Protein AF-A0A1Z5JE38-F1 (afdb_monomer_lite)

pLDDT: mean 82.41, std 15.7, range [29.56, 98.69]

Foldseek 3Di:
DPDDDPPDPPPPDDDPPPPDLVLVVLLVVLQVVQVPDPFWDADPQWDWAFPDNVDSPGAIFIFGQAKDFFFAWHIWGFLVLKQFAPPDRDLLRSLVSLLVQLVCACPHPNNSQSVSLVPDDFQLALLRFDPLLVVLLCLLQADPFFRDRFFDDDPLNPDFSCGVVVDPDDDPSSRRSSLSQLQQALSRMHTGPVSSHAAADDPLAFKAWDDSPPDPGTIIITGNGIHHRGRTHHDHSQCHPPNPNNPQRDWQRVCCNRNNAGYDPQTKGDGVVDDQDIWTWGWDWDQDPVRDTDTDIDIDRPGPQHAPVSLLVLVVSLVSLVVSCVPVVPDDGPGPPSSNVRSVVVSVVSSVNSVVVNVVNVVVVVLCVPPPDDPDDDPPPDDPDDPPDDDLFDLLFDDPFPDPQVDQQAPFDQQHDDPQWDWPDWDDDPVWIKTKIARPPQLKIWIDTNRHTQDIPFFLQVPLCCQAVLQCQLDPAFAEEEEEAPLLLSNVVLSVLGPNYNAYEYEHAALVNNLVNCQFQLRHQPLLDPRYAYEYHQLLLVLQQAFPVQFQAHQEYEYDDDPVQQQPDSDPPDGSVRSSLRSHHQQHKYKDKDDCQVVQVLQAQKKWKFKDAQRPSRGIIIMMMGHNHRHLLPGGGDDSCSDDDHPPDDDPDSQCSCLRTFKMFGDNVNCLLPHPPDPPFDFDQDPDDPFQKKKKKKKKFALLQLLPDAPVVLLVLLVVLLVVLPWAWDDKDWDDDPDAFTWIWTDTLFWIKIWTDGNVRLMIIIITMGRAPVVSPVSSNVSVNVSSVGDDRSRMGMYMYIGGGAAFRPCVSVRSVGGDDTDTPDSHDDDDDDADADDDLVLVLLLLLLLCVLDVDLAFEEEEEEEAPPDDQSNQVSNVVRHPYHYHYDYDDPPCPDPDPCNVVSLVVSLVVRLVSQLVVLVVPAGQEYEYGQNHDLSVLSSVLSSQQNQVSCPSHHDQWHKYKYKYSDPPPSSSVSSLVCCCNRHNAEPPKKWWWKWWDDNRGIMIIIMITHPDSSSSVSVVVSQVVSCVVPVTHIDTGIMHGHHYNRDHDDDRPGIDGLVNDDSPVSQLLLLLDDFFKKKKKWKKFQDDPDCDDWDFDFDQDPNDTDGDGDRPPDDPPVDPDWDDQVLLVVLQVQLLCPQPDPFSVPWDWDWDDHRLWIWIWTDTVFWIWIWTDRNTTMIMIMIMGTADDCSSVVSSVVSSCVSVVRMDTPGMDMATDDDSSDSDHPVSRDSVDDRSSD

Radius of gyration: 39.96 Å; chains: 1; bounding box: 94×101×123 Å

Secondary structure (DSSP, 8-state):
---SSSSSSSS-----PPPP-HHHHHHHHHHHHHHTSSS-EE-TTEEEEESSTT-TTSPEEEEESS-B-TT-EEEEE-GGG-B--SSS--HHHHHHHHHHHHHHGGGSTTHHHHHHHHTSPS--SGGGS-HHHHHHHHHHHB-TTT--B-SSSSSTT---HHHHH--S---HHHHHHHHHHHHHSBTTBB-TTGGGPEE--GGG--EEE--SSS-SS-EEEEESS-B-TTPBPEE-SSS-TTTT--TTT--HHHHHHHHSSPPPSSEEEE-TTSTT-EEEEEEEEEE-TTS-EEEEEEEEESSSSPPHHHHHHHHHHHHHHHHHHHHHSSS--SS-HHHHHHHHHHHHHHHHHHHHHHHHHHHHHHTTT-TTSSTT-------S--TTS--SS-----------TTS-SBS--SS---TT-EEEEEEE-SS-EEEEEE-TTT--EEEEETTEEEEETTTHHHHHHIIIIIHHTT-S---EEEEEE-TTSHHHHHHTT-TT--EEEEEES-HHHHHHHHHHH-----TT-TTEEEEES-HHHHHTTSBGGGTT-EEEEEEE--HHHHT-EEETTEEHHHHHHTTEEEEEEEEEESS-HHHHHHH-SEEEEEEEEEETTTEEEEEEEEESS--TTTPPPPP----S--SS---SSGGGTTTTEEEEEE-TTGGGG--S--TT-EE----S----EEEEEEEEE-S-GGGGS-HHHHHHHHHHHHHHHT--EEEEEE---SSTT-EEEEEESSEEEEEEEEGGGTEEEEEEEESS-TTHHHHHHHHHHHHHT--STTSEEEEEEEEE--TT-TTHHHHHHHBS--PEE------PPPPPP---HHHHHHHHHHHGGGSS-S--EEEEEES-TTS--HHHHHHHHH-SS-EEEEEPPTT---SSTTHHHHHHHHHHHHHHHHHHHHTTS-EEEEEE-TT--HHHHHHHHHHHHSHHHHHHHEEEEEEEEEEES-TT-HHHHHHHHHIIIIIS-BSSEEEEEEEEE-SS-EEEEEEEEES-TTHHHHHHHHHHHHHHHH-PEEEEEEEEE-BPPPBTT---S----GGGS--HHHHHHHHH-EEEEEEEEEEEEEPP------EEEEEEETTEEEEEEE--------S-----HHHHHHHHHHHHHH-S-TTGGG-EEEEEEETTEEEEEEEETTEEEEEEE-SSSEEEEEEEEESS--HHHHHHHHHHHHHSTTEEEEEEEEEEEEESS--S-TTT--TTS--TT-

Structure (mmCIF, N/CA/C/O backbone):
data_AF-A0A1Z5JE38-F1
#
_entry.id   AF-A0A1Z5JE38-F1
#
loop_
_atom_site.group_PDB
_atom_site.id
_atom_site.type_symbol
_atom_site.label_atom_id
_atom_site.label_alt_id
_atom_site.label_comp_id
_atom_site.label_asym_id
_atom_site.label_entity_id
_atom_site.label_seq_id
_atom_site.pdbx_PDB_ins_code
_atom_site.Cartn_x
_atom_site.Cartn_y
_atom_site.Cartn_z
_atom_site.occupancy
_atom_site.B_iso_or_equiv
_atom_site.auth_seq_id
_atom_site.auth_comp_id
_atom_site.auth_asym_id
_atom_site.auth_atom_id
_atom_site.pdbx_PDB_model_num
ATOM 1 N N . MET A 1 1 ? 6.611 44.499 -75.024 1.00 38.34 1 MET A N 1
ATOM 2 C CA . MET A 1 1 ? 6.315 44.300 -73.587 1.00 38.34 1 MET A CA 1
ATOM 3 C C . MET A 1 1 ? 7.541 43.846 -72.787 1.00 38.34 1 MET A C 1
ATOM 5 O O . MET A 1 1 ? 7.417 43.280 -71.717 1.00 38.34 1 MET A O 1
ATOM 9 N N . ILE A 1 2 ? 8.736 44.194 -73.267 1.00 40.38 2 ILE A N 1
ATOM 10 C CA . ILE A 1 2 ? 9.837 44.690 -72.435 1.00 40.38 2 ILE A CA 1
ATOM 11 C C . ILE A 1 2 ? 9.505 46.180 -72.194 1.00 40.38 2 ILE A C 1
ATOM 13 O O . ILE A 1 2 ? 8.925 46.774 -73.106 1.00 40.38 2 ILE A O 1
ATOM 17 N N . TRP A 1 3 ? 9.865 46.752 -71.037 1.00 33.25 3 TRP A N 1
ATOM 18 C CA . TRP A 1 3 ? 9.568 48.120 -70.540 1.00 33.25 3 TRP A CA 1
ATOM 19 C C . TRP A 1 3 ? 8.295 48.268 -69.692 1.00 33.25 3 TRP A C 1
ATOM 21 O O . TRP A 1 3 ? 7.217 48.481 -70.229 1.00 33.25 3 TRP A O 1
ATOM 31 N N . LEU A 1 4 ? 8.460 48.179 -68.366 1.00 33.19 4 LEU A N 1
ATOM 32 C CA . LEU A 1 4 ? 7.879 49.029 -67.300 1.00 33.19 4 LEU A CA 1
ATOM 33 C C . LEU A 1 4 ? 7.840 48.245 -65.973 1.00 33.19 4 LEU A C 1
ATOM 35 O O . LEU A 1 4 ? 6.777 47.914 -65.463 1.00 33.19 4 LEU A O 1
ATOM 39 N N . LYS A 1 5 ? 9.010 47.912 -65.418 1.00 32.69 5 LYS A N 1
ATOM 40 C CA . LYS A 1 5 ? 9.166 47.626 -63.974 1.00 32.69 5 LYS A CA 1
ATOM 41 C C . LYS A 1 5 ? 10.617 47.727 -63.468 1.00 32.69 5 LYS A C 1
ATOM 43 O O . LYS A 1 5 ? 10.902 47.309 -62.358 1.00 32.69 5 LYS A O 1
ATOM 48 N N . SER A 1 6 ? 11.519 48.335 -64.251 1.00 33.66 6 SER A N 1
ATOM 49 C CA . SER A 1 6 ? 12.953 48.462 -63.920 1.00 33.66 6 SER A CA 1
ATOM 50 C C . SER A 1 6 ? 13.439 49.907 -63.726 1.00 33.66 6 SER A C 1
ATOM 52 O O . SER A 1 6 ? 14.640 50.133 -63.688 1.00 33.66 6 SER A O 1
ATOM 54 N N . ILE A 1 7 ? 12.555 50.909 -63.616 1.00 36.25 7 ILE A N 1
ATOM 55 C CA . ILE A 1 7 ? 12.972 52.320 -63.459 1.00 36.25 7 ILE A CA 1
ATOM 56 C C . ILE A 1 7 ? 12.054 53.062 -62.476 1.00 36.25 7 ILE A C 1
ATOM 58 O O . ILE A 1 7 ? 11.417 54.030 -62.856 1.00 36.25 7 ILE A O 1
ATOM 62 N N . ILE A 1 8 ? 11.953 52.596 -61.225 1.00 35.09 8 ILE A N 1
ATOM 63 C CA . ILE A 1 8 ? 11.674 53.440 -60.037 1.00 35.09 8 ILE A CA 1
ATOM 64 C C . ILE A 1 8 ? 12.368 52.797 -58.817 1.00 35.09 8 ILE A C 1
ATOM 66 O O . ILE A 1 8 ? 11.727 52.490 -57.828 1.00 35.09 8 ILE A O 1
ATOM 70 N N . VAL A 1 9 ? 13.671 52.505 -58.904 1.00 35.91 9 VAL A N 1
ATOM 71 C CA . VAL A 1 9 ? 14.508 52.220 -57.706 1.00 35.91 9 VAL A CA 1
ATOM 72 C C . VAL A 1 9 ? 15.930 52.805 -57.842 1.00 35.91 9 VAL A C 1
ATOM 74 O O . VAL A 1 9 ? 16.645 52.932 -56.861 1.00 35.91 9 VAL A O 1
ATOM 77 N N . LEU A 1 10 ? 16.353 53.263 -59.029 1.00 35.06 10 LEU A N 1
ATOM 78 C CA . LEU A 1 10 ? 17.764 53.591 -59.301 1.00 35.06 10 LEU A CA 1
ATOM 79 C C . LEU A 1 10 ? 18.162 55.079 -59.279 1.00 35.06 10 LEU A C 1
ATOM 81 O O . LEU A 1 10 ? 19.259 55.408 -59.712 1.00 35.06 10 LEU A O 1
ATOM 85 N N . LEU A 1 11 ? 17.342 55.985 -58.737 1.00 33.19 11 LEU A N 1
ATOM 86 C CA . LEU A 1 11 ? 17.765 57.373 -58.476 1.00 33.19 11 LEU A CA 1
ATOM 87 C C . LEU A 1 11 ? 17.224 57.898 -57.137 1.00 33.19 11 LEU A C 1
ATOM 89 O O . LEU A 1 11 ? 16.525 58.902 -57.078 1.00 33.19 11 LEU A O 1
ATOM 93 N N . PHE A 1 12 ? 17.597 57.221 -56.054 1.00 34.62 12 PHE A N 1
ATOM 94 C CA . PHE A 1 12 ? 18.022 57.898 -54.827 1.00 34.62 12 PHE A CA 1
ATOM 95 C C . PHE A 1 12 ? 19.328 57.245 -54.375 1.00 34.62 12 PHE A C 1
ATOM 97 O O . PHE A 1 12 ? 19.368 56.321 -53.571 1.00 34.62 12 PHE A O 1
ATOM 104 N N . SER A 1 13 ? 20.420 57.703 -54.983 1.00 36.19 13 SER A N 1
ATOM 105 C CA . SER A 1 13 ? 21.765 57.495 -54.467 1.00 36.19 13 SER A CA 1
ATOM 106 C C . SER A 1 13 ? 21.913 58.172 -53.104 1.00 36.19 13 SER A C 1
ATOM 108 O O . SER A 1 13 ? 21.438 59.292 -52.926 1.00 36.19 13 SER A O 1
ATOM 110 N N . GLN A 1 14 ? 22.693 57.528 -52.235 1.00 40.28 14 GLN A N 1
ATOM 111 C CA . GLN A 1 14 ? 23.227 58.025 -50.963 1.00 40.28 14 GLN A CA 1
ATOM 112 C C . GLN A 1 14 ? 22.240 58.103 -49.793 1.00 40.28 14 GLN A C 1
ATOM 114 O O . GLN A 1 14 ? 21.749 59.165 -49.4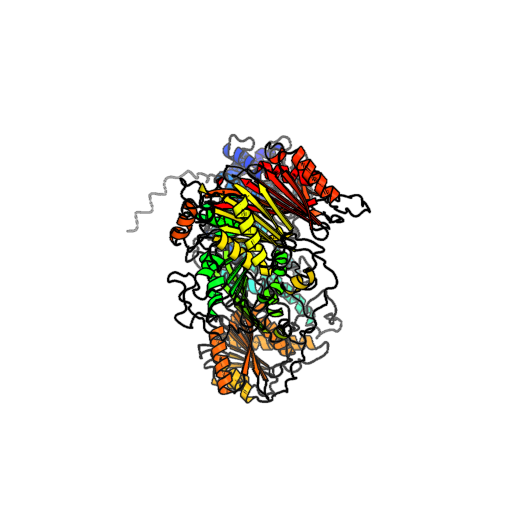23 1.00 40.28 14 GLN A O 1
ATOM 119 N N . ARG A 1 15 ? 22.089 56.962 -49.120 1.00 29.56 15 ARG A N 1
ATOM 120 C CA . ARG A 1 15 ? 22.482 56.794 -47.712 1.00 29.56 15 ARG A CA 1
ATOM 121 C C . ARG A 1 15 ? 22.605 55.293 -47.450 1.00 29.56 15 ARG A C 1
ATOM 123 O O . ARG A 1 15 ? 21.604 54.626 -47.233 1.00 29.56 15 ARG A O 1
ATOM 130 N N . ILE A 1 16 ? 23.832 54.775 -47.475 1.00 38.56 16 ILE A N 1
ATOM 131 C CA . ILE A 1 16 ? 24.157 53.618 -46.639 1.00 38.56 16 ILE A CA 1
ATOM 132 C C . ILE A 1 16 ? 23.972 54.157 -45.218 1.00 38.56 16 ILE A C 1
ATOM 134 O O . ILE A 1 16 ? 24.796 54.938 -44.745 1.00 38.56 16 ILE A O 1
ATOM 138 N N . ARG A 1 17 ? 22.824 53.888 -44.592 1.00 36.88 17 ARG A N 1
ATOM 139 C CA . ARG A 1 17 ? 22.816 53.834 -43.133 1.00 36.88 17 ARG A CA 1
ATOM 140 C C . ARG A 1 17 ? 23.611 52.574 -42.830 1.00 36.88 17 ARG A C 1
ATOM 142 O O . ARG A 1 17 ? 23.258 51.520 -43.354 1.00 36.88 17 ARG A O 1
ATOM 149 N N . ALA A 1 18 ? 24.713 52.707 -42.096 1.00 44.16 18 ALA A N 1
ATOM 150 C CA . ALA A 1 18 ? 25.253 51.560 -41.382 1.00 44.16 18 ALA A CA 1
ATOM 151 C C . ALA A 1 18 ? 24.062 50.887 -40.688 1.00 44.16 18 ALA A C 1
ATOM 153 O O . ALA A 1 18 ? 23.221 51.603 -40.131 1.00 44.16 18 ALA A O 1
ATOM 154 N N . ALA A 1 19 ? 23.920 49.569 -40.823 1.00 52.94 19 ALA A N 1
ATOM 155 C CA . ALA A 1 19 ? 23.015 48.856 -39.939 1.00 52.94 19 ALA A CA 1
ATOM 156 C C . ALA A 1 19 ? 23.447 49.235 -38.515 1.00 52.94 19 ALA A C 1
ATOM 158 O O . ALA A 1 19 ? 24.636 49.171 -38.201 1.00 52.94 19 ALA A O 1
ATOM 159 N N . GLU A 1 20 ? 22.528 49.791 -37.729 1.00 63.97 20 GLU A N 1
ATOM 160 C CA . GLU A 1 20 ? 22.810 50.076 -36.325 1.00 63.97 20 GLU A CA 1
ATOM 161 C C . GLU A 1 20 ? 23.095 48.715 -35.665 1.00 63.97 20 GLU A C 1
ATOM 163 O O . GLU A 1 20 ? 22.334 47.774 -35.887 1.00 63.97 20 GLU A O 1
ATOM 168 N N . ASP A 1 21 ? 24.207 48.597 -34.930 1.00 77.12 21 ASP A N 1
ATOM 169 C CA . ASP A 1 21 ? 24.596 47.413 -34.142 1.00 77.12 21 ASP A CA 1
ATOM 170 C C . ASP A 1 21 ? 24.583 47.810 -32.655 1.00 77.12 21 ASP A C 1
ATOM 172 O O . ASP A 1 21 ? 25.644 48.084 -32.083 1.00 77.12 21 ASP A O 1
ATOM 176 N N . PRO A 1 22 ? 23.389 47.937 -32.036 1.00 78.75 22 PRO A N 1
ATOM 177 C CA . PRO A 1 22 ? 23.244 48.476 -30.683 1.00 78.75 22 PRO A CA 1
ATOM 178 C C . PRO A 1 22 ? 23.966 47.616 -29.641 1.00 78.75 22 PRO A C 1
ATOM 180 O O . PRO A 1 22 ? 24.618 48.148 -28.747 1.00 78.75 22 PRO A O 1
ATOM 183 N N . MET A 1 23 ? 23.938 46.294 -29.824 1.00 82.75 23 MET A N 1
ATOM 184 C CA . MET A 1 23 ? 24.645 45.337 -28.977 1.00 82.75 23 MET A CA 1
ATOM 185 C C . MET A 1 23 ? 26.164 45.510 -29.098 1.00 82.75 23 MET A C 1
ATOM 187 O O . MET A 1 23 ? 26.859 45.571 -28.087 1.00 82.75 23 MET A O 1
ATOM 191 N N . GLY A 1 24 ? 26.698 45.700 -30.311 1.00 85.25 24 GLY A N 1
ATOM 192 C CA . GLY A 1 24 ? 28.111 46.038 -30.502 1.00 85.25 24 GLY A CA 1
ATOM 193 C C . GLY A 1 24 ? 28.511 47.392 -29.902 1.00 85.25 24 GLY A C 1
ATOM 194 O O . GLY A 1 24 ? 29.639 47.542 -29.424 1.00 85.25 24 GLY A O 1
ATOM 195 N N . ASP A 1 25 ? 27.609 48.380 -29.892 1.00 86.94 25 ASP A N 1
ATOM 196 C CA . ASP A 1 25 ? 27.816 49.648 -29.180 1.00 86.94 25 ASP A CA 1
ATOM 197 C C . ASP A 1 25 ? 27.872 49.441 -27.657 1.00 86.94 25 ASP A C 1
ATOM 199 O O . ASP A 1 25 ? 28.766 49.990 -27.005 1.00 86.94 25 ASP A O 1
ATOM 203 N N . ASN A 1 26 ? 26.992 48.605 -27.098 1.00 89.62 26 ASN A N 1
ATOM 204 C CA . ASN A 1 26 ? 26.989 48.256 -25.677 1.00 89.62 26 ASN A CA 1
ATOM 205 C C . ASN A 1 26 ? 28.229 47.442 -25.269 1.00 89.62 26 ASN A C 1
ATOM 207 O O . ASN A 1 26 ? 28.834 47.755 -24.246 1.00 89.62 26 ASN A O 1
ATOM 211 N N . VAL A 1 27 ? 28.702 46.502 -26.097 1.00 89.94 27 VAL A N 1
ATOM 212 C CA . VAL A 1 27 ? 29.971 45.773 -25.876 1.00 89.94 27 VAL A CA 1
ATOM 213 C C . VAL A 1 27 ? 31.160 46.737 -25.829 1.00 89.94 27 VAL A C 1
ATOM 215 O O . VAL A 1 27 ? 31.981 46.682 -24.911 1.00 89.94 27 VAL A O 1
ATOM 218 N N . ARG A 1 28 ? 31.250 47.680 -26.778 1.00 91.06 28 ARG A N 1
ATOM 219 C CA . ARG A 1 28 ? 32.310 48.705 -26.770 1.00 91.06 28 ARG A CA 1
ATOM 220 C C . ARG A 1 28 ? 32.229 49.595 -25.532 1.00 91.06 28 ARG A C 1
ATOM 222 O O . ARG A 1 28 ? 33.266 49.903 -24.943 1.00 91.06 28 ARG A O 1
ATOM 229 N N . ALA A 1 29 ? 31.022 49.999 -25.139 1.00 92.06 29 ALA A N 1
ATOM 230 C CA . ALA A 1 29 ? 30.799 50.801 -23.942 1.00 92.06 29 ALA A CA 1
ATOM 231 C C . ALA A 1 29 ? 31.190 50.043 -22.663 1.00 92.06 29 ALA A C 1
ATOM 233 O O . ALA A 1 29 ? 31.827 50.632 -21.796 1.00 92.06 29 ALA A O 1
ATOM 234 N N . LEU A 1 30 ? 30.880 48.747 -22.572 1.00 93.50 30 LEU A N 1
ATOM 235 C CA . LEU A 1 30 ? 31.232 47.868 -21.456 1.00 93.50 30 LEU A CA 1
ATOM 236 C C . LEU A 1 30 ? 32.752 47.708 -21.308 1.00 93.50 30 LEU A C 1
ATOM 238 O O . LEU A 1 30 ? 33.295 47.922 -20.225 1.00 93.50 30 LEU A O 1
ATOM 242 N N . VAL A 1 31 ? 33.461 47.414 -22.403 1.00 93.25 31 VAL A N 1
ATOM 243 C CA . VAL A 1 31 ? 34.931 47.296 -22.392 1.00 93.25 31 VAL A CA 1
ATOM 244 C C . VAL A 1 31 ? 35.590 48.626 -22.026 1.00 93.25 31 VAL A C 1
ATOM 246 O O . VAL A 1 31 ? 36.540 48.652 -21.242 1.00 93.25 31 VAL A O 1
ATOM 249 N N . GLN A 1 32 ? 35.099 49.742 -22.576 1.00 93.88 32 GLN A N 1
ATOM 250 C CA . GLN A 1 32 ? 35.634 51.063 -22.249 1.00 93.88 32 GLN A CA 1
ATOM 251 C C . GLN A 1 32 ? 35.357 51.439 -20.789 1.00 93.88 32 GLN A C 1
ATOM 253 O O . GLN A 1 32 ? 36.236 51.987 -20.134 1.00 93.88 32 GLN A O 1
ATOM 258 N N . TRP A 1 33 ? 34.182 51.090 -20.262 1.00 95.00 33 TRP A N 1
ATOM 259 C CA . TRP A 1 33 ? 33.812 51.333 -18.869 1.00 95.00 33 TRP A CA 1
ATOM 260 C C . TRP A 1 33 ? 34.769 50.644 -17.893 1.00 95.00 33 TRP A C 1
ATOM 262 O O . TRP A 1 33 ? 35.232 51.284 -16.953 1.00 95.00 33 TRP A O 1
ATOM 272 N N . VAL A 1 34 ? 35.154 49.391 -18.161 1.00 94.50 34 VAL A N 1
ATOM 273 C CA . VAL A 1 34 ? 36.186 48.696 -17.372 1.00 94.50 34 VAL A CA 1
ATOM 274 C C . VAL A 1 34 ? 37.554 49.373 -17.516 1.00 94.50 34 VAL A C 1
ATOM 276 O O . VAL A 1 34 ? 38.232 49.576 -16.515 1.00 94.50 34 VAL A O 1
ATOM 279 N N . LYS A 1 35 ? 37.964 49.778 -18.728 1.00 93.31 35 LYS A N 1
ATOM 280 C CA . LYS A 1 35 ? 39.254 50.468 -18.956 1.00 93.31 35 LYS A CA 1
ATOM 281 C C . LYS A 1 35 ? 39.351 51.840 -18.280 1.00 93.31 35 LYS A C 1
ATOM 283 O O . LYS A 1 35 ? 40.451 52.266 -17.938 1.00 93.31 35 LYS A O 1
ATOM 288 N N . ASP A 1 36 ? 38.228 52.536 -18.123 1.00 93.81 36 ASP A N 1
ATOM 289 C CA . ASP A 1 36 ? 38.170 53.868 -17.513 1.00 93.81 36 ASP A CA 1
ATOM 290 C C . ASP A 1 36 ? 38.188 53.820 -15.973 1.00 93.81 36 ASP A C 1
ATOM 292 O O . ASP A 1 36 ? 38.350 54.857 -15.321 1.00 93.81 36 ASP A O 1
ATOM 296 N N . ALA A 1 37 ? 38.030 52.634 -15.378 1.00 91.56 37 ALA A N 1
ATOM 297 C CA . ALA A 1 37 ? 38.032 52.462 -13.934 1.00 91.56 37 ALA A CA 1
ATOM 298 C C . ALA A 1 37 ? 39.443 52.620 -13.325 1.00 91.56 37 ALA A C 1
ATOM 300 O O . ALA A 1 37 ? 40.437 52.291 -13.972 1.00 91.56 37 ALA A O 1
ATOM 301 N N . PRO A 1 38 ? 39.575 53.066 -12.058 1.00 87.88 38 PRO A N 1
ATOM 302 C CA . PRO A 1 38 ? 40.876 53.384 -11.454 1.00 87.88 38 PRO A CA 1
ATOM 303 C C . PRO A 1 38 ? 41.889 52.232 -11.439 1.00 87.88 38 PRO A C 1
ATOM 305 O O . PRO A 1 38 ? 43.091 52.470 -11.561 1.00 87.88 38 PRO A O 1
ATOM 308 N N . THR A 1 39 ? 41.406 51.005 -11.255 1.00 92.50 39 THR A N 1
ATOM 309 C CA . THR A 1 39 ? 42.199 49.766 -11.222 1.00 92.50 39 THR A CA 1
ATOM 310 C C . THR A 1 39 ? 41.867 48.825 -12.378 1.00 92.50 39 THR A C 1
ATOM 312 O O . THR A 1 39 ? 42.461 47.754 -12.485 1.00 92.50 39 THR A O 1
ATOM 315 N N . GLY A 1 40 ? 40.941 49.224 -13.255 1.00 92.88 40 GLY A N 1
ATOM 316 C CA . GLY A 1 40 ? 40.470 48.390 -14.346 1.00 92.88 40 GLY A CA 1
ATOM 317 C C . GLY A 1 40 ? 41.499 48.258 -15.463 1.00 92.88 40 GLY A C 1
ATOM 318 O O . GLY A 1 40 ? 42.201 49.208 -15.817 1.00 92.88 40 GLY A O 1
ATOM 319 N N . PHE A 1 41 ? 41.605 47.058 -16.024 1.00 95.00 41 PHE A N 1
ATOM 320 C CA . PHE A 1 41 ? 42.563 46.755 -17.079 1.00 95.00 41 PHE A CA 1
ATOM 321 C C . PHE A 1 41 ? 41.978 45.757 -18.075 1.00 95.00 41 PHE A C 1
ATOM 323 O O . PHE A 1 41 ? 41.367 44.765 -17.693 1.00 95.00 41 PHE A O 1
ATOM 330 N N . VAL A 1 42 ? 42.217 46.004 -19.361 1.00 94.25 42 VAL A N 1
ATOM 331 C CA . VAL A 1 42 ? 41.959 45.061 -20.454 1.00 94.25 42 VAL A CA 1
ATOM 332 C C . VAL A 1 42 ? 43.165 45.127 -21.383 1.00 94.25 42 VAL A C 1
ATOM 334 O O . VAL A 1 42 ? 43.489 46.208 -21.885 1.00 94.25 42 VAL A O 1
ATOM 337 N N . HIS A 1 43 ? 43.834 43.995 -21.591 1.00 95.50 43 HIS A N 1
ATOM 338 C CA . HIS A 1 43 ? 45.080 43.920 -22.349 1.00 95.50 43 HIS A CA 1
ATOM 339 C C . HIS A 1 43 ? 44.917 44.478 -23.777 1.00 95.50 43 HIS A C 1
ATOM 341 O O . HIS A 1 43 ? 43.957 44.160 -24.476 1.00 95.50 43 HIS A O 1
ATOM 347 N N . GLU A 1 44 ? 45.863 45.307 -24.237 1.00 92.31 44 GLU A N 1
ATOM 348 C CA . GLU A 1 44 ? 45.774 45.999 -25.542 1.00 92.31 44 GLU A CA 1
ATOM 349 C C . GLU A 1 44 ? 45.750 45.035 -26.737 1.00 92.31 44 GLU A C 1
ATOM 351 O O . GLU A 1 44 ? 45.205 45.356 -27.790 1.00 92.31 44 GLU A O 1
ATOM 356 N N . GLY A 1 45 ? 46.324 43.846 -26.555 1.00 93.31 45 GLY A N 1
ATOM 357 C CA . GLY A 1 45 ? 46.301 42.753 -27.521 1.00 93.31 45 GLY A CA 1
ATOM 358 C C . GLY A 1 45 ? 45.006 41.937 -27.542 1.00 93.31 45 GLY A C 1
ATOM 359 O O . GLY A 1 45 ? 45.007 40.905 -28.195 1.00 93.31 45 GLY A O 1
ATOM 360 N N . ILE A 1 46 ? 43.940 42.332 -26.835 1.00 94.69 46 ILE A N 1
ATOM 361 C CA . ILE A 1 46 ? 42.641 41.637 -26.843 1.00 94.69 46 ILE A CA 1
ATOM 362 C C . ILE A 1 46 ? 41.603 42.489 -27.576 1.00 94.69 46 ILE A C 1
ATOM 364 O O . ILE A 1 46 ? 41.419 43.671 -27.279 1.00 94.69 46 ILE A O 1
ATOM 368 N N . GLU A 1 47 ? 40.889 41.866 -28.507 1.00 93.00 47 GLU A N 1
ATOM 369 C CA . GLU A 1 47 ? 39.768 42.453 -29.233 1.00 93.00 47 GLU A CA 1
ATOM 370 C C . GLU A 1 47 ? 38.511 41.600 -29.038 1.00 93.00 47 GLU A C 1
ATOM 372 O O . GLU A 1 47 ? 38.502 40.420 -29.380 1.00 93.00 47 GLU A O 1
ATOM 377 N N . ILE A 1 48 ? 37.437 42.209 -28.526 1.00 91.62 48 ILE A N 1
ATOM 378 C CA . ILE A 1 48 ? 36.117 41.574 -28.462 1.00 91.62 48 ILE A CA 1
ATOM 379 C C . ILE A 1 48 ? 35.344 41.960 -29.715 1.00 91.62 48 ILE A C 1
ATOM 381 O O . ILE A 1 48 ? 35.068 43.139 -29.955 1.00 91.62 48 ILE A O 1
ATOM 385 N N . ARG A 1 49 ? 35.015 40.961 -30.528 1.00 90.06 49 ARG A N 1
ATOM 386 C CA . ARG A 1 49 ? 34.352 41.145 -31.822 1.00 90.06 49 ARG A CA 1
ATOM 387 C C . ARG A 1 49 ? 33.445 39.966 -32.132 1.00 90.06 49 ARG A C 1
ATOM 389 O O . ARG A 1 49 ? 33.585 38.897 -31.546 1.00 90.06 49 ARG A O 1
ATOM 396 N N . ARG A 1 50 ? 32.546 40.150 -33.099 1.00 87.88 50 ARG A N 1
ATOM 397 C CA . ARG A 1 50 ? 31.747 39.046 -33.638 1.00 87.88 50 ARG A CA 1
ATOM 398 C C . ARG A 1 50 ? 32.643 38.036 -34.360 1.00 87.88 50 ARG A C 1
ATOM 400 O O . ARG A 1 50 ? 33.625 38.431 -35.004 1.00 87.88 50 ARG A O 1
ATOM 407 N N . TYR A 1 51 ? 32.285 36.755 -34.288 1.00 84.50 51 TYR A N 1
ATOM 408 C CA . TYR A 1 51 ? 32.929 35.709 -35.094 1.00 84.50 51 TYR A CA 1
ATOM 409 C C . TYR A 1 51 ? 32.809 36.013 -36.589 1.00 84.50 51 TYR A C 1
ATOM 411 O O . TYR A 1 51 ? 33.814 35.998 -37.302 1.00 84.50 51 TYR A O 1
ATOM 419 N N . ASN A 1 52 ? 31.604 36.371 -37.037 1.00 84.81 52 ASN A N 1
ATOM 420 C CA . ASN A 1 52 ? 31.327 36.891 -38.367 1.00 84.81 52 ASN A CA 1
ATOM 421 C C . ASN A 1 52 ? 30.927 38.379 -38.284 1.00 84.81 52 ASN A C 1
ATOM 423 O O . ASN A 1 52 ? 29.798 38.694 -37.912 1.00 84.81 52 ASN A O 1
ATOM 427 N N . PRO A 1 53 ? 31.823 39.313 -38.652 1.00 81.31 53 PRO A N 1
ATOM 428 C CA . PRO A 1 53 ? 31.547 40.750 -38.600 1.00 81.31 53 PRO A CA 1
ATOM 429 C C . PRO A 1 53 ? 30.397 41.226 -39.500 1.00 81.31 53 PRO A C 1
ATOM 431 O O . PRO A 1 53 ? 29.856 42.302 -39.265 1.00 81.31 53 PRO A O 1
ATOM 434 N N . GLU A 1 54 ? 30.039 40.455 -40.531 1.00 83.31 54 GLU A N 1
ATOM 435 C CA . GLU A 1 54 ? 28.970 40.795 -41.482 1.00 83.31 54 GLU A CA 1
ATOM 436 C C . GLU A 1 54 ? 27.592 40.269 -41.037 1.00 83.31 54 GLU A C 1
ATOM 438 O O . GLU A 1 54 ? 26.580 40.563 -41.674 1.00 83.31 54 GLU A O 1
ATOM 443 N N . ASP A 1 55 ? 27.542 39.500 -39.947 1.00 81.81 55 ASP A N 1
ATOM 444 C CA . ASP A 1 55 ? 26.331 38.890 -39.408 1.00 81.81 55 ASP A CA 1
ATOM 445 C C . ASP A 1 55 ? 26.052 39.410 -37.993 1.00 81.81 55 ASP A C 1
ATOM 447 O O . ASP A 1 55 ? 26.729 39.058 -37.028 1.00 81.81 55 ASP A O 1
ATOM 451 N N . LEU A 1 56 ? 25.023 40.251 -37.858 1.00 81.38 56 LEU A N 1
ATOM 452 C CA . LEU A 1 56 ? 24.618 40.824 -36.570 1.00 81.38 56 LEU A CA 1
ATOM 453 C C . LEU A 1 56 ? 24.026 39.788 -35.599 1.00 81.38 56 LEU A C 1
ATOM 455 O O . LEU A 1 56 ? 23.875 40.100 -34.420 1.00 81.38 56 LEU A O 1
ATOM 459 N N . SER A 1 57 ? 23.712 38.577 -36.068 1.00 74.06 57 SER A N 1
ATOM 460 C CA . SER A 1 57 ? 23.317 37.449 -35.218 1.00 74.06 57 SER A CA 1
ATOM 461 C C . SER A 1 57 ? 24.506 36.604 -34.747 1.00 74.06 57 SER A C 1
ATOM 463 O O . SER A 1 57 ? 24.361 35.804 -33.830 1.00 74.06 57 SER A O 1
ATOM 465 N N . SER A 1 58 ? 25.704 36.821 -35.307 1.00 81.38 58 SER A N 1
ATOM 466 C CA . SER A 1 58 ? 26.913 36.108 -34.893 1.00 81.38 58 SER A CA 1
ATOM 467 C C . SER A 1 58 ? 27.281 36.436 -33.442 1.00 81.38 58 SER A C 1
ATOM 469 O O . SER A 1 58 ? 27.337 37.625 -33.100 1.00 81.38 58 SER A O 1
ATOM 471 N N . PRO A 1 59 ? 27.657 35.436 -32.621 1.00 82.69 59 PRO A N 1
ATOM 472 C CA . PRO A 1 59 ? 28.099 35.669 -31.250 1.00 82.69 59 PRO A CA 1
ATOM 473 C C . PRO A 1 59 ? 29.389 36.497 -31.203 1.00 82.69 59 PRO A C 1
ATOM 475 O O . PRO A 1 59 ? 30.109 36.617 -32.205 1.00 82.69 59 PRO A O 1
ATOM 478 N N . PHE A 1 60 ? 29.662 37.084 -30.037 1.00 88.44 60 PHE A N 1
ATOM 479 C CA . PHE A 1 60 ? 30.924 37.753 -29.726 1.00 88.44 60 PHE A CA 1
ATOM 480 C C . PHE A 1 60 ? 31.914 36.758 -29.119 1.00 88.44 60 PHE A C 1
ATOM 482 O O . PHE A 1 60 ? 31.507 35.854 -28.404 1.00 88.44 60 PHE A O 1
ATOM 489 N N . GLY A 1 61 ? 33.200 36.965 -29.391 1.00 90.31 61 GLY A N 1
ATOM 490 C CA . GLY A 1 61 ? 34.304 36.264 -28.740 1.00 90.31 61 GLY A CA 1
ATOM 491 C C . GLY A 1 61 ? 35.463 37.223 -28.477 1.00 90.31 61 GLY A C 1
ATOM 492 O O . GLY A 1 61 ? 35.556 38.296 -29.093 1.00 90.31 61 GLY A O 1
ATOM 493 N N . ALA A 1 62 ? 36.346 36.853 -27.552 1.00 94.06 62 ALA A N 1
ATOM 494 C CA . ALA A 1 62 ? 37.529 37.630 -27.192 1.00 94.06 62 ALA A CA 1
ATOM 495 C C . ALA A 1 62 ? 38.773 37.049 -27.872 1.00 94.06 62 ALA A C 1
ATOM 497 O O . ALA A 1 62 ? 39.205 35.953 -27.547 1.00 94.06 62 ALA A O 1
ATOM 498 N N . PHE A 1 63 ? 39.383 37.788 -28.798 1.00 94.81 63 PHE A N 1
ATOM 499 C CA . PHE A 1 63 ? 40.498 37.297 -29.610 1.00 94.81 63 PHE A CA 1
ATOM 500 C C . PHE A 1 63 ? 41.801 38.021 -29.291 1.00 94.81 63 PHE A C 1
ATOM 502 O O . PHE A 1 63 ? 41.837 39.248 -29.163 1.00 94.81 63 PHE A O 1
ATOM 509 N N . ALA A 1 64 ? 42.899 37.273 -29.247 1.00 95.81 64 ALA A N 1
ATOM 510 C CA . ALA A 1 64 ? 44.237 37.831 -29.199 1.00 95.81 64 ALA A CA 1
ATOM 511 C C . ALA A 1 64 ? 44.613 38.403 -30.576 1.00 95.81 64 ALA A C 1
ATOM 513 O O . ALA A 1 64 ? 44.645 37.700 -31.580 1.00 95.81 64 ALA A O 1
ATOM 514 N N . THR A 1 65 ? 44.935 39.689 -30.657 1.00 95.25 65 THR A N 1
ATOM 515 C CA . THR A 1 65 ? 45.431 40.346 -31.883 1.00 95.25 65 THR A CA 1
ATOM 516 C C . THR A 1 65 ? 46.957 40.303 -31.986 1.00 95.25 65 THR A C 1
ATOM 518 O O . THR A 1 65 ? 47.531 40.496 -33.060 1.00 95.25 65 THR A O 1
ATOM 521 N N . THR A 1 66 ? 47.628 40.008 -30.873 1.00 95.00 66 THR A N 1
ATOM 522 C CA . THR A 1 66 ? 49.081 39.870 -30.748 1.00 95.00 66 THR A CA 1
ATOM 523 C C . THR A 1 66 ? 49.422 38.638 -29.916 1.00 95.00 66 THR A C 1
ATOM 525 O O . THR A 1 66 ? 48.565 38.114 -29.218 1.00 95.00 66 THR A O 1
ATOM 528 N N . PHE A 1 67 ? 50.682 38.206 -29.935 1.00 96.81 67 PHE A N 1
ATOM 529 C CA . PHE A 1 67 ? 51.157 37.154 -29.036 1.00 96.81 67 PHE A CA 1
ATOM 530 C C . PHE A 1 67 ? 51.072 37.623 -27.576 1.00 96.81 67 PHE A C 1
ATOM 532 O O . PHE A 1 67 ? 51.526 38.731 -27.271 1.00 96.81 67 PHE A O 1
ATOM 539 N N . ILE A 1 68 ? 50.526 36.787 -26.692 1.00 97.31 68 ILE A N 1
ATOM 540 C CA . ILE A 1 68 ? 50.426 37.052 -25.252 1.00 97.31 68 ILE A CA 1
ATOM 541 C C . ILE A 1 68 ? 51.133 35.909 -24.505 1.00 97.31 68 ILE A C 1
ATOM 543 O O . ILE A 1 68 ? 50.738 34.755 -24.668 1.00 97.31 68 ILE A O 1
ATOM 547 N N . PRO A 1 69 ? 52.190 36.186 -23.718 1.00 96.06 69 PRO A N 1
ATOM 548 C CA . PRO A 1 69 ? 52.909 35.140 -22.999 1.00 96.06 69 PRO A CA 1
ATOM 549 C C . PRO A 1 69 ? 52.097 34.609 -21.814 1.00 96.06 69 PRO A C 1
ATOM 551 O O . PRO A 1 69 ? 51.307 35.345 -21.214 1.00 96.06 69 PRO A O 1
ATOM 554 N N . ALA A 1 70 ? 52.365 33.364 -21.422 1.00 95.12 70 ALA A N 1
ATOM 555 C CA . ALA A 1 70 ? 51.808 32.769 -20.214 1.00 95.12 70 ALA A CA 1
ATOM 556 C C . ALA A 1 70 ? 52.006 33.677 -18.983 1.00 95.12 70 ALA A C 1
ATOM 558 O O . ALA A 1 70 ? 53.029 34.356 -18.833 1.00 95.12 70 ALA A O 1
ATOM 559 N N . ASN A 1 71 ? 51.023 33.664 -18.083 1.00 94.50 71 ASN A N 1
ATOM 560 C CA . ASN A 1 71 ? 50.923 34.468 -16.863 1.00 94.50 71 ASN A CA 1
ATOM 561 C C . ASN A 1 71 ? 50.780 35.994 -17.080 1.00 94.50 71 ASN A C 1
ATOM 563 O O . ASN A 1 71 ? 50.793 36.768 -16.117 1.00 94.50 71 ASN A O 1
ATOM 567 N N . ALA A 1 72 ? 50.632 36.464 -18.326 1.00 96.38 72 ALA A N 1
ATOM 568 C CA . ALA A 1 72 ? 50.273 37.854 -18.592 1.00 96.38 72 ALA A CA 1
ATOM 569 C C . ALA A 1 72 ? 48.860 38.153 -18.076 1.00 96.38 72 ALA A C 1
ATOM 571 O O . ALA A 1 72 ? 47.940 37.361 -18.263 1.00 96.38 72 ALA A O 1
ATOM 572 N N . THR A 1 73 ? 48.672 39.313 -17.446 1.00 96.38 73 THR A N 1
ATOM 573 C CA . THR A 1 73 ? 47.340 39.789 -17.059 1.00 96.38 73 THR A CA 1
ATOM 574 C C . THR A 1 73 ? 46.537 40.135 -18.312 1.00 96.38 73 THR A C 1
ATOM 576 O O . THR A 1 73 ? 46.997 40.913 -19.147 1.00 96.38 73 THR A O 1
ATOM 579 N N . LEU A 1 74 ? 45.344 39.558 -18.426 1.00 95.75 74 LEU A N 1
ATOM 580 C CA . LEU A 1 74 ? 44.400 39.757 -19.524 1.00 95.75 74 LEU A CA 1
ATOM 581 C C . LEU A 1 74 ? 43.353 40.804 -19.138 1.00 95.75 74 LEU A C 1
ATOM 583 O O . LEU A 1 74 ? 43.168 41.788 -19.857 1.00 95.75 74 LEU A O 1
ATOM 587 N N . PHE A 1 75 ? 42.744 40.629 -17.963 1.00 94.50 75 PHE A N 1
ATOM 588 C CA . PHE A 1 75 ? 41.710 41.509 -17.426 1.00 94.50 75 PHE A CA 1
ATOM 589 C C . PHE A 1 75 ? 41.957 41.791 -15.937 1.00 94.50 75 PHE A C 1
ATOM 591 O O . PHE A 1 75 ? 42.409 40.910 -15.206 1.00 94.50 75 PHE A O 1
ATOM 598 N N . VAL A 1 76 ? 41.650 43.010 -15.492 1.00 95.00 76 VAL A N 1
ATOM 599 C CA . VAL A 1 76 ? 41.453 43.358 -14.077 1.00 95.00 76 VAL A CA 1
ATOM 600 C C . VAL A 1 76 ? 40.107 44.059 -13.980 1.00 95.00 76 VAL A C 1
ATOM 602 O O . VAL A 1 76 ? 39.929 45.127 -14.569 1.00 95.00 76 VAL A O 1
ATOM 605 N N . ILE A 1 77 ? 39.158 43.442 -13.283 1.00 94.25 77 ILE A N 1
ATOM 606 C CA . ILE A 1 77 ? 37.798 43.949 -13.120 1.00 94.25 77 ILE A CA 1
ATOM 607 C C . ILE A 1 77 ? 37.646 44.496 -11.697 1.00 94.25 77 ILE A C 1
ATOM 609 O O . ILE A 1 77 ? 37.777 43.726 -10.739 1.00 94.25 77 ILE A O 1
ATOM 613 N N . PRO A 1 78 ? 37.366 45.804 -11.532 1.00 93.00 78 PRO A N 1
ATOM 614 C CA . PRO A 1 78 ? 37.144 46.391 -10.220 1.00 93.00 78 PRO A CA 1
ATOM 615 C C . PRO A 1 78 ? 36.029 45.666 -9.473 1.00 93.00 78 PRO A C 1
ATOM 617 O O . PRO A 1 78 ? 34.941 45.469 -10.016 1.00 93.00 78 PRO A O 1
ATOM 620 N N . ARG A 1 79 ? 36.257 45.317 -8.206 1.00 89.06 79 ARG A N 1
ATOM 621 C CA . ARG A 1 79 ? 35.271 44.547 -7.427 1.00 89.06 79 ARG A CA 1
ATOM 622 C C . ARG A 1 79 ? 33.935 45.283 -7.250 1.00 89.06 79 ARG A C 1
ATOM 624 O O . ARG A 1 79 ? 32.881 44.667 -7.152 1.00 89.06 79 ARG A O 1
ATOM 631 N N . GLU A 1 80 ? 33.962 46.614 -7.268 1.00 89.75 80 GLU A N 1
ATOM 632 C CA . GLU A 1 80 ? 32.769 47.470 -7.227 1.00 89.75 80 GLU A CA 1
ATOM 633 C C . GLU A 1 80 ? 31.896 47.406 -8.496 1.00 89.75 80 GLU A C 1
ATOM 635 O O . GLU A 1 80 ? 30.765 47.894 -8.471 1.00 89.75 80 GLU A O 1
ATOM 640 N N . TYR A 1 81 ? 32.396 46.818 -9.592 1.00 93.19 81 TYR A N 1
ATOM 641 C CA . TYR A 1 81 ? 31.663 46.660 -10.858 1.00 93.19 81 TYR A CA 1
ATOM 642 C C . TYR A 1 81 ? 30.947 45.307 -10.967 1.00 93.19 81 TYR A C 1
ATOM 644 O O . TYR A 1 81 ? 30.180 45.110 -11.908 1.00 93.19 81 TYR A O 1
ATOM 652 N N . LEU A 1 82 ? 31.159 44.403 -10.007 1.00 91.94 82 LEU A N 1
ATOM 653 C CA . LEU A 1 82 ? 30.469 43.117 -9.939 1.00 91.94 82 LEU A CA 1
ATOM 654 C C . LEU A 1 82 ? 29.005 43.312 -9.520 1.00 91.94 82 LEU A C 1
ATOM 656 O O . LEU A 1 82 ? 28.700 44.145 -8.655 1.00 91.94 82 LEU A O 1
ATOM 660 N N . ILE A 1 83 ? 28.109 42.516 -10.106 1.00 92.69 83 ILE A N 1
ATOM 661 C CA . ILE A 1 83 ? 26.730 42.368 -9.626 1.00 92.69 83 ILE A CA 1
ATOM 662 C C . ILE A 1 83 ? 26.664 41.036 -8.876 1.00 92.69 83 ILE A C 1
ATOM 664 O O . ILE A 1 83 ? 26.848 39.973 -9.456 1.00 92.69 83 ILE A O 1
ATOM 668 N N . THR A 1 84 ? 26.451 41.121 -7.567 1.00 89.69 84 THR A N 1
ATOM 669 C CA . THR A 1 84 ? 26.377 39.996 -6.623 1.00 89.69 84 THR A CA 1
ATOM 670 C C . THR A 1 84 ? 25.403 40.360 -5.502 1.00 89.69 84 THR A C 1
ATOM 672 O O . THR A 1 84 ? 24.992 41.523 -5.389 1.00 89.69 84 THR A O 1
ATOM 675 N N . ALA A 1 85 ? 25.020 39.398 -4.678 1.00 83.12 85 ALA A N 1
ATOM 676 C CA . ALA A 1 85 ? 24.140 39.589 -3.544 1.00 83.12 85 ALA A CA 1
ATOM 677 C C . ALA A 1 85 ? 24.682 40.607 -2.515 1.00 83.12 85 ALA A C 1
ATOM 679 O O . ALA A 1 85 ? 25.858 40.627 -2.145 1.00 83.12 85 ALA A O 1
ATOM 680 N N . GLU A 1 86 ? 23.801 41.475 -2.003 1.00 65.94 86 GLU A N 1
ATOM 681 C CA . GLU A 1 86 ? 24.137 42.438 -0.946 1.00 65.94 86 GLU A CA 1
ATOM 682 C C . GLU A 1 86 ? 24.164 41.748 0.440 1.00 65.94 86 GLU A C 1
ATOM 684 O O . GLU A 1 86 ? 23.303 41.992 1.284 1.00 65.94 86 GLU A O 1
ATOM 689 N N . GLY A 1 87 ? 25.161 40.890 0.697 1.00 58.75 87 GLY A N 1
ATOM 690 C CA . GLY A 1 87 ? 25.541 40.448 2.050 1.00 58.75 87 GLY A CA 1
ATOM 691 C C . GLY A 1 87 ? 25.641 38.938 2.300 1.00 58.75 87 GLY A C 1
ATOM 692 O O . GLY A 1 87 ? 26.488 38.546 3.100 1.00 58.75 87 GLY A O 1
ATOM 693 N N . TYR A 1 88 ? 24.826 38.113 1.641 1.00 54.72 88 TYR A N 1
ATOM 694 C CA . TYR A 1 88 ? 24.894 36.643 1.689 1.00 54.72 88 TYR A CA 1
ATOM 695 C C . TYR A 1 88 ? 25.229 36.127 0.288 1.00 54.72 88 TYR A C 1
ATOM 697 O O . TYR A 1 88 ? 24.579 36.576 -0.643 1.00 54.72 88 TYR A O 1
ATOM 705 N N . GLU A 1 89 ? 26.220 35.245 0.141 1.00 61.97 89 GLU A N 1
ATOM 706 C CA . GLU A 1 89 ? 26.558 34.573 -1.130 1.00 61.97 89 GLU A CA 1
ATOM 707 C C . GLU A 1 89 ? 25.413 33.614 -1.491 1.00 61.97 89 GLU A C 1
ATOM 709 O O . GLU A 1 89 ? 25.279 32.548 -0.891 1.00 61.97 89 GLU A O 1
ATOM 714 N N . ASP A 1 90 ? 24.504 34.075 -2.351 1.00 77.81 90 ASP A N 1
ATOM 715 C CA . ASP A 1 90 ? 23.284 33.373 -2.746 1.00 77.81 90 ASP A CA 1
ATOM 716 C C . ASP A 1 90 ? 22.766 33.953 -4.077 1.00 77.81 90 ASP A C 1
ATOM 718 O O . ASP A 1 90 ? 22.435 35.144 -4.202 1.00 77.81 90 ASP A O 1
ATOM 722 N N . GLN A 1 91 ? 22.661 33.070 -5.070 1.00 85.00 91 GLN A N 1
ATOM 723 C CA . GLN A 1 91 ? 22.210 33.347 -6.430 1.00 85.00 91 GLN A CA 1
ATOM 724 C C . GLN A 1 91 ? 20.849 34.056 -6.484 1.00 85.00 91 GLN A C 1
ATOM 726 O O . GLN A 1 91 ? 20.671 34.997 -7.263 1.00 85.00 91 GLN A O 1
ATOM 731 N N . CYS A 1 92 ? 19.901 33.694 -5.618 1.00 88.06 92 CYS A N 1
ATOM 732 C CA . CYS A 1 92 ? 18.571 34.298 -5.572 1.00 88.06 92 CYS A CA 1
ATOM 733 C C . CYS A 1 92 ? 18.628 35.794 -5.228 1.00 88.06 92 CYS A C 1
ATOM 735 O O . CYS A 1 92 ? 17.846 36.604 -5.741 1.00 88.06 92 CYS A O 1
ATOM 737 N N . TYR A 1 93 ? 19.575 36.199 -4.378 1.00 87.88 93 TYR A N 1
ATOM 738 C CA . TYR A 1 93 ? 19.783 37.607 -4.045 1.00 87.88 93 TYR A CA 1
ATOM 739 C C . TYR A 1 93 ? 20.547 38.353 -5.138 1.00 87.88 93 TYR A C 1
ATOM 741 O O . TYR A 1 93 ? 20.242 39.528 -5.374 1.00 87.88 93 TYR A O 1
ATOM 749 N N . THR A 1 94 ? 21.472 37.694 -5.845 1.00 91.81 94 THR A N 1
ATOM 750 C CA . THR A 1 94 ? 22.084 38.260 -7.057 1.00 91.81 94 THR A CA 1
ATOM 751 C C . THR A 1 94 ? 21.017 38.569 -8.104 1.00 91.81 94 THR A C 1
ATOM 753 O O . THR A 1 94 ? 21.009 39.675 -8.643 1.00 91.81 94 THR A O 1
ATOM 756 N N . VAL A 1 95 ? 20.054 37.669 -8.326 1.00 92.00 95 VAL A N 1
ATOM 757 C CA . VAL A 1 95 ? 18.931 37.898 -9.253 1.00 92.00 95 VAL A CA 1
ATOM 758 C C . VAL A 1 95 ? 18.092 39.095 -8.822 1.00 92.00 95 VAL A C 1
ATOM 760 O O . VAL A 1 95 ? 17.854 40.003 -9.615 1.00 92.00 95 VAL A O 1
ATOM 763 N N . LYS A 1 96 ? 17.707 39.180 -7.542 1.00 89.75 96 LYS A N 1
ATOM 764 C CA . LYS A 1 96 ? 16.947 40.333 -7.022 1.00 89.75 96 LYS A CA 1
ATOM 765 C C . LYS A 1 96 ? 17.705 41.655 -7.195 1.00 89.75 96 LYS A C 1
ATOM 767 O O . LYS A 1 96 ? 17.093 42.681 -7.514 1.00 89.75 96 LYS A O 1
ATOM 772 N N . HIS A 1 97 ? 19.026 41.648 -7.007 1.00 92.19 97 HIS A N 1
ATOM 773 C CA . HIS A 1 97 ? 19.875 42.813 -7.255 1.00 92.19 97 HIS A CA 1
ATOM 774 C C . HIS A 1 97 ? 19.932 43.154 -8.751 1.00 92.19 97 HIS A C 1
ATOM 776 O O . HIS A 1 97 ? 19.715 44.310 -9.116 1.00 92.19 97 HIS A O 1
ATOM 782 N N . LEU A 1 98 ? 20.123 42.160 -9.620 1.00 93.88 98 LEU A N 1
ATOM 783 C CA . LEU A 1 98 ? 20.142 42.345 -11.067 1.00 93.88 98 LEU A CA 1
ATOM 784 C C . LEU A 1 98 ? 18.822 42.928 -11.580 1.00 93.88 98 LEU A C 1
ATOM 786 O O . LEU A 1 98 ? 18.848 43.931 -12.287 1.00 93.88 98 LEU A O 1
ATOM 790 N N . VAL A 1 99 ? 17.673 42.386 -11.163 1.00 92.81 99 VAL A N 1
ATOM 791 C CA . VAL A 1 99 ? 16.338 42.888 -11.538 1.00 92.81 99 VAL A CA 1
ATOM 792 C C . VAL A 1 99 ? 16.171 44.357 -11.151 1.00 92.81 99 VAL A C 1
ATOM 794 O O . VAL A 1 99 ? 15.641 45.163 -11.921 1.00 92.81 99 VAL A O 1
ATOM 797 N N . ARG A 1 100 ? 16.642 44.747 -9.959 1.00 92.12 100 ARG A N 1
ATOM 798 C CA . ARG A 1 100 ? 16.613 46.147 -9.516 1.00 92.12 100 ARG A CA 1
ATOM 799 C C . ARG A 1 100 ? 17.430 47.042 -10.446 1.00 92.12 100 ARG A C 1
ATOM 801 O O . ARG A 1 100 ? 16.950 48.111 -10.816 1.00 92.12 100 ARG A O 1
ATOM 808 N N . GLU A 1 101 ? 18.631 46.620 -10.821 1.00 94.56 101 GLU A N 1
ATOM 809 C CA . GLU A 1 101 ? 19.518 47.391 -11.694 1.00 94.56 101 GLU A CA 1
ATOM 810 C C . GLU A 1 101 ? 19.018 47.418 -13.150 1.00 94.56 101 GLU A C 1
ATOM 812 O O . GLU A 1 101 ? 19.015 48.478 -13.776 1.00 94.56 101 GLU A O 1
ATOM 817 N N . MET A 1 102 ? 18.469 46.312 -13.658 1.00 93.81 102 MET A N 1
ATOM 818 C CA . MET A 1 102 ? 17.799 46.226 -14.962 1.00 93.81 102 MET A CA 1
ATOM 819 C C . MET A 1 102 ? 16.618 47.191 -15.071 1.00 93.81 102 MET A C 1
ATOM 821 O O . MET A 1 102 ? 16.495 47.904 -16.067 1.00 93.81 102 MET A O 1
ATOM 825 N N . ARG A 1 103 ? 15.795 47.309 -14.020 1.00 92.50 103 ARG A N 1
ATOM 826 C CA . ARG A 1 103 ? 14.691 48.286 -13.970 1.00 92.50 103 ARG A CA 1
ATOM 827 C C . ARG A 1 103 ? 15.175 49.743 -13.988 1.00 92.50 103 ARG A C 1
ATOM 829 O O . ARG A 1 103 ? 14.427 50.614 -14.430 1.00 92.50 103 ARG A O 1
ATOM 836 N N . LEU A 1 104 ? 16.400 50.022 -13.530 1.00 92.44 104 LEU A N 1
ATOM 837 C CA . LEU A 1 104 ? 17.023 51.351 -13.627 1.00 92.44 104 LEU A CA 1
ATOM 838 C C . LEU A 1 104 ? 17.614 51.618 -15.023 1.00 92.44 104 LEU A C 1
ATOM 840 O O . LEU A 1 104 ? 17.685 52.773 -15.450 1.00 92.44 104 LEU A O 1
ATOM 844 N N . GLY A 1 105 ? 18.043 50.576 -15.741 1.00 89.31 105 GLY A N 1
ATOM 845 C CA . GLY A 1 105 ? 18.608 50.669 -17.089 1.00 89.31 105 GLY A CA 1
ATOM 846 C C . GLY A 1 105 ? 19.753 51.684 -17.162 1.00 89.31 105 GLY A C 1
ATOM 847 O O . GLY A 1 105 ? 20.776 51.550 -16.495 1.00 89.31 105 GLY A O 1
ATOM 848 N N . LYS A 1 106 ? 19.570 52.768 -17.927 1.00 86.62 106 LYS A N 1
ATOM 849 C CA . LYS A 1 106 ? 20.578 53.839 -18.078 1.00 86.62 106 LYS A CA 1
ATOM 850 C C . LYS A 1 106 ? 20.877 54.620 -16.794 1.00 86.62 106 LYS A C 1
ATOM 852 O O . LYS A 1 106 ? 21.894 55.306 -16.747 1.00 86.62 106 LYS A O 1
ATOM 857 N N . GLU A 1 107 ? 19.999 54.558 -15.794 1.00 91.69 107 GLU A N 1
ATOM 858 C CA . GLU A 1 107 ? 20.198 55.196 -14.486 1.00 91.69 107 GLU A CA 1
ATOM 859 C C . GLU A 1 107 ? 20.948 54.290 -13.494 1.00 91.69 107 GLU A C 1
ATOM 861 O O . GLU A 1 107 ? 21.322 54.749 -12.414 1.00 91.69 107 GLU A O 1
ATOM 866 N N . SER A 1 108 ? 21.196 53.024 -13.852 1.00 93.62 108 SER A N 1
ATOM 867 C CA . SER A 1 108 ? 21.974 52.088 -13.037 1.00 93.62 108 SER A CA 1
ATOM 868 C C . SER A 1 108 ? 23.428 52.547 -12.898 1.00 93.62 108 SER A C 1
ATOM 870 O O . SER A 1 108 ? 24.049 53.028 -13.851 1.00 93.62 108 SER A O 1
ATOM 872 N N . LYS A 1 109 ? 24.026 52.315 -11.722 1.00 90.75 109 LYS A N 1
ATOM 873 C CA . LYS A 1 109 ? 25.480 52.488 -11.533 1.00 90.75 109 LYS A CA 1
ATOM 874 C C . LYS A 1 109 ? 26.299 51.492 -12.374 1.00 90.75 109 LYS A C 1
ATOM 876 O O . LYS A 1 109 ? 27.465 51.755 -12.649 1.00 90.75 109 LYS A O 1
ATOM 881 N N . TYR A 1 110 ? 25.667 50.404 -12.817 1.00 94.31 110 TYR A N 1
ATOM 882 C CA . TYR A 1 110 ? 26.209 49.371 -13.697 1.00 94.31 110 TYR A CA 1
ATOM 883 C C . TYR A 1 110 ? 25.726 49.523 -15.150 1.00 94.31 110 TYR A C 1
ATOM 885 O O . TYR A 1 110 ? 25.804 48.566 -15.916 1.00 94.31 110 TYR A O 1
ATOM 893 N N . ALA A 1 111 ? 25.205 50.694 -15.551 1.00 93.44 111 ALA A N 1
ATOM 894 C CA . ALA A 1 111 ? 24.499 50.877 -16.823 1.00 93.44 111 ALA A CA 1
ATOM 895 C C . ALA A 1 111 ? 25.188 50.257 -18.061 1.00 93.44 111 ALA A C 1
ATOM 897 O O . ALA A 1 111 ? 24.479 49.619 -18.835 1.00 93.44 111 ALA A O 1
ATOM 898 N N . PRO A 1 112 ? 26.516 50.371 -18.294 1.00 94.00 112 PRO A N 1
ATOM 899 C CA . PRO A 1 112 ? 27.152 49.714 -19.442 1.00 94.00 112 PRO A CA 1
ATOM 900 C C . PRO A 1 112 ? 27.009 48.186 -19.440 1.00 94.00 112 PRO A C 1
ATOM 902 O O . PRO A 1 112 ? 26.797 47.601 -20.497 1.00 94.00 112 PRO A O 1
ATOM 905 N N . TYR A 1 113 ? 27.072 47.551 -18.267 1.00 94.50 113 TYR A N 1
ATOM 906 C CA . TYR A 1 113 ? 26.909 46.105 -18.126 1.00 94.50 113 TYR A CA 1
ATOM 907 C C . TYR A 1 113 ? 25.435 45.691 -18.148 1.00 94.50 113 TYR A C 1
ATOM 909 O O . TYR A 1 113 ? 25.059 44.793 -18.889 1.00 94.50 113 TYR A O 1
ATOM 917 N N . VAL A 1 114 ? 24.571 46.421 -17.439 1.00 93.88 114 VAL A N 1
ATOM 918 C CA . VAL A 1 114 ? 23.118 46.182 -17.437 1.00 93.88 114 VAL A CA 1
ATOM 919 C C . VAL A 1 114 ? 22.516 46.320 -18.834 1.00 93.88 114 VAL A C 1
ATOM 921 O O . VAL A 1 114 ? 21.703 45.494 -19.226 1.00 93.88 114 VAL A O 1
ATOM 924 N N . ASN A 1 115 ? 22.921 47.329 -19.612 1.00 91.88 115 ASN A N 1
ATOM 925 C CA . ASN A 1 115 ? 22.431 47.492 -20.983 1.00 91.88 115 ASN A CA 1
ATOM 926 C C . ASN A 1 115 ? 22.921 46.364 -21.905 1.00 91.88 115 ASN A C 1
ATOM 928 O O . ASN A 1 115 ? 22.196 45.977 -22.810 1.00 91.88 115 ASN A O 1
ATOM 932 N N . TYR A 1 116 ? 24.124 45.828 -21.672 1.00 91.06 116 TYR A N 1
ATOM 933 C CA . TYR A 1 116 ? 24.609 44.644 -22.384 1.00 91.06 116 TYR A CA 1
ATOM 934 C C . TYR A 1 116 ? 23.792 43.388 -22.036 1.00 91.06 116 TYR A C 1
ATOM 936 O O . TYR A 1 116 ? 23.463 42.618 -22.936 1.00 91.06 116 TYR A O 1
ATOM 944 N N . LEU A 1 117 ? 23.436 43.203 -20.759 1.00 91.81 117 LEU A N 1
ATOM 945 C CA . LEU A 1 117 ? 22.620 42.074 -20.297 1.00 91.81 117 LEU A CA 1
ATOM 946 C C . LEU A 1 117 ? 21.167 42.168 -20.793 1.00 91.81 117 LEU A C 1
ATOM 948 O O . LEU A 1 117 ? 20.609 41.167 -21.218 1.00 91.81 117 LEU A O 1
ATOM 952 N N . LEU A 1 118 ? 20.577 43.370 -20.812 1.00 89.94 118 LEU A N 1
ATOM 953 C CA . LEU A 1 118 ? 19.234 43.617 -21.364 1.00 89.94 118 LEU A CA 1
ATOM 954 C C . LEU A 1 118 ? 19.142 43.391 -22.883 1.00 89.94 118 LEU A C 1
ATOM 956 O O . LEU A 1 118 ? 18.047 43.178 -23.395 1.00 89.94 118 LEU A O 1
ATOM 960 N N . ASP A 1 119 ? 20.267 43.466 -23.597 1.00 87.75 119 ASP A N 1
ATOM 961 C CA . ASP A 1 119 ? 20.349 43.190 -25.035 1.00 87.75 119 ASP A CA 1
ATOM 962 C C . ASP A 1 119 ? 20.561 41.694 -25.344 1.00 87.75 119 ASP A C 1
ATOM 964 O O . ASP A 1 119 ? 20.558 41.315 -26.520 1.00 87.75 119 ASP A O 1
ATOM 968 N N . GLN A 1 120 ? 20.767 40.839 -24.331 1.00 85.50 120 GLN A N 1
ATOM 969 C CA . GLN A 1 120 ? 20.913 39.401 -24.555 1.00 85.50 120 GLN A CA 1
ATOM 970 C C . GLN A 1 120 ? 19.584 38.777 -25.013 1.00 85.50 120 GLN A C 1
ATOM 972 O O . GLN A 1 120 ? 18.520 39.169 -24.531 1.00 85.50 120 GLN A O 1
ATOM 977 N N . PRO A 1 121 ? 19.619 37.791 -25.928 1.00 82.12 121 PRO A N 1
ATOM 978 C CA . PRO A 1 121 ? 18.430 37.021 -26.279 1.00 82.12 121 PRO A CA 1
ATOM 979 C C . PRO A 1 121 ? 17.838 36.308 -25.054 1.00 82.12 121 PRO A C 1
ATOM 981 O O . PRO A 1 121 ? 18.589 35.755 -24.252 1.00 82.12 121 PRO A O 1
ATOM 984 N N . THR A 1 122 ? 16.512 36.261 -24.942 1.00 82.12 122 THR A N 1
ATOM 985 C CA . THR A 1 122 ? 15.806 35.427 -23.954 1.00 82.12 122 THR A CA 1
ATOM 986 C C . THR A 1 122 ? 15.594 34.005 -24.490 1.00 82.12 122 THR A C 1
ATOM 988 O O . THR A 1 122 ? 15.755 33.764 -25.689 1.00 82.12 122 THR A O 1
ATOM 991 N N . GLY A 1 123 ? 15.270 33.049 -23.611 1.00 81.00 123 GLY A N 1
ATOM 992 C CA . GLY A 1 123 ? 14.980 31.660 -24.002 1.00 81.00 123 GLY A CA 1
ATOM 993 C C . GLY A 1 123 ? 16.179 30.892 -24.574 1.00 81.00 123 GLY A C 1
ATOM 994 O O . GLY A 1 123 ? 16.024 30.104 -25.505 1.00 81.00 123 GLY A O 1
ATOM 995 N N . GLN A 1 124 ? 17.390 31.160 -24.072 1.00 85.19 124 GLN A N 1
ATOM 996 C CA . GLN A 1 124 ? 18.608 30.451 -24.495 1.00 85.19 124 GLN A CA 1
ATOM 997 C C . GLN A 1 124 ? 18.796 29.114 -23.768 1.00 85.19 124 GLN A C 1
ATOM 999 O O . GLN A 1 124 ? 19.302 28.167 -24.364 1.00 85.19 124 GLN A O 1
ATOM 1004 N N . LEU A 1 125 ? 18.369 29.032 -22.507 1.00 91.12 125 LEU A N 1
ATOM 1005 C CA . LEU A 1 125 ? 18.442 27.820 -21.693 1.00 91.12 125 LEU A CA 1
ATOM 1006 C C . LEU A 1 125 ? 17.200 26.939 -21.913 1.00 91.12 125 LEU A C 1
ATOM 1008 O O . LEU A 1 125 ? 16.114 27.502 -22.084 1.00 91.12 125 LEU A O 1
ATOM 1012 N N . PRO A 1 126 ? 17.318 25.595 -21.854 1.00 92.50 126 PRO A N 1
ATOM 1013 C CA . PRO A 1 126 ? 16.193 24.672 -22.051 1.00 92.50 126 PRO A CA 1
ATOM 1014 C C . PRO A 1 126 ? 14.951 24.972 -21.205 1.00 92.50 126 PRO A C 1
ATOM 1016 O O . PRO A 1 126 ? 13.817 24.789 -21.647 1.00 92.50 126 PRO A O 1
ATOM 1019 N N . ASN A 1 127 ? 15.144 25.480 -19.992 1.00 87.88 127 ASN A N 1
ATOM 1020 C CA . ASN A 1 127 ? 14.057 25.830 -19.081 1.00 87.88 127 ASN A CA 1
ATOM 1021 C C . ASN A 1 127 ? 13.239 27.057 -19.520 1.00 87.88 127 ASN A C 1
ATOM 1023 O O . ASN A 1 127 ? 12.088 27.198 -19.120 1.00 87.88 127 ASN A O 1
ATOM 1027 N N . GLY A 1 128 ? 13.807 27.909 -20.375 1.00 86.50 128 GLY A N 1
ATOM 1028 C CA . GLY A 1 128 ? 13.142 29.049 -21.003 1.00 86.50 128 GLY A CA 1
ATOM 1029 C C . GLY A 1 128 ? 12.721 28.806 -22.457 1.00 86.50 128 GLY A C 1
ATOM 1030 O O . GLY A 1 128 ? 12.360 29.770 -23.135 1.00 86.50 128 GLY A O 1
ATOM 1031 N N . TRP A 1 129 ? 12.821 27.572 -22.966 1.00 90.88 129 TRP A N 1
ATOM 1032 C CA . TRP A 1 129 ? 12.383 27.206 -24.320 1.00 90.88 129 TRP A CA 1
ATOM 1033 C C . TRP A 1 129 ? 10.858 27.119 -24.441 1.00 90.88 129 TRP A C 1
ATOM 1035 O O . TRP A 1 129 ? 10.131 27.054 -23.449 1.00 90.88 129 TRP A O 1
ATOM 1045 N N . SER A 1 130 ? 10.370 27.107 -25.684 1.00 90.75 130 SER A N 1
ATOM 1046 C CA . SER A 1 130 ? 8.970 26.794 -25.983 1.00 90.75 130 SER A CA 1
ATOM 1047 C C . SER A 1 130 ? 8.577 25.385 -25.515 1.00 90.75 130 SER A C 1
ATOM 1049 O O . SER A 1 130 ? 9.428 24.498 -25.438 1.00 90.75 130 SER A O 1
ATOM 1051 N N . GLU A 1 131 ? 7.283 25.150 -25.254 1.00 86.44 131 GLU A N 1
ATOM 1052 C CA . GLU A 1 131 ? 6.777 23.808 -24.908 1.00 86.44 131 GLU A CA 1
ATOM 1053 C C . GLU A 1 131 ? 7.162 22.785 -25.990 1.00 86.44 131 GLU A C 1
ATOM 1055 O O . GLU A 1 131 ? 7.598 21.681 -25.676 1.00 86.44 131 GLU A O 1
ATOM 1060 N N . GLU A 1 132 ? 7.086 23.162 -27.271 1.00 88.69 132 GLU A N 1
ATOM 1061 C CA . GLU A 1 132 ? 7.468 22.290 -28.381 1.00 88.69 132 GLU A CA 1
ATOM 1062 C C . GLU A 1 132 ? 8.977 21.988 -28.421 1.00 88.69 132 GLU A C 1
ATOM 1064 O O . GLU A 1 132 ? 9.375 20.880 -28.789 1.00 88.69 132 GLU A O 1
ATOM 1069 N N . GLY A 1 133 ? 9.824 22.950 -28.042 1.00 89.56 133 GLY A N 1
ATOM 1070 C CA . GLY A 1 133 ? 11.269 22.752 -27.918 1.00 89.56 133 GLY A CA 1
ATOM 1071 C C . GLY A 1 133 ? 11.643 21.861 -26.736 1.00 89.56 133 GLY A C 1
ATOM 1072 O O . GLY A 1 133 ? 12.499 20.986 -26.874 1.00 89.56 133 GLY A O 1
ATOM 1073 N N . GLN A 1 134 ? 10.961 22.024 -25.600 1.00 91.19 134 GLN A N 1
ATOM 1074 C CA . GLN A 1 134 ? 11.111 21.139 -24.444 1.00 91.19 134 GLN A CA 1
ATOM 1075 C C . GLN A 1 134 ? 10.677 19.709 -24.785 1.00 91.19 134 GLN A C 1
ATOM 1077 O O . GLN A 1 134 ? 11.434 18.772 -24.537 1.00 91.19 134 GLN A O 1
ATOM 1082 N N . GLU A 1 135 ? 9.535 19.529 -25.458 1.00 86.75 135 GLU A N 1
ATOM 1083 C CA . GLU A 1 135 ? 9.091 18.215 -25.942 1.00 86.75 135 GLU A CA 1
ATOM 1084 C C . GLU A 1 135 ? 10.095 17.588 -26.927 1.00 86.75 135 GLU A C 1
ATOM 1086 O O . GLU A 1 135 ? 10.292 16.370 -26.930 1.00 86.75 135 GLU A O 1
ATOM 1091 N N . LEU A 1 136 ? 10.745 18.390 -27.780 1.00 89.38 136 LEU A N 1
ATOM 1092 C CA . LEU A 1 136 ? 11.770 17.896 -28.702 1.00 89.38 136 LEU A CA 1
ATOM 1093 C C . LEU A 1 136 ? 13.022 17.404 -27.963 1.00 89.38 136 LEU A C 1
ATOM 1095 O O . LEU A 1 136 ? 13.544 16.342 -28.307 1.00 89.38 136 LEU A O 1
ATOM 1099 N N . LEU A 1 137 ? 13.476 18.134 -26.941 1.00 90.56 137 LEU A N 1
ATOM 1100 C CA . LEU A 1 137 ? 14.598 17.718 -26.101 1.00 90.56 137 LEU A CA 1
ATOM 1101 C C . LEU A 1 137 ? 14.253 16.474 -25.271 1.00 90.56 137 LEU A C 1
ATOM 1103 O O . LEU A 1 137 ? 15.053 15.542 -25.212 1.00 90.56 137 LEU A O 1
ATOM 1107 N N . GLU A 1 138 ? 13.047 16.399 -24.702 1.00 86.94 138 GLU A N 1
ATOM 1108 C CA . GLU A 1 138 ? 12.575 15.215 -23.970 1.00 86.94 138 GLU A CA 1
ATOM 1109 C C . GLU A 1 138 ? 12.604 13.958 -24.842 1.00 86.94 138 GLU A C 1
ATOM 1111 O O . GLU A 1 138 ? 13.039 12.910 -24.380 1.00 86.94 138 GLU A O 1
ATOM 1116 N N . LYS A 1 139 ? 12.227 14.040 -26.123 1.00 84.38 139 LYS A N 1
ATOM 1117 C CA . LYS A 1 139 ? 12.315 12.894 -27.051 1.00 84.38 139 LYS A CA 1
ATOM 1118 C C . LYS A 1 139 ? 13.747 12.398 -27.267 1.00 84.38 139 LYS A C 1
ATOM 1120 O O . LYS A 1 139 ? 13.952 11.214 -27.544 1.00 84.38 139 LYS A O 1
ATOM 1125 N N . ILE A 1 140 ? 14.728 13.298 -27.198 1.00 89.06 140 ILE A N 1
ATOM 1126 C CA . ILE A 1 140 ? 16.144 12.933 -27.280 1.00 89.06 140 ILE A CA 1
ATOM 1127 C C . ILE A 1 140 ? 16.567 12.241 -25.986 1.00 89.06 140 ILE A C 1
ATOM 1129 O O . ILE A 1 140 ? 17.272 11.246 -26.063 1.00 89.06 140 ILE A O 1
ATOM 1133 N N . LEU A 1 141 ? 16.119 12.718 -24.824 1.00 87.06 141 LEU A N 1
ATOM 1134 C CA . LEU A 1 141 ? 16.601 12.267 -23.513 1.00 87.06 141 LEU A CA 1
ATOM 1135 C C . LEU A 1 141 ? 15.845 11.070 -22.914 1.00 87.06 141 LEU A C 1
ATOM 1137 O O . LEU A 1 141 ? 16.394 10.349 -22.079 1.00 87.06 141 LEU A O 1
ATOM 1141 N N . VAL A 1 142 ? 14.589 10.874 -23.315 1.00 75.88 142 VAL A N 1
ATOM 1142 C CA . VAL A 1 142 ? 13.661 9.901 -22.736 1.00 75.88 142 VAL A CA 1
ATOM 1143 C C . VAL A 1 142 ? 13.197 8.930 -23.810 1.00 75.88 142 VAL A C 1
ATOM 1145 O O . VAL A 1 142 ? 12.753 9.312 -24.898 1.00 75.88 142 VAL A O 1
ATOM 1148 N N . ASP A 1 143 ? 13.261 7.646 -23.485 1.00 61.44 143 ASP A N 1
ATOM 1149 C CA . ASP A 1 143 ? 12.637 6.619 -24.298 1.00 61.44 143 ASP A CA 1
ATOM 1150 C C . ASP A 1 143 ? 11.115 6.603 -24.067 1.00 61.44 143 ASP A C 1
ATOM 1152 O O . ASP A 1 143 ? 10.635 6.378 -22.954 1.00 61.44 143 ASP A O 1
ATOM 1156 N N . ARG A 1 144 ? 10.346 6.794 -25.148 1.00 44.34 144 ARG A N 1
ATOM 1157 C CA . ARG A 1 144 ? 8.871 6.863 -25.139 1.00 44.34 144 ARG A CA 1
ATOM 1158 C C . ARG A 1 144 ? 8.192 5.557 -24.700 1.00 44.34 144 ARG A C 1
ATOM 1160 O O . ARG A 1 144 ? 6.967 5.534 -24.574 1.00 44.34 144 ARG A O 1
ATOM 1167 N N . HIS A 1 145 ? 8.945 4.470 -24.534 1.00 42.69 145 HIS A N 1
ATOM 1168 C CA . HIS A 1 145 ? 8.419 3.173 -24.113 1.00 42.69 145 HIS A CA 1
ATOM 1169 C C . HIS A 1 145 ? 8.556 2.887 -22.611 1.00 42.69 145 HIS A C 1
ATOM 1171 O O . HIS A 1 145 ? 7.784 2.069 -22.109 1.00 42.69 145 HIS A O 1
ATOM 1177 N N . GLU A 1 146 ? 9.458 3.566 -21.892 1.00 47.84 146 GLU A N 1
ATOM 1178 C CA . GLU A 1 146 ? 9.764 3.257 -20.483 1.00 47.84 146 GLU A CA 1
ATOM 1179 C C . GLU A 1 146 ? 9.739 4.471 -19.534 1.00 47.84 146 GLU A C 1
ATOM 1181 O O . GLU A 1 146 ? 9.793 4.261 -18.327 1.00 47.84 146 GLU A O 1
ATOM 1186 N N . ASP A 1 147 ? 9.589 5.709 -20.034 1.00 46.56 147 ASP A N 1
ATOM 1187 C CA . ASP A 1 147 ? 9.457 6.954 -19.242 1.00 46.56 147 ASP A CA 1
ATOM 1188 C C . ASP A 1 147 ? 10.448 7.076 -18.052 1.00 46.56 147 ASP A C 1
ATOM 1190 O O . ASP A 1 147 ? 10.176 7.744 -17.052 1.00 46.56 147 ASP A O 1
ATOM 1194 N N . ALA A 1 148 ? 11.626 6.462 -18.169 1.00 49.62 148 ALA A N 1
ATOM 1195 C CA . ALA A 1 148 ? 12.782 6.711 -17.321 1.00 49.62 148 ALA A CA 1
ATOM 1196 C C . ALA A 1 148 ? 13.799 7.510 -18.142 1.00 49.62 148 ALA A C 1
ATOM 1198 O O . ALA A 1 148 ? 14.102 7.173 -19.289 1.00 49.62 148 ALA A O 1
ATOM 1199 N N . GLN A 1 149 ? 14.290 8.616 -17.583 1.00 51.56 149 GLN A N 1
ATOM 1200 C CA . GLN A 1 149 ? 15.361 9.375 -18.214 1.00 51.56 149 GLN A CA 1
ATOM 1201 C C . GLN A 1 149 ? 16.660 8.577 -18.070 1.00 51.56 149 GLN A C 1
ATOM 1203 O O . GLN A 1 149 ? 17.164 8.416 -16.962 1.00 51.56 149 GLN A O 1
ATOM 1208 N N . PHE A 1 150 ? 17.189 8.079 -19.187 1.00 65.62 150 PHE A N 1
ATOM 1209 C CA . PHE A 1 150 ? 18.449 7.333 -19.203 1.00 65.62 150 PHE A CA 1
ATOM 1210 C C . PHE A 1 150 ? 19.624 8.161 -19.731 1.00 65.62 150 PHE A C 1
ATOM 1212 O O . PHE A 1 150 ? 20.775 7.774 -19.558 1.00 65.62 150 PHE A O 1
ATOM 1219 N N . LEU A 1 151 ? 19.369 9.290 -20.393 1.00 84.69 151 LEU A N 1
ATOM 1220 C CA . LEU A 1 151 ? 20.431 10.135 -20.928 1.00 84.69 151 LEU A CA 1
ATOM 1221 C C . LEU A 1 151 ? 20.612 11.405 -20.089 1.00 84.69 151 LEU A C 1
ATOM 1223 O O . LEU A 1 151 ? 19.615 12.046 -19.731 1.00 84.69 151 LEU A O 1
ATOM 1227 N N . PRO A 1 152 ? 21.867 11.799 -19.808 1.00 87.25 152 PRO A N 1
ATOM 1228 C CA . PRO A 1 152 ? 22.164 13.056 -19.131 1.00 87.25 152 PRO A CA 1
ATOM 1229 C C . PRO A 1 152 ? 21.742 14.260 -20.004 1.00 87.25 152 PRO A C 1
ATOM 1231 O O . PRO A 1 152 ? 21.715 14.142 -21.234 1.00 87.25 152 PRO A O 1
ATOM 1234 N N . PRO A 1 153 ? 21.437 15.429 -19.410 1.00 87.31 153 PRO A N 1
ATOM 1235 C CA . PRO A 1 153 ? 21.623 15.757 -17.995 1.00 87.31 153 PRO A CA 1
ATOM 1236 C C . PRO A 1 153 ? 20.426 15.353 -17.138 1.00 87.31 153 PRO A C 1
ATOM 1238 O O . PRO A 1 153 ? 19.282 15.500 -17.568 1.00 87.31 153 PRO A O 1
ATOM 1241 N N . GLU A 1 154 ? 20.660 14.933 -15.894 1.00 75.81 154 GLU A N 1
ATOM 1242 C CA . GLU A 1 154 ? 19.567 14.779 -14.927 1.00 75.81 154 GLU A CA 1
ATOM 1243 C C . GLU A 1 154 ? 18.848 16.126 -14.722 1.00 75.81 154 GLU A C 1
ATOM 1245 O O . GLU A 1 154 ? 19.489 17.172 -14.565 1.00 75.81 154 GLU A O 1
ATOM 1250 N N . VAL A 1 155 ? 17.509 16.099 -14.730 1.00 80.50 155 VAL A N 1
ATOM 1251 C CA . VAL A 1 155 ? 16.651 17.297 -14.644 1.00 80.50 155 VAL A CA 1
ATOM 1252 C C . VAL A 1 155 ? 16.930 18.269 -15.809 1.00 80.50 155 VAL A C 1
ATOM 1254 O O . VAL A 1 155 ? 17.528 19.329 -15.617 1.00 80.50 155 VAL A O 1
ATOM 1257 N N . PRO A 1 156 ? 16.489 17.957 -17.043 1.00 83.06 156 PRO A N 1
ATOM 1258 C CA . PRO A 1 156 ? 16.926 18.662 -18.254 1.00 83.06 156 PRO A CA 1
ATOM 1259 C C . PRO A 1 156 ? 16.504 20.130 -18.355 1.00 83.06 156 PRO A C 1
ATOM 1261 O O . PRO A 1 156 ? 17.045 20.870 -19.173 1.00 83.06 156 PRO A O 1
ATOM 1264 N N . PHE A 1 157 ? 15.572 20.559 -17.506 1.00 87.50 157 PHE A N 1
ATOM 1265 C CA . PHE A 1 157 ? 15.054 21.925 -17.455 1.00 87.50 157 PHE A CA 1
ATOM 1266 C C . PHE A 1 157 ? 15.407 22.651 -16.150 1.00 87.50 157 PHE A C 1
ATOM 1268 O O . PHE A 1 157 ? 14.862 23.715 -15.891 1.00 87.50 157 PHE A O 1
ATOM 1275 N N . GLY A 1 158 ? 16.301 22.110 -15.315 1.00 79.31 158 GLY A N 1
ATOM 1276 C CA . GLY A 1 158 ? 16.662 22.743 -14.040 1.00 79.31 158 GLY A CA 1
ATOM 1277 C C . GLY A 1 158 ? 15.437 23.121 -13.188 1.00 79.31 158 GLY A C 1
ATOM 1278 O O . GLY A 1 158 ? 14.430 22.414 -13.202 1.00 79.31 158 GLY A O 1
ATOM 1279 N N . TYR A 1 159 ? 15.527 24.241 -12.467 1.00 79.75 159 TYR A N 1
ATOM 1280 C CA . TYR A 1 159 ? 14.435 24.801 -11.663 1.00 79.75 159 TYR A CA 1
ATOM 1281 C C . TYR A 1 159 ? 14.046 26.195 -12.163 1.00 79.75 159 TYR A C 1
ATOM 1283 O O . TYR A 1 159 ? 14.843 26.881 -12.804 1.00 79.75 159 TYR A O 1
ATOM 1291 N N . THR A 1 160 ? 12.820 26.625 -11.873 1.00 82.31 160 THR A N 1
ATOM 1292 C CA . THR A 1 160 ? 12.393 28.025 -12.044 1.00 82.31 160 THR A CA 1
ATOM 1293 C C . THR A 1 160 ? 12.857 28.896 -10.874 1.00 82.31 160 THR A C 1
ATOM 1295 O O . THR A 1 160 ? 13.204 28.382 -9.805 1.00 82.31 160 THR A O 1
ATOM 1298 N N . PHE A 1 161 ? 12.823 30.228 -11.025 1.00 82.88 161 PHE A N 1
ATOM 1299 C CA . PHE A 1 161 ? 13.120 31.119 -9.898 1.00 82.88 161 PHE A CA 1
ATOM 1300 C C . PHE A 1 161 ? 12.153 30.890 -8.726 1.00 82.88 161 PHE A C 1
ATOM 1302 O O . PHE A 1 161 ? 12.572 30.914 -7.568 1.00 82.88 161 PHE A O 1
ATOM 1309 N N . GLU A 1 162 ? 10.867 30.649 -9.006 1.00 81.12 162 GLU A N 1
ATOM 1310 C CA . GLU A 1 162 ? 9.864 30.348 -7.978 1.00 81.12 162 GLU A CA 1
ATOM 1311 C C . GLU A 1 162 ? 10.227 29.092 -7.169 1.00 81.12 162 GLU A C 1
ATOM 1313 O O . GLU A 1 162 ? 10.169 29.123 -5.936 1.00 81.12 162 GLU A O 1
ATOM 1318 N N . GLU A 1 163 ? 10.630 28.012 -7.843 1.00 80.19 163 GLU A N 1
ATOM 1319 C CA . GLU A 1 163 ? 10.980 26.731 -7.217 1.00 80.19 163 GLU A CA 1
ATOM 1320 C C . GLU A 1 163 ? 12.276 26.822 -6.405 1.00 80.19 163 GLU A C 1
ATOM 1322 O O . GLU A 1 163 ? 12.295 26.446 -5.228 1.00 80.19 163 GLU A O 1
ATOM 1327 N N . GLU A 1 164 ? 13.336 27.369 -7.005 1.00 81.38 164 GLU A N 1
ATOM 1328 C CA . GLU A 1 164 ? 14.666 27.435 -6.391 1.00 81.38 164 GLU A CA 1
ATOM 1329 C C . GLU A 1 164 ? 14.696 28.455 -5.242 1.00 81.38 164 GLU A C 1
ATOM 1331 O O . GLU A 1 164 ? 15.145 28.171 -4.129 1.00 81.38 164 GLU A O 1
ATOM 1336 N N . CYS A 1 165 ? 14.135 29.647 -5.471 1.00 83.12 165 CYS A N 1
ATOM 1337 C CA . CYS A 1 165 ? 14.186 30.758 -4.521 1.00 83.12 165 CYS A CA 1
ATOM 1338 C C . CYS A 1 165 ? 12.975 30.826 -3.576 1.00 83.12 165 CYS A C 1
ATOM 1340 O O . CYS A 1 165 ? 12.930 31.708 -2.708 1.00 83.12 165 CYS A O 1
ATOM 1342 N N . LYS A 1 166 ? 12.005 29.907 -3.713 1.00 79.94 166 LYS A N 1
ATOM 1343 C CA . LYS A 1 166 ? 10.772 29.809 -2.901 1.00 79.94 166 LYS A CA 1
ATOM 1344 C C . LYS A 1 166 ? 9.998 31.128 -2.821 1.00 79.94 166 LYS A C 1
ATOM 1346 O O . LYS A 1 166 ? 9.458 31.483 -1.767 1.00 79.94 166 LYS A O 1
ATOM 1351 N N . ASP A 1 167 ? 9.972 31.873 -3.924 1.00 75.81 167 ASP A N 1
ATOM 1352 C CA . ASP A 1 167 ? 9.340 33.189 -4.024 1.00 75.81 167 ASP A CA 1
ATOM 1353 C C . ASP A 1 167 ? 8.208 33.152 -5.067 1.00 75.81 167 ASP A C 1
ATOM 1355 O O . ASP A 1 167 ? 8.484 33.216 -6.262 1.00 75.81 167 ASP A O 1
ATOM 1359 N N . PRO A 1 168 ? 6.931 33.078 -4.644 1.00 59.66 168 PRO A N 1
ATOM 1360 C CA . PRO A 1 168 ? 5.786 32.904 -5.546 1.00 59.66 168 PRO A CA 1
ATOM 1361 C C . PRO A 1 168 ? 5.376 34.193 -6.286 1.00 59.66 168 PRO A C 1
ATOM 1363 O O . PRO A 1 168 ? 4.271 34.293 -6.820 1.00 59.66 168 PRO A O 1
ATOM 1366 N N . TYR A 1 169 ? 6.213 35.236 -6.249 1.00 61.16 169 TYR A N 1
ATOM 1367 C CA . TYR A 1 169 ? 5.960 36.535 -6.872 1.00 61.16 169 TYR A CA 1
ATOM 1368 C C . TYR A 1 169 ? 7.068 36.902 -7.878 1.00 61.16 169 TYR A C 1
ATOM 1370 O O . TYR A 1 169 ? 7.700 37.954 -7.737 1.00 61.16 169 TYR A O 1
ATOM 1378 N N . SER A 1 170 ? 7.297 36.068 -8.898 1.00 76.56 170 SER A N 1
ATOM 1379 C CA . SER A 1 170 ? 8.152 36.399 -10.048 1.00 76.56 170 SER A CA 1
ATOM 1380 C C . SER A 1 170 ? 7.351 37.037 -11.198 1.00 76.56 170 SER A C 1
ATOM 1382 O O . SER A 1 170 ? 6.168 36.761 -11.402 1.00 76.56 170 SER A O 1
ATOM 1384 N N . ASP A 1 171 ? 7.974 37.984 -11.909 1.00 83.69 171 ASP A N 1
ATOM 1385 C CA . ASP A 1 171 ? 7.497 38.528 -13.191 1.00 83.69 171 ASP A CA 1
ATOM 1386 C C . ASP A 1 171 ? 8.437 38.085 -14.326 1.00 83.69 171 ASP A C 1
ATOM 1388 O O . ASP A 1 171 ? 9.545 37.636 -14.043 1.00 83.69 171 ASP A O 1
ATOM 1392 N N . ASP A 1 172 ? 8.034 38.237 -15.594 1.00 85.06 172 ASP A N 1
ATOM 1393 C CA . ASP A 1 172 ? 8.830 37.794 -16.758 1.00 85.06 172 ASP A CA 1
ATOM 1394 C C . ASP A 1 172 ? 10.286 38.304 -16.713 1.00 85.06 172 ASP A C 1
ATOM 1396 O O . ASP A 1 172 ? 11.222 37.570 -17.007 1.00 85.06 172 ASP A O 1
ATOM 1400 N N . LEU A 1 173 ? 10.495 39.550 -16.262 1.00 88.12 173 LEU A N 1
ATOM 1401 C CA . LEU A 1 173 ? 11.832 40.136 -16.114 1.00 88.12 173 LEU A CA 1
ATOM 1402 C C . LEU A 1 173 ? 12.661 39.441 -15.021 1.00 88.12 173 LEU A C 1
ATOM 1404 O O . LEU A 1 173 ? 13.885 39.402 -15.109 1.00 88.12 173 LEU A O 1
ATOM 1408 N N . THR A 1 174 ? 12.011 38.957 -13.964 1.00 89.94 174 THR A N 1
ATOM 1409 C CA . THR A 1 174 ? 12.658 38.220 -12.873 1.00 89.94 174 THR A CA 1
ATOM 1410 C C . THR A 1 174 ? 13.097 36.836 -13.331 1.00 89.94 174 THR A C 1
ATOM 1412 O O . THR A 1 174 ? 14.224 36.452 -13.028 1.00 89.94 174 THR A O 1
ATOM 1415 N N . GLU A 1 175 ? 12.265 36.134 -14.102 1.00 87.31 175 GLU A N 1
ATOM 1416 C CA . GLU A 1 175 ? 12.644 34.853 -14.712 1.00 87.31 175 GLU A CA 1
ATOM 1417 C C . GLU A 1 175 ? 13.784 35.049 -15.723 1.00 87.31 175 GLU A C 1
ATOM 1419 O O . GLU A 1 175 ? 14.819 34.398 -15.608 1.00 87.31 175 GLU A O 1
ATOM 1424 N N . ASP A 1 176 ? 13.687 36.034 -16.626 1.00 88.38 176 ASP A N 1
ATOM 1425 C CA . ASP A 1 176 ? 14.767 36.363 -17.572 1.00 88.38 176 ASP A CA 1
ATOM 1426 C C . ASP A 1 176 ? 16.088 36.686 -16.847 1.00 88.38 176 ASP A C 1
ATOM 1428 O O . ASP A 1 176 ? 17.165 36.240 -17.248 1.00 88.38 176 ASP A O 1
ATOM 1432 N N . ALA A 1 177 ? 16.022 37.445 -15.749 1.00 91.19 177 ALA A N 1
ATOM 1433 C CA . ALA A 1 177 ? 17.188 37.765 -14.932 1.00 91.19 177 ALA A CA 1
ATOM 1434 C C . ALA A 1 177 ? 17.768 36.532 -14.223 1.00 91.19 177 ALA A C 1
ATOM 1436 O O . ALA A 1 177 ? 18.987 36.439 -14.091 1.00 91.19 177 ALA A O 1
ATOM 1437 N N . TYR A 1 178 ? 16.927 35.595 -13.777 1.00 91.06 178 TYR A N 1
ATOM 1438 C CA . TYR A 1 178 ? 17.367 34.324 -13.202 1.00 91.06 178 TYR A CA 1
ATOM 1439 C C . TYR A 1 178 ? 18.122 33.475 -14.229 1.00 91.06 178 TYR A C 1
ATOM 1441 O O . TYR A 1 178 ? 19.234 33.030 -13.936 1.00 91.06 178 TYR A O 1
ATOM 1449 N N . LEU A 1 179 ? 17.593 33.354 -15.452 1.00 90.31 179 LEU A N 1
ATOM 1450 C CA . LEU A 1 179 ? 18.260 32.642 -16.547 1.00 90.31 179 LEU A CA 1
ATOM 1451 C C . LEU A 1 179 ? 19.584 33.299 -16.949 1.00 90.31 179 LEU A C 1
ATOM 1453 O O . LEU A 1 179 ? 20.564 32.605 -17.206 1.00 90.31 179 LEU A O 1
ATOM 1457 N N . ILE A 1 180 ? 19.643 34.635 -16.963 1.00 91.19 180 ILE A N 1
ATOM 1458 C CA . ILE A 1 180 ? 20.890 35.369 -17.215 1.00 91.19 180 ILE A CA 1
ATOM 1459 C C . ILE A 1 180 ? 21.920 35.081 -16.128 1.00 91.19 180 ILE A C 1
ATOM 1461 O O . ILE A 1 180 ? 23.085 34.887 -16.458 1.00 91.19 180 ILE A O 1
ATOM 1465 N N . VAL A 1 181 ? 21.527 35.067 -14.850 1.00 90.94 181 VAL A N 1
ATOM 1466 C CA . VAL A 1 181 ? 22.460 34.725 -13.772 1.00 90.94 181 VAL A CA 1
ATOM 1467 C C . VAL A 1 181 ? 22.964 33.299 -13.979 1.00 90.94 181 VAL A C 1
ATOM 1469 O O . VAL A 1 181 ? 24.159 33.155 -14.184 1.00 90.94 181 VAL A O 1
ATOM 1472 N N . LEU A 1 182 ? 22.085 32.295 -14.084 1.00 88.38 182 LEU A N 1
ATOM 1473 C CA . LEU A 1 182 ? 22.483 30.899 -14.342 1.00 88.38 182 LEU A CA 1
ATOM 1474 C C . LEU A 1 182 ? 23.487 30.758 -15.498 1.00 88.38 182 LEU A C 1
ATOM 1476 O O . LEU A 1 182 ? 24.536 30.140 -15.343 1.00 88.38 182 LEU A O 1
ATOM 1480 N N . GLN A 1 183 ? 23.186 31.381 -16.638 1.00 88.88 183 GLN A N 1
ATOM 1481 C CA . GLN A 1 183 ? 23.987 31.251 -17.851 1.00 88.88 183 GLN A CA 1
ATOM 1482 C C . GLN A 1 183 ? 25.330 32.001 -17.786 1.00 88.88 183 GLN A C 1
ATOM 1484 O O . GLN A 1 183 ? 26.258 31.682 -18.527 1.00 88.88 183 GLN A O 1
ATOM 1489 N N . ARG A 1 184 ? 25.436 33.075 -17.001 1.00 88.38 184 ARG A N 1
ATOM 1490 C CA . ARG A 1 184 ? 26.508 34.073 -17.188 1.00 88.38 184 ARG A CA 1
ATOM 1491 C C . ARG A 1 184 ? 27.313 34.375 -15.938 1.00 88.38 184 ARG A C 1
ATOM 1493 O O . ARG A 1 184 ? 28.386 34.979 -16.036 1.00 88.38 184 ARG A O 1
ATOM 1500 N N . SER A 1 185 ? 26.813 34.023 -14.757 1.00 87.81 185 SER A N 1
ATOM 1501 C CA . SER A 1 185 ? 27.562 34.245 -13.529 1.00 87.81 185 SER A CA 1
ATOM 1502 C C . SER A 1 185 ? 28.718 33.266 -13.391 1.00 87.81 185 SER A C 1
ATOM 1504 O O . SER A 1 185 ? 28.686 32.113 -13.813 1.00 87.81 185 SER A O 1
ATOM 1506 N N . TRP A 1 186 ? 29.767 33.754 -12.748 1.00 84.31 186 TRP A N 1
ATOM 1507 C CA . TRP A 1 186 ? 30.752 32.907 -12.113 1.00 84.31 186 TRP A CA 1
ATOM 1508 C C . TRP A 1 186 ? 30.169 32.438 -10.783 1.00 84.31 186 TRP A C 1
ATOM 1510 O O . TRP A 1 186 ? 30.166 33.202 -9.815 1.00 84.31 186 TRP A O 1
ATOM 1520 N N . ASP A 1 187 ? 29.632 31.218 -10.779 1.00 80.19 187 ASP A N 1
ATOM 1521 C CA . ASP A 1 187 ? 28.802 30.668 -9.702 1.00 80.19 187 ASP A CA 1
ATOM 1522 C C . ASP A 1 187 ? 27.553 31.539 -9.464 1.00 80.19 187 ASP A C 1
ATOM 1524 O O . ASP A 1 187 ? 26.583 31.417 -10.205 1.00 80.19 187 ASP A O 1
ATOM 1528 N N . ASP A 1 188 ? 27.597 32.516 -8.559 1.00 84.69 188 ASP A N 1
ATOM 1529 C CA . ASP A 1 188 ? 26.514 33.467 -8.267 1.00 84.69 188 ASP A CA 1
ATOM 1530 C C . ASP A 1 188 ? 26.894 34.945 -8.525 1.00 84.69 188 ASP A C 1
ATOM 1532 O O . ASP A 1 188 ? 26.131 35.853 -8.177 1.00 84.69 188 ASP A O 1
ATOM 1536 N N . VAL A 1 189 ? 28.062 35.220 -9.128 1.00 89.25 189 VAL A N 1
ATOM 1537 C CA . VAL A 1 189 ? 28.584 36.580 -9.370 1.00 89.25 189 VAL A CA 1
ATOM 1538 C C . VAL A 1 189 ? 28.673 36.924 -10.856 1.00 89.25 189 VAL A C 1
ATOM 1540 O O . VAL A 1 189 ? 29.395 36.294 -11.621 1.00 89.25 189 VAL A O 1
ATOM 1543 N N . LEU A 1 190 ? 28.027 38.011 -11.277 1.00 92.38 190 LEU A N 1
ATOM 1544 C CA . LEU A 1 190 ? 28.134 38.531 -12.642 1.00 92.38 190 LEU A CA 1
ATOM 1545 C C . LEU A 1 190 ? 29.355 39.453 -12.791 1.00 92.38 190 LEU A C 1
ATOM 1547 O O . LEU A 1 190 ? 29.439 40.508 -12.150 1.00 92.38 190 LEU A O 1
ATOM 1551 N N . ILE A 1 191 ? 30.274 39.078 -13.689 1.00 92.50 191 ILE A N 1
ATOM 1552 C CA . ILE A 1 191 ? 31.573 39.740 -13.880 1.00 92.50 191 ILE A CA 1
ATOM 1553 C C . ILE A 1 191 ? 31.638 40.394 -15.273 1.00 92.50 191 ILE A C 1
ATOM 1555 O O . ILE A 1 191 ? 31.763 39.690 -16.279 1.00 92.50 191 ILE A O 1
ATOM 1559 N N . PRO A 1 192 ? 31.614 41.738 -15.373 1.00 92.50 192 PRO A N 1
ATOM 1560 C CA . PRO A 1 192 ? 31.636 42.416 -16.664 1.00 92.50 192 PRO A CA 1
ATOM 1561 C C . PRO A 1 192 ? 32.922 42.111 -17.434 1.00 92.50 192 PRO A C 1
ATOM 1563 O O . PRO A 1 192 ? 34.002 42.006 -16.855 1.00 92.50 192 PRO A O 1
ATOM 1566 N N . VAL A 1 193 ? 32.811 42.026 -18.761 1.00 88.88 193 VAL A N 1
ATOM 1567 C CA . VAL A 1 193 ? 33.888 41.656 -19.702 1.00 88.88 193 VAL A CA 1
ATOM 1568 C C . VAL A 1 193 ? 34.328 40.196 -19.625 1.00 88.88 193 VAL A C 1
ATOM 1570 O O . VAL A 1 193 ? 34.539 39.594 -20.672 1.00 88.88 193 VAL A O 1
ATOM 1573 N N . TYR A 1 194 ? 34.409 39.619 -18.431 1.00 88.25 194 TYR A N 1
ATOM 1574 C CA . TYR A 1 194 ? 34.720 38.205 -18.246 1.00 88.25 194 TYR A CA 1
ATOM 1575 C C . TYR A 1 194 ? 33.579 37.278 -18.692 1.00 88.25 194 TYR A C 1
ATOM 1577 O O . TYR A 1 194 ? 33.839 36.273 -19.339 1.00 88.25 194 TYR A O 1
ATOM 1585 N N . ASP A 1 195 ? 32.327 37.685 -18.463 1.00 87.12 195 ASP A N 1
ATOM 1586 C CA . ASP A 1 195 ? 31.101 37.054 -18.992 1.00 87.12 195 ASP A CA 1
ATOM 1587 C C . ASP A 1 195 ? 31.106 36.899 -20.539 1.00 87.12 195 ASP A C 1
ATOM 1589 O O . ASP A 1 195 ? 30.398 36.089 -21.125 1.00 87.12 195 ASP A O 1
ATOM 1593 N N . MET A 1 196 ? 31.958 37.638 -21.257 1.00 87.56 196 MET A N 1
ATOM 1594 C CA . MET A 1 196 ? 32.072 37.504 -22.717 1.00 87.56 196 MET A CA 1
ATOM 1595 C C . MET A 1 196 ? 33.082 36.439 -23.174 1.00 87.56 196 MET A C 1
ATOM 1597 O O . MET A 1 196 ? 33.305 36.312 -24.379 1.00 87.56 196 MET A O 1
ATOM 1601 N N . LEU A 1 197 ? 33.748 35.730 -22.257 1.00 90.50 197 LEU A N 1
ATOM 1602 C CA . LEU A 1 197 ? 34.688 34.669 -22.613 1.00 90.50 197 LEU A CA 1
ATOM 1603 C C . LEU A 1 197 ? 33.950 33.365 -22.911 1.00 90.50 197 LEU A C 1
ATOM 1605 O O . LEU A 1 197 ? 33.131 32.911 -22.118 1.00 90.50 197 LEU A O 1
ATOM 1609 N N . SER A 1 198 ? 34.297 32.747 -24.036 1.00 90.88 198 SER A N 1
ATOM 1610 C CA . SER A 1 198 ? 33.782 31.437 -24.426 1.00 90.88 198 SER A CA 1
ATOM 1611 C C . SER A 1 198 ? 34.317 30.340 -23.501 1.00 90.88 198 SER A C 1
ATOM 1613 O O . SER A 1 198 ? 35.440 30.424 -22.999 1.00 90.88 198 SER A O 1
ATOM 1615 N N . HIS A 1 199 ? 33.547 29.272 -23.317 1.00 90.25 199 HIS A N 1
ATOM 1616 C CA . HIS A 1 199 ? 33.976 28.097 -22.559 1.00 90.25 199 HIS A CA 1
ATOM 1617 C C . HIS A 1 199 ? 34.659 27.064 -23.453 1.00 90.25 199 HIS A C 1
ATOM 1619 O O . HIS A 1 199 ? 34.122 26.713 -24.506 1.00 90.25 199 HIS A O 1
ATOM 1625 N N . ARG A 1 200 ? 35.833 26.571 -23.039 1.00 90.25 200 ARG A N 1
ATOM 1626 C CA . ARG A 1 200 ? 36.475 25.397 -23.650 1.00 90.25 200 ARG A CA 1
ATOM 1627 C C . ARG A 1 200 ? 37.568 24.805 -22.766 1.00 90.25 200 ARG A C 1
ATOM 1629 O O . ARG A 1 200 ? 38.454 25.517 -22.294 1.00 90.25 200 ARG A O 1
ATOM 1636 N N . ASN A 1 201 ? 37.550 23.483 -22.637 1.00 88.94 201 ASN A N 1
ATOM 1637 C CA . ASN A 1 201 ? 38.464 22.719 -21.793 1.00 88.94 201 ASN A CA 1
ATOM 1638 C C . ASN A 1 201 ? 39.699 22.173 -22.548 1.00 88.94 201 ASN A C 1
ATOM 1640 O O . ASN A 1 201 ? 39.944 22.470 -23.723 1.00 88.94 201 ASN A O 1
ATOM 1644 N N . GLY A 1 202 ? 40.528 21.391 -21.849 1.00 86.31 202 GLY A N 1
ATOM 1645 C CA . GLY A 1 202 ? 41.684 20.690 -22.419 1.00 86.31 202 GLY A CA 1
ATOM 1646 C C . GLY A 1 202 ? 42.809 21.621 -22.878 1.00 86.31 202 GLY A C 1
ATOM 1647 O O . GLY A 1 202 ? 43.120 22.622 -22.234 1.00 86.31 202 GLY A O 1
ATOM 1648 N N . LYS A 1 203 ? 43.437 21.303 -24.020 1.00 86.75 203 LYS A N 1
ATOM 1649 C CA . LYS A 1 203 ? 44.549 22.101 -24.582 1.00 86.75 203 LYS A CA 1
ATOM 1650 C C . LYS A 1 203 ? 44.143 23.530 -24.972 1.00 86.75 203 LYS A C 1
ATOM 1652 O O . LYS A 1 203 ? 45.010 24.387 -25.144 1.00 86.75 203 LYS A O 1
ATOM 1657 N N . TRP A 1 204 ? 42.845 23.787 -25.127 1.00 89.12 204 TRP A N 1
ATOM 1658 C CA . TRP A 1 204 ? 42.300 25.062 -25.587 1.00 89.12 204 TRP A CA 1
ATOM 1659 C C . TRP A 1 204 ? 42.174 26.090 -24.469 1.00 89.12 204 TRP A C 1
ATOM 1661 O O . TRP A 1 204 ? 42.414 27.267 -24.735 1.00 89.12 204 TRP A O 1
ATOM 1671 N N . LEU A 1 205 ? 41.907 25.647 -23.236 1.00 91.69 205 LEU A N 1
ATOM 1672 C CA . LEU A 1 205 ? 41.819 26.505 -22.058 1.00 91.69 205 LEU A CA 1
ATOM 1673 C C . LEU A 1 205 ? 43.101 27.337 -21.918 1.00 91.69 205 LEU A C 1
ATOM 1675 O O . LEU A 1 205 ? 44.203 26.796 -21.790 1.00 91.69 205 LEU A O 1
ATOM 1679 N N . ASN A 1 206 ? 42.966 28.660 -21.991 1.00 94.56 206 ASN A N 1
ATOM 1680 C CA . ASN A 1 206 ? 44.107 29.577 -22.033 1.00 94.56 206 ASN A CA 1
ATOM 1681 C C . ASN A 1 206 ? 43.969 30.780 -21.092 1.00 94.56 206 ASN A C 1
ATOM 1683 O O . ASN A 1 206 ? 44.842 31.652 -21.079 1.00 94.56 206 ASN A O 1
ATOM 1687 N N . THR A 1 207 ? 42.923 30.800 -20.265 1.00 93.69 207 THR A N 1
ATOM 1688 C CA . THR A 1 207 ? 42.740 31.777 -19.192 1.00 93.69 207 THR A CA 1
ATOM 1689 C C . THR A 1 207 ? 42.730 31.092 -17.824 1.00 93.69 207 THR A C 1
ATOM 1691 O O . THR A 1 207 ? 42.438 29.905 -17.702 1.00 93.69 207 THR A O 1
ATOM 1694 N N . GLU A 1 208 ? 43.091 31.845 -16.791 1.00 90.81 208 GLU A N 1
ATOM 1695 C CA . GLU A 1 208 ? 42.992 31.472 -15.381 1.00 90.81 208 GLU A CA 1
ATOM 1696 C C . GLU A 1 208 ? 42.470 32.690 -14.609 1.00 90.81 208 GLU A C 1
ATOM 1698 O O . GLU A 1 208 ? 43.045 33.780 -14.707 1.00 90.81 208 GLU A O 1
ATOM 1703 N N . CYS A 1 209 ? 41.371 32.529 -13.871 1.00 88.00 209 CYS A N 1
ATOM 1704 C CA . CYS A 1 209 ? 40.769 33.588 -13.060 1.00 88.00 209 CYS A CA 1
ATOM 1705 C C . CYS A 1 209 ? 41.084 33.369 -11.578 1.00 88.00 209 CYS A C 1
ATOM 1707 O O . CYS A 1 209 ? 40.942 32.262 -11.062 1.00 88.00 209 CYS A O 1
ATOM 1709 N N . GLU A 1 210 ? 41.501 34.431 -10.884 1.00 84.44 210 GLU A N 1
ATOM 1710 C CA . GLU A 1 210 ? 41.611 34.412 -9.424 1.00 84.44 210 GLU A CA 1
ATOM 1711 C C . GLU A 1 210 ? 40.223 34.272 -8.776 1.00 84.44 210 GLU A C 1
ATOM 1713 O O . GLU A 1 210 ? 39.216 34.680 -9.357 1.00 84.44 210 GLU A O 1
ATOM 1718 N N . SER A 1 211 ? 40.189 33.728 -7.555 1.00 81.88 211 SER A N 1
ATOM 1719 C CA . SER A 1 211 ? 38.943 33.529 -6.813 1.00 81.88 211 SER A CA 1
ATOM 1720 C C . SER A 1 211 ? 38.151 34.828 -6.637 1.00 81.88 211 SER A C 1
ATOM 1722 O O . SER A 1 211 ? 38.705 35.858 -6.228 1.00 81.88 211 SER A O 1
ATOM 1724 N N . VAL A 1 212 ? 36.850 34.767 -6.907 1.00 82.00 212 VAL A N 1
ATOM 1725 C CA . VAL A 1 212 ? 35.917 35.890 -6.827 1.00 82.00 212 VAL A CA 1
ATOM 1726 C C . VAL A 1 212 ? 35.291 35.962 -5.436 1.00 82.00 212 VAL A C 1
ATOM 1728 O O . VAL A 1 212 ? 35.125 37.067 -4.923 1.00 82.00 212 VAL A O 1
ATOM 1731 N N . HIS A 1 213 ? 35.063 34.835 -4.761 1.00 80.50 213 HIS A N 1
ATOM 1732 C CA . HIS A 1 213 ? 34.479 34.782 -3.411 1.00 80.50 213 HIS A CA 1
ATOM 1733 C C . HIS A 1 213 ? 35.510 35.007 -2.300 1.00 80.50 213 HIS A C 1
ATOM 1735 O O . HIS A 1 213 ? 35.289 35.803 -1.387 1.00 80.50 213 HIS A O 1
ATOM 1741 N N . TYR A 1 214 ? 36.693 34.392 -2.397 1.00 73.50 214 TYR A N 1
ATOM 1742 C CA . TYR A 1 214 ? 37.647 34.333 -1.278 1.00 73.50 214 TYR A CA 1
ATOM 1743 C C . TYR A 1 214 ? 38.667 35.483 -1.224 1.00 73.50 214 TYR A C 1
ATOM 1745 O O . TYR A 1 214 ? 39.404 35.618 -0.242 1.00 73.50 214 TYR A O 1
ATOM 1753 N N . ASN A 1 215 ? 38.738 36.329 -2.255 1.00 68.19 215 ASN A N 1
ATOM 1754 C CA . ASN A 1 215 ? 39.675 37.455 -2.334 1.00 68.19 215 ASN A CA 1
ATOM 1755 C C . ASN A 1 215 ? 38.951 38.791 -2.087 1.00 68.19 215 ASN A C 1
ATOM 1757 O O . ASN A 1 215 ? 37.822 38.961 -2.509 1.00 68.19 215 ASN A O 1
ATOM 1761 N N . THR A 1 216 ? 39.576 39.779 -1.438 1.00 69.12 216 THR A N 1
ATOM 1762 C CA . THR A 1 216 ? 38.988 41.135 -1.296 1.00 69.12 216 THR A CA 1
ATOM 1763 C C . THR A 1 216 ? 39.470 42.120 -2.362 1.00 69.12 216 THR A C 1
ATOM 1765 O O . THR A 1 216 ? 39.058 43.279 -2.355 1.00 69.12 216 THR A O 1
ATOM 1768 N N . ASN A 1 217 ? 40.389 41.692 -3.228 1.00 81.25 217 ASN A N 1
ATOM 1769 C CA . ASN A 1 217 ? 40.946 42.506 -4.305 1.00 81.25 217 ASN A CA 1
ATOM 1770 C C . ASN A 1 217 ? 40.088 42.427 -5.581 1.00 81.25 217 ASN A C 1
ATOM 1772 O O . ASN A 1 217 ? 39.117 41.670 -5.654 1.00 81.25 217 ASN A O 1
ATOM 1776 N N . ASP A 1 218 ? 40.459 43.231 -6.575 1.00 89.69 218 ASP A N 1
ATOM 1777 C CA . ASP A 1 218 ? 39.865 43.211 -7.914 1.00 89.69 218 ASP A CA 1
ATOM 1778 C C . ASP A 1 218 ? 40.064 41.854 -8.603 1.00 89.69 218 ASP A C 1
ATOM 1780 O O . ASP A 1 218 ? 41.085 41.188 -8.406 1.00 89.69 218 ASP A O 1
ATOM 1784 N N . VAL A 1 219 ? 39.096 41.456 -9.431 1.00 90.75 219 VAL A N 1
ATOM 1785 C CA . VAL A 1 219 ? 39.115 40.162 -10.125 1.00 90.75 219 VAL A CA 1
ATOM 1786 C C . VAL A 1 219 ? 40.156 40.215 -11.234 1.00 90.75 219 VAL A C 1
ATOM 1788 O O . VAL A 1 219 ? 40.037 41.012 -12.165 1.00 90.75 219 VAL A O 1
ATOM 1791 N N . THR A 1 220 ? 41.187 39.378 -11.135 1.00 92.31 220 THR A N 1
ATOM 1792 C CA . THR A 1 220 ? 42.284 39.335 -12.105 1.00 92.31 220 THR A CA 1
ATOM 1793 C C . THR A 1 220 ? 42.238 38.044 -12.908 1.00 92.31 220 THR A C 1
ATOM 1795 O O . THR A 1 220 ? 42.222 36.954 -12.344 1.00 92.31 220 THR A O 1
ATOM 1798 N N . VAL A 1 221 ? 42.287 38.179 -14.233 1.00 92.94 221 VAL A N 1
ATOM 1799 C CA . VAL A 1 221 ? 42.327 37.062 -15.183 1.00 92.94 221 VAL A CA 1
ATOM 1800 C C . VAL A 1 221 ? 43.671 37.083 -15.894 1.00 92.94 221 VAL A C 1
ATOM 1802 O O . VAL A 1 221 ? 44.113 38.133 -16.375 1.00 92.94 221 VAL A O 1
ATOM 1805 N N . ARG A 1 222 ? 44.340 35.936 -15.961 1.00 95.06 222 ARG A N 1
ATOM 1806 C CA . ARG A 1 222 ? 45.677 35.772 -16.542 1.00 95.06 222 ARG A CA 1
ATOM 1807 C C . ARG A 1 222 ? 45.658 34.747 -17.663 1.00 95.06 222 ARG A C 1
ATOM 1809 O O . ARG A 1 222 ? 44.768 33.909 -17.726 1.00 95.06 222 ARG A O 1
ATOM 1816 N N . ALA A 1 223 ? 46.649 34.813 -18.543 1.00 96.06 223 ALA A N 1
ATOM 1817 C CA . ALA A 1 223 ? 46.890 33.765 -19.523 1.00 96.06 223 ALA A CA 1
ATOM 1818 C C . ALA A 1 223 ? 47.439 32.518 -18.810 1.00 96.06 223 ALA A C 1
ATOM 1820 O O . ALA A 1 223 ? 48.495 32.603 -18.182 1.00 96.06 223 ALA A O 1
ATOM 1821 N N . SER A 1 224 ? 46.768 31.371 -18.906 1.00 94.00 224 SER A N 1
ATOM 1822 C CA . SER A 1 224 ? 47.243 30.115 -18.295 1.00 94.00 224 SER A CA 1
ATOM 1823 C C . SER A 1 224 ? 48.373 29.460 -19.106 1.00 94.00 224 SER A C 1
ATOM 1825 O O . SER A 1 224 ? 49.200 28.723 -18.570 1.00 94.00 224 SER A O 1
ATOM 1827 N N . ARG A 1 225 ? 48.464 29.792 -20.400 1.00 95.38 225 ARG A N 1
ATOM 1828 C CA . ARG A 1 225 ? 49.535 29.395 -21.328 1.00 95.38 225 ARG A CA 1
ATOM 1829 C C . ARG A 1 225 ? 49.821 30.496 -22.352 1.00 95.38 225 ARG A C 1
ATOM 1831 O O . ARG A 1 225 ? 49.152 31.523 -22.365 1.00 95.38 225 ARG A O 1
ATOM 1838 N N . ASP A 1 226 ? 50.817 30.285 -23.209 1.00 95.81 226 ASP A N 1
ATOM 1839 C CA . ASP A 1 226 ? 51.081 31.180 -24.339 1.00 95.81 226 ASP A CA 1
ATOM 1840 C C . ASP A 1 226 ? 49.874 31.206 -25.299 1.00 95.81 226 ASP A C 1
ATOM 1842 O O . ASP A 1 226 ? 49.367 30.146 -25.682 1.00 95.81 226 ASP A O 1
ATOM 1846 N N . ILE A 1 227 ? 49.448 32.410 -25.701 1.00 96.19 227 ILE A N 1
ATOM 1847 C CA . ILE A 1 227 ? 48.311 32.656 -26.604 1.00 96.19 227 ILE A CA 1
ATOM 1848 C C . ILE A 1 227 ? 48.830 33.253 -27.912 1.00 96.19 227 ILE A C 1
ATOM 1850 O O . ILE A 1 227 ? 49.540 34.268 -27.923 1.00 96.19 227 ILE A O 1
ATOM 1854 N N . GLN A 1 228 ? 48.493 32.617 -29.031 1.00 95.94 228 GLN A N 1
ATOM 1855 C CA . GLN A 1 228 ? 48.955 33.029 -30.354 1.00 95.94 228 GLN A CA 1
ATOM 1856 C C . GLN A 1 228 ? 48.077 34.141 -30.955 1.00 95.94 228 GLN A C 1
ATOM 1858 O O . GLN A 1 228 ? 46.886 34.227 -30.657 1.00 95.94 228 GLN A O 1
ATOM 1863 N N . PRO A 1 229 ? 48.618 34.994 -31.850 1.00 95.19 229 PRO A N 1
ATOM 1864 C CA . PRO A 1 229 ? 47.796 35.942 -32.596 1.00 95.19 229 PRO A CA 1
ATOM 1865 C C . PRO A 1 229 ? 46.692 35.226 -33.390 1.00 95.19 229 PRO A C 1
ATOM 1867 O O . PRO A 1 229 ? 46.969 34.303 -34.153 1.00 95.19 229 PRO A O 1
ATOM 1870 N N . GLY A 1 230 ? 45.458 35.698 -33.253 1.00 92.44 230 GLY A N 1
ATOM 1871 C CA . GLY A 1 230 ? 44.252 35.140 -33.863 1.00 92.44 230 GLY A CA 1
ATOM 1872 C C . GLY A 1 230 ? 43.526 34.106 -33.000 1.00 92.44 230 GLY A C 1
ATOM 1873 O O . GLY A 1 230 ? 42.395 33.762 -33.331 1.00 92.44 230 GLY A O 1
ATOM 1874 N N . GLU A 1 231 ? 44.139 33.636 -31.912 1.00 94.44 231 GLU A N 1
ATOM 1875 C CA . GLU A 1 231 ? 43.532 32.683 -30.982 1.00 94.44 231 GLU A CA 1
ATOM 1876 C C . GLU A 1 231 ? 42.447 33.353 -30.124 1.00 94.44 231 GLU A C 1
ATOM 1878 O O . GLU A 1 231 ? 42.554 34.529 -29.771 1.00 94.44 231 GLU A O 1
ATOM 1883 N N . GLU A 1 232 ? 41.393 32.610 -29.797 1.00 94.75 232 GLU A N 1
ATOM 1884 C CA . GLU A 1 232 ? 40.339 33.052 -28.885 1.00 94.75 232 GLU A CA 1
ATOM 1885 C C . GLU A 1 232 ? 40.699 32.749 -27.429 1.00 94.75 232 GLU A C 1
ATOM 1887 O O . GLU A 1 232 ? 41.381 31.767 -27.144 1.00 94.75 232 GLU A O 1
ATOM 1892 N N . LEU A 1 233 ? 40.251 33.596 -26.508 1.00 95.19 233 LEU A N 1
ATOM 1893 C CA . LEU A 1 233 ? 40.389 33.399 -25.075 1.00 95.19 233 LEU A CA 1
ATOM 1894 C C . LEU A 1 233 ? 39.245 32.520 -24.565 1.00 95.19 233 LEU A C 1
ATOM 1896 O O . LEU A 1 233 ? 38.080 32.901 -24.680 1.00 95.19 233 LEU A O 1
ATOM 1900 N N . TYR A 1 234 ? 39.599 31.391 -23.957 1.00 93.56 234 TYR A N 1
ATOM 1901 C CA . TYR A 1 234 ? 38.662 30.430 -23.386 1.00 93.56 234 TYR A CA 1
ATOM 1902 C C . TYR A 1 234 ? 38.797 30.360 -21.871 1.00 93.56 234 TYR A C 1
ATOM 1904 O O . TYR A 1 234 ? 39.917 30.352 -21.347 1.00 93.56 234 TYR A O 1
ATOM 1912 N N . THR A 1 235 ? 37.661 30.271 -21.185 1.00 90.75 235 THR A N 1
ATOM 1913 C CA . THR A 1 235 ? 37.552 29.946 -19.758 1.00 90.75 235 THR A CA 1
ATOM 1914 C C . THR A 1 235 ? 36.912 28.568 -19.557 1.00 90.75 235 THR A C 1
ATOM 1916 O O . THR A 1 235 ? 36.556 27.904 -20.530 1.00 90.75 235 THR A O 1
ATOM 1919 N N . SER A 1 236 ? 36.813 28.118 -18.307 1.00 88.25 236 SER A N 1
ATOM 1920 C CA . SER A 1 236 ? 36.159 26.865 -17.931 1.00 88.25 236 SER A CA 1
ATOM 1921 C C . SER A 1 236 ? 35.069 27.118 -16.890 1.00 88.25 236 SER A C 1
ATOM 1923 O O . SER A 1 236 ? 35.339 27.736 -15.859 1.00 88.25 236 SER A O 1
ATOM 1925 N N . TYR A 1 237 ? 33.861 26.619 -17.152 1.00 85.62 237 TYR A N 1
ATOM 1926 C CA . TYR A 1 237 ? 32.722 26.651 -16.230 1.00 85.62 237 TYR A CA 1
ATOM 1927 C C . TYR A 1 237 ? 32.705 25.486 -15.230 1.00 85.62 237 TYR A C 1
ATOM 1929 O O . TYR A 1 237 ? 32.027 25.570 -14.212 1.00 85.62 237 TYR A O 1
ATOM 1937 N N . ASN A 1 238 ? 33.464 24.414 -15.479 1.00 82.69 238 ASN A N 1
ATOM 1938 C CA . ASN A 1 238 ? 33.490 23.217 -14.630 1.00 82.69 238 ASN A CA 1
ATOM 1939 C C . ASN A 1 238 ? 34.850 22.939 -13.958 1.00 82.69 238 ASN A C 1
ATOM 1941 O O . ASN A 1 238 ? 34.880 22.235 -12.952 1.00 82.69 238 ASN A O 1
ATOM 1945 N N . PHE A 1 239 ? 35.957 23.538 -14.417 1.00 79.50 239 PHE A N 1
ATOM 1946 C CA . PHE A 1 239 ? 37.282 23.451 -13.765 1.00 79.50 239 PHE A CA 1
ATOM 1947 C C . PHE A 1 239 ? 37.731 24.757 -13.092 1.00 79.50 239 PHE A C 1
ATOM 1949 O O . PHE A 1 239 ? 38.925 25.024 -12.938 1.00 79.50 239 PHE A O 1
ATOM 1956 N N . CYS A 1 240 ? 36.783 25.603 -12.701 1.00 76.12 240 CYS A N 1
ATOM 1957 C CA . CYS A 1 240 ? 37.062 26.838 -11.981 1.00 76.12 240 CYS A CA 1
ATOM 1958 C C . CYS A 1 240 ? 37.395 26.617 -10.493 1.00 76.12 240 CYS A C 1
ATOM 1960 O O . CYS A 1 240 ? 36.999 25.633 -9.867 1.00 76.12 240 CYS A O 1
ATOM 1962 N N . VAL A 1 241 ? 38.128 27.580 -9.921 1.00 74.56 241 VAL A N 1
ATOM 1963 C CA . VAL A 1 241 ? 38.646 27.529 -8.540 1.00 74.56 241 VAL A CA 1
ATOM 1964 C C . VAL A 1 241 ? 37.530 27.579 -7.490 1.00 74.56 241 VAL A C 1
ATOM 1966 O O . VAL A 1 241 ? 37.621 26.883 -6.484 1.00 74.56 241 VAL A O 1
ATOM 1969 N N . ASP A 1 242 ? 36.482 28.373 -7.727 1.00 72.44 242 ASP A N 1
ATOM 1970 C CA . ASP A 1 242 ? 35.408 28.606 -6.747 1.00 72.44 242 ASP A CA 1
ATOM 1971 C C . ASP A 1 242 ? 34.141 27.789 -7.016 1.00 72.44 242 ASP A C 1
ATOM 1973 O O . ASP A 1 242 ? 33.319 27.633 -6.127 1.00 72.44 242 ASP A O 1
ATOM 1977 N N . CYS A 1 243 ? 33.999 27.207 -8.208 1.00 68.81 243 CYS A N 1
ATOM 1978 C CA . CYS A 1 243 ? 32.822 26.419 -8.588 1.00 68.81 243 CYS A CA 1
ATOM 1979 C C . CYS A 1 243 ? 32.903 24.941 -8.158 1.00 68.81 243 CYS A C 1
ATOM 1981 O O . CYS A 1 243 ? 32.138 24.104 -8.641 1.00 68.81 243 CYS A O 1
ATOM 1983 N N . GLY A 1 244 ? 33.860 24.609 -7.283 1.00 64.25 244 GLY A N 1
ATOM 1984 C CA . GLY A 1 244 ? 34.022 23.282 -6.688 1.00 64.25 244 GLY A CA 1
ATOM 1985 C C . GLY A 1 244 ? 34.833 22.271 -7.503 1.00 64.25 244 GLY A C 1
ATOM 1986 O O . GLY A 1 244 ? 35.078 21.192 -6.979 1.00 64.25 244 GLY A O 1
ATOM 1987 N N . SER A 1 245 ? 35.296 22.614 -8.717 1.00 65.19 245 SER A N 1
ATOM 1988 C CA . SER A 1 245 ? 35.932 21.670 -9.660 1.00 65.19 245 SER A CA 1
ATOM 1989 C C . SER A 1 245 ? 35.054 20.433 -9.896 1.00 65.19 245 SER A C 1
ATOM 1991 O O . SER A 1 245 ? 35.266 19.381 -9.301 1.00 65.19 245 SER A O 1
ATOM 1993 N N . ARG A 1 246 ? 34.047 20.579 -10.762 1.00 75.69 246 ARG A N 1
ATOM 1994 C CA . ARG A 1 246 ? 32.985 19.591 -11.013 1.00 75.69 246 ARG A CA 1
ATOM 1995 C C . ARG A 1 246 ? 33.457 18.482 -11.958 1.00 75.69 246 ARG A C 1
ATOM 1997 O O . ARG A 1 246 ? 32.949 18.297 -13.059 1.00 75.69 246 ARG A O 1
ATOM 2004 N N . ASP A 1 247 ? 34.532 17.802 -11.581 1.00 68.94 247 ASP A N 1
ATOM 2005 C CA . ASP A 1 247 ? 35.250 16.887 -12.463 1.00 68.94 247 ASP A CA 1
ATOM 2006 C C . ASP A 1 247 ? 34.659 15.467 -12.528 1.00 68.94 247 ASP A C 1
ATOM 2008 O O . ASP A 1 247 ? 35.063 14.693 -13.397 1.00 68.94 247 ASP A O 1
ATOM 2012 N N . SER A 1 248 ? 33.705 15.132 -11.661 1.00 71.25 248 SER A N 1
ATOM 2013 C CA . SER A 1 248 ? 33.180 13.770 -11.489 1.00 71.25 248 SER A CA 1
ATOM 2014 C C . SER A 1 248 ? 31.685 13.619 -11.783 1.00 71.25 248 SER A C 1
ATOM 2016 O O . SER A 1 248 ? 31.224 12.490 -11.931 1.00 71.25 248 SER A O 1
ATOM 2018 N N . ASP A 1 249 ? 30.943 14.719 -11.915 1.00 78.12 249 ASP A N 1
ATOM 2019 C CA . ASP A 1 249 ? 29.482 14.721 -12.060 1.00 78.12 249 ASP A CA 1
ATOM 2020 C C . ASP A 1 249 ? 28.938 15.778 -13.039 1.00 78.12 249 ASP A C 1
ATOM 2022 O O . ASP A 1 249 ? 27.731 15.991 -13.106 1.00 78.12 249 ASP A O 1
ATOM 2026 N N . TYR A 1 250 ? 29.809 16.450 -13.798 1.00 86.88 250 TYR A N 1
ATOM 2027 C CA . TYR A 1 250 ? 29.417 17.561 -14.668 1.00 86.88 250 TYR A CA 1
ATOM 2028 C C . TYR A 1 250 ? 30.116 17.489 -16.027 1.00 86.88 250 TYR A C 1
ATOM 2030 O O . TYR A 1 250 ? 31.352 17.475 -16.116 1.00 86.88 250 TYR A O 1
ATOM 2038 N N . GLY A 1 251 ? 29.329 17.462 -17.101 1.00 90.12 251 GLY A N 1
ATOM 2039 C CA . GLY A 1 251 ? 29.810 17.310 -18.468 1.00 90.12 251 GLY A CA 1
ATOM 2040 C C . GLY A 1 251 ? 29.061 18.159 -19.493 1.00 90.12 251 GLY A C 1
ATOM 2041 O O . GLY A 1 251 ? 28.387 19.139 -19.183 1.00 90.12 251 GLY A O 1
ATOM 2042 N N . THR A 1 252 ? 29.219 17.781 -20.759 1.00 93.88 252 THR A N 1
ATOM 2043 C CA . THR A 1 252 ? 28.579 18.428 -21.910 1.00 93.88 252 THR A CA 1
ATOM 2044 C C . THR A 1 252 ? 27.045 18.520 -21.790 1.00 93.88 252 THR A C 1
ATOM 2046 O O . THR A 1 252 ? 26.503 19.559 -22.175 1.00 93.88 252 THR A O 1
ATOM 2049 N N . PRO A 1 253 ? 26.324 17.518 -21.246 1.00 93.50 253 PRO A N 1
ATOM 2050 C CA . PRO A 1 253 ? 24.881 17.621 -21.032 1.00 93.50 253 PRO A CA 1
ATOM 2051 C C . PRO A 1 253 ? 24.484 18.695 -20.009 1.00 93.50 253 PRO A C 1
ATOM 2053 O O . PRO A 1 253 ? 23.574 19.483 -20.265 1.00 93.50 253 PRO A O 1
ATOM 2056 N N . GLU A 1 254 ? 25.185 18.789 -18.880 1.00 91.62 254 GLU A N 1
ATOM 2057 C CA . GLU A 1 254 ? 24.917 19.806 -17.856 1.00 91.62 254 GLU A CA 1
ATOM 2058 C C . GLU A 1 254 ? 25.264 21.207 -18.374 1.00 91.62 254 GLU A C 1
ATOM 2060 O O . GLU A 1 254 ? 24.559 22.168 -18.072 1.00 91.62 254 GLU A O 1
ATOM 2065 N N . ILE A 1 255 ? 26.282 21.318 -19.237 1.00 91.44 255 ILE A N 1
ATOM 2066 C CA . ILE A 1 255 ? 26.608 22.571 -19.926 1.00 91.44 255 ILE A CA 1
ATOM 2067 C C . ILE A 1 255 ? 25.456 23.030 -20.834 1.00 91.44 255 ILE A C 1
ATOM 2069 O O . ILE A 1 255 ? 25.149 24.223 -20.874 1.00 91.44 255 ILE A O 1
ATOM 2073 N N . LEU A 1 256 ? 24.772 22.111 -21.526 1.00 92.94 256 LEU A N 1
ATOM 2074 C CA . LEU A 1 256 ? 23.575 22.458 -22.297 1.00 92.94 256 LEU A CA 1
ATOM 2075 C C . LEU A 1 256 ? 22.458 22.980 -21.384 1.00 92.94 256 LEU A C 1
ATOM 2077 O O . LEU A 1 256 ? 21.860 24.008 -21.702 1.00 92.94 256 LEU A O 1
ATOM 2081 N N . ARG A 1 257 ? 22.192 22.296 -20.264 1.00 91.75 257 ARG A N 1
ATOM 2082 C CA . ARG A 1 257 ? 21.153 22.682 -19.294 1.00 91.75 257 ARG A CA 1
ATOM 2083 C C . ARG A 1 257 ? 21.409 24.070 -18.704 1.00 91.75 257 ARG A C 1
ATOM 2085 O O . ARG A 1 257 ? 20.508 24.905 -18.711 1.00 91.75 257 ARG A O 1
ATOM 2092 N N . ASP A 1 258 ? 22.624 24.309 -18.217 1.00 88.56 258 ASP A N 1
ATOM 2093 C CA . ASP A 1 258 ? 22.938 25.485 -17.397 1.00 88.56 258 ASP A CA 1
ATOM 2094 C C . ASP A 1 258 ? 23.404 26.687 -18.229 1.00 88.56 258 ASP A C 1
ATOM 2096 O O . ASP A 1 258 ? 23.195 27.831 -17.827 1.00 88.56 258 ASP A O 1
ATOM 2100 N N . TYR A 1 259 ? 23.999 26.447 -19.407 1.00 89.25 259 TYR A N 1
ATOM 2101 C CA . TYR A 1 259 ? 24.597 27.497 -20.238 1.00 89.25 259 TYR A CA 1
ATOM 2102 C C . TYR A 1 259 ? 24.020 27.608 -21.660 1.00 89.25 259 TYR A C 1
ATOM 2104 O O . TYR A 1 259 ? 24.254 28.613 -22.342 1.00 89.25 259 TYR A O 1
ATOM 2112 N N . GLY A 1 260 ? 23.223 26.633 -22.111 1.00 89.75 260 GLY A N 1
ATOM 2113 C CA . GLY A 1 260 ? 22.460 26.722 -23.362 1.00 89.75 260 GLY A CA 1
ATOM 2114 C C . GLY A 1 260 ? 23.274 26.455 -24.630 1.00 89.75 260 GLY A C 1
ATOM 2115 O O . GLY A 1 260 ? 22.889 26.908 -25.707 1.00 89.75 260 GLY A O 1
ATOM 2116 N N . PHE A 1 261 ? 24.405 25.748 -24.530 1.00 90.94 261 PHE A N 1
ATOM 2117 C CA . PHE A 1 261 ? 25.210 25.357 -25.691 1.00 90.94 261 PHE A CA 1
ATOM 2118 C C . PHE A 1 261 ? 25.781 23.938 -25.562 1.00 90.94 261 PHE A C 1
ATOM 2120 O O . PHE A 1 261 ? 25.905 23.397 -24.469 1.00 90.94 261 PHE A O 1
ATOM 2127 N N . VAL A 1 262 ? 26.167 23.345 -26.694 1.00 92.19 262 VAL A N 1
ATOM 2128 C CA . VAL A 1 262 ? 26.900 22.071 -26.734 1.00 92.19 262 VAL A CA 1
ATOM 2129 C C . VAL A 1 262 ? 28.392 22.370 -26.791 1.00 92.19 262 VAL A C 1
ATOM 2131 O O . VAL A 1 262 ? 28.863 23.072 -27.688 1.00 92.19 262 VAL A O 1
ATOM 2134 N N . GLU A 1 263 ? 29.134 21.861 -25.813 1.00 88.94 263 GLU A N 1
ATOM 2135 C CA . GLU A 1 263 ? 30.572 22.081 -25.671 1.00 88.94 263 GLU A CA 1
ATOM 2136 C C . GLU A 1 263 ? 31.364 21.615 -26.913 1.00 88.94 263 GLU A C 1
ATOM 2138 O O . GLU A 1 263 ? 31.078 20.577 -27.516 1.00 88.94 263 GLU A O 1
ATOM 2143 N N . GLN A 1 264 ? 32.385 22.384 -27.306 1.00 89.38 264 GLN A N 1
ATOM 2144 C CA . GLN A 1 264 ? 33.360 21.956 -28.319 1.00 89.38 264 GLN A CA 1
ATOM 2145 C C . GLN A 1 264 ? 34.376 20.980 -27.716 1.00 89.38 264 GLN A C 1
ATOM 2147 O O . GLN A 1 264 ? 34.679 21.080 -26.536 1.00 89.38 264 GLN A O 1
ATOM 2152 N N . TYR A 1 265 ? 35.009 20.128 -28.531 1.00 90.88 265 TYR A N 1
ATOM 2153 C CA . TYR A 1 265 ? 35.997 19.165 -28.028 1.00 90.88 265 TYR A CA 1
ATOM 2154 C C . TYR A 1 265 ? 37.126 19.818 -27.192 1.00 90.88 265 TYR A C 1
ATOM 2156 O O . TYR A 1 265 ? 37.676 20.854 -27.623 1.00 90.88 265 TYR A O 1
ATOM 2164 N N . PRO A 1 266 ? 37.482 19.230 -26.028 1.00 92.06 266 PRO A N 1
ATOM 2165 C CA . PRO A 1 266 ? 36.996 17.943 -25.504 1.00 92.06 266 PRO A CA 1
ATOM 2166 C C . PRO A 1 266 ? 35.564 18.007 -24.950 1.00 92.06 266 PRO A C 1
ATOM 2168 O O . PRO A 1 266 ? 35.204 18.968 -24.282 1.00 92.06 266 PRO A O 1
ATOM 2171 N N . GLN A 1 267 ? 34.774 16.967 -25.222 1.00 93.81 267 GLN A N 1
ATOM 2172 C CA . GLN A 1 267 ? 33.439 16.773 -24.649 1.00 93.81 267 GLN A CA 1
ATOM 2173 C C . GLN A 1 267 ? 33.485 15.683 -23.587 1.00 93.81 267 GLN A C 1
ATOM 2175 O O . GLN A 1 267 ? 34.272 14.741 -23.693 1.00 93.81 267 GLN A O 1
ATOM 2180 N N . ARG A 1 268 ? 32.599 15.779 -22.601 1.00 92.12 268 ARG A N 1
ATOM 2181 C CA . ARG A 1 268 ? 32.530 14.858 -21.470 1.00 92.12 268 ARG A CA 1
ATOM 2182 C C . ARG A 1 268 ? 31.113 14.344 -21.280 1.00 92.12 268 ARG A C 1
ATOM 2184 O O . ARG A 1 268 ? 30.178 15.135 -21.195 1.00 92.12 268 ARG A O 1
ATOM 2191 N N . TRP A 1 269 ? 30.983 13.031 -21.143 1.00 93.19 269 TRP A N 1
ATOM 2192 C CA . TRP A 1 269 ? 29.705 12.340 -21.023 1.00 93.19 269 TRP A CA 1
ATOM 2193 C C . TRP A 1 269 ? 29.741 11.412 -19.814 1.00 93.19 269 TRP A C 1
ATOM 2195 O O . TRP A 1 269 ? 30.606 10.541 -19.729 1.00 93.19 269 TRP A O 1
ATOM 2205 N N . ILE A 1 270 ? 28.827 11.622 -18.868 1.00 89.94 270 ILE A N 1
ATOM 2206 C CA . ILE A 1 270 ? 28.704 10.836 -17.636 1.00 89.94 270 ILE A CA 1
ATOM 2207 C C . ILE A 1 270 ? 27.270 10.317 -17.561 1.00 89.94 270 ILE A C 1
ATOM 2209 O O . ILE A 1 270 ? 26.325 11.073 -17.762 1.00 89.94 270 ILE A O 1
ATOM 2213 N N . PHE A 1 271 ? 27.115 9.024 -17.297 1.00 87.75 271 PHE A N 1
ATOM 2214 C CA . PHE A 1 271 ? 25.830 8.334 -17.279 1.00 87.75 271 PHE A CA 1
ATOM 2215 C C . PHE A 1 271 ? 25.560 7.824 -15.861 1.00 87.75 271 PHE A C 1
ATOM 2217 O O . PHE A 1 271 ? 25.959 6.720 -15.496 1.00 87.75 271 PHE A O 1
ATOM 2224 N N . HIS A 1 272 ? 24.911 8.659 -15.049 1.00 76.88 272 HIS A N 1
ATOM 2225 C CA . HIS A 1 272 ? 24.745 8.467 -13.602 1.00 76.88 272 HIS A CA 1
ATOM 2226 C C . HIS A 1 272 ? 23.963 7.208 -13.200 1.00 76.88 272 HIS A C 1
ATOM 2228 O O . HIS A 1 272 ? 24.104 6.729 -12.077 1.00 76.88 272 HIS A O 1
ATOM 2234 N N . GLN A 1 273 ? 23.173 6.640 -14.111 1.00 70.00 273 GLN A N 1
ATOM 2235 C CA . GLN A 1 273 ? 22.417 5.412 -13.878 1.00 70.00 273 GLN A CA 1
ATOM 2236 C C . GLN A 1 273 ? 23.288 4.143 -13.822 1.00 70.00 273 GLN A C 1
ATOM 2238 O O . GLN A 1 273 ? 22.802 3.095 -13.397 1.00 70.00 273 GLN A O 1
ATOM 2243 N N . TYR A 1 274 ? 24.557 4.223 -14.236 1.00 70.25 274 TYR A N 1
ATOM 2244 C CA . TYR A 1 274 ? 25.519 3.127 -14.142 1.00 70.25 274 TYR A CA 1
ATOM 2245 C C . TYR A 1 274 ? 26.743 3.561 -13.337 1.00 70.25 274 TYR A C 1
ATOM 2247 O O . TYR A 1 274 ? 27.406 4.549 -13.661 1.00 70.25 274 TYR A O 1
ATOM 2255 N N . ASP A 1 275 ? 27.097 2.769 -12.322 1.00 65.00 275 ASP A N 1
ATOM 2256 C CA . ASP A 1 275 ? 28.357 2.947 -11.607 1.00 65.00 275 ASP A CA 1
ATOM 2257 C C . ASP A 1 275 ? 29.519 2.852 -12.610 1.00 65.00 275 ASP A C 1
ATOM 2259 O O . ASP A 1 275 ? 29.682 1.841 -13.295 1.00 65.00 275 ASP A O 1
ATOM 2263 N N . ASN A 1 276 ? 30.353 3.892 -12.667 1.00 73.44 276 ASN A N 1
ATOM 2264 C CA . ASN A 1 276 ? 31.556 3.960 -13.501 1.00 73.44 276 ASN A CA 1
ATOM 2265 C C . ASN A 1 276 ? 31.329 4.021 -15.030 1.00 73.44 276 ASN A C 1
ATOM 2267 O O . ASN A 1 276 ? 32.243 3.680 -15.784 1.00 73.44 276 ASN A O 1
ATOM 2271 N N . LEU A 1 277 ? 30.172 4.491 -15.521 1.00 86.69 277 LEU A N 1
ATOM 2272 C CA . LEU A 1 277 ? 29.986 4.773 -16.953 1.00 86.69 277 LEU A CA 1
ATOM 2273 C C . LEU A 1 277 ? 30.185 6.263 -17.265 1.00 86.69 277 LEU A C 1
ATOM 2275 O O . LEU A 1 277 ? 29.293 7.093 -17.095 1.00 86.69 277 LEU A O 1
ATOM 2279 N N . GLY A 1 278 ? 31.366 6.611 -17.768 1.00 90.25 278 GLY A N 1
ATOM 2280 C CA . GLY A 1 278 ? 31.654 7.971 -18.214 1.00 90.25 278 GLY A CA 1
ATOM 2281 C C . GLY A 1 278 ? 32.976 8.084 -18.955 1.00 90.25 278 GLY A C 1
ATOM 2282 O O . GLY A 1 278 ? 33.933 7.355 -18.680 1.00 90.25 278 GLY A O 1
ATOM 2283 N N . PHE A 1 279 ? 33.023 8.994 -19.921 1.00 92.50 279 PHE A N 1
ATOM 2284 C CA . PHE A 1 279 ? 34.164 9.163 -20.809 1.00 92.50 279 PHE A CA 1
ATOM 2285 C C . PHE A 1 279 ? 34.287 10.591 -21.343 1.00 92.50 279 PHE A C 1
ATOM 2287 O O . PHE A 1 279 ? 33.319 11.349 -21.437 1.00 92.50 279 PHE A O 1
ATOM 2294 N N . GLU A 1 280 ? 35.508 10.943 -21.728 1.00 92.06 280 GLU A N 1
ATOM 2295 C CA . GLU A 1 280 ? 35.823 12.131 -22.510 1.00 92.06 280 GLU A CA 1
ATOM 2296 C C . GLU A 1 280 ? 36.160 11.754 -23.942 1.00 92.06 280 GLU A C 1
ATOM 2298 O O . GLU A 1 280 ? 36.782 10.723 -24.197 1.00 92.06 280 GLU A O 1
ATOM 2303 N N . ILE A 1 281 ? 35.794 12.623 -24.874 1.00 92.56 281 ILE A N 1
ATOM 2304 C CA . ILE A 1 281 ? 36.127 12.499 -26.286 1.00 92.56 281 ILE A CA 1
ATOM 2305 C C . ILE A 1 281 ? 36.803 13.789 -26.768 1.00 92.56 281 ILE A C 1
ATOM 2307 O O . ILE A 1 281 ? 36.263 14.882 -26.589 1.00 92.56 281 ILE A O 1
ATOM 2311 N N . ASP A 1 282 ? 37.995 13.674 -27.365 1.00 92.56 282 ASP A N 1
ATOM 2312 C CA . ASP A 1 282 ? 38.784 14.817 -27.861 1.00 92.56 282 ASP A CA 1
ATOM 2313 C C . ASP A 1 282 ? 39.418 14.560 -29.239 1.00 92.56 282 ASP A C 1
ATOM 2315 O O . ASP A 1 282 ? 39.605 13.422 -29.672 1.00 92.56 282 ASP A O 1
ATOM 2319 N N . GLU A 1 283 ? 39.786 15.648 -29.916 1.00 88.75 283 GLU A N 1
ATOM 2320 C CA . GLU A 1 283 ? 40.507 15.668 -31.187 1.00 88.75 283 GLU A CA 1
ATOM 2321 C C . GLU A 1 283 ? 42.028 15.655 -30.963 1.00 88.75 283 GLU A C 1
ATOM 2323 O O . GLU A 1 283 ? 42.648 16.659 -30.567 1.00 88.75 283 GLU A O 1
ATOM 2328 N N . VAL A 1 284 ? 42.667 14.531 -31.296 1.00 83.69 284 VAL A N 1
ATOM 2329 C CA . VAL A 1 284 ? 44.111 14.340 -31.119 1.00 83.69 284 VAL A CA 1
ATOM 2330 C C . VAL A 1 284 ? 44.822 14.259 -32.467 1.00 83.69 284 VAL A C 1
ATOM 2332 O O . VAL A 1 284 ? 44.399 13.567 -33.392 1.00 83.69 284 VAL A O 1
ATOM 2335 N N . GLU A 1 285 ? 45.928 14.996 -32.594 1.00 82.62 285 GLU A N 1
ATOM 2336 C CA . GLU A 1 285 ? 46.769 14.967 -33.789 1.00 82.62 285 GLU A CA 1
ATOM 2337 C C . GLU A 1 285 ? 47.639 13.707 -33.784 1.00 82.62 285 GLU A C 1
ATOM 2339 O O . GLU A 1 285 ? 48.564 13.563 -32.982 1.00 82.62 285 GLU A O 1
ATOM 2344 N N . HIS A 1 286 ? 47.374 12.801 -34.719 1.00 72.75 286 HIS A N 1
ATOM 2345 C CA . HIS A 1 286 ? 48.207 11.639 -34.972 1.00 72.75 286 HIS A CA 1
ATOM 2346 C C . HIS A 1 286 ? 49.142 11.921 -36.148 1.00 72.75 286 HIS A C 1
ATOM 2348 O O . HIS A 1 286 ? 48.699 12.226 -37.254 1.00 72.75 286 HIS A O 1
ATOM 2354 N N . THR A 1 287 ? 50.452 11.818 -35.922 1.00 73.31 287 THR A N 1
ATOM 2355 C CA . THR A 1 287 ? 51.443 11.900 -37.003 1.00 73.31 287 THR A CA 1
ATOM 2356 C C . THR A 1 287 ? 51.824 10.490 -37.422 1.00 73.31 287 THR A C 1
ATOM 2358 O O . THR A 1 287 ? 52.426 9.758 -36.637 1.00 73.31 287 THR A O 1
ATOM 2361 N N . ASN A 1 288 ? 51.487 10.105 -38.652 1.00 68.50 288 ASN A N 1
ATOM 2362 C CA . ASN A 1 288 ? 51.864 8.791 -39.165 1.00 68.50 288 ASN A CA 1
ATOM 2363 C C . ASN A 1 288 ? 53.390 8.686 -39.391 1.00 68.50 288 ASN A C 1
ATOM 2365 O O . ASN A 1 288 ? 54.115 9.684 -39.393 1.00 68.50 288 ASN A O 1
ATOM 2369 N N . GLU A 1 289 ? 53.905 7.474 -39.636 1.00 66.50 289 GLU A N 1
ATOM 2370 C CA . GLU A 1 289 ? 55.343 7.239 -39.883 1.00 66.50 289 GLU A CA 1
ATOM 2371 C C . GLU A 1 289 ? 55.909 8.025 -41.091 1.00 66.50 289 GLU A C 1
ATOM 2373 O O . GLU A 1 289 ? 57.126 8.182 -41.214 1.00 66.50 289 GLU A O 1
ATOM 2378 N N . ALA A 1 290 ? 55.045 8.543 -41.977 1.00 69.75 290 ALA A N 1
ATOM 2379 C CA . ALA A 1 290 ? 55.405 9.369 -43.131 1.00 69.75 290 ALA A CA 1
ATOM 2380 C C . ALA A 1 290 ? 55.451 10.884 -42.827 1.00 69.75 290 ALA A C 1
ATOM 2382 O O . ALA A 1 290 ? 55.843 11.664 -43.699 1.00 69.75 290 ALA A O 1
ATOM 2383 N N . GLY A 1 291 ? 55.110 11.304 -41.603 1.00 67.56 291 GLY A N 1
ATOM 2384 C CA . GLY A 1 291 ? 55.084 12.708 -41.186 1.00 67.56 291 GLY A CA 1
ATOM 2385 C C . GLY A 1 291 ? 53.819 13.468 -41.598 1.00 67.56 291 GLY A C 1
ATOM 2386 O O . GLY A 1 291 ? 53.811 14.697 -41.535 1.00 67.56 291 GLY A O 1
ATOM 2387 N N . GLU A 1 292 ? 52.769 12.771 -42.040 1.00 69.56 292 GLU A N 1
ATOM 2388 C CA . GLU A 1 292 ? 51.458 13.367 -42.301 1.00 69.56 292 GLU A CA 1
ATOM 2389 C C . GLU A 1 292 ? 50.661 13.426 -40.994 1.00 69.56 292 GLU A C 1
ATOM 2391 O O . GLU A 1 292 ? 50.590 12.441 -40.256 1.00 69.56 292 GLU A O 1
ATOM 2396 N N . VAL A 1 293 ? 50.078 14.591 -40.711 1.00 74.44 293 VAL A N 1
ATOM 2397 C CA . VAL A 1 293 ? 49.255 14.832 -39.522 1.00 74.44 293 VAL A CA 1
ATOM 2398 C C . VAL A 1 293 ? 47.793 14.584 -39.884 1.00 74.44 293 VAL A C 1
ATOM 2400 O O . VAL A 1 293 ? 47.267 15.222 -40.797 1.00 74.44 293 VAL A O 1
ATOM 2403 N N . SER A 1 294 ? 47.146 13.666 -39.174 1.00 71.12 294 SER A N 1
ATOM 2404 C CA . SER A 1 294 ? 45.708 13.403 -39.243 1.00 71.12 294 SER A CA 1
ATOM 2405 C C . SER A 1 294 ? 45.086 13.580 -37.864 1.00 71.12 294 SER A C 1
ATOM 2407 O O . SER A 1 294 ? 45.620 13.063 -36.886 1.00 71.12 294 SER A O 1
ATOM 2409 N N . THR A 1 295 ? 43.953 14.269 -37.782 1.00 76.75 295 THR A N 1
ATOM 2410 C CA . THR A 1 295 ? 43.172 14.365 -36.544 1.00 76.75 295 THR A CA 1
ATOM 2411 C C . THR A 1 295 ? 42.322 13.108 -36.385 1.00 76.75 295 THR A C 1
ATOM 2413 O O . THR A 1 295 ? 41.624 12.727 -37.325 1.00 76.75 295 THR A O 1
ATOM 2416 N N . VAL A 1 296 ? 42.392 12.467 -35.220 1.00 79.94 296 VAL A N 1
ATOM 2417 C CA . VAL A 1 296 ? 41.557 11.317 -34.847 1.00 79.94 296 VAL A CA 1
ATOM 2418 C C . VAL A 1 296 ? 40.789 11.632 -33.568 1.00 79.94 296 VAL A C 1
ATOM 2420 O O . VAL A 1 296 ? 41.291 12.361 -32.710 1.00 79.94 296 VAL A O 1
ATOM 2423 N N . MET A 1 297 ? 39.578 11.089 -33.454 1.00 84.75 297 MET A N 1
ATOM 2424 C CA . MET A 1 297 ? 38.805 11.147 -32.217 1.00 84.75 297 MET A CA 1
ATOM 2425 C C . MET A 1 297 ? 39.382 10.132 -31.235 1.00 84.75 297 MET A C 1
ATOM 2427 O O . MET A 1 297 ? 39.577 8.971 -31.589 1.00 84.75 297 MET A O 1
ATOM 2431 N N . GLN A 1 298 ? 39.671 10.567 -30.015 1.00 87.44 298 GLN A N 1
ATOM 2432 C CA . GLN A 1 298 ? 40.177 9.703 -28.958 1.00 87.44 298 GLN A CA 1
ATOM 2433 C C . GLN A 1 298 ? 39.220 9.719 -27.771 1.00 87.44 298 GLN A C 1
ATOM 2435 O O . GLN A 1 298 ? 38.891 10.790 -27.263 1.00 87.44 298 GLN A O 1
ATOM 2440 N N . VAL A 1 299 ? 38.826 8.528 -27.314 1.00 89.38 299 VAL A N 1
ATOM 2441 C CA . VAL A 1 299 ? 38.030 8.342 -26.097 1.00 89.38 299 VAL A CA 1
ATOM 2442 C C . VAL A 1 299 ? 38.947 8.038 -24.917 1.00 89.38 299 VAL A C 1
ATOM 2444 O O . VAL A 1 299 ? 39.814 7.167 -25.003 1.00 89.38 299 VAL A O 1
ATOM 2447 N N . THR A 1 300 ? 38.740 8.746 -23.811 1.00 89.50 300 THR A N 1
ATOM 2448 C CA . THR A 1 300 ? 39.393 8.503 -22.522 1.00 89.50 300 THR A CA 1
ATOM 2449 C C . THR A 1 300 ? 38.320 8.182 -21.490 1.00 89.50 300 THR A C 1
ATOM 2451 O O . THR A 1 300 ? 37.494 9.033 -21.173 1.00 89.50 300 THR A O 1
ATOM 2454 N N . TRP A 1 301 ? 38.316 6.958 -20.968 1.00 87.62 301 TRP A N 1
ATOM 2455 C CA . TRP A 1 301 ? 37.396 6.557 -19.903 1.00 87.62 301 TRP A CA 1
ATOM 2456 C C . TRP A 1 301 ? 37.744 7.289 -18.602 1.00 87.62 301 TRP A C 1
ATOM 2458 O O . TRP A 1 301 ? 38.916 7.385 -18.235 1.00 87.62 301 TRP A O 1
ATOM 2468 N N . LEU A 1 302 ? 36.729 7.843 -17.934 1.00 84.38 302 LEU A N 1
ATOM 2469 C CA . LEU A 1 302 ? 36.894 8.592 -16.681 1.00 84.38 302 LEU A CA 1
ATOM 2470 C C . LEU A 1 302 ? 37.117 7.670 -15.475 1.00 84.38 302 LEU A C 1
ATOM 2472 O O . LEU A 1 302 ? 37.671 8.093 -14.461 1.00 84.38 302 LEU A O 1
ATOM 2476 N N . PHE A 1 303 ? 36.686 6.418 -15.602 1.00 81.31 303 PHE A N 1
ATOM 2477 C CA . PHE A 1 303 ? 36.750 5.385 -14.575 1.00 81.31 303 PHE A CA 1
ATOM 2478 C C . PHE A 1 303 ? 37.628 4.210 -15.051 1.00 81.31 303 PHE A C 1
ATOM 2480 O O . PHE A 1 303 ? 38.379 4.348 -16.019 1.00 81.31 303 PHE A O 1
ATOM 2487 N N . ASP A 1 304 ? 37.566 3.065 -14.360 1.00 71.88 304 ASP A N 1
ATOM 2488 C CA . ASP A 1 304 ? 38.179 1.809 -14.822 1.00 71.88 304 ASP A CA 1
ATOM 2489 C C . ASP A 1 304 ? 37.522 1.310 -16.144 1.00 71.88 304 ASP A C 1
ATOM 2491 O O . ASP A 1 304 ? 36.876 2.060 -16.872 1.00 71.88 304 ASP A O 1
ATOM 2495 N N . GLU A 1 305 ? 37.706 0.035 -16.497 1.00 62.78 305 GLU A N 1
ATOM 2496 C CA . GLU A 1 305 ? 37.095 -0.583 -17.684 1.00 62.78 305 GLU A CA 1
ATOM 2497 C C . GLU A 1 305 ? 35.557 -0.408 -17.678 1.00 62.78 305 GLU A C 1
ATOM 2499 O O . GLU A 1 305 ? 34.934 -0.667 -16.641 1.00 62.78 305 GLU A O 1
ATOM 2504 N N . PRO A 1 306 ? 34.939 0.047 -18.790 1.00 71.56 306 PRO A N 1
ATOM 2505 C CA . PRO A 1 306 ? 33.508 0.327 -18.817 1.00 71.56 306 PRO A CA 1
ATOM 2506 C C . PRO A 1 306 ? 32.698 -0.954 -18.588 1.00 71.56 306 PRO A C 1
ATOM 2508 O O . PRO A 1 306 ? 33.080 -2.018 -19.083 1.00 71.56 306 PRO A O 1
ATOM 2511 N N . PRO A 1 307 ? 31.575 -0.886 -17.859 1.00 67.62 307 PRO A N 1
ATOM 2512 C CA . PRO A 1 307 ? 30.796 -2.076 -17.564 1.00 67.62 307 PRO A CA 1
ATOM 2513 C C . PRO A 1 307 ? 30.047 -2.566 -18.821 1.00 67.62 307 PRO A C 1
ATOM 2515 O O . PRO A 1 307 ? 29.542 -1.760 -19.604 1.00 67.62 307 PRO A O 1
ATOM 2518 N N . ASP A 1 308 ? 29.971 -3.890 -19.022 1.00 63.09 308 ASP A N 1
ATOM 2519 C CA . ASP A 1 308 ? 29.350 -4.516 -20.209 1.00 63.09 308 ASP A CA 1
ATOM 2520 C C . ASP A 1 308 ? 27.902 -4.048 -20.449 1.00 63.09 308 ASP A C 1
ATOM 2522 O O . ASP A 1 308 ? 27.492 -3.832 -21.586 1.00 63.09 308 ASP A O 1
ATOM 2526 N N . ASP A 1 309 ? 27.113 -3.908 -19.380 1.00 61.06 309 ASP A N 1
ATOM 2527 C CA . ASP A 1 309 ? 25.736 -3.401 -19.439 1.00 61.06 309 ASP A CA 1
ATOM 2528 C C . ASP A 1 309 ? 25.682 -1.908 -19.784 1.00 61.06 309 ASP A C 1
ATOM 2530 O O . ASP A 1 309 ? 24.797 -1.488 -20.527 1.00 61.06 309 ASP A O 1
ATOM 2534 N N . GLY A 1 310 ? 26.665 -1.129 -19.331 1.00 73.56 310 GLY A N 1
ATOM 2535 C CA . GLY A 1 310 ? 26.854 0.252 -19.755 1.00 73.56 310 GLY A CA 1
ATOM 2536 C C . GLY A 1 310 ? 27.150 0.378 -21.251 1.00 73.56 310 GLY A C 1
ATOM 2537 O O . GLY A 1 310 ? 26.553 1.215 -21.919 1.00 73.56 310 GLY A O 1
ATOM 2538 N N . ILE A 1 311 ? 28.011 -0.475 -21.816 1.00 77.69 311 ILE A N 1
ATOM 2539 C CA . ILE A 1 311 ? 28.297 -0.473 -23.263 1.00 77.69 311 ILE A CA 1
ATOM 2540 C C . ILE A 1 311 ? 27.082 -0.925 -24.082 1.00 77.69 311 ILE A C 1
ATOM 2542 O O . ILE A 1 311 ? 26.755 -0.293 -25.084 1.00 77.69 311 ILE A O 1
ATOM 2546 N N . GLU A 1 312 ? 26.363 -1.959 -23.641 1.00 65.56 312 GLU A N 1
ATOM 2547 C CA . GLU A 1 312 ? 25.110 -2.393 -24.280 1.00 65.56 312 GLU A CA 1
ATOM 2548 C C . GLU A 1 312 ? 24.036 -1.296 -24.256 1.00 65.56 312 GLU A C 1
ATOM 2550 O O . GLU A 1 312 ? 23.296 -1.119 -25.227 1.00 65.56 312 GLU A O 1
ATOM 2555 N N . PHE A 1 313 ? 23.959 -0.543 -23.157 1.00 76.62 313 PHE A N 1
ATOM 2556 C CA . PHE A 1 313 ? 23.098 0.627 -23.047 1.00 76.62 313 PHE A CA 1
ATOM 2557 C C . PHE A 1 313 ? 23.463 1.690 -24.092 1.00 76.62 313 PHE A C 1
ATOM 2559 O O . PHE A 1 313 ? 22.585 2.156 -24.818 1.00 76.62 313 PHE A O 1
ATOM 2566 N N . LEU A 1 314 ? 24.751 2.018 -24.226 1.00 83.19 314 LEU A N 1
ATOM 2567 C CA . LEU A 1 314 ? 25.242 2.957 -25.237 1.00 83.19 314 LEU A CA 1
ATOM 2568 C C . LEU A 1 314 ? 24.899 2.496 -26.667 1.00 83.19 314 LEU A C 1
ATOM 2570 O O . LEU A 1 314 ? 24.446 3.305 -27.476 1.00 83.19 314 LEU A O 1
ATOM 2574 N N . GLU A 1 315 ? 25.057 1.206 -26.982 1.00 71.94 315 GLU A N 1
ATOM 2575 C CA . GLU A 1 315 ? 24.678 0.635 -28.287 1.00 71.94 315 GLU A CA 1
ATOM 2576 C C . GLU A 1 315 ? 23.179 0.785 -28.581 1.00 71.94 315 GLU A C 1
ATOM 2578 O O . GLU A 1 315 ? 22.798 1.162 -29.692 1.00 71.94 315 GLU A O 1
ATOM 2583 N N . GLY A 1 316 ? 22.329 0.514 -27.586 1.00 68.19 316 GLY A N 1
ATOM 2584 C CA . GLY A 1 316 ? 20.880 0.678 -27.701 1.00 68.19 316 GLY A CA 1
ATOM 2585 C C . GLY A 1 316 ? 20.475 2.134 -27.925 1.00 68.19 316 GLY A C 1
ATOM 2586 O O . GLY A 1 316 ? 19.693 2.429 -28.833 1.00 68.19 316 GLY A O 1
ATOM 2587 N N . GLU A 1 317 ? 21.057 3.051 -27.153 1.00 82.12 317 GLU A N 1
ATOM 2588 C CA . GLU A 1 317 ? 20.770 4.477 -27.282 1.00 82.12 317 GLU A CA 1
ATOM 2589 C C . GLU A 1 317 ? 21.242 5.043 -28.617 1.00 82.12 317 GLU A C 1
ATOM 2591 O O . GLU A 1 317 ? 20.517 5.830 -29.218 1.00 82.12 317 GLU A O 1
ATOM 2596 N N . LEU A 1 318 ? 22.390 4.609 -29.148 1.00 80.44 318 LEU A N 1
ATOM 2597 C CA . LEU A 1 318 ? 22.847 5.055 -30.467 1.00 80.44 318 LEU A CA 1
ATOM 2598 C C . LEU A 1 318 ? 21.799 4.785 -31.553 1.00 80.44 318 LEU A C 1
ATOM 2600 O O . LEU A 1 318 ? 21.492 5.660 -32.362 1.00 80.44 318 LEU A O 1
ATOM 2604 N N . LEU A 1 319 ? 21.221 3.586 -31.544 1.00 67.69 319 LEU A N 1
ATOM 2605 C CA . LEU A 1 319 ? 20.242 3.155 -32.540 1.00 67.69 319 LEU A CA 1
ATOM 2606 C C . LEU A 1 319 ? 18.904 3.878 -32.362 1.00 67.69 319 LEU A C 1
ATOM 2608 O O . LEU A 1 319 ? 18.320 4.346 -33.341 1.00 67.69 319 LEU A O 1
ATOM 2612 N N . ARG A 1 320 ? 18.460 4.062 -31.114 1.00 81.69 320 ARG A N 1
ATOM 2613 C CA . ARG A 1 320 ? 17.270 4.863 -30.798 1.00 81.69 320 ARG A CA 1
ATOM 2614 C C . ARG A 1 320 ? 17.431 6.312 -31.261 1.00 81.69 320 ARG A C 1
ATOM 2616 O O . ARG A 1 320 ? 16.525 6.870 -31.878 1.00 81.69 320 ARG A O 1
ATOM 2623 N N . LEU A 1 321 ? 18.581 6.922 -30.985 1.00 83.94 321 LEU A N 1
ATOM 2624 C CA . LEU A 1 321 ? 18.890 8.301 -31.360 1.00 83.94 321 LEU A CA 1
ATOM 2625 C C . LEU A 1 321 ? 18.972 8.469 -32.885 1.00 83.94 321 LEU A C 1
ATOM 2627 O O . LEU A 1 321 ? 18.479 9.470 -33.409 1.00 83.94 321 LEU A O 1
ATOM 2631 N N . GLU A 1 322 ? 19.490 7.477 -33.620 1.00 77.44 322 GLU A N 1
ATOM 2632 C CA . GLU A 1 322 ? 19.416 7.452 -35.087 1.00 77.44 322 GLU A CA 1
ATOM 2633 C C . GLU A 1 322 ? 17.969 7.455 -35.604 1.00 77.44 322 GLU A C 1
ATOM 2635 O O . GLU A 1 322 ? 17.671 8.102 -36.614 1.00 77.44 322 GLU A O 1
ATOM 2640 N N . ASP A 1 323 ? 17.058 6.755 -34.932 1.00 73.31 323 ASP A N 1
ATOM 2641 C CA . ASP A 1 323 ? 15.646 6.735 -35.306 1.00 73.31 323 ASP A CA 1
ATOM 2642 C C . ASP A 1 323 ? 14.930 8.039 -34.945 1.00 73.31 323 ASP A C 1
ATOM 2644 O O . ASP A 1 323 ? 14.180 8.556 -35.776 1.00 73.31 323 ASP A O 1
ATOM 2648 N N . VAL A 1 324 ? 15.222 8.637 -33.783 1.00 79.56 324 VAL A N 1
ATOM 2649 C CA . VAL A 1 324 ? 14.770 10.000 -33.438 1.00 79.56 324 VAL A CA 1
ATOM 2650 C C . VAL A 1 324 ? 15.235 10.992 -34.508 1.00 79.56 324 VAL A C 1
ATOM 2652 O O . VAL A 1 324 ? 14.436 11.779 -35.022 1.00 79.56 324 VAL A O 1
ATOM 2655 N N . TYR A 1 325 ? 16.500 10.899 -34.930 1.00 81.62 325 TYR A N 1
ATOM 2656 C CA . TYR A 1 325 ? 17.055 11.714 -36.009 1.00 81.62 325 TYR A CA 1
ATOM 2657 C C . TYR A 1 325 ? 16.292 11.531 -37.332 1.00 81.62 325 TYR A C 1
ATOM 2659 O O . TYR A 1 325 ? 15.997 12.494 -38.041 1.00 81.62 325 TYR A O 1
ATOM 2667 N N . ARG A 1 326 ? 15.937 10.298 -37.703 1.00 73.88 326 ARG A N 1
ATOM 2668 C CA . ARG A 1 326 ? 15.203 10.035 -38.954 1.00 73.88 326 ARG A CA 1
ATOM 2669 C C . ARG A 1 326 ? 13.739 10.463 -38.882 1.00 73.88 326 ARG A C 1
ATOM 2671 O O . ARG A 1 326 ? 13.217 10.946 -39.883 1.00 73.88 326 ARG A O 1
ATOM 2678 N N . ALA A 1 327 ? 13.080 10.250 -37.748 1.00 73.44 327 ALA A N 1
ATOM 2679 C CA . ALA A 1 327 ? 11.642 10.431 -37.601 1.00 73.44 327 ALA A CA 1
ATOM 2680 C C . ALA A 1 327 ? 11.253 11.890 -37.347 1.00 73.44 327 ALA A C 1
ATOM 2682 O O . ALA A 1 327 ? 10.355 12.404 -38.011 1.00 73.44 327 ALA A O 1
ATOM 2683 N N . ASP A 1 328 ? 11.915 12.557 -36.401 1.00 74.81 328 ASP A N 1
ATOM 2684 C CA . ASP A 1 328 ? 11.505 13.887 -35.944 1.00 74.81 328 ASP A CA 1
ATOM 2685 C C . ASP A 1 328 ? 12.216 15.014 -36.723 1.00 74.81 328 ASP A C 1
ATOM 2687 O O . ASP A 1 328 ? 11.675 16.104 -36.857 1.00 74.81 328 ASP A O 1
ATOM 2691 N N . PHE A 1 329 ? 13.389 14.768 -37.315 1.00 77.56 329 PHE A N 1
ATOM 2692 C CA . PHE A 1 329 ? 14.222 15.831 -37.896 1.00 77.56 329 PHE A CA 1
ATOM 2693 C C . PHE A 1 329 ? 14.247 15.896 -39.440 1.00 77.56 329 PHE A C 1
ATOM 2695 O O . PHE A 1 329 ? 15.012 16.692 -40.002 1.00 77.56 329 PHE A O 1
ATOM 2702 N N . GLN A 1 330 ? 13.418 15.101 -40.133 1.00 65.25 330 GLN A N 1
ATOM 2703 C CA . GLN A 1 330 ? 13.284 15.099 -41.604 1.00 65.25 330 GLN A CA 1
ATOM 2704 C C . GLN A 1 330 ? 12.159 15.998 -42.158 1.00 65.25 330 GLN A C 1
ATOM 2706 O O . GLN A 1 330 ? 12.164 16.295 -43.356 1.00 65.25 330 GLN A O 1
ATOM 2711 N N . GLU A 1 331 ? 11.219 16.443 -41.319 1.00 68.94 331 GLU A N 1
ATOM 2712 C CA . GLU A 1 331 ? 10.116 17.345 -41.689 1.00 68.94 331 GLU A CA 1
ATOM 2713 C C . GLU A 1 331 ? 10.308 18.759 -41.101 1.00 68.94 331 GLU A C 1
ATOM 2715 O O . GLU A 1 331 ? 11.202 18.995 -40.291 1.00 68.94 331 GLU A O 1
ATOM 2720 N N . GLU A 1 332 ? 9.496 19.728 -41.543 1.00 71.00 332 GLU A N 1
ATOM 2721 C CA . GLU A 1 332 ? 9.503 21.094 -40.998 1.00 71.00 332 GLU A CA 1
ATOM 2722 C C . GLU A 1 332 ? 8.860 21.078 -39.598 1.00 71.00 332 GLU A C 1
ATOM 2724 O O . GLU A 1 332 ? 7.666 20.802 -39.460 1.00 71.00 332 GLU A O 1
ATOM 2729 N N . LEU A 1 333 ? 9.664 21.327 -38.559 1.00 80.00 333 LEU A N 1
ATOM 2730 C CA . LEU A 1 333 ? 9.244 21.280 -37.158 1.00 80.00 333 LEU A CA 1
ATOM 2731 C C . LEU A 1 333 ? 8.535 22.574 -36.738 1.00 80.00 333 LEU A C 1
ATOM 2733 O O . LEU A 1 333 ? 8.912 23.673 -37.139 1.00 80.00 333 LEU A O 1
ATOM 2737 N N . ASN A 1 334 ? 7.520 22.456 -35.880 1.00 85.06 334 ASN A N 1
ATOM 2738 C CA . ASN A 1 334 ? 6.870 23.606 -35.242 1.00 85.06 334 ASN A CA 1
ATOM 2739 C C . ASN A 1 334 ? 7.632 24.028 -33.972 1.00 85.06 334 ASN A C 1
ATOM 2741 O O . ASN A 1 334 ? 7.050 24.085 -32.896 1.00 85.06 334 ASN A O 1
ATOM 2745 N N . VAL A 1 335 ? 8.940 24.257 -34.100 1.00 87.88 335 VAL A N 1
ATOM 2746 C CA . VAL A 1 335 ? 9.862 24.602 -33.006 1.00 87.88 335 VAL A CA 1
ATOM 2747 C C . VAL A 1 335 ? 10.661 25.847 -33.422 1.00 87.88 335 VAL A C 1
ATOM 2749 O O . VAL A 1 335 ? 11.015 25.968 -34.600 1.00 87.88 335 VAL A O 1
ATOM 2752 N N . PRO A 1 336 ? 10.943 26.809 -32.522 1.00 90.88 336 PRO A N 1
ATOM 2753 C CA . PRO A 1 336 ? 11.835 27.926 -32.819 1.00 90.88 336 PRO A CA 1
ATOM 2754 C C . PRO A 1 336 ? 13.195 27.459 -33.362 1.00 90.88 336 PRO A C 1
ATOM 2756 O O . PRO A 1 336 ? 13.801 26.521 -32.853 1.00 90.88 336 PRO A O 1
ATOM 2759 N N . ALA A 1 337 ? 13.703 28.141 -34.393 1.00 87.62 337 ALA A N 1
ATOM 2760 C CA . ALA A 1 337 ? 14.877 27.680 -35.141 1.00 87.62 337 ALA A CA 1
ATOM 2761 C C . ALA A 1 337 ? 16.155 27.535 -34.292 1.00 87.62 337 ALA A C 1
ATOM 2763 O O . ALA A 1 337 ? 17.018 26.727 -34.631 1.00 87.62 337 ALA A O 1
ATOM 2764 N N . HIS A 1 338 ? 16.305 28.315 -33.213 1.00 86.69 338 HIS A N 1
ATOM 2765 C CA . HIS A 1 338 ? 17.456 28.194 -32.315 1.00 86.69 338 HIS A CA 1
ATOM 2766 C C . HIS A 1 338 ? 17.341 26.972 -31.395 1.00 86.69 338 HIS A C 1
ATOM 2768 O O . HIS A 1 338 ? 18.335 26.281 -31.214 1.00 86.69 338 HIS A O 1
ATOM 2774 N N . GLU A 1 339 ? 16.144 26.658 -30.894 1.00 92.50 339 GLU A N 1
ATOM 2775 C CA . GLU A 1 339 ? 15.870 25.465 -30.073 1.00 92.50 339 GLU A CA 1
ATOM 2776 C C . GLU A 1 339 ? 16.042 24.188 -30.903 1.00 92.50 339 GLU A C 1
ATOM 2778 O O . GLU A 1 339 ? 16.701 23.241 -30.474 1.00 92.50 339 GLU A O 1
ATOM 2783 N N . GLU A 1 340 ? 15.537 24.191 -32.144 1.00 91.44 340 GLU A N 1
ATOM 2784 C CA . GLU A 1 340 ? 15.746 23.092 -33.091 1.00 91.44 340 GLU A CA 1
ATOM 2785 C C . GLU A 1 340 ? 17.241 22.884 -33.379 1.00 91.44 340 GLU A C 1
ATOM 2787 O O . GLU A 1 340 ? 17.730 21.753 -33.342 1.00 91.44 340 GLU A O 1
ATOM 2792 N N . LEU A 1 341 ? 17.978 23.967 -33.657 1.00 89.94 341 LEU A N 1
ATOM 2793 C CA . LEU A 1 341 ? 19.418 23.905 -33.910 1.00 89.94 341 LEU A CA 1
ATOM 2794 C C . LEU A 1 341 ? 20.168 23.319 -32.709 1.00 89.94 341 LEU A C 1
ATOM 2796 O O . LEU A 1 341 ? 21.033 22.466 -32.906 1.00 89.94 341 LEU A O 1
ATOM 2800 N N . MET A 1 342 ? 19.819 23.738 -31.492 1.00 92.94 342 MET A N 1
ATOM 2801 C CA . MET A 1 342 ? 20.429 23.223 -30.269 1.00 92.94 342 MET A CA 1
ATOM 2802 C C . MET A 1 342 ? 20.136 21.736 -30.059 1.00 92.94 342 MET A C 1
ATOM 2804 O O . MET A 1 342 ? 21.062 20.972 -29.792 1.00 92.94 342 MET A O 1
ATOM 2808 N N . CYS A 1 343 ? 18.890 21.301 -30.261 1.00 93.19 343 CYS A N 1
ATOM 2809 C CA . CYS A 1 343 ? 18.522 19.885 -30.185 1.00 93.19 343 CYS A CA 1
ATOM 2810 C C . CYS A 1 343 ? 19.295 19.040 -31.207 1.00 93.19 343 CYS A C 1
ATOM 2812 O O . CYS A 1 343 ? 19.799 17.974 -30.864 1.00 93.19 343 CYS A O 1
ATOM 2814 N N . ARG A 1 344 ? 19.445 19.528 -32.448 1.00 92.00 344 ARG A N 1
ATOM 2815 C CA . ARG A 1 344 ? 20.239 18.848 -33.487 1.00 92.00 344 ARG A CA 1
ATOM 2816 C C . ARG A 1 344 ? 21.710 18.744 -33.100 1.00 92.00 344 ARG A C 1
ATOM 2818 O O . ARG A 1 344 ? 22.279 17.665 -33.187 1.00 92.00 344 ARG A O 1
ATOM 2825 N N . GLN A 1 345 ? 22.315 19.846 -32.655 1.00 93.75 345 GLN A N 1
ATOM 2826 C CA . GLN A 1 345 ? 23.720 19.863 -32.238 1.00 93.75 345 GLN A CA 1
ATOM 2827 C C . GLN A 1 345 ? 23.979 18.917 -31.066 1.00 93.75 345 GLN A C 1
ATOM 2829 O O . GLN A 1 345 ? 24.999 18.232 -31.052 1.00 93.75 345 GLN A O 1
ATOM 2834 N N . PHE A 1 346 ? 23.061 18.867 -30.100 1.00 95.69 346 PHE A N 1
ATOM 2835 C CA . PHE A 1 346 ? 23.183 17.984 -28.947 1.00 95.69 346 PHE A CA 1
ATOM 2836 C C . PHE A 1 346 ? 23.032 16.517 -29.346 1.00 95.69 346 PHE A C 1
ATOM 2838 O O . PHE A 1 346 ? 23.869 15.701 -28.973 1.00 95.69 346 PHE A O 1
ATOM 2845 N N . LEU A 1 347 ? 22.025 16.201 -30.167 1.00 93.69 347 LEU A N 1
ATOM 2846 C CA . LEU A 1 347 ? 21.807 14.864 -30.714 1.00 93.69 347 LEU A CA 1
ATOM 2847 C C . LEU A 1 347 ? 23.024 14.373 -31.510 1.00 93.69 347 LEU A C 1
ATOM 2849 O O . LEU A 1 347 ? 23.513 13.274 -31.262 1.00 93.69 347 LEU A O 1
ATOM 2853 N N . ASP A 1 348 ? 23.558 15.206 -32.408 1.00 92.56 348 ASP A N 1
ATOM 2854 C CA . ASP A 1 348 ? 24.746 14.880 -33.201 1.00 92.56 348 ASP A CA 1
ATOM 2855 C C . ASP A 1 348 ? 25.975 14.654 -32.304 1.00 92.56 348 ASP A C 1
ATOM 2857 O O . ASP A 1 348 ? 26.734 13.706 -32.515 1.00 92.56 348 ASP A O 1
ATOM 2861 N N . ALA A 1 349 ? 26.195 15.505 -31.297 1.00 94.94 349 ALA A N 1
ATOM 2862 C CA . ALA A 1 349 ? 27.316 15.361 -30.368 1.00 94.94 349 ALA A CA 1
ATOM 2863 C C . ALA A 1 349 ? 27.199 14.083 -29.527 1.00 94.94 349 ALA A C 1
ATOM 2865 O O . ALA A 1 349 ? 28.170 13.333 -29.428 1.00 94.94 349 ALA A O 1
ATOM 2866 N N . LEU A 1 350 ? 26.006 13.803 -28.997 1.00 94.69 350 LEU A N 1
ATOM 2867 C CA . LEU A 1 350 ? 25.713 12.610 -28.210 1.00 94.69 350 LEU A CA 1
ATOM 2868 C C . LEU A 1 350 ? 25.910 11.336 -29.037 1.00 94.69 350 LEU A C 1
ATOM 2870 O O . LEU A 1 350 ? 26.661 10.455 -28.630 1.00 94.69 350 LEU A O 1
ATOM 2874 N N . MET A 1 351 ? 25.306 11.251 -30.226 1.00 91.69 351 MET A N 1
ATOM 2875 C CA . MET A 1 351 ? 25.453 10.093 -31.114 1.00 91.69 351 MET A CA 1
ATOM 2876 C C . MET A 1 351 ? 26.919 9.842 -31.481 1.00 91.69 351 MET A C 1
ATOM 2878 O O . MET A 1 351 ? 27.388 8.707 -31.421 1.00 91.69 351 MET A O 1
ATOM 2882 N N . ASN A 1 352 ? 27.670 10.896 -31.821 1.00 89.94 352 ASN A N 1
ATOM 2883 C CA . ASN A 1 352 ? 29.093 10.766 -32.132 1.00 89.94 352 ASN A CA 1
ATOM 2884 C C . ASN A 1 352 ? 29.904 10.301 -30.917 1.00 89.94 352 ASN A C 1
ATOM 2886 O O . ASN A 1 352 ? 30.761 9.431 -31.059 1.00 89.94 352 ASN A O 1
ATOM 2890 N N . ALA A 1 353 ? 29.645 10.856 -29.734 1.00 94.25 353 ALA A N 1
ATOM 2891 C CA . ALA A 1 353 ? 30.330 10.476 -28.506 1.00 94.25 353 ALA A CA 1
ATOM 2892 C C . ALA A 1 353 ? 30.079 9.004 -28.148 1.00 94.25 353 ALA A C 1
ATOM 2894 O O . ALA A 1 353 ? 31.028 8.252 -27.924 1.00 94.25 353 ALA A O 1
ATOM 2895 N N . ILE A 1 354 ? 28.813 8.583 -28.185 1.00 92.25 354 ILE A N 1
ATOM 2896 C CA . ILE A 1 354 ? 28.385 7.202 -27.953 1.00 92.25 354 ILE A CA 1
ATOM 2897 C C . ILE A 1 354 ? 29.047 6.244 -28.953 1.00 92.25 354 ILE A C 1
ATOM 2899 O O . ILE A 1 354 ? 29.635 5.244 -28.544 1.00 92.25 354 ILE A O 1
ATOM 2903 N N . ALA A 1 355 ? 29.012 6.557 -30.252 1.00 80.75 355 ALA A N 1
ATOM 2904 C CA . ALA A 1 355 ? 29.579 5.697 -31.291 1.00 80.75 355 ALA A CA 1
ATOM 2905 C C . ALA A 1 355 ? 31.078 5.420 -31.082 1.00 80.75 355 ALA A C 1
ATOM 2907 O O . ALA A 1 355 ? 31.515 4.272 -31.170 1.00 80.75 355 ALA A O 1
ATOM 2908 N N . HIS A 1 356 ? 31.862 6.449 -30.747 1.00 86.44 356 HIS A N 1
ATOM 2909 C CA . HIS A 1 356 ? 33.298 6.283 -30.503 1.00 86.44 356 HIS A CA 1
ATOM 2910 C C . HIS A 1 356 ? 33.588 5.596 -29.161 1.00 86.44 356 HIS A C 1
ATOM 2912 O O . HIS A 1 356 ? 34.594 4.896 -29.039 1.00 86.44 356 HIS A O 1
ATOM 2918 N N . ALA A 1 357 ? 32.727 5.759 -28.151 1.00 88.00 357 ALA A N 1
ATOM 2919 C CA . ALA A 1 357 ? 32.851 5.027 -26.892 1.00 88.00 357 ALA A CA 1
ATOM 2920 C C . ALA A 1 357 ? 32.630 3.521 -27.092 1.00 88.00 357 ALA A C 1
ATOM 2922 O O . ALA A 1 357 ? 33.418 2.717 -26.597 1.00 88.00 357 ALA A O 1
ATOM 2923 N N . ILE A 1 358 ? 31.630 3.140 -27.893 1.00 77.62 358 ILE A N 1
ATOM 2924 C CA . ILE A 1 358 ? 31.385 1.746 -28.291 1.00 77.62 358 ILE A CA 1
ATOM 2925 C C . ILE A 1 358 ? 32.578 1.186 -29.077 1.00 77.62 358 ILE A C 1
ATOM 2927 O O . ILE A 1 358 ? 33.019 0.067 -28.819 1.00 77.62 358 ILE A O 1
ATOM 2931 N N . GLU A 1 359 ? 33.127 1.946 -30.030 1.00 72.81 359 GLU A N 1
ATOM 2932 C CA . GLU A 1 359 ? 34.310 1.529 -30.799 1.00 72.81 359 GLU A CA 1
ATOM 2933 C C . GLU A 1 359 ? 35.522 1.293 -29.880 1.00 72.81 359 GLU A C 1
ATOM 2935 O O . GLU A 1 359 ? 36.139 0.229 -29.933 1.00 72.81 359 GLU A O 1
ATOM 2940 N N . SER A 1 360 ? 35.793 2.228 -28.963 1.00 79.25 360 SER A N 1
ATOM 2941 C CA . SER A 1 360 ? 36.861 2.131 -27.956 1.00 79.25 360 SER A CA 1
ATOM 2942 C C . SER A 1 360 ? 36.693 0.921 -27.025 1.00 79.25 360 SER A C 1
ATOM 2944 O O . SER A 1 360 ? 37.659 0.207 -26.749 1.00 79.25 360 SER A O 1
ATOM 2946 N N . ALA A 1 361 ? 35.464 0.636 -26.580 1.00 72.31 361 ALA A N 1
ATOM 2947 C CA . ALA A 1 361 ? 35.164 -0.536 -25.758 1.00 72.31 361 ALA A CA 1
ATOM 2948 C C . ALA A 1 361 ? 35.376 -1.857 -26.518 1.00 72.31 361 ALA A C 1
ATOM 2950 O O . ALA A 1 361 ? 35.972 -2.796 -25.994 1.00 72.31 361 ALA A O 1
ATOM 2951 N N . ASN A 1 362 ? 34.965 -1.924 -27.786 1.00 61.50 362 ASN A N 1
ATOM 2952 C CA . ASN A 1 362 ? 35.157 -3.112 -28.620 1.00 61.50 362 ASN A CA 1
ATOM 2953 C C . ASN A 1 362 ? 36.641 -3.396 -28.930 1.00 61.50 362 ASN A C 1
ATOM 2955 O O . ASN A 1 362 ? 37.043 -4.556 -29.060 1.00 61.50 362 ASN A O 1
ATOM 2959 N N . GLU A 1 363 ? 37.490 -2.367 -29.025 1.00 57.16 363 GLU A N 1
ATOM 2960 C CA . GLU A 1 363 ? 38.940 -2.543 -29.183 1.00 57.16 363 GLU A CA 1
ATOM 2961 C C . GLU A 1 363 ? 39.616 -3.175 -27.950 1.00 57.16 363 GLU A C 1
ATOM 2963 O O . GLU A 1 363 ? 40.578 -3.935 -28.117 1.00 57.16 363 GLU A O 1
ATOM 2968 N N . LEU A 1 364 ? 39.101 -2.939 -26.734 1.00 54.94 364 LEU A N 1
ATOM 2969 C CA . LEU A 1 364 ? 39.551 -3.626 -25.510 1.00 54.94 364 LEU A CA 1
ATOM 2970 C C . LEU A 1 364 ? 39.275 -5.141 -25.595 1.00 54.94 364 LEU A C 1
ATOM 2972 O O . LEU A 1 364 ? 40.157 -5.952 -25.300 1.00 54.94 364 LEU A O 1
ATOM 2976 N N . ASP A 1 365 ? 38.114 -5.523 -26.132 1.00 47.38 365 ASP A N 1
ATOM 2977 C CA . ASP A 1 365 ? 37.702 -6.915 -26.368 1.00 47.38 365 ASP A CA 1
ATOM 2978 C C . ASP A 1 365 ? 38.582 -7.630 -27.422 1.00 47.38 365 ASP A C 1
ATOM 2980 O O . ASP A 1 365 ? 38.898 -8.826 -27.319 1.00 47.38 365 ASP A O 1
ATOM 2984 N N . HIS A 1 366 ? 39.041 -6.901 -28.447 1.00 41.22 366 HIS A N 1
ATOM 2985 C CA . HIS A 1 366 ? 39.881 -7.442 -29.520 1.00 41.22 366 HIS A CA 1
ATOM 2986 C C . HIS A 1 366 ? 41.291 -7.842 -29.067 1.00 41.22 366 HIS A C 1
ATOM 2988 O O . HIS A 1 366 ? 41.851 -8.799 -29.625 1.00 41.22 366 HIS A O 1
ATOM 2994 N N . GLN A 1 367 ? 41.834 -7.212 -28.018 1.00 44.09 367 GLN A N 1
ATOM 2995 C CA . GLN A 1 367 ? 43.150 -7.560 -27.463 1.00 44.09 367 GLN A CA 1
ATOM 2996 C C . GLN A 1 367 ? 43.214 -9.004 -26.924 1.00 44.09 367 GLN A C 1
ATOM 2998 O O . GLN A 1 367 ? 44.300 -9.581 -26.844 1.00 44.09 367 GLN A O 1
ATOM 3003 N N . CYS A 1 368 ? 42.069 -9.646 -26.658 1.00 46.41 368 CYS A N 1
ATOM 3004 C CA . CYS A 1 368 ? 41.995 -11.050 -26.237 1.00 46.41 368 CYS A CA 1
ATOM 3005 C C . CYS A 1 368 ? 41.845 -12.072 -27.381 1.00 46.41 368 CYS A C 1
ATOM 3007 O O . CYS A 1 368 ? 41.930 -13.281 -27.144 1.00 46.41 368 CYS A O 1
ATOM 3009 N N . THR A 1 369 ? 41.666 -11.635 -28.633 1.00 40.56 369 THR A N 1
ATOM 3010 C CA . THR A 1 369 ? 41.484 -12.546 -29.784 1.00 40.56 369 THR A CA 1
ATOM 3011 C C . THR A 1 369 ? 42.768 -12.861 -30.555 1.00 40.56 369 THR A C 1
ATOM 3013 O O . THR A 1 369 ? 42.839 -13.886 -31.240 1.00 40.56 369 THR A O 1
ATOM 3016 N N . ASP A 1 370 ? 43.822 -12.059 -30.394 1.00 39.56 370 ASP A N 1
ATOM 3017 C CA . ASP A 1 370 ? 45.016 -12.121 -31.246 1.00 39.56 370 ASP A CA 1
ATOM 3018 C C . ASP A 1 370 ? 46.126 -13.061 -30.722 1.00 39.56 370 ASP A C 1
ATOM 3020 O O . ASP A 1 370 ? 47.321 -12.794 -30.811 1.00 39.56 370 ASP A O 1
ATOM 3024 N N . MET A 1 371 ? 45.752 -14.241 -30.209 1.00 41.25 371 MET A N 1
ATOM 3025 C CA . MET A 1 371 ? 46.716 -15.274 -29.779 1.00 41.25 371 MET A CA 1
ATOM 3026 C C . MET A 1 371 ? 47.266 -16.149 -30.922 1.00 41.25 371 MET A C 1
ATOM 3028 O O . MET A 1 371 ? 48.004 -17.107 -30.674 1.00 41.25 371 MET A O 1
ATOM 3032 N N . THR A 1 372 ? 46.947 -15.857 -32.188 1.00 42.78 372 THR A N 1
ATOM 3033 C CA . THR A 1 372 ? 47.430 -16.683 -33.313 1.00 42.78 372 THR A CA 1
ATOM 3034 C C . THR A 1 372 ? 48.807 -16.288 -33.847 1.00 42.78 372 THR A C 1
ATOM 3036 O O . THR A 1 372 ? 49.403 -17.085 -34.571 1.00 42.78 372 THR A O 1
ATOM 3039 N N . ASN A 1 373 ? 49.380 -15.146 -33.442 1.00 42.88 373 ASN A N 1
ATOM 3040 C CA . ASN A 1 373 ? 50.735 -14.757 -33.837 1.00 42.88 373 ASN A CA 1
ATOM 3041 C C . ASN A 1 373 ? 51.540 -14.159 -32.670 1.00 42.88 373 ASN A C 1
ATOM 3043 O O . ASN A 1 373 ? 51.251 -13.079 -32.181 1.00 42.88 373 ASN A O 1
ATOM 3047 N N . ASN A 1 374 ? 52.626 -14.856 -32.320 1.00 35.00 374 ASN A N 1
ATOM 3048 C CA . ASN A 1 374 ? 53.621 -14.566 -31.278 1.00 35.00 374 ASN A CA 1
ATOM 3049 C C . ASN A 1 374 ? 53.175 -14.797 -29.825 1.00 35.00 374 ASN A C 1
ATOM 3051 O O . ASN A 1 374 ? 52.538 -13.980 -29.172 1.00 35.00 374 ASN A O 1
ATOM 3055 N N . GLY A 1 375 ? 53.626 -15.933 -29.287 1.00 41.78 375 GLY A N 1
ATOM 3056 C CA . GLY A 1 375 ? 53.452 -16.297 -27.889 1.00 41.78 375 GLY A CA 1
ATOM 3057 C C . GLY A 1 375 ? 54.219 -15.377 -26.942 1.00 41.78 375 GLY A C 1
ATOM 3058 O O . GLY A 1 375 ? 55.420 -15.556 -26.764 1.00 41.78 375 GLY A O 1
ATOM 3059 N N . SER A 1 376 ? 53.500 -14.446 -26.313 1.00 39.81 376 SER A N 1
ATOM 3060 C CA . SER A 1 376 ? 53.699 -14.044 -24.908 1.00 39.81 376 SER A CA 1
ATOM 3061 C C . SER A 1 376 ? 52.596 -13.130 -24.338 1.00 39.81 376 SER A C 1
ATOM 3063 O O . SER A 1 376 ? 52.787 -12.612 -23.244 1.00 39.81 376 SER A O 1
ATOM 3065 N N . GLY A 1 377 ? 51.468 -12.907 -25.020 1.00 36.47 377 GLY A N 1
ATOM 3066 C CA . GLY A 1 377 ? 50.320 -12.210 -24.426 1.00 36.47 377 GLY A CA 1
ATOM 3067 C C . GLY A 1 377 ? 49.375 -13.210 -23.767 1.00 36.47 377 GLY A C 1
ATOM 3068 O O . GLY A 1 377 ? 48.625 -13.883 -24.465 1.00 36.47 377 GLY A O 1
ATOM 3069 N N . SER A 1 378 ? 49.434 -13.364 -22.445 1.00 37.66 378 SER A N 1
ATOM 3070 C CA . SER A 1 378 ? 48.362 -14.030 -21.704 1.00 37.66 378 SER A CA 1
ATOM 3071 C C . SER A 1 378 ? 47.162 -13.088 -21.661 1.00 37.66 378 SER A C 1
ATOM 3073 O O . SER A 1 378 ? 47.254 -12.027 -21.052 1.00 37.66 378 SER A O 1
ATOM 3075 N N . CYS A 1 379 ? 46.051 -13.463 -22.295 1.00 43.41 379 CYS A N 1
ATOM 3076 C CA . CYS A 1 379 ? 44.746 -12.898 -21.955 1.00 43.41 379 CYS A CA 1
ATOM 3077 C C . CYS A 1 379 ? 44.473 -13.364 -20.511 1.00 43.41 379 CYS A C 1
ATOM 3079 O O . CYS A 1 379 ? 44.182 -14.539 -20.277 1.00 43.41 379 CYS A O 1
ATOM 3081 N N . GLU A 1 380 ? 44.727 -12.502 -19.523 1.00 39.88 380 GLU A N 1
ATOM 3082 C CA . GLU A 1 380 ? 44.412 -12.775 -18.117 1.00 39.88 380 GLU A CA 1
ATOM 3083 C C . GLU A 1 380 ? 42.895 -12.662 -17.930 1.00 39.88 380 GLU A C 1
ATOM 3085 O O . GLU A 1 380 ? 42.386 -11.678 -17.410 1.00 39.88 380 GLU A O 1
ATOM 3090 N N . VAL A 1 381 ? 42.151 -13.682 -18.362 1.00 43.12 381 VAL A N 1
ATOM 3091 C CA . VAL A 1 381 ? 40.784 -13.885 -17.873 1.00 43.12 381 VAL A CA 1
ATOM 3092 C C . VAL A 1 381 ? 40.900 -14.738 -16.620 1.00 43.12 381 VAL A C 1
ATOM 3094 O O . VAL A 1 381 ? 41.188 -15.936 -16.679 1.00 43.12 381 VAL A O 1
ATOM 3097 N N . LEU A 1 382 ? 40.763 -14.072 -15.476 1.00 39.69 382 LEU A N 1
ATOM 3098 C CA . LEU A 1 382 ? 40.815 -14.661 -14.145 1.00 39.69 382 LEU A CA 1
ATOM 3099 C C . LEU A 1 382 ? 39.783 -15.790 -14.006 1.00 39.69 382 LEU A C 1
ATOM 3101 O O . LEU A 1 382 ? 38.621 -15.666 -14.391 1.00 39.69 382 LEU A O 1
ATOM 3105 N N . LEU A 1 383 ? 40.240 -16.908 -13.443 1.00 37.41 383 LEU A N 1
ATOM 3106 C CA . LEU A 1 383 ? 39.397 -18.017 -13.002 1.00 37.41 383 LEU A CA 1
ATOM 3107 C C . LEU A 1 383 ? 38.443 -17.543 -11.892 1.00 37.41 383 LEU A C 1
ATOM 3109 O O . LEU A 1 383 ? 38.818 -16.695 -11.085 1.00 37.41 383 LEU A O 1
ATOM 3113 N N . GLU A 1 384 ? 37.247 -18.139 -11.843 1.00 37.44 384 GLU A N 1
ATOM 3114 C CA . GLU A 1 384 ? 36.213 -17.943 -10.813 1.00 37.44 384 GLU A CA 1
ATOM 3115 C C . GLU A 1 384 ? 36.811 -17.704 -9.409 1.00 37.44 384 GLU A C 1
ATOM 3117 O O . GLU A 1 384 ? 37.455 -18.594 -8.844 1.00 37.44 384 GLU A O 1
ATOM 3122 N N . GLY A 1 385 ? 36.597 -16.507 -8.845 1.00 39.28 385 GLY A N 1
ATOM 3123 C CA . GLY A 1 385 ? 37.036 -16.172 -7.483 1.00 39.28 385 GLY A CA 1
ATOM 3124 C C . GLY A 1 385 ? 37.431 -14.716 -7.212 1.00 39.28 385 GLY A C 1
ATOM 3125 O O . GLY A 1 385 ? 37.708 -14.400 -6.057 1.00 39.28 385 GLY A O 1
ATOM 3126 N N . ASP A 1 386 ? 37.464 -13.837 -8.217 1.00 39.62 386 ASP A N 1
ATOM 3127 C CA . ASP A 1 386 ? 37.629 -12.394 -8.003 1.00 39.62 386 ASP A CA 1
ATOM 3128 C C . ASP A 1 386 ? 36.249 -11.718 -7.922 1.00 39.62 386 ASP A C 1
ATOM 3130 O O . ASP A 1 386 ? 35.533 -11.629 -8.916 1.00 39.62 386 ASP A O 1
ATOM 3134 N N . GLU A 1 387 ? 35.853 -11.275 -6.725 1.00 41.72 387 GLU A N 1
ATOM 3135 C CA . GLU A 1 387 ? 34.567 -10.603 -6.466 1.00 41.72 387 GLU A CA 1
ATOM 3136 C C . GLU A 1 387 ? 34.464 -9.213 -7.131 1.00 41.72 387 GLU A C 1
ATOM 3138 O O . GLU A 1 387 ? 33.407 -8.588 -7.070 1.00 41.72 387 GLU A O 1
ATOM 3143 N N . SER A 1 388 ? 35.533 -8.721 -7.774 1.00 38.94 388 SER A N 1
ATOM 3144 C CA . SER A 1 388 ? 35.580 -7.391 -8.395 1.00 38.94 388 SER A CA 1
ATOM 3145 C C . SER A 1 388 ? 35.114 -7.318 -9.860 1.00 38.94 388 SER A C 1
ATOM 3147 O O . SER A 1 388 ? 34.975 -6.210 -10.373 1.00 38.94 388 SER A O 1
ATOM 3149 N N . ARG A 1 389 ? 34.846 -8.444 -10.554 1.00 45.75 389 ARG A N 1
ATOM 3150 C CA . ARG A 1 389 ? 34.429 -8.455 -11.981 1.00 45.75 389 ARG A CA 1
ATOM 3151 C C . ARG A 1 389 ? 33.350 -9.514 -12.287 1.00 45.75 389 ARG A C 1
ATOM 3153 O O . ARG A 1 389 ? 33.451 -10.650 -11.826 1.00 45.75 389 ARG A O 1
ATOM 3160 N N . ARG A 1 390 ? 32.310 -9.169 -13.071 1.00 49.53 390 ARG A N 1
ATOM 3161 C CA . ARG A 1 390 ? 31.177 -10.070 -13.418 1.00 49.53 390 ARG A CA 1
ATOM 3162 C C . ARG A 1 390 ? 31.486 -10.983 -14.628 1.00 49.53 390 ARG A C 1
ATOM 3164 O O . ARG A 1 390 ? 32.160 -10.547 -15.555 1.00 49.53 390 ARG A O 1
ATOM 3171 N N . PRO A 1 391 ? 30.981 -12.235 -14.671 1.00 57.81 391 PRO A N 1
ATOM 3172 C CA . PRO A 1 391 ? 31.170 -13.143 -15.810 1.00 57.81 391 PRO A CA 1
ATOM 3173 C C . PRO A 1 391 ? 30.269 -12.791 -17.015 1.00 57.81 391 PRO A C 1
ATOM 3175 O O . PRO A 1 391 ? 29.085 -12.516 -16.839 1.00 57.81 391 PRO A O 1
ATOM 3178 N N . ARG A 1 392 ? 30.788 -12.907 -18.254 1.00 70.88 392 ARG A N 1
ATOM 3179 C CA . ARG A 1 392 ? 30.050 -12.635 -19.520 1.00 70.88 392 ARG A CA 1
ATOM 3180 C C . ARG A 1 392 ? 28.748 -13.438 -19.685 1.00 70.88 392 ARG A C 1
ATOM 3182 O O . ARG A 1 392 ? 27.791 -12.959 -20.290 1.00 70.88 392 ARG A O 1
ATOM 3189 N N . TYR A 1 393 ? 28.719 -14.680 -19.197 1.00 75.06 393 TYR A N 1
ATOM 3190 C CA . TYR A 1 393 ? 27.569 -15.584 -19.308 1.00 75.06 393 TYR A CA 1
ATOM 3191 C C . TYR A 1 393 ? 26.883 -15.747 -17.948 1.00 75.06 393 TYR A C 1
ATOM 3193 O O . TYR A 1 393 ? 27.529 -16.166 -16.988 1.00 75.06 393 TYR A O 1
ATOM 3201 N N . ASP A 1 394 ? 25.577 -15.476 -17.895 1.00 79.62 394 ASP A N 1
ATOM 3202 C CA . ASP A 1 394 ? 24.742 -15.628 -16.695 1.00 79.62 394 ASP A CA 1
ATOM 3203 C C . ASP A 1 394 ? 24.741 -17.087 -16.198 1.00 79.62 394 ASP A C 1
ATOM 3205 O O . ASP A 1 394 ? 24.729 -18.032 -16.994 1.00 79.62 394 ASP A O 1
ATOM 3209 N N . ALA A 1 395 ? 24.780 -17.288 -14.880 1.00 81.81 395 ALA A N 1
ATOM 3210 C CA . ALA A 1 395 ? 24.809 -18.615 -14.263 1.00 81.81 395 ALA A CA 1
ATOM 3211 C C . ALA A 1 395 ? 23.447 -19.342 -14.299 1.00 81.81 395 ALA A C 1
ATOM 3213 O O . ALA A 1 395 ? 23.374 -20.514 -13.927 1.00 81.81 395 ALA A O 1
ATOM 3214 N N . LEU A 1 396 ? 22.385 -18.672 -14.743 1.00 86.81 396 LEU A N 1
ATOM 3215 C CA . LEU A 1 396 ? 20.989 -19.103 -14.797 1.00 86.81 396 LEU A CA 1
ATOM 3216 C C . LEU A 1 396 ? 20.532 -19.743 -13.489 1.00 86.81 396 LEU A C 1
ATOM 3218 O O . LEU A 1 396 ? 19.885 -20.789 -13.479 1.00 86.81 396 LEU A O 1
ATOM 3222 N N . GLN A 1 397 ? 20.912 -19.125 -12.374 1.00 85.50 397 GLN A N 1
ATOM 3223 C CA . GLN A 1 397 ? 20.450 -19.520 -11.052 1.00 85.50 397 GLN A CA 1
ATOM 3224 C C . GLN A 1 397 ? 19.163 -18.765 -10.713 1.00 85.50 397 GLN A C 1
ATOM 3226 O O . GLN A 1 397 ? 18.911 -17.662 -11.212 1.00 85.50 397 GLN A O 1
ATOM 3231 N N . GLU A 1 398 ? 18.322 -19.381 -9.881 1.00 80.25 398 GLU A N 1
ATOM 3232 C CA . GLU A 1 398 ? 17.181 -18.676 -9.305 1.00 80.25 398 GLU A CA 1
ATOM 3233 C C . GLU A 1 398 ? 17.693 -17.513 -8.447 1.00 80.25 398 GLU A C 1
ATOM 3235 O O . GLU A 1 398 ? 18.518 -17.684 -7.549 1.00 80.25 398 GLU A O 1
ATOM 3240 N N . GLU A 1 399 ? 17.191 -16.318 -8.735 1.00 75.88 399 GLU A N 1
ATOM 3241 C CA . GLU A 1 399 ? 17.551 -15.081 -8.053 1.00 75.88 399 GLU A CA 1
ATOM 3242 C C . GLU A 1 399 ? 16.292 -14.413 -7.513 1.00 75.88 399 GLU A C 1
ATOM 3244 O O . GLU A 1 399 ? 15.199 -14.589 -8.063 1.00 75.88 399 GLU A O 1
ATOM 3249 N N . ARG A 1 400 ? 16.446 -13.612 -6.452 1.00 74.12 400 ARG A N 1
ATOM 3250 C CA . ARG A 1 400 ? 15.349 -12.776 -5.954 1.00 74.12 400 ARG A CA 1
ATOM 3251 C C . ARG A 1 400 ? 14.868 -11.839 -7.056 1.00 74.12 400 ARG A C 1
ATOM 3253 O O . ARG A 1 400 ? 15.664 -11.367 -7.865 1.00 74.12 400 ARG A O 1
ATOM 3260 N N . ASP A 1 401 ? 13.563 -11.590 -7.087 1.00 78.06 401 ASP A N 1
ATOM 3261 C CA . ASP A 1 401 ? 13.011 -10.590 -7.991 1.00 78.06 401 ASP A CA 1
ATOM 3262 C C . ASP A 1 401 ? 13.594 -9.219 -7.630 1.00 78.06 401 ASP A C 1
ATOM 3264 O O . ASP A 1 401 ? 13.481 -8.786 -6.483 1.00 78.06 401 ASP A O 1
ATOM 3268 N N . HIS A 1 402 ? 14.301 -8.608 -8.579 1.00 71.25 402 HIS A N 1
ATOM 3269 C CA . HIS A 1 402 ? 15.015 -7.343 -8.405 1.00 71.25 402 HIS A CA 1
ATOM 3270 C C . HIS A 1 402 ? 14.282 -6.175 -9.075 1.00 71.25 402 HIS A C 1
ATOM 3272 O O . HIS A 1 402 ? 14.769 -5.049 -9.035 1.00 71.25 402 HIS A O 1
ATOM 3278 N N . LEU A 1 403 ? 13.127 -6.439 -9.692 1.00 73.25 403 LEU A N 1
ATOM 3279 C CA . LEU A 1 403 ? 12.273 -5.406 -10.256 1.00 73.25 403 LEU A CA 1
ATOM 3280 C C . LEU A 1 403 ? 11.700 -4.525 -9.136 1.00 73.25 403 LEU A C 1
ATOM 3282 O O . LEU A 1 403 ? 11.151 -5.029 -8.152 1.00 73.25 403 LEU A O 1
ATOM 3286 N N . ASP A 1 404 ? 11.820 -3.205 -9.292 1.00 74.12 404 ASP A N 1
ATOM 3287 C CA . ASP A 1 404 ? 11.279 -2.237 -8.339 1.00 74.12 404 ASP A CA 1
ATOM 3288 C C . ASP A 1 404 ? 9.816 -1.890 -8.645 1.00 74.12 404 ASP A C 1
ATOM 3290 O O . ASP A 1 404 ? 9.484 -0.924 -9.338 1.00 74.12 404 ASP A O 1
ATOM 3294 N N . TYR A 1 405 ? 8.921 -2.681 -8.062 1.00 76.06 405 TYR A N 1
ATOM 3295 C CA . TYR A 1 405 ? 7.477 -2.458 -8.119 1.00 76.06 405 TYR A CA 1
ATOM 3296 C C . TYR A 1 405 ? 6.994 -1.296 -7.228 1.00 76.06 405 TYR A C 1
ATOM 3298 O O . TYR A 1 405 ? 5.795 -1.022 -7.198 1.00 76.06 405 TYR A O 1
ATOM 3306 N N . THR A 1 406 ? 7.887 -0.638 -6.475 1.00 70.31 406 THR A N 1
ATOM 3307 C CA . THR A 1 406 ? 7.558 0.500 -5.594 1.00 70.31 406 THR A CA 1
ATOM 3308 C C . THR A 1 406 ? 7.805 1.862 -6.246 1.00 70.31 406 THR A C 1
ATOM 3310 O O . THR A 1 406 ? 7.511 2.899 -5.642 1.00 70.31 406 THR A O 1
ATOM 3313 N N . SER A 1 407 ? 8.318 1.864 -7.480 1.00 67.94 407 SER A N 1
ATOM 3314 C CA . SER A 1 407 ? 8.505 3.061 -8.297 1.00 67.94 407 SER A CA 1
ATOM 3315 C C . SER A 1 407 ? 7.183 3.806 -8.527 1.00 67.94 407 SER A C 1
ATOM 3317 O O . SER A 1 407 ? 6.095 3.225 -8.552 1.00 67.94 407 SER A O 1
ATOM 3319 N N . TYR A 1 408 ? 7.258 5.134 -8.659 1.00 64.19 408 TYR A N 1
ATOM 3320 C CA . TYR A 1 408 ? 6.070 5.944 -8.924 1.00 64.19 408 TYR A CA 1
ATOM 3321 C C . TYR A 1 408 ? 5.495 5.585 -10.286 1.00 64.19 408 TYR A C 1
ATOM 3323 O O . TYR A 1 408 ? 6.203 5.642 -11.283 1.00 64.19 408 TYR A O 1
ATOM 3331 N N . LEU A 1 409 ? 4.200 5.276 -10.331 1.00 71.88 409 LEU A N 1
ATOM 3332 C CA . LEU A 1 409 ? 3.513 4.849 -11.554 1.00 71.88 409 LEU A CA 1
ATOM 3333 C C . LEU A 1 409 ? 2.815 5.999 -12.289 1.00 71.88 409 LEU A C 1
ATOM 3335 O O . LEU A 1 409 ? 2.192 5.790 -13.328 1.00 71.88 409 LEU A O 1
ATOM 3339 N N . CYS A 1 410 ? 2.912 7.223 -11.770 1.00 71.06 410 CYS A N 1
ATOM 3340 C CA . CYS A 1 410 ? 2.434 8.438 -12.421 1.00 71.06 410 CYS A CA 1
ATOM 3341 C C . CYS A 1 410 ? 3.088 9.693 -11.820 1.00 71.06 410 CYS A C 1
ATOM 3343 O O . CYS A 1 410 ? 3.707 9.631 -10.756 1.00 71.06 410 CYS A O 1
ATOM 3345 N N . LYS A 1 411 ? 2.901 10.847 -12.476 1.00 65.50 411 LYS A N 1
ATOM 3346 C CA . LYS A 1 411 ? 3.409 12.169 -12.061 1.00 65.50 411 LYS A CA 1
ATOM 3347 C C . LYS A 1 411 ? 2.637 12.736 -10.849 1.00 65.50 411 LYS A C 1
ATOM 3349 O O . LYS A 1 411 ? 2.023 13.795 -10.935 1.00 65.50 411 LYS A O 1
ATOM 3354 N N . GLN A 1 412 ? 2.606 12.002 -9.738 1.00 59.53 412 GLN A N 1
ATOM 3355 C CA . GLN A 1 412 ? 2.065 12.425 -8.440 1.00 59.53 412 GLN A CA 1
ATOM 3356 C C . GLN A 1 412 ? 3.195 12.316 -7.409 1.00 59.53 412 GLN A C 1
ATOM 3358 O O . GLN A 1 412 ? 3.764 11.242 -7.223 1.00 59.53 412 GLN A O 1
ATOM 3363 N N . GLY A 1 413 ? 3.564 13.428 -6.768 1.00 51.62 413 GLY A N 1
ATOM 3364 C CA . GLY A 1 413 ? 4.596 13.421 -5.727 1.00 51.62 413 GLY A CA 1
ATOM 3365 C C . GLY A 1 413 ? 4.160 12.649 -4.473 1.00 51.62 413 GLY A C 1
ATOM 3366 O O . GLY A 1 413 ? 2.970 12.480 -4.218 1.00 51.62 413 GLY A O 1
ATOM 3367 N N . ARG A 1 414 ? 5.127 12.224 -3.640 1.00 44.53 414 ARG A N 1
ATOM 3368 C CA . ARG A 1 414 ? 4.878 11.607 -2.312 1.00 44.53 414 ARG A CA 1
ATOM 3369 C C . ARG A 1 414 ? 4.026 12.490 -1.391 1.00 44.53 414 ARG A C 1
ATOM 3371 O O . ARG A 1 414 ? 3.273 11.972 -0.571 1.00 44.53 414 ARG A O 1
ATOM 3378 N N . THR A 1 415 ? 4.139 13.808 -1.543 1.00 50.16 415 THR A N 1
ATOM 3379 C CA . THR A 1 415 ? 3.296 14.801 -0.875 1.00 50.16 415 THR A CA 1
ATOM 3380 C C . THR A 1 415 ? 2.221 15.241 -1.857 1.00 50.16 415 THR A C 1
ATOM 3382 O O . THR A 1 415 ? 2.497 15.975 -2.803 1.00 50.16 415 THR A O 1
ATOM 3385 N N . MET A 1 416 ? 0.994 14.766 -1.658 1.00 66.06 416 MET A N 1
ATOM 3386 C CA . MET A 1 416 ? -0.122 15.132 -2.527 1.00 66.06 416 MET A CA 1
ATOM 3387 C C . MET A 1 416 ? -0.571 16.554 -2.187 1.00 66.06 416 MET A C 1
ATOM 3389 O O . MET A 1 416 ? -1.019 16.831 -1.073 1.00 66.06 416 MET A O 1
ATOM 3393 N N . GLU A 1 417 ? -0.423 17.472 -3.139 1.00 64.94 417 GLU A N 1
ATOM 3394 C CA . GLU A 1 417 ? -0.801 18.865 -2.941 1.00 64.94 417 GLU A CA 1
ATOM 3395 C C . GLU A 1 417 ? -2.288 19.081 -3.219 1.00 64.94 417 GLU A C 1
ATOM 3397 O O . GLU A 1 417 ? -2.815 18.776 -4.289 1.00 64.94 417 GLU A O 1
ATOM 3402 N N . PHE A 1 418 ? -2.970 19.690 -2.252 1.00 79.94 418 PHE A N 1
ATOM 3403 C CA . PHE A 1 418 ? -4.382 20.039 -2.354 1.00 79.94 418 PHE A CA 1
ATOM 3404 C C . PHE A 1 418 ? -4.569 21.564 -2.287 1.00 79.94 418 PHE A C 1
ATOM 3406 O O . PHE A 1 418 ? -5.224 22.061 -1.368 1.00 79.94 418 PHE A O 1
ATOM 3413 N N . PRO A 1 419 ? -4.048 22.346 -3.256 1.00 75.69 419 PRO A N 1
ATOM 3414 C CA . PRO A 1 419 ? -3.982 23.812 -3.168 1.00 75.69 419 PRO A CA 1
ATOM 3415 C C . PRO A 1 419 ? -5.359 24.488 -3.058 1.00 75.69 419 PRO A C 1
ATOM 3417 O O . PRO A 1 419 ? -5.488 25.594 -2.536 1.00 75.69 419 PRO A O 1
ATOM 3420 N N . LYS A 1 420 ? -6.420 23.820 -3.529 1.00 84.19 420 LYS A N 1
ATOM 3421 C CA . LYS A 1 420 ? -7.811 24.297 -3.434 1.00 84.19 420 LYS A CA 1
ATOM 3422 C C . LYS A 1 420 ? -8.526 23.901 -2.140 1.00 84.19 420 LYS A C 1
ATOM 3424 O O . LYS A 1 420 ? -9.632 24.384 -1.886 1.00 84.19 420 LYS A O 1
ATOM 3429 N N . TYR A 1 421 ? -7.951 22.998 -1.352 1.00 90.00 421 TYR A N 1
ATOM 3430 C CA . TYR A 1 421 ? -8.581 22.486 -0.144 1.00 90.00 421 TYR A CA 1
ATOM 3431 C C . TYR A 1 421 ? -8.264 23.403 1.036 1.00 90.00 421 TYR A C 1
ATOM 3433 O O . TYR A 1 421 ? -7.195 23.995 1.150 1.00 90.00 421 TYR A O 1
ATOM 3441 N N . LYS A 1 422 ? -9.235 23.536 1.934 1.00 92.38 422 LYS A N 1
ATOM 3442 C CA . LYS A 1 422 ? -9.122 24.295 3.175 1.00 92.38 422 LYS A CA 1
ATOM 3443 C C . LYS A 1 422 ? -9.113 23.331 4.342 1.00 92.38 422 LYS A C 1
ATOM 3445 O O . LYS A 1 422 ? -9.945 22.431 4.398 1.00 92.38 422 LYS A O 1
ATOM 3450 N N . VAL A 1 423 ? -8.216 23.558 5.291 1.00 92.94 423 VAL A N 1
ATOM 3451 C CA . VAL A 1 423 ? -8.186 22.816 6.553 1.00 92.94 423 VAL A CA 1
ATOM 3452 C C . VAL A 1 423 ? -9.515 23.012 7.290 1.00 92.94 423 VAL A C 1
ATOM 3454 O O . VAL A 1 423 ? -9.902 24.147 7.572 1.00 92.94 423 VAL A O 1
ATOM 3457 N N . LEU A 1 424 ? -10.215 21.915 7.583 1.00 90.94 424 LEU A N 1
ATOM 3458 C CA . LEU A 1 424 ? -11.406 21.905 8.435 1.00 90.94 424 LEU A CA 1
ATOM 3459 C C . LEU A 1 424 ? -11.016 21.790 9.906 1.00 90.94 424 LEU A C 1
ATOM 3461 O O . LEU A 1 424 ? -11.515 22.535 10.747 1.00 90.94 424 LEU A O 1
ATOM 3465 N N . GLU A 1 425 ? -10.134 20.844 10.217 1.00 92.06 425 GLU A N 1
ATOM 3466 C CA . GLU A 1 425 ? -9.756 20.512 11.585 1.00 92.06 425 GLU A CA 1
ATOM 3467 C C . GLU A 1 425 ? -8.378 19.856 11.606 1.00 92.06 425 GLU A C 1
ATOM 3469 O O . GLU A 1 425 ? -8.064 19.039 10.744 1.00 92.06 425 GLU A O 1
ATOM 3474 N N . VAL A 1 426 ? -7.573 20.202 12.611 1.00 94.75 426 VAL A N 1
ATOM 3475 C CA . VAL A 1 426 ? -6.319 19.517 12.934 1.00 94.75 426 VAL A CA 1
ATOM 3476 C C . VAL A 1 426 ? -6.387 19.130 14.397 1.00 94.75 426 VAL A C 1
ATOM 3478 O O . VAL A 1 426 ? -6.602 19.984 15.257 1.00 94.75 426 VAL A O 1
ATOM 3481 N N . THR A 1 427 ? -6.195 17.848 14.670 1.00 91.69 427 THR A N 1
ATOM 3482 C CA . THR A 1 427 ? -6.202 17.286 16.017 1.00 91.69 427 THR A CA 1
ATOM 3483 C C . THR A 1 427 ? -4.924 16.492 16.229 1.00 91.69 427 THR A C 1
ATOM 3485 O O . THR A 1 427 ? -4.531 15.703 15.378 1.00 91.69 427 THR A O 1
ATOM 3488 N N . GLN A 1 428 ? -4.277 16.687 17.374 1.00 92.44 428 GLN A N 1
ATOM 3489 C CA . GLN A 1 428 ? -3.192 15.822 17.827 1.00 92.44 428 GLN A CA 1
ATOM 3490 C C . GLN A 1 428 ? -3.778 14.799 18.803 1.00 92.44 428 GLN A C 1
ATOM 3492 O O . GLN A 1 428 ? -4.235 15.187 19.880 1.00 92.44 428 GLN A O 1
ATOM 3497 N N . SER A 1 429 ? -3.790 13.516 18.434 1.00 89.50 429 SER A N 1
ATOM 3498 C CA . SER A 1 429 ? -4.093 12.429 19.370 1.00 89.50 429 SER A CA 1
ATOM 3499 C C . SER A 1 429 ? -2.815 11.972 20.088 1.00 89.50 429 SER A C 1
ATOM 3501 O O . SER A 1 429 ? -1.721 12.489 19.831 1.00 89.50 429 SER A O 1
ATOM 3503 N N . LEU A 1 430 ? -2.941 11.008 21.009 1.00 85.88 430 LEU A N 1
ATOM 3504 C CA . LEU A 1 430 ? -1.781 10.375 21.650 1.00 85.88 430 LEU A CA 1
ATOM 3505 C C . LEU A 1 430 ? -0.924 9.590 20.641 1.00 85.88 430 LEU A C 1
ATOM 3507 O O . LEU A 1 430 ? 0.262 9.380 20.885 1.00 85.88 430 LEU A O 1
ATOM 3511 N N . TYR A 1 431 ? -1.530 9.157 19.535 1.00 86.88 431 TYR A N 1
ATOM 3512 C CA . TYR A 1 431 ? -0.925 8.241 18.575 1.00 86.88 431 TYR A CA 1
ATOM 3513 C C . TYR A 1 431 ? -0.364 8.971 17.360 1.00 86.88 431 TYR A C 1
ATOM 3515 O O . TYR A 1 431 ? 0.728 8.641 16.913 1.00 86.88 431 TYR A O 1
ATOM 3523 N N . GLN A 1 432 ? -1.102 9.957 16.846 1.00 88.75 432 GLN A N 1
ATOM 3524 C CA . GLN A 1 432 ? -0.840 10.559 15.540 1.00 88.75 432 GLN A CA 1
ATOM 3525 C C . GLN A 1 432 ? -1.494 11.939 15.407 1.00 88.75 432 GLN A C 1
ATOM 3527 O O . GLN A 1 432 ? -2.420 12.304 16.143 1.00 88.75 432 GLN A O 1
ATOM 3532 N N . LYS A 1 433 ? -1.013 12.731 14.451 1.00 92.88 433 LYS A N 1
ATOM 3533 C CA . LYS A 1 433 ? -1.668 13.960 14.005 1.00 92.88 433 LYS A CA 1
ATOM 3534 C C . LYS A 1 433 ? -2.720 13.611 12.956 1.00 92.88 433 LYS A C 1
ATOM 3536 O O . LYS A 1 433 ? -2.414 12.961 11.966 1.00 92.88 433 LYS A O 1
ATOM 3541 N N . ILE A 1 434 ? -3.939 14.100 13.145 1.00 94.94 434 ILE A N 1
ATOM 3542 C CA . ILE A 1 434 ? -5.073 13.899 12.240 1.00 94.94 434 ILE A CA 1
ATOM 3543 C C . ILE A 1 434 ? -5.457 15.256 11.661 1.00 94.94 434 ILE A C 1
ATOM 3545 O O . ILE A 1 434 ? -5.706 16.197 12.423 1.00 94.94 434 ILE A O 1
ATOM 3549 N N . ALA A 1 435 ? -5.541 15.376 10.339 1.00 94.75 435 ALA A N 1
ATOM 3550 C CA . ALA A 1 435 ? -6.041 16.591 9.703 1.00 94.75 435 ALA A CA 1
ATOM 3551 C C . ALA A 1 435 ? -7.089 16.283 8.633 1.00 94.75 435 ALA A C 1
ATOM 3553 O O . ALA A 1 435 ? -6.920 15.380 7.822 1.00 94.75 435 ALA A O 1
ATOM 3554 N N . PHE A 1 436 ? -8.180 17.049 8.653 1.00 94.88 436 PHE A N 1
ATOM 3555 C CA . PHE A 1 436 ? -9.259 16.989 7.673 1.00 94.88 436 PHE A CA 1
ATOM 3556 C C . PHE A 1 436 ? -9.238 18.249 6.818 1.00 94.88 436 PHE A C 1
ATOM 3558 O O . PHE A 1 436 ? -9.112 19.363 7.338 1.00 94.88 436 PHE A O 1
ATOM 3565 N N . PHE A 1 437 ? -9.435 18.087 5.515 1.00 93.12 437 PHE A N 1
ATOM 3566 C CA . PHE A 1 437 ? -9.424 19.174 4.542 1.00 93.12 437 PHE A CA 1
ATOM 3567 C C . PHE A 1 437 ? -10.630 19.075 3.625 1.00 93.12 437 PHE A C 1
ATOM 3569 O O . PHE A 1 437 ? -11.126 17.988 3.348 1.00 93.12 437 PHE A O 1
ATOM 3576 N N . HIS A 1 438 ? -11.092 20.215 3.130 1.00 92.50 438 HIS A N 1
ATOM 3577 C CA . HIS A 1 438 ? -12.301 20.304 2.330 1.00 92.50 438 HIS A CA 1
ATOM 3578 C C . HIS A 1 438 ? -12.137 21.242 1.150 1.00 92.50 438 HIS A C 1
ATOM 3580 O O . HIS A 1 438 ? -11.682 22.378 1.297 1.00 92.50 438 HIS A O 1
ATOM 3586 N N . ASN A 1 439 ? -12.587 20.795 -0.011 1.00 90.88 439 ASN A N 1
ATOM 3587 C CA . ASN A 1 439 ? -12.639 21.607 -1.206 1.00 90.88 439 ASN A CA 1
ATOM 3588 C C . ASN A 1 439 ? -14.016 22.285 -1.328 1.00 90.88 439 ASN A C 1
ATOM 3590 O O . ASN A 1 439 ? -15.022 21.613 -1.562 1.00 90.88 439 ASN A O 1
ATOM 3594 N N . PRO A 1 440 ? -14.089 23.624 -1.220 1.00 87.50 440 PRO A N 1
ATOM 3595 C CA . PRO A 1 440 ? -15.356 24.349 -1.258 1.00 87.50 440 PRO A CA 1
ATOM 3596 C C . PRO A 1 440 ? -16.043 24.338 -2.636 1.00 87.50 440 PRO A C 1
ATOM 3598 O O . PRO A 1 440 ? -17.223 24.680 -2.713 1.00 87.50 440 PRO A O 1
ATOM 3601 N N . GLU A 1 441 ? -15.339 23.987 -3.718 1.00 86.81 441 GLU A N 1
ATOM 3602 C CA . GLU A 1 441 ? -15.891 23.977 -5.081 1.00 86.81 441 GLU A CA 1
ATOM 3603 C C . GLU A 1 441 ? -16.704 22.706 -5.353 1.00 86.81 441 GLU A C 1
ATOM 3605 O O . GLU A 1 441 ? -17.857 22.780 -5.781 1.00 86.81 441 GLU A O 1
ATOM 3610 N N . ASN A 1 442 ? -16.118 21.534 -5.096 1.00 84.81 442 ASN A N 1
ATOM 3611 C CA . ASN A 1 442 ? -16.738 20.230 -5.367 1.00 84.81 442 ASN A CA 1
ATOM 3612 C C . ASN A 1 442 ? -17.302 19.547 -4.105 1.00 84.81 442 ASN A C 1
ATOM 3614 O O . ASN A 1 442 ? -17.937 18.500 -4.214 1.00 84.81 442 ASN A O 1
ATOM 3618 N N . LYS A 1 443 ? -17.120 20.169 -2.934 1.00 86.81 443 LYS A N 1
ATOM 3619 C CA . LYS A 1 443 ? -17.482 19.668 -1.603 1.00 86.81 443 LYS A CA 1
ATOM 3620 C C . LYS A 1 443 ? -16.737 18.409 -1.157 1.00 86.81 443 LYS A C 1
ATOM 3622 O O . LYS A 1 443 ? -17.162 17.773 -0.198 1.00 86.81 443 LYS A O 1
ATOM 3627 N N . ASP A 1 444 ? -15.661 18.035 -1.835 1.00 90.38 444 ASP A N 1
ATOM 3628 C CA . ASP A 1 444 ? -14.884 16.865 -1.456 1.00 90.38 444 ASP A CA 1
ATOM 3629 C C . ASP A 1 444 ? -14.168 17.091 -0.122 1.00 90.38 444 ASP A C 1
ATOM 3631 O O . ASP A 1 444 ? -13.706 18.196 0.171 1.00 90.38 444 ASP A O 1
ATOM 3635 N N . THR A 1 445 ? -14.075 16.036 0.674 1.00 92.88 445 THR A N 1
ATOM 3636 C CA . THR A 1 445 ? -13.383 16.038 1.962 1.00 92.88 445 THR A CA 1
ATOM 3637 C C . THR A 1 445 ? -12.293 14.981 1.907 1.00 92.88 445 THR A C 1
ATOM 3639 O O . THR A 1 445 ? -12.520 13.899 1.379 1.00 92.88 445 THR A O 1
ATOM 3642 N N . CYS A 1 446 ? -11.125 15.283 2.453 1.00 93.06 446 CYS A N 1
ATOM 3643 C CA . CYS A 1 446 ? -9.996 14.368 2.577 1.00 93.06 446 CYS A CA 1
ATOM 3644 C C . CYS A 1 446 ? -9.505 14.358 4.020 1.00 93.06 446 CYS A C 1
ATOM 3646 O O . CYS A 1 446 ? -9.737 15.326 4.753 1.00 93.06 446 CYS A O 1
ATOM 3648 N N . PHE A 1 447 ? -8.788 13.309 4.414 1.00 93.38 447 PHE A N 1
ATOM 3649 C CA . PHE A 1 447 ? -8.024 13.342 5.655 1.00 93.38 447 PHE A CA 1
ATOM 3650 C C . PHE A 1 447 ? -6.644 12.709 5.513 1.00 93.38 447 PHE A C 1
ATOM 3652 O O . PHE A 1 447 ? -6.415 11.853 4.658 1.00 93.38 447 PHE A O 1
ATOM 3659 N N . GLU A 1 448 ? -5.736 13.149 6.375 1.00 91.94 448 GLU A N 1
ATOM 3660 C CA . GLU A 1 448 ? -4.386 12.618 6.508 1.00 91.94 448 GLU A CA 1
ATOM 3661 C C . GLU A 1 448 ? -4.099 12.211 7.955 1.00 91.94 448 GLU A C 1
ATOM 3663 O O . GLU A 1 448 ? -4.657 12.779 8.904 1.00 91.94 448 GLU A O 1
ATOM 3668 N N . LEU A 1 449 ? -3.186 11.253 8.098 1.00 90.81 449 LEU A N 1
ATOM 3669 C CA . LEU A 1 449 ? -2.568 10.841 9.353 1.00 90.81 449 LEU A CA 1
ATOM 3670 C C . LEU A 1 449 ? -1.064 11.075 9.229 1.00 90.81 449 LEU A C 1
ATOM 3672 O O . LEU A 1 449 ? -0.452 10.602 8.277 1.00 90.81 449 LEU A O 1
ATOM 3676 N N . ASP A 1 450 ? -0.484 11.854 10.143 1.00 88.50 450 ASP A N 1
ATOM 3677 C CA . ASP A 1 450 ? 0.941 12.218 10.138 1.00 88.50 450 ASP A CA 1
ATOM 3678 C C . ASP A 1 450 ? 1.451 12.669 8.757 1.00 88.50 450 ASP A C 1
ATOM 3680 O O . ASP A 1 450 ? 2.514 12.256 8.303 1.00 88.50 450 ASP A O 1
ATOM 3684 N N . THR A 1 451 ? 0.688 13.547 8.089 1.00 83.69 451 THR A N 1
ATOM 3685 C CA . THR A 1 451 ? 0.951 14.099 6.737 1.00 83.69 451 THR A CA 1
ATOM 3686 C C . THR A 1 451 ? 0.808 13.118 5.569 1.00 83.69 451 THR A C 1
ATOM 3688 O O . THR A 1 451 ? 1.007 13.500 4.419 1.00 83.69 451 THR A O 1
ATOM 3691 N N . VAL A 1 452 ? 0.398 11.874 5.834 1.00 85.12 452 VAL A N 1
ATOM 3692 C CA . VAL A 1 452 ? 0.060 10.887 4.804 1.00 85.12 452 VAL A CA 1
ATOM 3693 C C . VAL A 1 452 ? -1.445 10.891 4.589 1.00 85.12 452 VAL A C 1
ATOM 3695 O O . VAL A 1 452 ? -2.221 10.516 5.472 1.00 85.12 452 VAL A O 1
ATOM 3698 N N . VAL A 1 453 ? -1.872 11.316 3.408 1.00 87.50 453 VAL A N 1
ATOM 3699 C CA . VAL A 1 453 ? -3.283 11.299 3.006 1.00 87.50 453 VAL A CA 1
ATOM 3700 C C . VAL A 1 453 ? -3.771 9.857 2.974 1.00 87.50 453 VAL A C 1
ATOM 3702 O O . VAL A 1 453 ? -3.159 9.003 2.341 1.00 87.50 453 VAL A O 1
ATOM 3705 N N . GLN A 1 454 ? -4.876 9.600 3.663 1.00 89.62 454 GLN A N 1
ATOM 3706 C CA . GLN A 1 454 ? -5.447 8.261 3.772 1.00 89.62 454 GLN A CA 1
ATOM 3707 C C . GLN A 1 454 ? -6.523 8.041 2.711 1.00 89.62 454 GLN A C 1
ATOM 3709 O O . GLN A 1 454 ? -6.479 7.078 1.951 1.00 89.62 454 GLN A O 1
ATOM 3714 N N . ILE A 1 455 ? -7.498 8.952 2.637 1.00 91.25 455 ILE A N 1
ATOM 3715 C CA . ILE A 1 455 ? -8.603 8.858 1.683 1.00 91.25 455 ILE A CA 1
ATOM 3716 C C . ILE A 1 455 ? -9.254 10.228 1.460 1.00 91.25 455 ILE A C 1
ATOM 3718 O O . ILE A 1 455 ? -9.230 11.103 2.335 1.00 91.25 455 ILE A O 1
ATOM 3722 N N . CYS A 1 456 ? -9.923 10.380 0.316 1.00 91.06 456 CYS A N 1
ATOM 3723 C CA . CYS A 1 456 ? -10.945 11.402 0.113 1.00 91.06 456 CYS A CA 1
ATOM 3724 C C . CYS A 1 456 ? -12.311 10.784 -0.189 1.00 91.06 456 CYS A C 1
ATOM 3726 O O . CYS A 1 456 ? -12.432 9.696 -0.760 1.00 91.06 456 CYS A O 1
ATOM 3728 N N . GLY A 1 457 ? -13.368 11.525 0.136 1.00 90.50 457 GLY A N 1
ATOM 3729 C CA . GLY A 1 457 ? -14.748 11.134 -0.143 1.00 90.50 457 GLY A CA 1
ATOM 3730 C C . GLY A 1 457 ? -14.987 10.911 -1.635 1.00 90.50 457 GLY A C 1
ATOM 3731 O O . GLY A 1 457 ? -15.805 10.064 -2.008 1.00 90.50 457 GLY A O 1
ATOM 3732 N N . SER A 1 458 ? -14.228 11.610 -2.482 1.00 88.31 458 SER A N 1
ATOM 3733 C CA . SER A 1 458 ? -14.355 11.523 -3.927 1.00 88.31 458 SER A CA 1
ATOM 3734 C C . SER A 1 458 ? -13.883 10.222 -4.559 1.00 88.31 458 SER A C 1
ATOM 3736 O O . SER A 1 458 ? -14.261 9.918 -5.691 1.00 88.31 458 SER A O 1
ATOM 3738 N N . TYR A 1 459 ? -13.116 9.417 -3.829 1.00 89.62 459 TYR A N 1
ATOM 3739 C CA . TYR A 1 459 ? -12.615 8.152 -4.348 1.00 89.62 459 TYR A CA 1
ATOM 3740 C C . TYR A 1 459 ? -12.640 6.994 -3.362 1.00 89.62 459 TYR A C 1
ATOM 3742 O O . TYR A 1 459 ? -12.111 5.932 -3.681 1.00 89.62 459 TYR A O 1
ATOM 3750 N N . ARG A 1 460 ? -13.340 7.129 -2.227 1.00 90.75 460 ARG A N 1
ATOM 3751 C CA . ARG A 1 460 ? -13.444 6.048 -1.235 1.00 90.75 460 ARG A CA 1
ATOM 3752 C C . ARG A 1 460 ? -13.934 4.708 -1.799 1.00 90.75 460 ARG A C 1
ATOM 3754 O O . ARG A 1 460 ? -13.521 3.680 -1.275 1.00 90.75 460 ARG A O 1
ATOM 3761 N N . ALA A 1 461 ? -14.774 4.701 -2.841 1.00 90.69 461 ALA A N 1
ATOM 3762 C CA . ALA A 1 461 ? -15.269 3.467 -3.459 1.00 90.69 461 ALA A CA 1
ATOM 3763 C C . ALA A 1 461 ? -14.156 2.667 -4.162 1.00 90.69 461 ALA A C 1
ATOM 3765 O O . ALA A 1 461 ? -14.138 1.445 -4.052 1.00 90.69 461 ALA A O 1
ATOM 3766 N N . HIS A 1 462 ? -13.185 3.342 -4.792 1.00 91.56 462 HIS A N 1
ATOM 3767 C CA . HIS A 1 462 ? -12.067 2.691 -5.491 1.00 91.56 462 HIS A CA 1
ATOM 3768 C C . HIS A 1 462 ? -11.252 1.795 -4.553 1.00 91.56 462 HIS A C 1
ATOM 3770 O O . HIS A 1 462 ? -10.802 0.732 -4.958 1.00 91.56 462 HIS A O 1
ATOM 3776 N N . TYR A 1 463 ? -11.098 2.195 -3.287 1.00 92.88 463 TYR A N 1
ATOM 3777 C CA . TYR A 1 463 ? -10.393 1.398 -2.287 1.00 92.88 463 TYR A CA 1
ATOM 3778 C C . TYR A 1 463 ? -11.323 0.422 -1.553 1.00 92.88 463 TYR A C 1
ATOM 3780 O O . TYR A 1 463 ? -11.138 -0.792 -1.619 1.00 92.88 463 TYR A O 1
ATOM 3788 N N . HIS A 1 464 ? -12.362 0.925 -0.881 1.00 94.56 464 HIS A N 1
ATOM 3789 C CA . HIS A 1 464 ? -13.148 0.119 0.057 1.00 94.56 464 HIS A CA 1
ATOM 3790 C C . HIS A 1 464 ? -14.013 -0.943 -0.626 1.00 94.56 464 HIS A C 1
ATOM 3792 O O . HIS A 1 464 ? -14.143 -2.053 -0.106 1.00 94.56 464 HIS A O 1
ATOM 3798 N N . GLU A 1 465 ? -14.573 -0.649 -1.805 1.00 93.00 465 GLU A N 1
ATOM 3799 C CA . GLU A 1 465 ? -15.314 -1.662 -2.557 1.00 93.00 465 GLU A CA 1
ATOM 3800 C C . GLU A 1 465 ? -14.373 -2.722 -3.139 1.00 93.00 465 GLU A C 1
ATOM 3802 O O . GLU A 1 465 ? -14.725 -3.903 -3.146 1.00 93.00 465 GLU A O 1
ATOM 3807 N N . MET A 1 466 ? -13.162 -2.343 -3.567 1.00 91.94 466 MET A N 1
ATOM 3808 C CA . MET A 1 466 ? -12.149 -3.310 -4.004 1.00 91.94 466 MET A CA 1
ATOM 3809 C C . MET A 1 466 ? -11.722 -4.216 -2.847 1.00 91.94 466 MET A C 1
ATOM 3811 O O . MET A 1 466 ? -11.689 -5.429 -3.007 1.00 91.94 466 MET A O 1
ATOM 3815 N N . VAL A 1 467 ? -11.497 -3.686 -1.644 1.00 95.50 467 VAL A N 1
ATOM 3816 C CA . VAL A 1 467 ? -11.146 -4.518 -0.480 1.00 95.50 467 VAL A CA 1
ATOM 3817 C C . VAL A 1 467 ? -12.304 -5.434 -0.059 1.00 95.50 467 VAL A C 1
ATOM 3819 O O . VAL A 1 467 ? -12.086 -6.608 0.236 1.00 95.50 467 VAL A O 1
ATOM 3822 N N . VAL A 1 468 ? -13.548 -4.947 -0.029 1.00 96.00 468 VAL A N 1
ATOM 3823 C CA . VAL A 1 468 ? -14.683 -5.717 0.513 1.00 96.00 468 VAL A CA 1
ATOM 3824 C C . VAL A 1 468 ? -15.383 -6.560 -0.553 1.00 96.00 468 VAL A C 1
ATOM 3826 O O . VAL A 1 468 ? -15.528 -7.774 -0.393 1.00 96.00 468 VAL A O 1
ATOM 3829 N N . HIS A 1 469 ? -15.849 -5.941 -1.636 1.00 93.88 469 HIS A N 1
ATOM 3830 C CA . HIS A 1 469 ? -16.675 -6.609 -2.641 1.00 93.88 469 HIS A CA 1
ATOM 3831 C C . HIS A 1 469 ? -15.863 -7.490 -3.582 1.00 93.88 469 HIS A C 1
ATOM 3833 O O . HIS A 1 469 ? -16.355 -8.555 -3.952 1.00 93.88 469 HIS A O 1
ATOM 3839 N N . TYR A 1 470 ? -14.624 -7.122 -3.926 1.00 92.06 470 TYR A N 1
ATOM 3840 C CA . TYR A 1 470 ? -13.776 -8.010 -4.726 1.00 92.06 470 TYR A CA 1
ATOM 3841 C C . TYR A 1 470 ? -13.478 -9.314 -3.970 1.00 92.06 470 TYR A C 1
ATOM 3843 O O . TYR A 1 470 ? -13.627 -10.403 -4.516 1.00 92.06 470 TYR A O 1
ATOM 3851 N N . THR A 1 471 ? -13.164 -9.212 -2.677 1.00 94.50 471 THR A N 1
ATOM 3852 C CA . THR A 1 471 ? -12.908 -10.358 -1.789 1.00 94.50 471 THR A CA 1
ATOM 3853 C C . THR A 1 471 ? -14.125 -11.249 -1.601 1.00 94.50 471 THR A C 1
ATOM 3855 O O . THR A 1 471 ? -14.030 -12.473 -1.700 1.00 94.50 471 THR A O 1
ATOM 3858 N N . ALA A 1 472 ? -15.294 -10.653 -1.372 1.00 94.44 472 ALA A N 1
ATOM 3859 C CA . ALA A 1 472 ? -16.526 -11.395 -1.133 1.00 94.44 472 ALA A CA 1
ATOM 3860 C C . ALA A 1 472 ? -16.955 -12.292 -2.308 1.00 94.44 472 ALA A C 1
ATOM 3862 O O . ALA A 1 472 ? -17.665 -13.279 -2.101 1.00 94.44 472 ALA A O 1
ATOM 3863 N N . ARG A 1 473 ? -16.506 -11.996 -3.536 1.00 90.12 473 ARG A N 1
ATOM 3864 C CA . ARG A 1 473 ? -16.815 -12.787 -4.743 1.00 90.12 473 ARG A CA 1
ATOM 3865 C C . ARG A 1 473 ? -16.315 -14.220 -4.669 1.00 90.12 473 ARG A C 1
ATOM 3867 O O . ARG A 1 473 ? -16.853 -15.080 -5.358 1.00 90.12 473 ARG A O 1
ATOM 3874 N N . PHE A 1 474 ? -15.325 -14.491 -3.826 1.00 92.75 474 PHE A N 1
ATOM 3875 C CA . PHE A 1 474 ? -14.788 -15.830 -3.610 1.00 92.75 474 PHE A CA 1
ATOM 3876 C C . PHE A 1 474 ? -15.513 -16.583 -2.487 1.00 92.75 474 PHE A C 1
ATOM 3878 O O . PHE A 1 474 ? -14.979 -17.567 -1.968 1.00 92.75 474 PHE A O 1
ATOM 3885 N N . PHE A 1 475 ? -16.724 -16.166 -2.106 1.00 93.31 475 PHE A N 1
ATOM 3886 C CA . PHE A 1 475 ? -17.552 -16.812 -1.086 1.00 93.31 475 PHE A CA 1
ATOM 3887 C C . PHE A 1 475 ? -19.009 -16.920 -1.524 1.00 93.31 475 PHE A C 1
ATOM 3889 O O . PHE A 1 475 ? -19.550 -15.983 -2.100 1.00 93.31 475 PHE A O 1
ATOM 3896 N N . ASP A 1 476 ? -19.671 -18.023 -1.164 1.00 92.12 476 ASP A N 1
ATOM 3897 C CA . ASP A 1 476 ? -21.118 -18.184 -1.377 1.00 92.12 476 ASP A CA 1
ATOM 3898 C C . ASP A 1 476 ? -21.934 -17.285 -0.438 1.00 92.12 476 ASP A C 1
ATOM 3900 O O . ASP A 1 476 ? -23.005 -16.803 -0.790 1.00 92.12 476 ASP A O 1
ATOM 3904 N N . THR A 1 477 ? -21.425 -17.055 0.775 1.00 94.69 477 THR A N 1
ATOM 3905 C CA . THR A 1 477 ? -22.013 -16.168 1.787 1.00 94.69 477 THR A CA 1
ATOM 3906 C C . THR A 1 477 ? -20.910 -15.533 2.624 1.00 94.69 477 THR A C 1
ATOM 3908 O O . THR A 1 477 ? -19.936 -16.216 2.943 1.00 94.69 477 THR A O 1
ATOM 3911 N N . VAL A 1 478 ? -21.106 -14.289 3.064 1.00 96.75 478 VAL A N 1
ATOM 3912 C CA . VAL A 1 478 ? -20.205 -13.583 3.992 1.00 96.75 478 VAL A CA 1
ATOM 3913 C C . VAL A 1 478 ? -20.879 -13.475 5.359 1.00 96.75 478 VAL A C 1
ATOM 3915 O O . VAL A 1 478 ? -21.910 -12.811 5.483 1.00 96.75 478 VAL A O 1
ATOM 3918 N N . LYS A 1 479 ? -20.344 -14.152 6.380 1.00 98.19 479 LYS A N 1
ATOM 3919 C CA . LYS A 1 479 ? -20.955 -14.256 7.717 1.00 98.19 479 LYS A CA 1
ATOM 3920 C C . LYS A 1 479 ? -20.119 -13.599 8.801 1.00 98.19 479 LYS A C 1
ATOM 3922 O O . LYS A 1 479 ? -20.675 -12.912 9.656 1.00 98.19 479 LYS A O 1
ATOM 3927 N N . ARG A 1 480 ? -18.807 -13.834 8.800 1.00 98.50 480 ARG A N 1
ATOM 3928 C CA . ARG A 1 480 ? -17.891 -13.374 9.850 1.00 98.50 480 ARG A CA 1
ATOM 3929 C C . ARG A 1 480 ? -16.728 -12.616 9.234 1.00 98.50 480 ARG A C 1
ATOM 3931 O O . ARG A 1 480 ? -15.912 -13.208 8.531 1.00 98.50 480 ARG A O 1
ATOM 3938 N N . VAL A 1 481 ? -16.644 -11.323 9.530 1.00 98.69 481 VAL A N 1
ATOM 3939 C CA . VAL A 1 481 ? -15.594 -10.435 9.014 1.00 98.69 481 VAL A CA 1
ATOM 3940 C C . VAL A 1 481 ? -14.838 -9.798 10.174 1.00 98.69 481 VAL A C 1
ATOM 3942 O O . VAL A 1 481 ? -15.446 -9.377 11.155 1.00 98.69 481 VAL A O 1
ATOM 3945 N N . LEU A 1 482 ? -13.516 -9.732 10.089 1.00 98.38 482 LEU A N 1
ATOM 3946 C CA . LEU A 1 482 ? -12.704 -8.922 10.993 1.00 98.38 482 LEU A CA 1
ATOM 3947 C C . LEU A 1 482 ? -11.938 -7.895 10.169 1.00 98.38 482 LEU A C 1
ATOM 3949 O O . LEU A 1 482 ? -11.378 -8.251 9.138 1.00 98.38 482 LEU A O 1
ATOM 3953 N N . PHE A 1 483 ? -11.909 -6.645 10.614 1.00 97.62 483 PHE A N 1
ATOM 3954 C CA . PHE A 1 483 ? -11.040 -5.622 10.051 1.00 97.62 483 PHE A CA 1
ATOM 3955 C C . PHE A 1 483 ? -10.144 -5.018 11.136 1.00 97.62 483 PHE A C 1
ATOM 3957 O O . PHE A 1 483 ? -10.532 -4.937 12.304 1.00 97.62 483 PHE A O 1
ATOM 3964 N N . VAL A 1 484 ? -8.927 -4.643 10.752 1.00 95.62 484 VAL A N 1
ATOM 3965 C CA . VAL A 1 484 ? -7.923 -4.030 11.633 1.00 95.62 484 VAL A CA 1
ATOM 3966 C C . VAL A 1 484 ? -7.503 -2.701 11.030 1.00 95.62 484 VAL A C 1
ATOM 3968 O O . VAL A 1 484 ? -7.211 -2.662 9.838 1.00 95.62 484 VAL A O 1
ATOM 3971 N N . GLY A 1 485 ? -7.477 -1.647 11.843 1.00 92.88 485 GLY A N 1
ATOM 3972 C CA . GLY A 1 485 ? -7.503 -0.276 11.347 1.00 92.88 485 GLY A CA 1
ATOM 3973 C C . GLY A 1 485 ? -8.911 0.074 10.872 1.00 92.88 485 GLY A C 1
ATOM 3974 O O . GLY A 1 485 ? -9.899 -0.306 11.511 1.00 92.88 485 GLY A O 1
ATOM 3975 N N . GLY A 1 486 ? -9.024 0.763 9.734 1.00 93.12 486 GLY A N 1
ATOM 3976 C CA . GLY A 1 486 ? -10.324 1.135 9.171 1.00 93.12 486 GLY A CA 1
ATOM 3977 C C . GLY A 1 486 ? -11.144 2.031 10.103 1.00 93.12 486 GLY A C 1
ATOM 3978 O O . GLY A 1 486 ? -12.379 1.971 10.112 1.00 93.12 486 GLY A O 1
ATOM 3979 N N . GLY A 1 487 ? -10.468 2.843 10.925 1.00 94.44 487 GLY A N 1
ATOM 3980 C CA . GLY A 1 487 ? -11.088 3.754 11.880 1.00 94.44 487 GLY A CA 1
ATOM 3981 C C . GLY A 1 487 ? -12.078 4.714 11.231 1.00 94.44 487 GLY A C 1
ATOM 3982 O O . GLY A 1 487 ? -13.029 5.124 11.892 1.00 94.44 487 GLY A O 1
ATOM 3983 N N . ASP A 1 488 ? -11.935 4.996 9.935 1.00 95.50 488 ASP A N 1
ATOM 3984 C CA . ASP A 1 488 ? -12.872 5.800 9.147 1.00 95.50 488 ASP A CA 1
ATOM 3985 C C . ASP A 1 488 ? -14.266 5.174 8.950 1.00 95.50 488 ASP A C 1
ATOM 3987 O O . ASP A 1 488 ? -15.192 5.850 8.495 1.00 95.50 488 ASP A O 1
ATOM 3991 N N . SER A 1 489 ? -14.445 3.910 9.349 1.00 96.44 489 SER A N 1
ATOM 3992 C CA . SER A 1 489 ? -15.683 3.129 9.238 1.00 96.44 489 SER A CA 1
ATOM 3993 C C . SER A 1 489 ? -16.167 2.886 7.801 1.00 96.44 489 SER A C 1
ATOM 3995 O O . SER A 1 489 ? -17.293 2.422 7.602 1.00 96.44 489 SER A O 1
ATOM 3997 N N . MET A 1 490 ? -15.347 3.151 6.783 1.00 95.56 490 MET A N 1
ATOM 3998 C CA . MET A 1 490 ? -15.712 2.957 5.379 1.00 95.56 490 MET A CA 1
ATOM 3999 C C . MET A 1 490 ? -15.681 1.479 4.979 1.00 95.56 490 MET A C 1
ATOM 4001 O O . MET A 1 490 ? -16.591 1.040 4.278 1.00 95.56 490 MET A O 1
ATOM 4005 N N . LEU A 1 491 ? -14.740 0.680 5.504 1.00 96.94 491 LEU A N 1
ATOM 4006 C CA . LEU A 1 491 ? -14.807 -0.787 5.391 1.00 96.94 491 LEU A CA 1
ATOM 4007 C C . LEU A 1 491 ? -16.102 -1.327 6.006 1.00 96.94 491 LEU A C 1
ATOM 4009 O O . LEU A 1 491 ? -16.820 -2.105 5.378 1.00 96.94 491 LEU A O 1
ATOM 4013 N N . LEU A 1 492 ? -16.436 -0.881 7.222 1.00 97.75 492 LEU A N 1
ATOM 4014 C CA . LEU A 1 492 ? -17.654 -1.302 7.913 1.00 97.75 492 LEU A CA 1
ATOM 4015 C C . LEU A 1 492 ? -18.908 -0.968 7.097 1.00 97.75 492 LEU A C 1
ATOM 4017 O O . LEU A 1 492 ? -19.791 -1.815 6.977 1.00 97.75 492 LEU A O 1
ATOM 4021 N N . HIS A 1 493 ? -18.963 0.228 6.510 1.00 95.38 493 HIS A N 1
ATOM 4022 C CA . HIS A 1 493 ? -20.067 0.667 5.659 1.00 95.38 493 HIS A CA 1
ATOM 4023 C C . HIS A 1 493 ? -20.315 -0.276 4.466 1.00 95.38 493 HIS A C 1
ATOM 4025 O O . HIS A 1 493 ? -21.467 -0.504 4.101 1.00 95.38 493 HIS A O 1
ATOM 4031 N N . GLU A 1 494 ? -19.264 -0.866 3.891 1.00 95.56 494 GLU A N 1
ATOM 4032 C CA . GLU A 1 494 ? -19.386 -1.859 2.817 1.00 95.56 494 GLU A CA 1
ATOM 4033 C C . GLU A 1 494 ? -19.742 -3.263 3.350 1.00 95.56 494 GLU A C 1
ATOM 4035 O O . GLU A 1 494 ? -20.578 -3.965 2.776 1.00 95.56 494 GLU A O 1
ATOM 4040 N N . ILE A 1 495 ? -19.179 -3.670 4.494 1.00 97.38 495 ILE A N 1
ATOM 4041 C CA . ILE A 1 495 ? -19.407 -4.995 5.107 1.00 97.38 495 ILE A CA 1
ATOM 4042 C C . ILE A 1 495 ? -20.858 -5.180 5.576 1.00 97.38 495 ILE A C 1
ATOM 4044 O O . ILE A 1 495 ? -21.421 -6.269 5.462 1.00 97.38 495 ILE A O 1
ATOM 4048 N N . ILE A 1 496 ? -21.505 -4.141 6.107 1.00 95.88 496 ILE A N 1
ATOM 4049 C CA . ILE A 1 496 ? -22.881 -4.266 6.623 1.00 95.88 496 ILE A CA 1
ATOM 4050 C C . ILE A 1 496 ? -23.939 -4.435 5.523 1.00 95.88 496 ILE A C 1
ATOM 4052 O O . ILE A 1 496 ? -25.086 -4.753 5.838 1.00 95.88 496 ILE A O 1
ATOM 4056 N N . LYS A 1 497 ? -23.569 -4.264 4.245 1.00 94.06 497 LYS A N 1
ATOM 4057 C CA . LYS A 1 497 ? -24.470 -4.474 3.101 1.00 94.06 497 LYS A CA 1
ATOM 4058 C C . LYS A 1 497 ? -24.827 -5.952 2.895 1.00 94.06 497 LYS A C 1
ATOM 4060 O O . LYS A 1 497 ? -25.817 -6.238 2.228 1.00 94.06 497 LYS A O 1
ATOM 4065 N N . TYR A 1 498 ? -24.068 -6.893 3.471 1.00 95.38 498 TYR A N 1
ATOM 4066 C CA . TYR A 1 498 ? -24.306 -8.332 3.312 1.00 95.38 498 TYR A CA 1
ATOM 4067 C C . TYR A 1 498 ? -25.421 -8.839 4.243 1.00 95.38 498 TYR A C 1
ATOM 4069 O O . TYR A 1 498 ? -25.247 -8.862 5.466 1.00 95.38 498 TYR A O 1
ATOM 4077 N N . PRO A 1 499 ? -26.546 -9.354 3.708 1.00 94.12 499 PRO A N 1
ATOM 4078 C CA . PRO A 1 499 ? -27.644 -9.858 4.536 1.00 94.12 499 PRO A CA 1
ATOM 4079 C C . PRO A 1 499 ? -27.260 -11.078 5.384 1.00 94.12 499 PRO A C 1
ATOM 4081 O O . PRO A 1 499 ? -27.808 -11.276 6.470 1.00 94.12 499 PRO A O 1
ATOM 4084 N N . SER A 1 500 ? -26.310 -11.887 4.898 1.00 96.12 500 SER A N 1
ATOM 4085 C CA . SER A 1 500 ? -25.786 -13.072 5.586 1.00 96.12 500 SER A CA 1
ATOM 4086 C C . SER A 1 500 ? -24.857 -12.754 6.756 1.00 96.12 500 SER A C 1
ATOM 4088 O O . SER A 1 500 ? -24.466 -13.684 7.457 1.00 96.12 500 SER A O 1
ATOM 4090 N N . LEU A 1 501 ? -24.498 -11.482 6.974 1.00 97.94 501 LEU A N 1
ATOM 4091 C CA . LEU A 1 501 ? -23.580 -11.085 8.035 1.00 97.94 501 LEU A CA 1
ATOM 4092 C C . LEU A 1 501 ? -24.141 -11.486 9.407 1.00 97.94 501 LEU A C 1
ATOM 4094 O O . LEU A 1 501 ? -25.270 -11.131 9.762 1.00 97.94 501 LEU A O 1
ATOM 4098 N N . GLU A 1 502 ? -23.328 -12.200 10.179 1.00 97.94 502 GLU A N 1
ATOM 4099 C CA . GLU A 1 502 ? -23.602 -12.651 11.546 1.00 97.94 502 GLU A CA 1
ATOM 4100 C C . GLU A 1 502 ? -22.754 -11.868 12.560 1.00 97.94 502 GLU A C 1
ATOM 4102 O O . GLU A 1 502 ? -23.235 -11.551 13.646 1.00 97.94 502 GLU A O 1
ATOM 4107 N N . LEU A 1 503 ? -21.507 -11.535 12.204 1.00 98.12 503 LEU A N 1
ATOM 4108 C CA . LEU A 1 503 ? -20.580 -10.785 13.049 1.00 98.12 503 LEU A CA 1
ATOM 4109 C C . LEU A 1 503 ? -19.561 -10.008 12.204 1.00 98.12 503 LEU A C 1
ATOM 4111 O O . LEU A 1 503 ? -18.928 -10.572 11.314 1.00 98.12 503 LEU A O 1
ATOM 4115 N N . VAL A 1 504 ? -19.327 -8.748 12.559 1.00 98.44 504 VAL A N 1
ATOM 4116 C CA . VAL A 1 504 ? -18.165 -7.968 12.137 1.00 98.44 504 VAL A CA 1
ATOM 4117 C C . VAL A 1 504 ? -17.423 -7.424 13.356 1.00 98.44 504 VAL A C 1
ATOM 4119 O O . VAL A 1 504 ? -18.036 -6.877 14.274 1.00 98.44 504 VAL A O 1
ATOM 4122 N N . VAL A 1 505 ? -16.103 -7.596 13.378 1.00 98.19 505 VAL A N 1
ATOM 4123 C CA . VAL A 1 505 ? -15.223 -7.115 14.450 1.00 98.19 505 VAL A CA 1
ATOM 4124 C C . VAL A 1 505 ? -14.262 -6.075 13.881 1.00 98.19 505 VAL A C 1
ATOM 4126 O O . VAL A 1 505 ? -13.549 -6.381 12.933 1.00 98.19 505 VAL A O 1
ATOM 4129 N N . GLY A 1 506 ? -14.241 -4.876 14.458 1.00 97.69 506 GLY A N 1
ATOM 4130 C CA . GLY A 1 506 ? -13.286 -3.816 14.131 1.00 97.69 506 GLY A CA 1
ATOM 4131 C C . GLY A 1 506 ? -12.276 -3.626 15.254 1.00 97.69 506 GLY A C 1
ATOM 4132 O O . GLY A 1 506 ? -12.682 -3.428 16.402 1.00 97.69 506 GLY A O 1
ATOM 4133 N N . LEU A 1 507 ? -10.985 -3.705 14.935 1.00 96.88 507 LEU A N 1
ATOM 4134 C CA . LEU A 1 507 ? -9.883 -3.423 15.857 1.00 96.88 507 LEU A CA 1
ATOM 4135 C C . LEU A 1 507 ? -9.237 -2.088 15.462 1.00 96.88 507 LEU A C 1
ATOM 4137 O O . LEU A 1 507 ? -8.573 -2.028 14.432 1.00 96.88 507 LEU A O 1
ATOM 4141 N N . GLU A 1 508 ? -9.413 -1.041 16.264 1.00 94.25 508 GLU A N 1
ATOM 4142 C CA . GLU A 1 508 ? -8.933 0.316 15.952 1.00 94.25 508 GLU A CA 1
ATOM 4143 C C . GLU A 1 508 ? -8.162 0.899 17.134 1.00 94.25 508 GLU A C 1
ATOM 4145 O O . GLU A 1 508 ? -8.600 0.804 18.275 1.00 94.25 508 GLU A O 1
ATOM 4150 N N . LEU A 1 509 ? -7.014 1.518 16.883 1.00 91.94 509 LEU A N 1
ATOM 4151 C CA . LEU A 1 509 ? -6.194 2.095 17.944 1.00 91.94 509 LEU A CA 1
ATOM 4152 C C . LEU A 1 509 ? -6.758 3.433 18.432 1.00 91.94 509 LEU A C 1
ATOM 4154 O O . LEU A 1 509 ? -6.796 3.687 19.634 1.00 91.94 509 LEU A O 1
ATOM 4158 N N . ASP A 1 510 ? -7.180 4.286 17.502 1.00 92.38 510 ASP A N 1
ATOM 4159 C CA . ASP A 1 510 ? -7.463 5.692 17.741 1.00 92.38 510 ASP A CA 1
ATOM 4160 C C . ASP A 1 510 ? -8.929 6.033 17.460 1.00 92.38 510 ASP A C 1
ATOM 4162 O O . ASP A 1 510 ? -9.346 6.346 16.341 1.00 92.38 510 ASP A O 1
ATOM 4166 N N . GLN A 1 511 ? -9.734 6.069 18.523 1.00 92.56 511 GLN A N 1
ATOM 4167 C CA . GLN A 1 511 ? -11.141 6.453 18.425 1.00 92.56 511 GLN A CA 1
ATOM 4168 C C . GLN A 1 511 ? -11.344 7.888 17.882 1.00 92.56 511 GLN A C 1
ATOM 4170 O O . GLN A 1 511 ? -12.434 8.208 17.395 1.00 92.56 511 GLN A O 1
ATOM 4175 N N . GLN A 1 512 ? -10.333 8.773 17.927 1.00 93.12 512 GLN A N 1
ATOM 4176 C CA . GLN A 1 512 ? -10.444 10.093 17.292 1.00 93.12 512 GLN A CA 1
ATOM 4177 C C . GLN A 1 512 ? -10.617 9.993 15.776 1.00 93.12 512 GLN A C 1
ATOM 4179 O O . GLN A 1 512 ? -11.376 10.788 15.220 1.00 93.12 512 GLN A O 1
ATOM 4184 N N . VAL A 1 513 ? -10.011 8.994 15.123 1.00 95.38 513 VAL A N 1
ATOM 4185 C CA . VAL A 1 513 ? -10.187 8.751 13.683 1.00 95.38 513 VAL A CA 1
ATOM 4186 C C . VAL A 1 513 ? -11.649 8.422 13.383 1.00 95.38 513 VAL A C 1
ATOM 4188 O O . VAL A 1 513 ? -12.252 9.049 12.512 1.00 95.38 513 VAL A O 1
ATOM 4191 N N . THR A 1 514 ? -12.270 7.535 14.166 1.00 95.69 514 THR A N 1
ATOM 4192 C CA . THR A 1 514 ? -13.691 7.179 14.008 1.00 95.69 514 THR A CA 1
ATOM 4193 C C . THR A 1 514 ? -14.628 8.363 14.190 1.00 95.69 514 THR A C 1
ATOM 4195 O O . THR A 1 514 ? -15.535 8.578 13.385 1.00 95.69 514 THR A O 1
ATOM 4198 N N . ARG A 1 515 ? -14.406 9.181 15.219 1.00 94.50 515 ARG A N 1
ATOM 4199 C CA . ARG A 1 515 ? -15.259 10.349 15.474 1.00 94.50 515 ARG A CA 1
ATOM 4200 C C . ARG A 1 515 ? -15.085 11.451 14.448 1.00 94.50 515 ARG A C 1
ATOM 4202 O O . ARG A 1 515 ? -16.082 12.039 14.026 1.00 94.50 515 ARG A O 1
ATOM 4209 N N . GLY A 1 516 ? -13.838 11.743 14.081 1.00 94.88 516 GLY A N 1
ATOM 4210 C CA . GLY A 1 516 ? -13.514 12.704 13.035 1.00 94.88 516 GLY A CA 1
ATOM 4211 C C . GLY A 1 516 ? -14.136 12.282 11.709 1.00 94.88 516 GLY A C 1
ATOM 4212 O O . GLY A 1 516 ? -14.744 13.102 11.026 1.00 94.88 516 GLY A O 1
ATOM 4213 N N . SER A 1 517 ? -14.104 10.984 11.407 1.00 95.62 517 SER A N 1
ATOM 4214 C CA . SER A 1 517 ? -14.689 10.452 10.179 1.00 95.62 517 SER A CA 1
ATOM 4215 C C . SER A 1 517 ? -16.212 10.547 10.164 1.00 95.62 517 SER A C 1
ATOM 4217 O O . SER A 1 517 ? -16.772 11.035 9.186 1.00 95.62 517 SER A O 1
ATOM 4219 N N . PHE A 1 518 ? -16.906 10.245 11.265 1.00 95.56 518 PHE A N 1
ATOM 4220 C CA . PHE A 1 518 ? -18.350 10.499 11.324 1.00 95.56 518 PHE A CA 1
ATOM 4221 C C . PHE A 1 518 ? -18.683 11.999 11.191 1.00 95.56 518 PHE A C 1
ATOM 4223 O O . PHE A 1 518 ? -19.599 12.371 10.456 1.00 95.56 518 PHE A O 1
ATOM 4230 N N . LYS A 1 519 ? -17.897 12.878 11.832 1.00 94.06 519 LYS A N 1
ATOM 4231 C CA . LYS A 1 519 ? -18.063 14.342 11.770 1.00 94.06 519 LYS A CA 1
ATOM 4232 C C . LYS A 1 519 ? -17.879 14.901 10.357 1.00 94.06 519 LYS A C 1
ATOM 4234 O O . LYS A 1 519 ? -18.666 15.754 9.948 1.00 94.06 519 LYS A O 1
ATOM 4239 N N . HIS A 1 520 ? -16.884 14.420 9.613 1.00 93.88 520 HIS A N 1
ATOM 4240 C CA . HIS A 1 520 ? -16.452 15.026 8.344 1.00 93.88 520 HIS A CA 1
ATOM 4241 C C . HIS A 1 520 ? -16.842 14.239 7.084 1.00 93.88 520 HIS A C 1
ATOM 4243 O O . HIS A 1 520 ? -16.954 14.848 6.019 1.00 93.88 520 HIS A O 1
ATOM 4249 N N . PHE A 1 521 ? -17.138 12.940 7.197 1.00 93.44 521 PHE A N 1
ATOM 4250 C CA . PHE A 1 521 ? -17.595 12.073 6.097 1.00 93.44 521 PHE A CA 1
ATOM 4251 C C . PHE A 1 521 ? -19.015 11.514 6.267 1.00 93.44 521 PHE A C 1
ATOM 4253 O O . PHE A 1 521 ? -19.573 10.997 5.298 1.00 93.44 521 PHE A O 1
ATOM 4260 N N . GLY A 1 522 ? -19.598 11.575 7.468 1.00 93.25 522 GLY A N 1
ATOM 4261 C CA . GLY A 1 522 ? -20.892 10.945 7.754 1.00 93.25 522 GLY A CA 1
ATOM 4262 C C . GLY A 1 522 ? -20.820 9.416 7.870 1.00 93.25 522 GLY A C 1
ATOM 4263 O O . GLY A 1 522 ? -21.846 8.742 7.853 1.00 93.25 522 GLY A O 1
ATOM 4264 N N . THR A 1 523 ? -19.630 8.829 8.003 1.00 94.50 523 THR A N 1
ATOM 4265 C CA . THR A 1 523 ? -19.460 7.374 8.122 1.00 94.50 523 THR A CA 1
ATOM 4266 C C . THR A 1 523 ? -19.774 6.903 9.544 1.00 94.50 523 THR A C 1
ATOM 4268 O O . THR A 1 523 ? -19.117 7.277 10.512 1.00 94.50 523 THR A O 1
ATOM 4271 N N . GLN A 1 524 ? -20.839 6.112 9.696 1.00 95.62 524 GLN A N 1
ATOM 4272 C CA . GLN A 1 524 ? -21.337 5.689 11.006 1.00 95.62 524 GLN A CA 1
ATOM 4273 C C . GLN A 1 524 ? -20.542 4.488 11.548 1.00 95.62 524 GLN A C 1
ATOM 4275 O O . GLN A 1 524 ? -20.362 3.506 10.828 1.00 95.62 524 GLN A O 1
ATOM 4280 N N . PRO A 1 525 ? -20.159 4.481 12.839 1.00 96.19 525 PRO A N 1
ATOM 4281 C CA . PRO A 1 525 ? -19.492 3.325 13.440 1.00 96.19 525 PRO A CA 1
ATOM 4282 C C . PRO A 1 525 ? -20.456 2.182 13.801 1.00 96.19 525 PRO A C 1
ATOM 4284 O O . PRO A 1 525 ? -20.015 1.095 14.162 1.00 96.19 525 PRO A O 1
ATOM 4287 N N . HIS A 1 526 ? -21.773 2.409 13.741 1.00 96.75 526 HIS A N 1
ATOM 4288 C CA . HIS A 1 526 ? -22.812 1.410 14.027 1.00 96.75 526 HIS A CA 1
ATOM 4289 C C . HIS A 1 526 ? -22.648 0.663 15.367 1.00 96.75 526 HIS A C 1
ATOM 4291 O O . HIS A 1 526 ? -22.920 -0.534 15.456 1.00 96.75 526 HIS A O 1
ATOM 4297 N N . TRP A 1 527 ? -22.238 1.356 16.439 1.00 95.94 527 TRP A N 1
ATOM 4298 C CA . TRP A 1 527 ? -22.154 0.779 17.795 1.00 95.94 527 TRP A CA 1
ATOM 4299 C C . TRP A 1 527 ? -23.491 0.221 18.307 1.00 95.94 527 TRP A C 1
ATOM 4301 O O . TRP A 1 527 ? -23.522 -0.563 19.253 1.00 95.94 527 TRP A O 1
ATOM 4311 N N . ASP A 1 528 ? -24.597 0.643 17.704 1.00 94.56 528 ASP A N 1
ATOM 4312 C CA . ASP A 1 528 ? -25.970 0.220 17.962 1.00 94.56 528 ASP A CA 1
ATOM 4313 C C . ASP A 1 528 ? -26.395 -1.060 17.225 1.00 94.56 528 ASP A C 1
ATOM 4315 O O . ASP A 1 528 ? -27.469 -1.601 17.495 1.00 94.56 528 ASP A O 1
ATOM 4319 N N . ASN A 1 529 ? -25.572 -1.567 16.307 1.00 95.31 529 ASN A N 1
ATOM 4320 C CA . ASN A 1 529 ? -25.843 -2.796 15.572 1.00 95.31 529 ASN A CA 1
ATOM 4321 C C . ASN A 1 529 ? -25.293 -4.014 16.333 1.00 95.31 529 ASN A C 1
ATOM 4323 O O . ASN A 1 529 ? -24.098 -4.112 16.598 1.00 95.31 529 ASN A O 1
ATOM 4327 N N . GLU A 1 530 ? -26.154 -4.987 16.644 1.00 92.25 530 GLU A N 1
ATOM 4328 C CA . GLU A 1 530 ? -25.777 -6.190 17.402 1.00 92.25 530 GLU A CA 1
ATOM 4329 C C . GLU A 1 530 ? -24.736 -7.079 16.704 1.00 92.25 530 GLU A C 1
ATOM 4331 O O . GLU A 1 530 ? -24.038 -7.847 17.369 1.00 92.25 530 GLU A O 1
ATOM 4336 N N . LYS A 1 531 ? -24.615 -6.954 15.378 1.00 95.81 531 LYS A N 1
ATOM 4337 C CA . LYS A 1 531 ? -23.632 -7.675 14.565 1.00 95.81 531 LYS A CA 1
ATOM 4338 C C . LYS A 1 531 ? -22.258 -7.011 14.593 1.00 95.81 531 LYS A C 1
ATOM 4340 O O . LYS A 1 531 ? -21.301 -7.628 14.144 1.00 95.81 531 LYS A O 1
ATOM 4345 N N . VAL A 1 532 ? -22.143 -5.775 15.083 1.00 97.56 532 VAL A N 1
ATOM 4346 C CA . VAL A 1 532 ? -20.914 -4.975 15.037 1.00 97.56 532 VAL A CA 1
ATOM 4347 C C . VAL A 1 532 ? -20.234 -4.976 16.403 1.00 97.56 532 VAL A C 1
ATOM 4349 O O . VAL A 1 532 ? -20.851 -4.721 17.437 1.00 97.56 532 VAL A O 1
ATOM 4352 N N . GLN A 1 533 ? -18.933 -5.256 16.420 1.00 96.56 533 GLN A N 1
ATOM 4353 C CA . GLN A 1 533 ? -18.111 -5.227 17.623 1.00 96.56 533 GLN A CA 1
ATOM 4354 C C . GLN A 1 533 ? -16.852 -4.399 17.399 1.00 96.56 533 GLN A C 1
ATOM 4356 O O . GLN A 1 533 ? -15.907 -4.867 16.775 1.00 96.56 533 GLN A O 1
ATOM 4361 N N . TRP A 1 534 ? -16.805 -3.210 17.989 1.00 97.25 534 TRP A N 1
ATOM 4362 C CA . TRP A 1 534 ? -15.578 -2.421 18.049 1.00 97.25 534 TRP A CA 1
ATOM 4363 C C . TRP A 1 534 ? -14.753 -2.768 19.281 1.00 97.25 534 TRP A C 1
ATOM 4365 O O . TRP A 1 534 ? -15.304 -2.945 20.374 1.00 97.25 534 TRP A O 1
ATOM 4375 N N . TRP A 1 535 ? -13.444 -2.844 19.082 1.00 96.12 535 TRP A N 1
ATOM 4376 C CA . TRP A 1 535 ? -12.427 -2.972 20.111 1.00 96.12 535 TRP A CA 1
ATOM 4377 C C . TRP A 1 535 ? -11.403 -1.866 19.887 1.00 96.12 535 TRP A C 1
ATOM 4379 O O . TRP A 1 535 ? -10.641 -1.912 18.924 1.00 96.12 535 TRP A O 1
ATOM 4389 N N . TYR A 1 536 ? -11.427 -0.871 20.768 1.00 94.62 536 TYR A N 1
ATOM 4390 C CA . TYR A 1 536 ? -10.462 0.213 20.761 1.00 94.62 536 TYR A CA 1
ATOM 4391 C C . TYR A 1 536 ? -9.225 -0.154 21.581 1.00 94.62 536 TYR A C 1
ATOM 4393 O O . TYR A 1 536 ? -9.344 -0.690 22.690 1.00 94.62 536 TYR A O 1
ATOM 4401 N N . GLY A 1 537 ? -8.051 0.124 21.026 1.00 89.31 537 GLY A N 1
ATOM 4402 C CA . GLY A 1 537 ? -6.753 -0.118 21.644 1.00 89.31 537 GLY A CA 1
ATOM 4403 C C . GLY A 1 537 ? -5.790 -0.880 20.736 1.00 89.31 537 GLY A C 1
ATOM 4404 O O . GLY A 1 537 ? -6.118 -1.296 19.629 1.00 89.31 537 GLY A O 1
ATOM 4405 N N . ASP A 1 538 ? -4.570 -1.072 21.234 1.00 85.94 538 ASP A N 1
ATOM 4406 C CA . ASP A 1 538 ? -3.487 -1.757 20.525 1.00 85.94 538 ASP A CA 1
ATOM 4407 C C . ASP A 1 538 ? -3.937 -3.123 19.968 1.00 85.94 538 ASP A C 1
ATOM 4409 O O . ASP A 1 538 ? -4.488 -3.961 20.693 1.00 85.94 538 ASP A O 1
ATOM 4413 N N . ALA A 1 539 ? -3.707 -3.355 18.671 1.00 85.62 539 ALA A N 1
ATOM 4414 C CA . ALA A 1 539 ? -4.131 -4.575 17.990 1.00 85.62 539 ALA A CA 1
ATOM 4415 C C . ALA A 1 539 ? -3.439 -5.831 18.548 1.00 85.62 539 ALA A C 1
ATOM 4417 O O . ALA A 1 539 ? -4.093 -6.862 18.703 1.00 85.62 539 ALA A O 1
ATOM 4418 N N . ALA A 1 540 ? -2.160 -5.758 18.931 1.00 83.81 540 ALA A N 1
ATOM 4419 C CA . ALA A 1 540 ? -1.451 -6.874 19.552 1.00 83.81 540 ALA A CA 1
ATOM 4420 C C . ALA A 1 540 ? -2.042 -7.222 20.926 1.00 83.81 540 ALA A C 1
ATOM 4422 O O . ALA A 1 540 ? -2.200 -8.401 21.255 1.00 83.81 540 ALA A O 1
ATOM 4423 N N . LYS A 1 541 ? -2.453 -6.218 21.712 1.00 86.12 541 LYS A N 1
ATOM 4424 C CA . LYS A 1 541 ? -3.202 -6.455 22.958 1.00 86.12 541 LYS A CA 1
ATOM 4425 C C . LYS A 1 541 ? -4.604 -7.004 22.676 1.00 86.12 541 LYS A C 1
ATOM 4427 O O . LYS A 1 541 ? -5.020 -7.960 23.325 1.00 86.12 541 LYS A O 1
ATOM 4432 N N . SER A 1 542 ? -5.313 -6.449 21.696 1.00 90.50 542 SER A N 1
ATOM 4433 C CA . SER A 1 542 ? -6.675 -6.854 21.324 1.00 90.50 542 SER A CA 1
ATOM 4434 C C . SER A 1 542 ? -6.741 -8.304 20.855 1.00 90.50 542 SER A C 1
ATOM 4436 O O . SER A 1 542 ? -7.592 -9.060 21.319 1.00 90.50 542 SER A O 1
ATOM 4438 N N . LEU A 1 543 ? -5.799 -8.729 20.009 1.00 90.25 543 LEU A N 1
ATOM 4439 C CA . LEU A 1 543 ? -5.703 -10.102 19.507 1.00 90.25 543 LEU A CA 1
ATOM 4440 C C . LEU A 1 543 ? -5.521 -11.122 20.639 1.00 90.25 543 LEU A C 1
ATOM 4442 O O . LEU A 1 543 ? -6.098 -12.206 20.570 1.00 90.25 543 LEU A O 1
ATOM 4446 N N . LEU A 1 544 ? -4.807 -10.762 21.715 1.00 86.56 544 LEU A N 1
ATOM 4447 C CA . LEU A 1 544 ? -4.659 -11.604 22.912 1.00 86.56 544 LEU A CA 1
ATOM 4448 C C . LEU A 1 544 ? -5.946 -11.750 23.739 1.00 86.56 544 LEU A C 1
ATOM 4450 O O . LEU A 1 544 ? -6.036 -12.605 24.627 1.00 86.56 544 LEU A O 1
ATOM 4454 N N . MET A 1 545 ? -6.912 -10.863 23.510 1.00 89.06 545 MET A N 1
ATOM 4455 C CA . MET A 1 545 ? -8.158 -10.772 24.268 1.00 89.06 545 MET A CA 1
ATOM 4456 C C . MET A 1 545 ? -9.362 -11.291 23.499 1.00 89.06 545 MET A C 1
ATOM 4458 O O . MET A 1 545 ? -10.429 -11.467 24.093 1.00 89.06 545 MET A O 1
ATOM 4462 N N . LEU A 1 546 ? -9.203 -11.572 22.204 1.00 92.19 546 LEU A N 1
ATOM 4463 C CA . LEU A 1 546 ? -10.273 -12.149 21.412 1.00 92.19 546 LEU A CA 1
ATOM 4464 C C . LEU A 1 546 ? -10.669 -13.532 21.957 1.00 92.19 546 LEU A C 1
ATOM 4466 O O . LEU A 1 546 ? -9.795 -14.318 22.350 1.00 92.19 546 LEU A O 1
ATOM 4470 N N . PRO A 1 547 ? -11.977 -13.850 21.959 1.00 91.06 547 PRO A N 1
ATOM 4471 C CA . PRO A 1 547 ? -12.470 -15.167 22.336 1.00 91.06 547 PRO A CA 1
ATOM 4472 C C . PRO A 1 547 ? -11.766 -16.297 21.576 1.00 91.06 547 PRO A C 1
ATOM 4474 O O . PRO A 1 547 ? -11.502 -16.202 20.383 1.00 91.06 547 PRO A O 1
ATOM 4477 N N . SER A 1 548 ? -11.463 -17.401 22.250 1.00 85.44 548 SER A N 1
ATOM 4478 C CA . SER A 1 548 ? -10.774 -18.543 21.626 1.00 85.44 548 SER A CA 1
ATOM 4479 C C . SER A 1 548 ? -11.531 -19.156 20.434 1.00 85.44 548 SER A C 1
ATOM 4481 O O . SER A 1 548 ? -10.905 -19.670 19.509 1.00 85.44 548 SER A O 1
ATOM 4483 N N . ASP A 1 549 ? -12.864 -19.066 20.406 1.00 88.12 549 ASP A N 1
ATOM 4484 C CA . ASP A 1 549 ? -13.715 -19.545 19.310 1.00 88.12 549 ASP A CA 1
ATOM 4485 C C . ASP A 1 549 ? -13.698 -18.631 18.074 1.00 88.12 549 ASP A C 1
ATOM 4487 O O . ASP A 1 549 ? -14.155 -19.040 17.006 1.00 88.12 549 ASP A O 1
ATOM 4491 N N . TYR A 1 550 ? -13.125 -17.427 18.179 1.00 93.12 550 TYR A N 1
ATOM 4492 C CA . TYR A 1 550 ? -12.911 -16.534 17.040 1.00 93.12 550 TYR A CA 1
ATOM 4493 C C . TYR A 1 550 ? -11.814 -17.069 16.107 1.00 93.12 550 TYR A C 1
ATOM 4495 O O . TYR A 1 550 ? -11.899 -16.880 14.892 1.00 93.12 550 TYR A O 1
ATOM 4503 N N . PHE A 1 551 ? -10.833 -17.801 16.639 1.00 88.56 551 PHE A N 1
ATOM 4504 C CA . PHE A 1 551 ? -9.724 -18.360 15.868 1.00 88.56 551 PHE A CA 1
ATOM 4505 C C . PHE A 1 551 ? -10.172 -19.567 15.025 1.00 88.56 551 PHE A C 1
ATOM 4507 O O . PHE A 1 551 ? -10.688 -20.574 15.536 1.00 88.56 551 PHE A O 1
ATOM 4514 N N . GLY A 1 552 ? -9.975 -19.464 13.710 1.00 88.38 552 GLY A N 1
ATOM 4515 C CA . GLY A 1 552 ? -10.460 -20.418 12.717 1.00 88.38 552 GLY A CA 1
ATOM 4516 C C . GLY A 1 552 ? -11.922 -20.226 12.298 1.00 88.38 552 GLY A C 1
ATOM 4517 O O . GLY A 1 552 ? -12.538 -21.200 11.865 1.00 88.38 552 GLY A O 1
ATOM 4518 N N . SER A 1 553 ? -12.508 -19.037 12.496 1.00 93.12 553 SER A N 1
ATOM 4519 C CA . SER A 1 553 ? -13.951 -18.797 12.304 1.00 93.12 553 SER A CA 1
ATOM 4520 C C . SER A 1 553 ? -14.312 -17.704 11.295 1.00 93.12 553 SER A C 1
ATOM 4522 O O . SER A 1 553 ? -15.482 -17.603 10.935 1.00 93.12 553 SER A O 1
ATOM 4524 N N . PHE A 1 554 ? -13.363 -16.869 10.866 1.00 97.38 554 PHE A N 1
ATOM 4525 C CA . PHE A 1 554 ? -13.651 -15.719 10.006 1.00 97.38 554 PHE A CA 1
ATOM 4526 C C . PHE A 1 554 ? -13.599 -16.083 8.529 1.00 97.38 554 PHE A C 1
ATOM 4528 O O . PHE A 1 554 ? -12.675 -16.770 8.092 1.00 97.38 554 PHE A O 1
ATOM 4535 N N . ASP A 1 555 ? -14.580 -15.595 7.767 1.00 98.00 555 ASP A N 1
ATOM 4536 C CA . ASP A 1 555 ? -14.582 -15.697 6.310 1.00 98.00 555 ASP A CA 1
ATOM 4537 C C . ASP A 1 555 ? -13.562 -14.735 5.705 1.00 98.00 555 ASP A C 1
ATOM 4539 O O . ASP A 1 555 ? -12.795 -15.120 4.826 1.00 98.00 555 ASP A O 1
ATOM 4543 N N . MET A 1 556 ? -13.545 -13.498 6.207 1.00 98.38 556 MET A N 1
ATOM 4544 C CA . MET A 1 556 ? -12.707 -12.416 5.702 1.00 98.38 556 MET A CA 1
ATOM 4545 C C . MET A 1 556 ? -11.956 -11.742 6.850 1.00 98.38 556 MET A C 1
ATOM 4547 O O . MET A 1 556 ? -12.559 -11.401 7.871 1.00 98.38 556 MET A O 1
ATOM 4551 N N . VAL A 1 557 ? -10.655 -11.524 6.664 1.00 97.94 557 VAL A N 1
ATOM 4552 C CA . VAL A 1 557 ? -9.829 -10.669 7.528 1.00 97.94 557 VAL A CA 1
ATOM 4553 C C . VAL A 1 557 ? -9.255 -9.545 6.668 1.00 97.94 557 VAL A C 1
ATOM 4555 O O . VAL A 1 557 ? -8.516 -9.808 5.727 1.00 97.94 557 VAL A O 1
ATOM 4558 N N . LEU A 1 558 ? -9.624 -8.300 6.951 1.00 97.88 558 LEU A N 1
ATOM 4559 C CA . LEU A 1 558 ? -9.262 -7.124 6.157 1.00 97.88 558 LEU A CA 1
ATOM 4560 C C . LEU A 1 558 ? -8.254 -6.283 6.940 1.00 97.88 558 LEU A C 1
ATOM 4562 O O . LEU A 1 558 ? -8.549 -5.831 8.046 1.00 97.88 558 LEU A O 1
ATOM 4566 N N . VAL A 1 559 ? -7.055 -6.109 6.401 1.00 94.88 559 VAL A N 1
ATOM 4567 C CA . VAL A 1 559 ? -5.966 -5.414 7.087 1.00 94.88 559 VAL A CA 1
ATOM 4568 C C . VAL A 1 559 ? -5.742 -4.062 6.429 1.00 94.88 559 VAL A C 1
ATOM 4570 O O . VAL A 1 559 ? -5.244 -3.999 5.309 1.00 94.88 559 VAL A O 1
ATOM 4573 N N . ASP A 1 560 ? -6.097 -3.005 7.152 1.00 91.94 560 ASP A N 1
ATOM 4574 C CA . ASP A 1 560 ? -6.033 -1.610 6.718 1.00 91.94 560 ASP A CA 1
ATOM 4575 C C . ASP A 1 560 ? -5.096 -0.832 7.651 1.00 91.94 560 ASP A C 1
ATOM 4577 O O . ASP A 1 560 ? -5.493 0.035 8.428 1.00 91.94 560 ASP A O 1
ATOM 4581 N N . LEU A 1 561 ? -3.836 -1.270 7.656 1.00 84.75 561 LEU A N 1
ATOM 4582 C CA . LEU A 1 561 ? -2.761 -0.766 8.508 1.00 84.75 561 LEU A CA 1
ATOM 4583 C C . LEU A 1 561 ? -1.555 -0.368 7.657 1.00 84.75 561 LEU A C 1
ATOM 4585 O O . LEU A 1 561 ? -1.301 -0.977 6.614 1.00 84.75 561 LEU A O 1
ATOM 4589 N N . SER A 1 562 ? -0.760 0.572 8.168 1.00 68.75 562 SER A N 1
ATOM 4590 C CA . SER A 1 562 ? 0.569 0.889 7.641 1.00 68.75 562 SER A CA 1
ATOM 4591 C C . SER A 1 562 ? 1.584 -0.233 7.918 1.00 68.75 562 SER A C 1
ATOM 4593 O O . SER A 1 562 ? 1.443 -1.014 8.867 1.00 68.75 562 SER A O 1
ATOM 4595 N N . GLU A 1 563 ? 2.637 -0.319 7.096 1.00 63.06 563 GLU A N 1
ATOM 4596 C CA . GLU A 1 563 ? 3.623 -1.413 7.141 1.00 63.06 563 GLU A CA 1
ATOM 4597 C C . GLU A 1 563 ? 4.321 -1.587 8.499 1.00 63.06 563 GLU A C 1
ATOM 4599 O O . GLU A 1 563 ? 4.545 -2.714 8.948 1.00 63.06 563 GLU A O 1
ATOM 4604 N N . THR A 1 564 ? 4.636 -0.485 9.189 1.00 58.22 564 THR A N 1
ATOM 4605 C CA . THR A 1 564 ? 5.445 -0.486 10.423 1.00 58.22 564 THR A CA 1
ATOM 4606 C C . THR A 1 564 ? 4.790 -1.234 11.584 1.00 58.22 564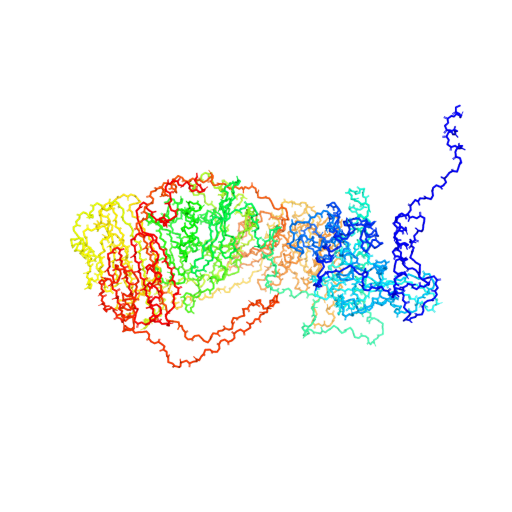 THR A C 1
ATOM 4608 O O . THR A 1 564 ? 5.482 -1.712 12.486 1.00 58.22 564 THR A O 1
ATOM 4611 N N . VAL A 1 565 ? 3.465 -1.382 11.561 1.00 63.69 565 VAL A N 1
ATOM 4612 C CA . VAL A 1 565 ? 2.693 -2.013 12.637 1.00 63.69 565 VAL A CA 1
ATOM 4613 C C . VAL A 1 565 ? 2.689 -3.540 12.501 1.00 63.69 565 VAL A C 1
ATOM 4615 O O . VAL A 1 565 ? 2.687 -4.258 13.500 1.00 63.69 565 VAL A O 1
ATOM 4618 N N . MET A 1 566 ? 2.753 -4.076 11.279 1.00 65.88 566 MET A N 1
ATOM 4619 C CA . MET A 1 566 ? 2.509 -5.501 11.013 1.00 65.88 566 MET A CA 1
ATOM 4620 C C . MET A 1 566 ? 3.581 -6.452 11.568 1.00 65.88 566 MET A C 1
ATOM 4622 O O . MET A 1 566 ? 3.290 -7.631 11.780 1.00 65.88 566 MET A O 1
ATOM 4626 N N . SER A 1 567 ? 4.801 -5.966 11.819 1.00 59.94 567 SER A N 1
ATOM 4627 C CA . SER A 1 567 ? 5.901 -6.745 12.412 1.00 59.94 567 SER A CA 1
ATOM 4628 C C . SER A 1 567 ? 5.924 -6.731 13.945 1.00 59.94 567 SER A C 1
ATOM 4630 O O . SER A 1 567 ? 6.810 -7.337 14.550 1.00 59.94 567 SER A O 1
ATOM 4632 N N . MET A 1 568 ? 4.992 -6.028 14.598 1.00 72.81 568 MET A N 1
ATOM 4633 C CA . MET A 1 568 ? 4.926 -5.983 16.059 1.00 72.81 568 MET A CA 1
ATOM 4634 C C . MET A 1 568 ? 4.542 -7.350 16.640 1.00 72.81 568 MET A C 1
ATOM 4636 O O . MET A 1 568 ? 3.722 -8.084 16.084 1.00 72.81 568 MET A O 1
ATOM 4640 N N . THR A 1 569 ? 5.142 -7.705 17.777 1.00 73.06 569 THR A N 1
ATOM 4641 C CA . THR A 1 569 ? 4.950 -9.013 18.411 1.00 73.06 569 THR A CA 1
ATOM 4642 C C . THR A 1 569 ? 3.674 -9.061 19.251 1.00 73.06 569 THR A C 1
ATOM 4644 O O . THR A 1 569 ? 3.426 -8.217 20.110 1.00 73.06 569 THR A O 1
ATOM 4647 N N . VAL A 1 570 ? 2.875 -10.108 19.042 1.00 68.50 570 VAL A N 1
ATOM 4648 C CA . VAL A 1 570 ? 1.702 -10.449 19.863 1.00 68.50 570 VAL A CA 1
ATOM 4649 C C . VAL A 1 570 ? 2.119 -11.394 20.996 1.00 68.50 570 VAL A C 1
ATOM 4651 O O . VAL A 1 570 ? 1.765 -11.191 22.161 1.00 68.50 570 VAL A O 1
ATOM 4654 N N . THR A 1 571 ? 2.934 -12.405 20.672 1.00 66.50 571 THR A N 1
ATOM 4655 C CA . THR A 1 571 ? 3.559 -13.347 21.624 1.00 66.50 571 THR A CA 1
ATOM 4656 C C . THR A 1 571 ? 5.033 -13.576 21.266 1.00 66.50 571 THR A C 1
ATOM 4658 O O . THR A 1 571 ? 5.476 -13.128 20.212 1.00 66.50 571 THR A O 1
ATOM 4661 N N . ASP A 1 572 ? 5.783 -14.317 22.094 1.00 62.25 572 ASP A N 1
ATOM 4662 C CA . ASP A 1 572 ? 7.209 -14.638 21.869 1.00 62.25 572 ASP A CA 1
ATOM 4663 C C . ASP A 1 572 ? 7.481 -15.401 20.543 1.00 62.25 572 ASP A C 1
ATOM 4665 O O . ASP A 1 572 ? 8.638 -15.582 20.170 1.00 62.25 572 ASP A O 1
ATOM 4669 N N . GLY A 1 573 ? 6.438 -15.833 19.815 1.00 63.28 573 GLY A N 1
ATOM 4670 C CA . GLY A 1 573 ? 6.547 -16.505 18.513 1.00 63.28 573 GLY A CA 1
ATOM 4671 C C . GLY A 1 573 ? 5.464 -16.155 17.483 1.00 63.28 573 GLY A C 1
ATOM 4672 O O . GLY A 1 573 ? 5.337 -16.879 16.501 1.00 63.28 573 GLY A O 1
ATOM 4673 N N . LEU A 1 574 ? 4.670 -15.094 17.691 1.00 72.62 574 LEU A N 1
ATOM 4674 C CA . LEU A 1 574 ? 3.667 -14.619 16.720 1.00 72.62 574 LEU A CA 1
ATOM 4675 C C . LEU A 1 574 ? 3.725 -13.096 16.598 1.00 72.62 574 LEU A C 1
ATOM 4677 O O . LEU A 1 574 ? 3.600 -12.401 17.610 1.00 72.62 574 LEU A O 1
ATOM 4681 N N . ASP A 1 575 ? 3.855 -12.596 15.370 1.00 81.38 575 ASP A N 1
ATOM 4682 C CA . ASP A 1 575 ? 3.591 -11.199 15.019 1.00 81.38 575 ASP A CA 1
ATOM 4683 C C . ASP A 1 575 ? 2.082 -10.968 14.785 1.00 81.38 575 ASP A C 1
ATOM 4685 O O . ASP A 1 575 ? 1.269 -11.900 14.855 1.00 81.38 575 ASP A O 1
ATOM 4689 N N . ILE A 1 576 ? 1.685 -9.711 14.553 1.00 83.94 576 ILE A N 1
ATOM 4690 C CA . ILE A 1 576 ? 0.286 -9.355 14.263 1.00 83.94 576 ILE A CA 1
ATOM 4691 C C . ILE A 1 576 ? -0.223 -10.137 13.050 1.00 83.94 576 ILE A C 1
ATOM 4693 O O . ILE A 1 576 ? -1.325 -10.684 13.095 1.00 83.94 576 ILE A O 1
ATOM 4697 N N . PHE A 1 577 ? 0.586 -10.253 11.994 1.00 83.44 577 PHE A N 1
ATOM 4698 C CA . PHE A 1 577 ? 0.197 -10.975 10.786 1.00 83.44 577 PHE A CA 1
ATOM 4699 C C . PHE A 1 577 ? -0.122 -12.452 11.055 1.00 83.44 577 PHE A C 1
ATOM 4701 O O . PHE A 1 577 ? -1.200 -12.925 10.695 1.00 83.44 577 PHE A O 1
ATOM 4708 N N . GLY A 1 578 ? 0.767 -13.168 11.747 1.00 80.62 578 GLY A N 1
ATOM 4709 C CA . GLY A 1 578 ? 0.566 -14.566 12.118 1.00 80.62 578 GLY A CA 1
ATOM 4710 C C . GLY A 1 578 ? -0.658 -14.761 13.014 1.00 80.62 578 GLY A C 1
ATOM 4711 O O . GLY A 1 578 ? -1.422 -15.705 12.823 1.00 80.62 578 GLY A O 1
ATOM 4712 N N . ALA A 1 579 ? -0.910 -13.845 13.954 1.00 84.62 579 ALA A N 1
ATOM 4713 C CA . ALA A 1 579 ? -2.108 -13.890 14.792 1.00 84.62 579 ALA A CA 1
ATOM 4714 C C . ALA A 1 579 ? -3.405 -13.672 13.988 1.00 84.62 579 ALA A C 1
ATOM 4716 O O . ALA A 1 579 ? -4.396 -14.367 14.227 1.00 84.62 579 ALA A O 1
ATOM 4717 N N . LEU A 1 580 ? -3.398 -12.758 13.013 1.00 90.81 580 LEU A N 1
ATOM 4718 C CA . LEU A 1 580 ? -4.532 -12.520 12.116 1.00 90.81 580 LEU A CA 1
ATOM 4719 C C . LEU A 1 580 ? -4.796 -13.713 11.194 1.00 90.81 580 LEU A C 1
ATOM 4721 O O . LEU A 1 580 ? -5.947 -14.109 11.008 1.00 90.81 580 LEU A O 1
ATOM 4725 N N . ALA A 1 581 ? -3.740 -14.346 10.683 1.00 87.50 581 ALA A N 1
ATOM 4726 C CA . ALA A 1 581 ? -3.841 -15.537 9.848 1.00 87.50 581 ALA A CA 1
ATOM 4727 C C . ALA A 1 581 ? -4.523 -16.717 10.574 1.00 87.50 581 ALA A C 1
ATOM 4729 O O . ALA A 1 581 ? -5.181 -17.537 9.931 1.00 87.50 581 ALA A O 1
ATOM 4730 N N . LEU A 1 582 ? -4.426 -16.797 11.909 1.00 86.06 582 LEU A N 1
ATOM 4731 C CA . LEU A 1 582 ? -5.101 -17.816 12.728 1.00 86.06 582 LEU A CA 1
ATOM 4732 C C . LEU A 1 582 ? -6.610 -17.570 12.913 1.00 86.06 582 LEU A C 1
ATOM 4734 O O . LEU A 1 582 ? -7.321 -18.465 13.374 1.00 86.06 582 LEU A O 1
ATOM 4738 N N . LEU A 1 583 ? -7.127 -16.383 12.583 1.00 90.50 583 LEU A N 1
ATOM 4739 C CA . LEU A 1 583 ? -8.564 -16.087 12.661 1.00 90.50 583 LEU A CA 1
ATOM 4740 C C . LEU A 1 583 ? -9.356 -16.707 11.508 1.00 90.50 583 LEU A C 1
ATOM 4742 O O . LEU A 1 583 ? -10.537 -17.022 11.679 1.00 90.50 583 LEU A O 1
ATOM 4746 N N . LEU A 1 584 ? -8.708 -16.909 10.362 1.00 91.75 584 LEU A N 1
ATOM 4747 C CA . LEU A 1 584 ? -9.338 -17.411 9.147 1.00 91.75 584 LEU A CA 1
ATOM 4748 C C . LEU A 1 584 ? -9.814 -18.852 9.306 1.00 91.75 584 LEU A C 1
ATOM 4750 O O . LEU A 1 584 ? -9.077 -19.731 9.754 1.00 91.75 584 LEU A O 1
ATOM 4754 N N . LYS A 1 585 ? -11.037 -19.118 8.845 1.00 90.38 585 LYS A N 1
ATOM 4755 C CA . LYS A 1 585 ? -11.454 -20.482 8.500 1.00 90.38 585 LYS A CA 1
ATOM 4756 C C . LYS A 1 585 ? -10.549 -21.040 7.376 1.00 90.38 585 LYS A C 1
ATOM 4758 O O . LYS A 1 585 ? -9.914 -20.255 6.671 1.00 90.38 585 LYS A O 1
ATOM 4763 N N . PRO A 1 586 ? -10.510 -22.364 7.132 1.00 85.00 586 PRO A N 1
ATOM 4764 C CA . PRO A 1 586 ? -9.652 -22.939 6.090 1.00 85.00 586 PRO A CA 1
ATOM 4765 C C . PRO A 1 586 ? -9.840 -22.314 4.696 1.00 85.00 586 PRO A C 1
ATOM 4767 O O . PRO A 1 586 ? -8.864 -22.034 4.010 1.00 85.00 586 PRO A O 1
ATOM 4770 N N . ASP A 1 587 ? -11.083 -22.059 4.286 1.00 88.94 587 ASP A N 1
ATOM 4771 C CA . ASP A 1 587 ? -11.447 -21.413 3.018 1.00 88.94 587 ASP A CA 1
ATOM 4772 C C . ASP A 1 587 ? -11.576 -19.880 3.124 1.00 88.94 587 ASP A C 1
ATOM 4774 O O . ASP A 1 587 ? -12.078 -19.237 2.202 1.00 88.94 587 ASP A O 1
ATOM 4778 N N . GLY A 1 588 ? -11.164 -19.295 4.253 1.00 95.25 588 GLY A N 1
ATOM 4779 C CA . GLY A 1 588 ? -11.180 -17.858 4.505 1.00 95.25 588 GLY A CA 1
ATOM 4780 C C . GLY A 1 588 ? -10.098 -17.133 3.716 1.00 95.25 588 GLY A C 1
ATOM 4781 O O . GLY A 1 588 ? -9.116 -17.746 3.291 1.00 95.25 588 GLY A O 1
ATOM 4782 N N . ILE A 1 589 ? -10.286 -15.831 3.521 1.00 97.38 589 ILE A N 1
ATOM 4783 C CA . ILE A 1 589 ? -9.351 -14.971 2.794 1.00 97.38 589 ILE A CA 1
ATOM 4784 C C . ILE A 1 589 ? -8.941 -13.804 3.689 1.00 97.38 589 ILE A C 1
ATOM 4786 O O . ILE A 1 589 ? -9.791 -13.101 4.238 1.00 97.38 589 ILE A O 1
ATOM 4790 N N . ILE A 1 590 ? -7.634 -13.593 3.818 1.00 96.75 590 ILE A N 1
ATOM 4791 C CA . ILE A 1 590 ? -7.072 -12.349 4.348 1.00 96.75 590 ILE A CA 1
ATOM 4792 C C . ILE A 1 590 ? -6.670 -11.435 3.196 1.00 96.75 590 ILE A C 1
ATOM 4794 O O . ILE A 1 590 ? -6.166 -11.921 2.183 1.00 96.75 590 ILE A O 1
ATOM 4798 N N . VAL A 1 591 ? -6.892 -10.131 3.355 1.00 96.69 591 VAL A N 1
ATOM 4799 C CA . VAL A 1 591 ? -6.533 -9.108 2.367 1.00 96.69 591 VAL A CA 1
ATOM 4800 C C . VAL A 1 591 ? -5.761 -7.979 3.031 1.00 96.69 591 VAL A C 1
ATOM 4802 O O . VAL A 1 591 ? -6.117 -7.553 4.129 1.00 96.69 591 VAL A O 1
ATOM 4805 N N . LYS A 1 592 ? -4.712 -7.504 2.360 1.00 92.94 592 LYS A N 1
ATOM 4806 C CA . LYS A 1 592 ? -3.859 -6.382 2.774 1.00 92.94 592 LYS A CA 1
ATOM 4807 C C . LYS A 1 592 ? -3.561 -5.514 1.550 1.00 92.94 592 LYS A C 1
ATOM 4809 O O . LYS A 1 592 ? -3.326 -6.053 0.471 1.00 92.94 592 LYS A O 1
ATOM 4814 N N . ASN A 1 593 ? -3.591 -4.195 1.707 1.00 87.31 593 ASN A N 1
ATOM 4815 C CA . ASN A 1 593 ? -3.109 -3.252 0.695 1.00 87.31 593 ASN A CA 1
ATOM 4816 C C . ASN A 1 593 ? -1.575 -3.250 0.613 1.00 87.31 593 ASN A C 1
ATOM 4818 O O . ASN A 1 593 ? -0.937 -3.557 1.614 1.00 87.31 593 ASN A O 1
ATOM 4822 N N . GLU A 1 594 ? -1.007 -2.852 -0.530 1.00 84.25 594 GLU A N 1
ATOM 4823 C CA . GLU A 1 594 ? 0.442 -2.867 -0.846 1.00 84.25 594 GLU A CA 1
ATOM 4824 C C . GLU A 1 594 ? 0.973 -4.242 -1.313 1.00 84.25 594 GLU A C 1
ATOM 4826 O O . GLU A 1 594 ? 0.228 -5.211 -1.475 1.00 84.25 594 GLU A O 1
ATOM 4831 N N . LEU A 1 595 ? 2.280 -4.321 -1.581 1.00 84.19 595 LEU A N 1
ATOM 4832 C CA . LEU A 1 595 ? 2.955 -5.448 -2.231 1.00 84.19 595 LEU A CA 1
ATOM 4833 C C . LEU A 1 595 ? 3.439 -6.501 -1.216 1.00 84.19 595 LEU A C 1
ATOM 4835 O O . LEU A 1 595 ? 4.620 -6.615 -0.904 1.00 84.19 595 LEU A O 1
ATOM 4839 N N . TYR A 1 596 ? 2.506 -7.301 -0.695 1.00 86.56 596 TYR A N 1
ATOM 4840 C CA . TYR A 1 596 ? 2.757 -8.318 0.344 1.00 86.56 596 TYR A CA 1
ATOM 4841 C C . TYR A 1 596 ? 2.837 -9.775 -0.155 1.00 86.56 596 TYR A C 1
ATOM 4843 O O . TYR A 1 596 ? 2.825 -10.710 0.655 1.00 86.56 596 TYR A O 1
ATOM 4851 N N . LEU A 1 597 ? 2.917 -10.001 -1.471 1.00 89.00 597 LEU A N 1
ATOM 4852 C CA . LEU A 1 597 ? 2.804 -11.335 -2.077 1.00 89.00 597 LEU A CA 1
ATOM 4853 C C . LEU A 1 597 ? 3.823 -12.334 -1.513 1.00 89.00 597 LEU A C 1
ATOM 4855 O O . LEU A 1 597 ? 3.453 -13.459 -1.173 1.00 89.00 597 LEU A O 1
ATOM 4859 N N . GLU A 1 598 ? 5.088 -11.928 -1.378 1.00 86.12 598 GLU A N 1
ATOM 4860 C CA . GLU A 1 598 ? 6.151 -12.791 -0.849 1.00 86.12 598 GLU A CA 1
ATOM 4861 C C . GLU A 1 598 ? 5.809 -13.302 0.551 1.00 86.12 598 GLU A C 1
ATOM 4863 O O . GLU A 1 598 ? 5.684 -14.516 0.744 1.00 86.12 598 GLU A O 1
ATOM 4868 N N . LYS A 1 599 ? 5.547 -12.379 1.489 1.00 84.38 599 LYS A N 1
ATOM 4869 C CA . LYS A 1 599 ? 5.217 -12.691 2.888 1.00 84.38 599 LYS A CA 1
ATOM 4870 C C . LYS A 1 599 ? 3.944 -13.531 3.000 1.00 84.38 599 LYS A C 1
ATOM 4872 O O . LYS A 1 599 ? 3.887 -14.463 3.798 1.00 84.38 599 LYS A O 1
ATOM 4877 N N . PHE A 1 600 ? 2.925 -13.245 2.189 1.00 89.44 600 PHE A N 1
ATOM 4878 C CA . PHE A 1 600 ? 1.702 -14.050 2.168 1.00 89.44 600 PHE A CA 1
ATOM 4879 C C . PHE A 1 600 ? 1.985 -15.476 1.684 1.00 89.44 600 PHE A C 1
ATOM 4881 O O . PHE A 1 600 ? 1.455 -16.427 2.256 1.00 89.44 600 PHE A O 1
ATOM 4888 N N . SER A 1 601 ? 2.837 -15.640 0.668 1.00 88.38 601 SER A N 1
ATOM 4889 C CA . SER A 1 601 ? 3.128 -16.948 0.067 1.00 88.38 601 SER A CA 1
ATOM 4890 C C . SER A 1 601 ? 3.917 -17.883 0.992 1.00 88.38 601 SER A C 1
ATOM 4892 O O . SER A 1 601 ? 3.968 -19.089 0.759 1.00 88.38 601 SER A O 1
ATOM 4894 N N . GLU A 1 602 ? 4.533 -17.356 2.051 1.00 84.12 602 GLU A N 1
ATOM 4895 C CA . GLU A 1 602 ? 5.180 -18.166 3.089 1.00 84.12 602 GLU A CA 1
ATOM 4896 C C . GLU A 1 602 ? 4.171 -18.829 4.039 1.00 84.12 602 GLU A C 1
ATOM 4898 O O . GLU A 1 602 ? 4.468 -19.888 4.592 1.00 84.12 602 GLU A O 1
ATOM 4903 N N . ILE A 1 603 ? 2.985 -18.231 4.206 1.00 80.12 603 ILE A N 1
ATOM 4904 C CA . ILE A 1 603 ? 1.973 -18.646 5.193 1.00 80.12 603 ILE A CA 1
ATOM 4905 C C . ILE A 1 603 ? 0.756 -19.308 4.536 1.00 80.12 603 ILE A C 1
ATOM 4907 O O . ILE A 1 603 ? 0.189 -20.253 5.089 1.00 80.12 603 ILE A O 1
ATOM 4911 N N . PHE A 1 604 ? 0.354 -18.850 3.352 1.00 88.25 604 PHE A N 1
ATOM 4912 C CA . PHE A 1 604 ? -0.850 -19.314 2.669 1.00 88.25 604 PHE A CA 1
ATOM 4913 C C . PHE A 1 604 ? -0.540 -20.230 1.489 1.00 88.25 604 PHE A C 1
ATOM 4915 O O . PHE A 1 604 ? 0.430 -20.036 0.758 1.00 88.25 604 PHE A O 1
ATOM 4922 N N . ASP A 1 605 ? -1.414 -21.218 1.279 1.00 89.25 605 ASP A N 1
ATOM 4923 C CA . ASP A 1 605 ? -1.307 -22.134 0.142 1.00 89.25 605 ASP A CA 1
ATOM 4924 C C . ASP A 1 605 ? -1.624 -21.433 -1.171 1.00 89.25 605 ASP A C 1
ATOM 4926 O O . ASP A 1 605 ? -1.008 -21.779 -2.171 1.00 89.25 605 ASP A O 1
ATOM 4930 N N . TYR A 1 606 ? -2.567 -20.487 -1.161 1.00 93.44 606 TYR A N 1
ATOM 4931 C CA . TYR A 1 606 ? -3.017 -19.735 -2.327 1.00 93.44 606 TYR A CA 1
ATOM 4932 C C . TYR A 1 606 ? -2.876 -18.245 -2.056 1.00 93.44 606 TYR A C 1
ATOM 4934 O O . TYR A 1 606 ? -3.464 -17.729 -1.101 1.00 93.44 606 TYR A O 1
ATOM 4942 N N . THR A 1 607 ? -2.130 -17.552 -2.911 1.00 95.75 607 THR A N 1
ATOM 4943 C CA . THR A 1 607 ? -1.953 -16.103 -2.816 1.00 95.75 607 THR A CA 1
ATOM 4944 C C . THR A 1 607 ? -2.132 -15.435 -4.160 1.00 95.75 607 THR A C 1
ATOM 4946 O O . THR A 1 607 ? -1.628 -15.939 -5.161 1.00 95.75 607 THR A O 1
ATOM 4949 N N . VAL A 1 608 ? -2.816 -14.297 -4.171 1.00 95.94 608 VAL A N 1
ATOM 4950 C CA . VAL A 1 608 ? -3.056 -13.494 -5.376 1.00 95.94 608 VAL A CA 1
ATOM 4951 C C . VAL A 1 608 ? -2.631 -12.065 -5.099 1.00 95.94 608 VAL A C 1
ATOM 4953 O O . VAL A 1 608 ? -2.991 -11.519 -4.058 1.00 95.94 608 VAL A O 1
ATOM 4956 N N . GLN A 1 609 ? -1.914 -11.460 -6.038 1.00 95.38 609 GLN A N 1
ATOM 4957 C CA . GLN A 1 609 ? -1.720 -10.019 -6.090 1.00 95.38 609 GLN A CA 1
ATOM 4958 C C . GLN A 1 609 ? -2.662 -9.436 -7.134 1.00 95.38 609 GLN A C 1
ATOM 4960 O O . GLN A 1 609 ? -2.663 -9.845 -8.296 1.00 95.38 609 GLN A O 1
ATOM 4965 N N . VAL A 1 610 ? -3.464 -8.476 -6.698 1.00 93.25 610 VAL A N 1
ATOM 4966 C CA . VAL A 1 610 ? -4.366 -7.697 -7.531 1.00 93.25 610 VAL A CA 1
ATOM 4967 C C . VAL A 1 610 ? -3.794 -6.291 -7.640 1.00 93.25 610 VAL A C 1
ATOM 4969 O O . VAL A 1 610 ? -3.537 -5.658 -6.621 1.00 93.25 610 VAL A O 1
ATOM 4972 N N . HIS A 1 611 ? -3.612 -5.799 -8.856 1.00 90.62 611 HIS A N 1
ATOM 4973 C CA . HIS A 1 611 ? -3.216 -4.432 -9.153 1.00 90.62 611 HIS A CA 1
ATOM 4974 C C . HIS A 1 611 ? -4.288 -3.786 -10.025 1.00 90.62 611 HIS A C 1
ATOM 4976 O O . HIS A 1 611 ? -4.705 -4.347 -11.039 1.00 90.62 611 HIS A O 1
ATOM 4982 N N . PHE A 1 612 ? -4.763 -2.614 -9.621 1.00 87.56 612 PHE A N 1
ATOM 4983 C CA . PHE A 1 612 ? -5.771 -1.882 -10.369 1.00 87.56 612 PHE A CA 1
ATOM 4984 C C . PHE A 1 612 ? -5.387 -0.419 -10.514 1.00 87.56 612 PHE A C 1
ATOM 4986 O O . PHE A 1 612 ? -4.783 0.198 -9.636 1.00 87.56 612 PHE A O 1
ATOM 4993 N N . ARG A 1 613 ? -5.747 0.116 -11.676 1.00 82.12 613 ARG A N 1
ATOM 4994 C CA . ARG A 1 613 ? -5.534 1.509 -12.054 1.00 82.12 613 ARG A CA 1
ATOM 4995 C C . ARG A 1 613 ? -6.790 2.318 -11.744 1.00 82.12 613 ARG A C 1
ATOM 4997 O O . ARG A 1 613 ? -7.761 1.794 -11.203 1.00 82.12 613 ARG A O 1
ATOM 5004 N N . ASP A 1 614 ? -6.768 3.583 -12.141 1.00 83.50 614 ASP A N 1
ATOM 5005 C CA . ASP A 1 614 ? -7.905 4.491 -12.020 1.00 83.50 614 ASP A CA 1
ATOM 5006 C C . ASP A 1 614 ? -8.257 4.845 -10.572 1.00 83.50 614 ASP A C 1
ATOM 5008 O O . ASP A 1 614 ? -9.415 5.044 -10.232 1.00 83.50 614 ASP A O 1
ATOM 5012 N N . VAL A 1 615 ? -7.247 4.945 -9.705 1.00 86.56 615 VAL A N 1
ATOM 5013 C CA . VAL A 1 615 ? -7.431 5.453 -8.343 1.00 86.56 615 VAL A CA 1
ATOM 5014 C C . VAL A 1 615 ? -7.170 6.956 -8.346 1.00 86.56 615 VAL A C 1
ATOM 5016 O O . VAL A 1 615 ? -6.041 7.376 -8.601 1.00 86.56 615 VAL A O 1
ATOM 5019 N N . PRO A 1 616 ? -8.172 7.811 -8.088 1.00 83.19 616 PRO A N 1
ATOM 5020 C CA . PRO A 1 616 ? -7.934 9.239 -7.985 1.00 83.19 616 PRO A CA 1
ATOM 5021 C C . PRO A 1 616 ? -6.828 9.570 -6.977 1.00 83.19 616 PRO A C 1
ATOM 5023 O O . PRO A 1 616 ? -6.721 8.959 -5.917 1.00 83.19 616 PRO A O 1
ATOM 5026 N N . VAL A 1 617 ? -6.027 10.579 -7.316 1.00 77.19 617 VAL A N 1
ATOM 5027 C CA . VAL A 1 617 ? -4.872 11.071 -6.549 1.00 77.19 617 VAL A CA 1
ATOM 5028 C C . VAL A 1 617 ? -3.640 10.147 -6.565 1.00 77.19 617 VAL A C 1
ATOM 5030 O O . VAL A 1 617 ? -2.577 10.634 -6.910 1.00 77.19 617 VAL A O 1
ATOM 5033 N N . ILE A 1 618 ? -3.748 8.837 -6.312 1.00 78.25 618 ILE A N 1
ATOM 5034 C CA . ILE A 1 618 ? -2.573 7.922 -6.301 1.00 78.25 618 ILE A CA 1
ATOM 5035 C C . ILE A 1 618 ? -2.386 7.078 -7.575 1.00 78.25 618 ILE A C 1
ATOM 5037 O O . ILE A 1 618 ? -1.444 6.300 -7.666 1.00 78.25 618 ILE A O 1
ATOM 5041 N N . CYS A 1 619 ? -3.262 7.239 -8.570 1.00 82.50 619 CYS A N 1
ATOM 5042 C CA . CYS A 1 619 ? -3.286 6.580 -9.887 1.00 82.50 619 CYS A CA 1
ATOM 5043 C C . CYS A 1 619 ? -3.569 5.074 -9.885 1.00 82.50 619 CYS A C 1
ATOM 5045 O O . CYS A 1 619 ? -4.362 4.588 -10.698 1.00 82.50 619 CYS A O 1
ATOM 5047 N N . THR A 1 620 ? -2.947 4.339 -8.975 1.00 85.62 620 THR A N 1
ATOM 5048 C CA . THR A 1 620 ? -2.925 2.879 -8.924 1.00 85.62 620 THR A CA 1
ATOM 5049 C C . THR A 1 620 ? -2.943 2.389 -7.483 1.00 85.62 620 THR A C 1
ATOM 5051 O O . THR A 1 620 ? -2.510 3.101 -6.581 1.00 85.62 620 THR A O 1
ATOM 5054 N N . GLN A 1 621 ? -3.402 1.159 -7.265 1.00 88.06 621 GLN A N 1
ATOM 5055 C CA . GLN A 1 621 ? -3.354 0.503 -5.962 1.00 88.06 621 GLN A CA 1
ATOM 5056 C C . GLN A 1 621 ? -3.146 -1.005 -6.122 1.00 88.06 621 GLN A C 1
ATOM 5058 O O . GLN A 1 621 ? -3.633 -1.620 -7.074 1.00 88.06 621 GLN A O 1
ATOM 5063 N N . ALA A 1 622 ? -2.450 -1.605 -5.157 1.00 90.56 622 ALA A N 1
ATOM 5064 C CA . ALA A 1 622 ? -2.260 -3.048 -5.066 1.00 90.56 622 ALA A CA 1
ATOM 5065 C C . ALA A 1 622 ? -2.919 -3.627 -3.805 1.00 90.56 622 ALA A C 1
ATOM 5067 O O . ALA A 1 622 ? -2.917 -3.004 -2.740 1.00 90.56 622 ALA A O 1
ATOM 5068 N N . LEU A 1 623 ? -3.466 -4.836 -3.932 1.00 94.12 623 LEU A N 1
ATOM 5069 C CA . LEU A 1 623 ? -4.024 -5.647 -2.854 1.00 94.12 623 LEU A CA 1
ATOM 5070 C C . LEU A 1 623 ? -3.480 -7.073 -2.957 1.00 94.12 623 LEU A C 1
ATOM 5072 O O . LEU A 1 623 ? -3.430 -7.647 -4.044 1.00 94.12 623 LEU A O 1
ATOM 5076 N N . VAL A 1 624 ? -3.154 -7.687 -1.825 1.00 95.56 624 VAL A N 1
ATOM 5077 C CA . VAL A 1 624 ? -2.722 -9.086 -1.757 1.00 95.56 624 VAL A CA 1
ATOM 5078 C C . VAL A 1 624 ? -3.700 -9.903 -0.932 1.00 95.56 624 VAL A C 1
ATOM 5080 O O . VAL A 1 624 ? -4.102 -9.514 0.163 1.00 95.56 624 VAL A O 1
ATOM 5083 N N . PHE A 1 625 ? -4.070 -11.055 -1.482 1.00 96.81 625 PHE A N 1
ATOM 5084 C CA . PHE A 1 625 ? -5.046 -11.994 -0.953 1.00 96.81 625 PHE A CA 1
ATOM 5085 C C . PHE A 1 625 ? -4.325 -13.276 -0.547 1.00 96.81 625 PHE A C 1
ATOM 5087 O O . PHE A 1 625 ? -3.463 -13.755 -1.283 1.00 96.81 625 PHE A O 1
ATOM 5094 N N . GLY A 1 626 ? -4.692 -13.861 0.593 1.00 94.75 626 GLY A N 1
ATOM 5095 C CA . GLY A 1 626 ? -4.127 -15.120 1.084 1.00 94.75 626 GLY A CA 1
ATOM 5096 C C . GLY A 1 626 ? -5.194 -16.073 1.608 1.00 94.75 626 GLY A C 1
ATOM 5097 O O . GLY A 1 626 ? -6.096 -15.654 2.333 1.00 94.75 626 GLY A O 1
ATOM 5098 N N . SER A 1 627 ? -5.096 -17.358 1.257 1.00 93.88 627 SER A N 1
ATOM 5099 C CA . SER A 1 627 ? -5.980 -18.413 1.762 1.00 93.88 627 SER A CA 1
ATOM 5100 C C . SER A 1 627 ? -5.273 -19.757 1.940 1.00 93.88 627 SER A C 1
ATOM 5102 O O . SER A 1 627 ? -4.381 -20.122 1.175 1.00 93.88 627 SER A O 1
ATOM 5104 N N . TYR A 1 628 ? -5.712 -20.543 2.928 1.00 88.31 628 TYR A N 1
ATOM 5105 C CA . TYR A 1 628 ? -5.213 -21.907 3.139 1.00 88.31 628 TYR A CA 1
ATOM 5106 C C . TYR A 1 628 ? -5.866 -22.946 2.218 1.00 88.31 628 TYR A C 1
ATOM 5108 O O . TYR A 1 628 ? -5.271 -23.988 1.963 1.00 88.31 628 TYR A O 1
ATOM 5116 N N . ALA A 1 629 ? -7.101 -22.717 1.762 1.00 88.62 629 ALA A N 1
ATOM 5117 C CA . ALA A 1 629 ? -7.851 -23.703 0.977 1.00 88.62 629 ALA A CA 1
ATOM 5118 C C . ALA A 1 629 ? -8.670 -23.111 -0.179 1.00 88.62 629 ALA A C 1
ATOM 5120 O O . ALA A 1 629 ? -9.149 -23.872 -1.019 1.00 88.62 629 ALA A O 1
ATOM 5121 N N . ASN A 1 630 ? -8.860 -21.789 -0.229 1.00 90.56 630 ASN A N 1
ATOM 5122 C CA . ASN A 1 630 ? -9.618 -21.139 -1.294 1.00 90.56 630 ASN A CA 1
ATOM 5123 C C . ASN A 1 630 ? -8.705 -20.864 -2.495 1.00 90.56 630 ASN A C 1
ATOM 5125 O O . ASN A 1 630 ? -7.981 -19.869 -2.523 1.00 90.56 630 ASN A O 1
ATOM 5129 N N . ASP A 1 631 ? -8.734 -21.766 -3.477 1.00 91.75 631 ASP A N 1
ATOM 5130 C CA . ASP A 1 631 ? -8.036 -21.570 -4.745 1.00 91.75 631 ASP A CA 1
ATOM 5131 C C . ASP A 1 631 ? -8.814 -20.593 -5.638 1.00 91.75 631 ASP A C 1
ATOM 5133 O O . ASP A 1 631 ? -9.702 -20.969 -6.410 1.00 91.75 631 ASP A O 1
ATOM 5137 N N . MET A 1 632 ? -8.481 -19.311 -5.496 1.00 92.62 632 MET A N 1
ATOM 5138 C CA . MET A 1 632 ? -9.136 -18.202 -6.194 1.00 92.62 632 MET A CA 1
ATOM 5139 C C . MET A 1 632 ? -9.018 -18.301 -7.724 1.00 92.62 632 MET A C 1
ATOM 5141 O O . MET A 1 632 ? -9.833 -17.704 -8.425 1.00 92.62 632 MET A O 1
ATOM 5145 N N . LEU A 1 633 ? -8.049 -19.065 -8.252 1.00 91.38 633 LEU A N 1
ATOM 5146 C CA . LEU A 1 633 ? -7.841 -19.232 -9.695 1.00 91.38 633 LEU A CA 1
ATOM 5147 C C . LEU A 1 633 ? -8.974 -20.034 -10.354 1.00 91.38 633 LEU A C 1
ATOM 5149 O O . LEU A 1 633 ? -9.353 -19.753 -11.487 1.00 91.38 633 LEU A O 1
ATOM 5153 N N . TYR A 1 634 ? -9.541 -21.011 -9.640 1.00 88.50 634 TYR A N 1
ATOM 5154 C CA . TYR A 1 634 ? -10.577 -21.914 -10.164 1.00 88.50 634 TYR A CA 1
ATOM 5155 C C . TYR A 1 634 ? -11.990 -21.566 -9.684 1.00 88.50 634 TYR A C 1
ATOM 5157 O O . TYR A 1 634 ? -12.960 -22.223 -10.072 1.00 88.50 634 TYR A O 1
ATOM 5165 N N . LYS A 1 635 ? -12.130 -20.558 -8.818 1.00 87.56 635 LYS A N 1
ATOM 5166 C CA . LYS A 1 635 ? -13.419 -20.173 -8.247 1.00 87.56 635 LYS A CA 1
ATOM 5167 C C . LYS A 1 635 ? -14.097 -19.119 -9.114 1.00 87.56 635 LYS A C 1
ATOM 5169 O O . LYS A 1 635 ? -13.519 -18.074 -9.393 1.00 87.56 635 LYS A O 1
ATOM 5174 N N . HIS A 1 636 ? -15.338 -19.382 -9.514 1.00 84.19 636 HIS A N 1
ATOM 5175 C CA . HIS A 1 636 ? -16.131 -18.401 -10.250 1.00 84.19 636 HIS A CA 1
ATOM 5176 C C . HIS A 1 636 ? -16.605 -17.272 -9.319 1.00 84.19 636 HIS A C 1
ATOM 5178 O O . HIS A 1 636 ? -17.134 -17.578 -8.246 1.00 84.19 636 HIS A O 1
ATOM 5184 N N . PRO A 1 637 ? -16.447 -15.992 -9.712 1.00 86.25 637 PRO A N 1
ATOM 5185 C CA . PRO A 1 637 ? -16.918 -14.853 -8.936 1.00 86.25 637 PRO A CA 1
ATOM 5186 C C . PRO A 1 637 ? -18.428 -14.897 -8.702 1.00 86.25 637 PRO A C 1
ATOM 5188 O O . PRO A 1 637 ? -19.204 -15.134 -9.628 1.00 86.25 637 PRO A O 1
ATOM 5191 N N . ILE A 1 638 ? -18.844 -14.624 -7.468 1.00 87.12 638 ILE A N 1
ATOM 5192 C CA . ILE A 1 638 ? -20.254 -14.577 -7.071 1.00 87.12 638 ILE A CA 1
ATOM 5193 C C . ILE A 1 638 ? -20.707 -13.126 -6.923 1.00 87.12 638 ILE A C 1
ATOM 5195 O O . ILE A 1 638 ? -20.072 -12.323 -6.237 1.00 87.12 638 ILE A O 1
ATOM 5199 N N . ASN A 1 639 ? -21.838 -12.799 -7.548 1.00 86.12 639 ASN A N 1
ATOM 5200 C CA . ASN A 1 639 ? -22.551 -11.551 -7.315 1.00 86.12 639 ASN A CA 1
ATOM 5201 C C . ASN A 1 639 ? -23.498 -11.709 -6.114 1.00 86.12 639 ASN A C 1
ATOM 5203 O O . ASN A 1 639 ? -24.425 -12.513 -6.155 1.00 86.12 639 ASN A O 1
ATOM 5207 N N . HIS A 1 640 ? -23.272 -10.923 -5.060 1.00 87.69 640 HIS A N 1
ATOM 5208 C CA . HIS A 1 640 ? -24.080 -10.932 -3.832 1.00 87.69 640 HIS A CA 1
ATOM 5209 C C . HIS A 1 640 ? -25.260 -9.947 -3.854 1.00 87.69 640 HIS A C 1
ATOM 5211 O O . HIS A 1 640 ? -25.950 -9.815 -2.846 1.00 87.69 640 HIS A O 1
ATOM 5217 N N . GLU A 1 641 ? -25.484 -9.242 -4.970 1.00 83.12 641 GLU A N 1
ATOM 5218 C CA . GLU A 1 641 ? -26.566 -8.258 -5.153 1.00 83.12 641 GLU A CA 1
ATOM 5219 C C . GLU A 1 641 ? -26.613 -7.180 -4.045 1.00 83.12 641 GLU A C 1
ATOM 5221 O O . GLU A 1 641 ? -27.678 -6.722 -3.632 1.00 83.12 641 GLU A O 1
ATOM 5226 N N . THR A 1 642 ? -25.447 -6.737 -3.559 1.00 83.38 642 THR A N 1
ATOM 5227 C CA . THR A 1 642 ? -25.313 -5.788 -2.434 1.00 83.38 642 THR A CA 1
ATOM 5228 C C . THR A 1 642 ? -25.688 -4.338 -2.772 1.00 83.38 642 THR A C 1
ATOM 5230 O O . THR A 1 642 ? -25.670 -3.480 -1.889 1.00 83.38 642 THR A O 1
ATOM 5233 N N . GLY A 1 643 ? -26.058 -4.046 -4.023 1.00 75.94 643 GLY A N 1
ATOM 5234 C CA . GLY A 1 643 ? -26.595 -2.753 -4.455 1.00 75.94 643 GLY A CA 1
ATOM 5235 C C . GLY A 1 643 ? -26.428 -2.497 -5.961 1.00 75.94 643 GLY A C 1
ATOM 5236 O O . GLY A 1 643 ? -25.568 -3.105 -6.592 1.00 75.94 643 GLY A O 1
ATOM 5237 N N . PRO A 1 644 ? -27.235 -1.598 -6.560 1.00 65.44 644 PRO A N 1
ATOM 5238 C CA . PRO A 1 644 ? -27.197 -1.327 -8.002 1.00 65.44 644 PRO A CA 1
ATOM 5239 C C . PRO A 1 644 ? -26.078 -0.366 -8.449 1.00 65.44 644 PRO A C 1
ATOM 5241 O O . PRO A 1 644 ? -25.813 -0.280 -9.642 1.00 65.44 644 PRO A O 1
ATOM 5244 N N . ASN A 1 645 ? -25.442 0.361 -7.521 1.00 74.19 645 ASN A N 1
ATOM 5245 C CA . ASN A 1 645 ? -24.497 1.449 -7.811 1.00 74.19 645 ASN A CA 1
ATOM 5246 C C . ASN A 1 645 ? -23.133 1.190 -7.144 1.00 74.19 645 ASN A C 1
ATOM 5248 O O . ASN A 1 645 ? -22.728 1.952 -6.269 1.00 74.19 645 ASN A O 1
ATOM 5252 N N . LEU A 1 646 ? -22.471 0.092 -7.506 1.00 82.56 646 LEU A N 1
ATOM 5253 C CA . LEU A 1 646 ? -21.121 -0.236 -7.035 1.00 82.56 646 LEU A CA 1
ATOM 5254 C C . LEU A 1 646 ? -20.087 0.187 -8.084 1.00 82.56 646 LEU A C 1
ATOM 5256 O O . LEU A 1 646 ? -20.313 -0.017 -9.278 1.00 82.56 646 LEU A O 1
ATOM 5260 N N . PHE A 1 647 ? -18.957 0.739 -7.641 1.00 84.44 647 PHE A N 1
ATOM 5261 C CA . PHE A 1 647 ? -17.749 0.871 -8.459 1.00 84.44 647 PHE A CA 1
ATOM 5262 C C . PHE A 1 647 ? -17.282 -0.511 -8.930 1.00 84.44 647 PHE A C 1
ATOM 5264 O O . PHE A 1 647 ? -17.037 -0.738 -10.116 1.00 84.44 647 PHE A O 1
ATOM 5271 N N . VAL A 1 648 ? -17.251 -1.471 -8.002 1.00 80.88 648 VAL A N 1
ATOM 5272 C CA . VAL A 1 648 ? -16.885 -2.860 -8.282 1.00 80.88 648 VAL A CA 1
ATOM 5273 C C . VAL A 1 648 ? -18.075 -3.569 -8.932 1.00 80.88 648 VAL A C 1
ATOM 5275 O O . VAL A 1 648 ? -18.858 -4.270 -8.286 1.00 80.88 648 VAL A O 1
ATOM 5278 N N . SER A 1 649 ? -18.211 -3.351 -10.244 1.00 68.25 649 SER A N 1
ATOM 5279 C CA . SER A 1 649 ? -19.346 -3.786 -11.068 1.00 68.25 649 SER A CA 1
ATOM 5280 C C . SER A 1 649 ? -19.629 -5.281 -10.913 1.00 68.25 649 SER A C 1
ATOM 5282 O O . SER A 1 649 ? -18.695 -6.078 -11.040 1.00 68.25 649 SER A O 1
ATOM 5284 N N . PRO A 1 650 ? -20.883 -5.698 -10.662 1.00 63.12 650 PRO A N 1
ATOM 5285 C CA . PRO A 1 650 ? -21.227 -7.110 -10.595 1.00 63.12 650 PRO A CA 1
ATOM 5286 C C . PRO A 1 650 ? -20.890 -7.831 -11.908 1.00 63.12 650 PRO A C 1
ATOM 5288 O O . PRO A 1 650 ? -21.189 -7.333 -12.989 1.00 63.12 650 PRO A O 1
ATOM 5291 N N . PHE A 1 651 ? -20.247 -8.996 -11.820 1.00 62.88 651 PHE A N 1
ATOM 5292 C CA . PHE A 1 651 ? -19.890 -9.789 -12.996 1.00 62.88 651 PHE A CA 1
ATOM 5293 C C . PHE A 1 651 ? -21.125 -10.480 -13.588 1.00 62.88 651 PHE A C 1
ATOM 5295 O O . PHE A 1 651 ? -21.634 -11.426 -12.990 1.00 62.88 651 PHE A O 1
ATOM 5302 N N . ASP A 1 652 ? -21.560 -10.050 -14.775 1.00 53.53 652 ASP A N 1
ATOM 5303 C CA . ASP A 1 652 ? -22.587 -10.747 -15.572 1.00 53.53 652 ASP A CA 1
ATOM 5304 C C . ASP A 1 652 ? -21.980 -11.741 -16.586 1.00 53.53 652 ASP A C 1
ATOM 5306 O O . ASP A 1 652 ? -22.684 -12.608 -17.106 1.00 53.53 652 ASP A O 1
ATOM 5310 N N . ASP A 1 653 ? -20.672 -11.647 -16.858 1.00 52.00 653 ASP A N 1
ATOM 5311 C CA . ASP A 1 653 ? -19.954 -12.483 -17.824 1.00 52.00 653 ASP A CA 1
ATOM 5312 C C . ASP A 1 653 ? -18.556 -12.841 -17.287 1.00 52.00 653 ASP A C 1
ATOM 5314 O O . ASP A 1 653 ? -17.882 -12.006 -16.681 1.00 52.00 653 ASP A O 1
ATOM 5318 N N . SER A 1 654 ? -18.087 -14.071 -17.507 1.00 55.28 654 SER A N 1
ATOM 5319 C CA . SER A 1 654 ? -16.826 -14.601 -16.949 1.00 55.28 654 SER A CA 1
ATOM 5320 C C . SER A 1 654 ? -15.552 -13.958 -17.527 1.00 55.28 654 SER A C 1
ATOM 5322 O O . SER A 1 654 ? -14.453 -14.444 -17.278 1.00 55.28 654 SER A O 1
ATOM 5324 N N . GLN A 1 655 ? -15.682 -12.898 -18.329 1.00 56.00 655 GLN A N 1
ATOM 5325 C CA . GLN A 1 655 ? -14.626 -12.382 -19.204 1.00 56.00 655 GLN A CA 1
ATOM 5326 C C . GLN A 1 655 ? -13.629 -11.424 -18.533 1.00 56.00 655 GLN A C 1
ATOM 5328 O O . GLN A 1 655 ? -12.557 -11.232 -19.096 1.00 56.00 655 GLN A O 1
ATOM 5333 N N . PHE A 1 656 ? -13.931 -10.852 -17.358 1.00 67.88 656 PHE A N 1
ATOM 5334 C CA . PHE A 1 656 ? -13.027 -9.888 -16.692 1.00 67.88 656 PHE A CA 1
ATOM 5335 C C . PHE A 1 656 ? -12.555 -10.320 -15.290 1.00 67.88 656 PHE A C 1
ATOM 5337 O O . PHE A 1 656 ? -12.001 -9.515 -14.554 1.00 67.88 656 PHE A O 1
ATOM 5344 N N . GLN A 1 657 ? -12.736 -11.594 -14.901 1.00 81.00 657 GLN A N 1
ATOM 5345 C CA . GLN A 1 657 ? -12.351 -12.099 -13.565 1.00 81.00 657 GLN A CA 1
ATOM 5346 C C . GLN A 1 657 ? -10.892 -11.780 -13.190 1.00 81.00 657 GLN A C 1
ATOM 5348 O O . GLN A 1 657 ? -10.593 -11.545 -12.020 1.00 81.00 657 GLN A O 1
ATOM 5353 N N . PHE A 1 658 ? -10.002 -11.808 -14.182 1.00 88.56 658 PHE A N 1
ATOM 5354 C CA . PHE A 1 658 ? -8.559 -11.674 -14.005 1.00 88.56 658 PHE A CA 1
ATOM 5355 C C . PHE A 1 658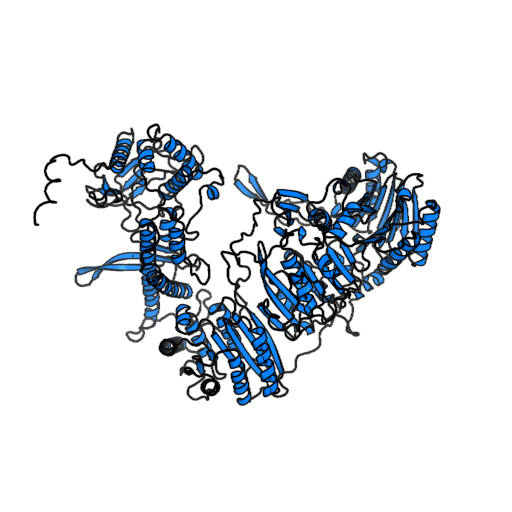 ? -8.013 -10.308 -14.439 1.00 88.56 658 PHE A C 1
ATOM 5357 O O . PHE A 1 658 ? -6.803 -10.143 -14.473 1.00 88.56 658 PHE A O 1
ATOM 5364 N N . GLU A 1 659 ? -8.872 -9.339 -14.771 1.00 83.94 659 GLU A N 1
ATOM 5365 C CA . GLU A 1 659 ? -8.453 -8.043 -15.336 1.00 83.94 659 GLU A CA 1
ATOM 5366 C C . GLU A 1 659 ? -7.460 -7.292 -14.439 1.00 83.94 659 GLU A C 1
ATOM 5368 O O . GLU A 1 659 ? -6.531 -6.663 -14.930 1.00 83.94 659 GLU A O 1
ATOM 5373 N N . SER A 1 660 ? -7.625 -7.400 -13.120 1.00 88.38 660 SER A N 1
ATOM 5374 C CA . SER A 1 660 ? -6.735 -6.773 -12.141 1.00 88.38 660 SER A CA 1
ATOM 5375 C C . SER A 1 660 ? -5.698 -7.738 -11.558 1.00 88.38 660 SER A C 1
ATOM 5377 O O . SER A 1 660 ? -5.044 -7.394 -10.584 1.00 88.38 660 SER A O 1
ATOM 5379 N N . TRP A 1 661 ? -5.567 -8.972 -12.054 1.00 92.50 661 TRP A N 1
ATOM 5380 C CA . TRP A 1 661 ? -4.602 -9.928 -11.500 1.00 92.50 661 TRP A CA 1
ATOM 5381 C C . TRP A 1 661 ? -3.202 -9.657 -12.036 1.00 92.50 661 TRP A C 1
ATOM 5383 O O . TRP A 1 661 ? -2.998 -9.569 -13.243 1.00 92.50 661 TRP A O 1
ATOM 5393 N N . HIS A 1 662 ? -2.239 -9.598 -11.124 1.00 93.38 662 HIS A N 1
ATOM 5394 C CA . HIS A 1 662 ? -0.831 -9.423 -11.452 1.00 93.38 662 HIS A CA 1
ATOM 5395 C C . HIS A 1 662 ? -0.042 -10.713 -11.193 1.00 93.38 662 HIS A C 1
ATOM 5397 O O . HIS A 1 662 ? 0.562 -11.266 -12.109 1.00 93.38 662 HIS A O 1
ATOM 5403 N N . ASP A 1 663 ? -0.146 -11.268 -9.982 1.00 94.88 663 ASP A N 1
ATOM 5404 C CA . ASP A 1 663 ? 0.531 -12.512 -9.609 1.00 94.88 663 ASP A CA 1
ATOM 5405 C C . ASP A 1 663 ? -0.419 -13.518 -8.970 1.00 94.88 663 ASP A C 1
ATOM 5407 O O . ASP A 1 663 ? -1.393 -13.170 -8.298 1.00 94.88 663 ASP A O 1
ATOM 5411 N N . TYR A 1 664 ? -0.063 -14.792 -9.100 1.00 96.19 664 TYR A N 1
ATOM 5412 C CA . TYR A 1 664 ? -0.685 -15.898 -8.386 1.00 96.19 664 TYR A CA 1
ATOM 5413 C C . TYR A 1 664 ? 0.380 -16.888 -7.931 1.00 96.19 664 TYR A C 1
ATOM 5415 O O . TYR A 1 664 ? 1.262 -17.259 -8.702 1.00 96.19 664 TYR A O 1
ATOM 5423 N N . ARG A 1 665 ? 0.275 -17.385 -6.698 1.00 94.12 665 ARG A N 1
ATOM 5424 C CA . ARG A 1 665 ? 1.139 -18.464 -6.211 1.00 94.12 665 ARG A CA 1
ATOM 5425 C C . ARG A 1 665 ? 0.352 -19.530 -5.491 1.00 94.12 665 ARG A C 1
ATOM 5427 O O . ARG A 1 665 ? -0.543 -19.242 -4.696 1.00 94.12 665 ARG A O 1
ATOM 5434 N N . ARG A 1 666 ? 0.787 -20.766 -5.719 1.00 91.25 666 ARG A N 1
ATOM 5435 C CA . ARG A 1 666 ? 0.359 -21.951 -5.000 1.00 91.25 666 ARG A CA 1
ATOM 5436 C C . ARG A 1 666 ? 1.550 -22.649 -4.348 1.00 91.25 666 ARG A C 1
ATOM 5438 O O . ARG A 1 666 ? 2.325 -23.337 -5.014 1.00 91.25 666 ARG A O 1
ATOM 5445 N N . LYS A 1 667 ? 1.673 -22.552 -3.023 1.00 83.81 667 LYS A N 1
ATOM 5446 C CA . LYS A 1 667 ? 2.736 -23.205 -2.239 1.00 83.81 667 LYS A CA 1
ATOM 5447 C C . LYS A 1 667 ? 2.142 -24.231 -1.270 1.00 83.81 667 LYS A C 1
ATOM 5449 O O . LYS A 1 667 ? 1.996 -23.956 -0.090 1.00 83.81 667 LYS A O 1
ATOM 5454 N N . LYS A 1 668 ? 1.917 -25.472 -1.737 1.00 64.38 668 LYS A N 1
ATOM 5455 C CA . LYS A 1 668 ? 1.354 -26.599 -0.939 1.00 64.38 668 LYS A CA 1
ATOM 5456 C C . LYS A 1 668 ? 2.081 -26.909 0.388 1.00 64.38 668 LYS A C 1
ATOM 5458 O O . LYS A 1 668 ? 1.568 -27.673 1.199 1.00 64.38 668 LYS A O 1
ATOM 5463 N N . LYS A 1 669 ? 3.294 -26.381 0.595 1.00 54.66 669 LYS A N 1
ATOM 5464 C CA . LYS A 1 669 ? 4.063 -26.541 1.839 1.00 54.66 669 LYS A CA 1
ATOM 5465 C C . LYS A 1 669 ? 3.605 -25.594 2.955 1.00 54.66 669 LYS A C 1
ATOM 5467 O O . LYS A 1 669 ? 3.868 -25.908 4.112 1.00 54.66 669 LYS A O 1
ATOM 5472 N N . ALA A 1 670 ? 2.945 -24.479 2.640 1.00 51.62 670 ALA A N 1
ATOM 5473 C CA . ALA A 1 670 ? 2.537 -23.489 3.634 1.00 51.62 670 ALA A CA 1
ATOM 5474 C C . ALA A 1 670 ? 1.469 -24.064 4.583 1.00 51.62 670 ALA A C 1
ATOM 5476 O O . ALA A 1 670 ? 1.576 -23.950 5.802 1.00 51.62 670 ALA A O 1
ATOM 5477 N N . SER A 1 671 ? 0.533 -24.862 4.064 1.00 46.12 671 SER A N 1
ATOM 5478 C CA . SER A 1 671 ? -0.460 -25.578 4.868 1.00 46.12 671 SER A CA 1
ATOM 5479 C C . SER A 1 671 ? 0.080 -26.763 5.675 1.00 46.12 671 SER A C 1
ATOM 5481 O O . SER A 1 671 ? -0.680 -27.402 6.402 1.00 46.12 671 SER A O 1
ATOM 5483 N N . LEU A 1 672 ? 1.382 -27.060 5.632 1.00 44.59 672 LEU A N 1
ATOM 5484 C CA . LEU A 1 672 ? 2.000 -27.924 6.644 1.00 44.59 672 LEU A CA 1
ATOM 5485 C C . LEU A 1 672 ? 2.213 -27.182 7.974 1.00 44.59 672 LEU A C 1
ATOM 5487 O O . LEU A 1 672 ? 2.326 -27.849 8.993 1.00 44.59 672 LEU A O 1
ATOM 5491 N N . GLN A 1 673 ? 2.147 -25.843 8.005 1.00 47.12 673 GLN A N 1
ATOM 5492 C CA . GLN A 1 673 ? 2.073 -25.028 9.233 1.00 47.12 673 GLN A CA 1
ATOM 5493 C C . GLN A 1 673 ? 0.634 -24.913 9.788 1.00 47.12 673 GLN A C 1
ATOM 5495 O O . GLN A 1 673 ? 0.282 -23.942 10.457 1.00 47.12 673 GLN A O 1
ATOM 5500 N N . LYS A 1 674 ? -0.230 -25.892 9.484 1.00 52.97 674 LYS A N 1
ATOM 5501 C CA . LYS A 1 674 ? -1.674 -25.866 9.765 1.00 52.97 674 LYS A CA 1
ATOM 5502 C C . LYS A 1 674 ? -1.989 -25.610 11.239 1.00 52.97 674 LYS A C 1
ATOM 5504 O O . LYS A 1 674 ? -1.661 -26.424 12.089 1.00 52.97 674 LYS A O 1
ATOM 5509 N N . THR A 1 675 ? -2.736 -24.529 11.471 1.00 48.31 675 THR A N 1
ATOM 5510 C CA . THR A 1 675 ? -3.786 -24.352 12.491 1.00 48.31 675 THR A CA 1
ATOM 5511 C C . THR A 1 675 ? -3.833 -25.421 13.592 1.00 48.31 675 THR A C 1
ATOM 5513 O O . THR A 1 675 ? -4.366 -26.512 13.383 1.00 48.31 675 THR A O 1
ATOM 5516 N N . CYS A 1 676 ? -3.359 -25.033 14.776 1.00 48.16 676 CYS A N 1
ATOM 5517 C CA . CYS A 1 676 ? -3.379 -25.719 16.073 1.00 48.16 676 CYS A CA 1
ATOM 5518 C C . CYS A 1 676 ? -4.778 -26.191 16.541 1.00 48.16 676 CYS A C 1
ATOM 5520 O O . CYS A 1 676 ? -5.350 -25.640 17.486 1.00 48.16 676 CYS A O 1
ATOM 5522 N N . LYS A 1 677 ? -5.381 -27.167 15.861 1.00 46.53 677 LYS A N 1
ATOM 5523 C CA . LYS A 1 677 ? -6.590 -27.880 16.314 1.00 46.53 677 LYS A CA 1
ATOM 5524 C C . LYS A 1 677 ? -6.468 -29.387 16.066 1.00 46.53 677 LYS A C 1
ATOM 5526 O O . LYS A 1 677 ? -7.461 -30.035 15.729 1.00 46.53 677 LYS A O 1
ATOM 5531 N N . ASN A 1 678 ? -5.278 -29.964 16.216 1.00 46.38 678 ASN A N 1
ATOM 5532 C CA . ASN A 1 678 ? -5.159 -31.413 16.303 1.00 46.38 678 ASN A CA 1
ATOM 5533 C C . ASN A 1 678 ? -5.497 -31.858 17.741 1.00 46.38 678 ASN A C 1
ATOM 5535 O O . ASN A 1 678 ? -5.045 -31.234 18.698 1.00 46.38 678 ASN A O 1
ATOM 5539 N N . PRO A 1 679 ? -6.273 -32.937 17.948 1.00 44.03 679 PRO A N 1
ATOM 5540 C CA . PRO A 1 679 ? -6.575 -33.447 19.292 1.00 44.03 679 PRO A CA 1
ATOM 5541 C C . PRO A 1 679 ? -5.337 -33.869 20.104 1.00 44.03 679 PRO A C 1
ATOM 5543 O O . PRO A 1 679 ? -5.441 -34.020 21.320 1.00 44.03 679 PRO A O 1
ATOM 5546 N N . ASP A 1 680 ? -4.204 -34.080 19.425 1.00 42.53 680 ASP A N 1
ATOM 5547 C CA . ASP A 1 680 ? -2.926 -34.526 19.991 1.00 42.53 680 ASP A CA 1
ATOM 5548 C C . ASP A 1 680 ? -1.945 -33.366 20.281 1.00 42.53 680 ASP A C 1
ATOM 5550 O O . ASP A 1 680 ? -0.848 -33.601 20.786 1.00 42.53 680 ASP A O 1
ATOM 5554 N N . ASP A 1 681 ? -2.336 -32.121 19.991 1.00 49.56 681 ASP A N 1
ATOM 5555 C CA . ASP A 1 681 ? -1.517 -30.925 20.187 1.00 49.56 681 ASP A CA 1
ATOM 5556 C C . ASP A 1 681 ? -1.260 -30.664 21.687 1.00 49.56 681 ASP A C 1
ATOM 5558 O O . ASP A 1 681 ? -2.188 -30.486 22.484 1.00 49.56 681 ASP A O 1
ATOM 5562 N N . VAL A 1 682 ? 0.013 -30.622 22.100 1.00 51.09 682 VAL A N 1
ATOM 5563 C CA . VAL A 1 682 ? 0.381 -30.370 23.503 1.00 51.09 682 VAL A CA 1
ATOM 5564 C C . VAL A 1 682 ? 0.458 -28.861 23.739 1.00 51.09 682 VAL A C 1
ATOM 5566 O O . VAL A 1 682 ? 1.419 -28.199 23.340 1.00 51.09 682 VAL A O 1
ATOM 5569 N N . GLU A 1 683 ? -0.562 -28.304 24.397 1.00 57.09 683 GLU A N 1
ATOM 5570 C CA . GLU A 1 683 ? -0.527 -26.925 24.901 1.00 57.09 683 GLU A CA 1
ATOM 5571 C C . GLU A 1 683 ? 0.596 -26.765 25.941 1.00 57.09 683 GLU A C 1
ATOM 5573 O O . GLU A 1 683 ? 0.737 -27.591 26.849 1.00 57.09 683 GLU A O 1
ATOM 5578 N N . GLU A 1 684 ? 1.382 -25.685 25.851 1.00 60.00 684 GLU A N 1
ATOM 5579 C CA . GLU A 1 684 ? 2.309 -25.340 26.931 1.00 60.00 684 GLU A CA 1
ATOM 5580 C C . GLU A 1 684 ? 1.525 -25.054 28.221 1.00 60.00 684 GLU A C 1
ATOM 5582 O O . GLU A 1 684 ? 0.601 -24.238 28.260 1.00 60.00 684 GLU A O 1
ATOM 5587 N N . GLU A 1 685 ? 1.890 -25.740 29.306 1.00 62.72 685 GLU A N 1
ATOM 5588 C CA . GLU A 1 685 ? 1.252 -25.536 30.601 1.00 62.72 685 GLU A CA 1
ATOM 5589 C C . GLU A 1 685 ? 1.681 -24.179 31.177 1.00 62.72 685 GLU A C 1
ATOM 5591 O O . GLU A 1 685 ? 2.829 -23.979 31.571 1.00 62.72 685 GLU A O 1
ATOM 5596 N N . ILE A 1 686 ? 0.749 -23.225 31.234 1.00 70.00 686 ILE A N 1
ATOM 5597 C CA . ILE A 1 686 ? 1.014 -21.883 31.762 1.00 70.00 686 ILE A CA 1
ATOM 5598 C C . ILE A 1 686 ? 1.136 -21.960 33.290 1.00 70.00 686 ILE A C 1
ATOM 5600 O O . ILE A 1 686 ? 0.148 -22.104 34.022 1.00 70.00 686 ILE A O 1
ATOM 5604 N N . THR A 1 687 ? 2.369 -21.876 33.788 1.00 75.62 687 THR A N 1
ATOM 5605 C CA . THR A 1 687 ? 2.676 -22.001 35.220 1.00 75.62 687 THR A CA 1
ATOM 5606 C C . THR A 1 687 ? 2.578 -20.684 35.987 1.00 75.62 687 THR A C 1
ATOM 5608 O O . THR A 1 687 ? 2.336 -20.715 37.194 1.00 75.62 687 THR A O 1
ATOM 5611 N N . GLU A 1 688 ? 2.724 -19.541 35.311 1.00 80.81 688 GLU A N 1
ATOM 5612 C CA . GLU A 1 688 ? 2.797 -18.205 35.918 1.00 80.81 688 GLU A CA 1
ATOM 5613 C C . GLU A 1 688 ? 1.933 -17.179 35.166 1.00 80.81 688 GLU A C 1
ATOM 5615 O O . GLU A 1 688 ? 1.876 -17.185 33.936 1.00 80.81 688 GLU A O 1
ATOM 5620 N N . GLN A 1 689 ? 1.279 -16.283 35.913 1.00 85.12 689 GLN A N 1
ATOM 5621 C CA . GLN A 1 689 ? 0.548 -15.144 35.362 1.00 85.12 689 GLN A CA 1
ATOM 5622 C C . GLN A 1 689 ? 1.552 -14.027 35.044 1.00 85.12 689 GLN A C 1
ATOM 5624 O O . GLN A 1 689 ? 2.044 -13.368 35.955 1.00 85.12 689 GLN A O 1
ATOM 5629 N N . LYS A 1 690 ? 1.872 -13.817 33.760 1.00 81.38 690 LYS A N 1
ATOM 5630 C CA . LYS A 1 690 ? 2.808 -12.759 33.321 1.00 81.38 690 LYS A CA 1
ATOM 5631 C C . LYS A 1 690 ? 2.139 -11.401 33.085 1.00 81.38 690 LYS A C 1
ATOM 5633 O O . LYS A 1 690 ? 2.815 -10.378 33.089 1.00 81.38 690 LYS A O 1
ATOM 5638 N N . ARG A 1 691 ? 0.833 -11.396 32.811 1.00 83.12 691 ARG A N 1
ATOM 5639 C CA . ARG A 1 691 ? 0.041 -10.214 32.441 1.00 83.12 691 ARG A CA 1
ATOM 5640 C C . ARG A 1 691 ? -1.329 -10.282 33.117 1.00 83.12 691 ARG A C 1
ATOM 5642 O O . ARG A 1 691 ? -1.819 -11.373 33.415 1.00 83.12 691 ARG A O 1
ATOM 5649 N N . SER A 1 692 ? -1.961 -9.132 33.300 1.00 88.25 692 SER A N 1
ATOM 5650 C CA . SER A 1 692 ? -3.331 -9.011 33.801 1.00 88.25 692 SER A CA 1
ATOM 5651 C C . SER A 1 692 ? -4.125 -8.089 32.878 1.00 88.25 692 SER A C 1
ATOM 5653 O O . SER A 1 692 ? -4.223 -6.899 33.157 1.00 88.25 692 SER A O 1
ATOM 5655 N N . PRO A 1 693 ? -4.623 -8.576 31.734 1.00 88.81 693 PRO A N 1
ATOM 5656 C CA . PRO A 1 693 ? -5.403 -7.741 30.833 1.00 88.81 693 PRO A CA 1
ATOM 5657 C C . PRO A 1 693 ? -6.846 -7.570 31.327 1.00 88.81 693 PRO A C 1
ATOM 5659 O O . PRO A 1 693 ? -7.362 -8.393 32.085 1.00 88.81 693 PRO A O 1
ATOM 5662 N N . GLY A 1 694 ? -7.500 -6.511 30.867 1.00 92.25 694 GLY A N 1
ATOM 5663 C CA . GLY A 1 694 ? -8.895 -6.184 31.126 1.00 92.25 694 GLY A CA 1
ATOM 5664 C C . GLY A 1 694 ? -9.619 -5.779 29.843 1.00 92.25 694 GLY A C 1
ATOM 5665 O O . GLY A 1 694 ? -9.010 -5.457 28.822 1.00 92.25 694 GLY A O 1
ATOM 5666 N N . ILE A 1 695 ? -10.946 -5.822 29.876 1.00 94.62 695 ILE A N 1
ATOM 5667 C CA . ILE A 1 695 ? -11.797 -5.308 28.804 1.00 94.62 695 ILE A CA 1
ATOM 5668 C C . ILE A 1 695 ? -12.832 -4.402 29.456 1.00 94.62 695 ILE A C 1
ATOM 5670 O O . ILE A 1 695 ? -13.610 -4.860 30.292 1.00 94.62 695 ILE A O 1
ATOM 5674 N N . LEU A 1 696 ? -12.871 -3.139 29.043 1.00 96.44 696 LEU A N 1
ATOM 5675 C CA . LEU A 1 696 ? -13.927 -2.201 29.398 1.00 96.44 696 LEU A CA 1
ATOM 5676 C C . LEU A 1 696 ? -14.942 -2.143 28.256 1.00 96.44 696 LEU A C 1
ATOM 5678 O O . LEU A 1 696 ? -14.653 -1.636 27.178 1.00 96.44 696 LEU A O 1
ATOM 5682 N N . MET A 1 697 ? -16.149 -2.644 28.485 1.00 97.31 697 MET A N 1
ATOM 5683 C CA . MET A 1 697 ? -17.281 -2.413 27.599 1.00 97.31 697 MET A CA 1
ATOM 5684 C C . MET A 1 697 ? -18.000 -1.129 28.007 1.00 97.31 697 MET A C 1
ATOM 5686 O O . MET A 1 697 ? -18.524 -1.007 29.119 1.00 97.31 697 MET A O 1
ATOM 5690 N N . VAL A 1 698 ? -18.067 -0.193 27.067 1.00 97.12 698 VAL A N 1
ATOM 5691 C CA . VAL A 1 698 ? -18.956 0.961 27.144 1.00 97.12 698 VAL A CA 1
ATOM 5692 C C . VAL A 1 698 ? -20.304 0.520 26.599 1.00 97.12 698 VAL A C 1
ATOM 5694 O O . VAL A 1 698 ? -20.392 0.047 25.468 1.00 97.12 698 VAL A O 1
ATOM 5697 N N . LEU A 1 699 ? -21.350 0.639 27.413 1.00 96.75 699 LEU A N 1
ATOM 5698 C CA . LEU A 1 699 ? -22.720 0.320 27.025 1.00 96.75 699 LEU A CA 1
ATOM 5699 C C . LEU A 1 699 ? -23.614 1.527 27.292 1.00 96.75 699 LEU A C 1
ATOM 5701 O O . LEU A 1 699 ? -23.582 2.131 28.365 1.00 96.75 699 LEU A O 1
ATOM 5705 N N . GLU A 1 700 ? -24.443 1.857 26.320 1.00 95.00 700 GLU A N 1
ATOM 5706 C CA . GLU A 1 700 ? -25.462 2.884 26.420 1.00 95.00 700 GLU A CA 1
ATOM 5707 C C . GLU A 1 700 ? -26.823 2.254 26.171 1.00 95.00 700 GLU A C 1
ATOM 5709 O O . GLU A 1 700 ? -26.996 1.433 25.272 1.00 95.00 700 GLU A O 1
ATOM 5714 N N . THR A 1 701 ? -27.789 2.616 27.006 1.00 94.56 701 THR A N 1
ATOM 5715 C CA . THR A 1 701 ? -29.166 2.139 26.898 1.00 94.56 701 THR A CA 1
ATOM 5716 C C . THR A 1 701 ? -30.096 3.336 26.815 1.00 94.56 701 THR A C 1
ATOM 5718 O O . THR A 1 701 ? -30.098 4.211 27.685 1.00 94.56 701 THR A O 1
ATOM 5721 N N . GLU A 1 702 ? -30.878 3.369 25.748 1.00 91.81 702 GLU A N 1
ATOM 5722 C CA . GLU A 1 702 ? -31.880 4.384 25.460 1.00 91.81 702 GLU A CA 1
ATOM 5723 C C . GLU A 1 702 ? -33.280 3.806 25.684 1.00 91.81 702 GLU A C 1
ATOM 5725 O O . GLU A 1 702 ? -33.462 2.596 25.853 1.00 91.81 702 GLU A O 1
ATOM 5730 N N . ASN A 1 703 ? -34.294 4.673 25.733 1.00 86.94 703 ASN A N 1
ATOM 5731 C CA . ASN A 1 703 ? -35.678 4.281 26.029 1.00 86.94 703 ASN A CA 1
ATOM 5732 C C . ASN A 1 703 ? -35.810 3.456 27.327 1.00 86.94 703 ASN A C 1
ATOM 5734 O O . ASN A 1 703 ? -36.660 2.573 27.444 1.00 86.94 703 ASN A O 1
ATOM 5738 N N . ALA A 1 704 ? -34.962 3.748 28.312 1.00 83.44 704 ALA A N 1
ATOM 5739 C CA . ALA A 1 704 ? -34.826 3.017 29.562 1.00 83.44 704 ALA A CA 1
ATOM 5740 C C . ALA A 1 704 ? -35.965 3.351 30.550 1.00 83.44 704 ALA A C 1
ATOM 5742 O O . ALA A 1 704 ? -35.785 4.050 31.552 1.00 83.44 704 ALA A O 1
ATOM 5743 N N . ALA A 1 705 ? -37.170 2.856 30.257 1.00 70.25 705 ALA A N 1
ATOM 5744 C CA . ALA A 1 705 ? -38.398 3.151 30.998 1.00 70.25 705 ALA A CA 1
ATOM 5745 C C . ALA A 1 705 ? -38.360 2.727 32.484 1.00 70.25 705 ALA A C 1
ATOM 5747 O O . ALA A 1 705 ? -39.102 3.278 33.300 1.00 70.25 705 ALA A O 1
ATOM 5748 N N . ALA A 1 706 ? -37.493 1.779 32.861 1.00 69.00 706 ALA A N 1
ATOM 5749 C CA . ALA A 1 706 ? -37.380 1.270 34.232 1.00 69.00 706 ALA A CA 1
ATOM 5750 C C . ALA A 1 706 ? -36.559 2.175 35.183 1.00 69.00 706 ALA A C 1
ATOM 5752 O O . ALA A 1 706 ? -36.424 1.869 36.368 1.00 69.00 706 ALA A O 1
ATOM 5753 N N . LEU A 1 707 ? -36.029 3.313 34.713 1.00 69.62 707 LEU A N 1
ATOM 5754 C CA . LEU A 1 707 ? -35.172 4.212 35.509 1.00 69.62 707 LEU A CA 1
ATOM 5755 C C . LEU A 1 707 ? -35.914 5.094 36.532 1.00 69.62 707 LEU A C 1
ATOM 5757 O O . LEU A 1 707 ? -35.271 5.858 37.254 1.00 69.62 707 LEU A O 1
ATOM 5761 N N . LEU A 1 708 ? -37.245 4.996 36.625 1.00 64.31 708 LEU A N 1
ATOM 5762 C CA . LEU A 1 708 ? -38.080 5.824 37.512 1.00 64.31 708 LEU A CA 1
ATOM 5763 C C . LEU A 1 708 ? -38.017 5.420 39.002 1.00 64.31 708 LEU A C 1
ATOM 5765 O O . LEU A 1 708 ? -38.604 6.096 39.848 1.00 64.31 708 LEU A O 1
ATOM 5769 N N . GLU A 1 709 ? -37.312 4.339 39.350 1.00 67.62 709 GLU A N 1
ATOM 5770 C CA . GLU A 1 709 ? -37.125 3.902 40.740 1.00 67.62 709 GLU A CA 1
ATOM 5771 C C . GLU A 1 709 ? -35.954 4.619 41.452 1.00 67.62 709 GLU A C 1
ATOM 5773 O O . GLU A 1 709 ? -35.013 5.107 40.814 1.00 67.62 709 GLU A O 1
ATOM 5778 N N . SER A 1 710 ? -35.986 4.675 42.794 1.00 80.44 710 SER A N 1
ATOM 5779 C CA . SER A 1 710 ? -34.919 5.287 43.607 1.00 80.44 710 SER A CA 1
ATOM 5780 C C . SER A 1 710 ? -33.558 4.613 43.381 1.00 80.44 710 SER A C 1
ATOM 5782 O O . SER A 1 710 ? -33.490 3.427 43.052 1.00 80.44 710 SER A O 1
ATOM 5784 N N . THR A 1 711 ? -32.463 5.355 43.584 1.00 83.12 711 THR A N 1
ATOM 5785 C CA . THR A 1 711 ? -31.085 4.867 43.373 1.00 83.12 711 THR A CA 1
ATOM 5786 C C . THR A 1 711 ? -30.800 3.568 44.139 1.00 83.12 711 THR A C 1
ATOM 5788 O O . THR A 1 711 ? -30.249 2.634 43.568 1.00 83.12 711 THR A O 1
ATOM 5791 N N . GLU A 1 712 ? -31.269 3.453 45.385 1.00 84.19 712 GLU A N 1
ATOM 5792 C CA . GLU A 1 712 ? -31.109 2.252 46.224 1.00 84.19 712 GLU A CA 1
ATOM 5793 C C . GLU A 1 712 ? -31.808 1.006 45.648 1.00 84.19 712 GLU A C 1
ATOM 5795 O O . GLU A 1 712 ? -31.267 -0.105 45.686 1.00 84.19 712 GLU A O 1
ATOM 5800 N N . LYS A 1 713 ? -33.017 1.174 45.093 1.00 87.00 713 LYS A N 1
ATOM 5801 C CA . LYS A 1 713 ? -33.759 0.071 44.466 1.00 87.00 713 LYS A CA 1
ATOM 5802 C C . LYS A 1 713 ? -33.072 -0.393 43.193 1.00 87.00 713 LYS A C 1
ATOM 5804 O O . LYS A 1 713 ? -32.904 -1.593 42.996 1.00 87.00 713 LYS A O 1
ATOM 5809 N N . PHE A 1 714 ? -32.618 0.556 42.378 1.00 88.81 714 PHE A N 1
ATOM 5810 C CA . PHE A 1 714 ? -31.870 0.250 41.167 1.00 88.81 714 PHE A CA 1
ATOM 5811 C C . PHE A 1 714 ? -30.545 -0.452 41.476 1.00 88.81 714 PHE A C 1
ATOM 5813 O O . PHE A 1 714 ? -30.246 -1.460 40.845 1.00 88.81 714 PHE A O 1
ATOM 5820 N N . GLN A 1 715 ? -29.796 0.002 42.487 1.00 91.75 715 GLN A N 1
ATOM 5821 C CA . GLN A 1 715 ? -28.596 -0.696 42.956 1.00 91.75 715 GLN A CA 1
ATOM 5822 C C . GLN A 1 715 ? -28.913 -2.140 43.359 1.00 91.75 715 GLN A C 1
ATOM 5824 O O . GLN A 1 715 ? -28.225 -3.062 42.929 1.00 91.75 715 GLN A O 1
ATOM 5829 N N . SER A 1 716 ? -29.975 -2.356 44.139 1.00 92.25 716 SER A N 1
ATOM 5830 C CA . SER A 1 716 ? -30.379 -3.699 44.578 1.00 92.25 716 SER A CA 1
ATOM 5831 C C . SER A 1 716 ? -30.754 -4.608 43.398 1.00 92.25 716 SER A C 1
ATOM 5833 O O . SER A 1 716 ? -30.397 -5.790 43.377 1.00 92.25 716 SER A O 1
ATOM 5835 N N . ALA A 1 717 ? -31.444 -4.061 42.396 1.00 92.44 717 ALA A N 1
ATOM 5836 C CA . ALA A 1 717 ? -31.821 -4.778 41.183 1.00 92.44 717 ALA A CA 1
ATOM 5837 C C . ALA A 1 717 ? -30.610 -5.082 40.283 1.00 92.44 717 ALA A C 1
ATOM 5839 O O . ALA A 1 717 ? -30.503 -6.195 39.765 1.00 92.44 717 ALA A O 1
ATOM 5840 N N . LEU A 1 718 ? -29.665 -4.143 40.155 1.00 93.56 718 LEU A N 1
ATOM 5841 C CA . LEU A 1 718 ? -28.407 -4.343 39.435 1.00 93.56 718 LEU A CA 1
ATOM 5842 C C . LEU A 1 718 ? -27.566 -5.441 40.093 1.00 93.56 718 LEU A C 1
ATOM 5844 O O . LEU A 1 718 ? -27.170 -6.385 39.417 1.00 93.56 718 LEU A O 1
ATOM 5848 N N . VAL A 1 719 ? -27.376 -5.384 41.415 1.00 96.00 719 VAL A N 1
ATOM 5849 C CA . VAL A 1 719 ? -26.677 -6.426 42.188 1.00 96.00 719 VAL A CA 1
ATOM 5850 C C . VAL A 1 719 ? -27.327 -7.795 41.978 1.00 96.00 719 VAL A C 1
ATOM 5852 O O . VAL A 1 719 ? -26.630 -8.760 41.669 1.00 96.00 719 VAL A O 1
ATOM 5855 N N . SER A 1 720 ? -28.657 -7.878 42.075 1.00 95.25 720 SER A N 1
ATOM 5856 C CA . SER A 1 720 ? -29.393 -9.134 41.869 1.00 95.25 720 SER A CA 1
ATOM 5857 C C . SER A 1 720 ? -29.221 -9.679 40.445 1.00 95.25 720 SER A C 1
ATOM 5859 O O . SER A 1 720 ? -29.058 -10.883 40.255 1.00 95.25 720 SER A O 1
ATOM 5861 N N . SER A 1 721 ? -29.220 -8.794 39.443 1.00 94.69 721 SER A N 1
ATOM 5862 C CA . SER A 1 721 ? -29.047 -9.158 38.031 1.00 94.69 721 SER A CA 1
ATOM 5863 C C . SER A 1 721 ? -27.633 -9.671 37.751 1.00 94.69 721 SER A C 1
ATOM 5865 O O . SER A 1 721 ? -27.470 -10.694 37.092 1.00 94.69 721 SER A O 1
ATOM 5867 N N . LEU A 1 722 ? -26.609 -9.021 38.312 1.00 95.94 722 LEU A N 1
ATOM 5868 C CA . LEU A 1 722 ? -25.212 -9.448 38.187 1.00 95.94 722 LEU A CA 1
ATOM 5869 C C . LEU A 1 722 ? -24.969 -10.793 38.888 1.00 95.94 722 LEU A C 1
ATOM 5871 O O . LEU A 1 722 ? -24.369 -11.697 38.310 1.00 95.94 722 LEU A O 1
ATOM 5875 N N . GLN A 1 723 ? -25.515 -10.988 40.090 1.00 94.25 723 GLN A N 1
ATOM 5876 C CA . GLN A 1 723 ? -25.433 -12.275 40.789 1.00 94.25 723 GLN A CA 1
ATOM 5877 C C . GLN A 1 723 ? -26.096 -13.415 39.999 1.00 94.25 723 GLN A C 1
ATOM 5879 O O . GLN A 1 723 ? -25.589 -14.536 40.013 1.00 94.25 723 GLN A O 1
ATOM 5884 N N . ALA A 1 724 ? -27.183 -13.142 39.268 1.00 94.00 724 ALA A N 1
ATOM 5885 C CA . ALA A 1 724 ? -27.842 -14.131 38.412 1.00 94.00 724 ALA A CA 1
ATOM 5886 C C . ALA A 1 724 ? -26.995 -14.545 37.191 1.00 94.00 724 ALA A C 1
ATOM 5888 O O . ALA A 1 724 ? -27.115 -15.679 36.730 1.00 94.00 724 ALA A O 1
ATOM 5889 N N . VAL A 1 725 ? -26.107 -13.668 36.705 1.00 93.50 725 VAL A N 1
ATOM 5890 C CA . VAL A 1 725 ? -25.097 -13.985 35.672 1.00 93.50 725 VAL A CA 1
ATOM 5891 C C . VAL A 1 725 ? -23.943 -14.830 36.245 1.00 93.50 725 VAL A C 1
ATOM 5893 O O . VAL A 1 725 ? -23.173 -15.450 35.511 1.00 93.50 725 VAL A O 1
ATOM 5896 N N . GLY A 1 726 ? -23.841 -14.919 37.574 1.00 91.50 726 GLY A N 1
ATOM 5897 C CA . GLY A 1 726 ? -22.850 -15.734 38.269 1.00 91.50 726 GLY A CA 1
ATOM 5898 C C . GLY A 1 726 ? -21.500 -15.044 38.454 1.00 91.50 726 GLY A C 1
ATOM 5899 O O . GLY A 1 726 ? -20.493 -15.743 38.550 1.00 91.50 726 GLY A O 1
ATOM 5900 N N . VAL A 1 727 ? -21.458 -13.709 38.467 1.00 93.62 727 VAL A N 1
ATOM 5901 C CA . VAL A 1 727 ? -20.300 -12.932 38.950 1.00 93.62 727 VAL A CA 1
ATOM 5902 C C . VAL A 1 727 ? -20.430 -12.662 40.448 1.00 93.62 727 VAL A C 1
ATOM 5904 O O . VAL A 1 727 ? -21.545 -12.584 40.981 1.00 93.62 727 VAL A O 1
ATOM 5907 N N . LYS A 1 728 ? -19.306 -12.532 41.156 1.00 93.38 728 LYS A N 1
ATOM 5908 C CA . LYS A 1 728 ? -19.314 -12.411 42.615 1.00 93.38 728 LYS A CA 1
ATOM 5909 C C . LYS A 1 728 ? -19.202 -10.956 43.049 1.00 93.38 728 LYS A C 1
ATOM 5911 O O . LYS A 1 728 ? -18.145 -10.346 42.958 1.00 93.38 728 LYS A O 1
ATOM 5916 N N . VAL A 1 729 ? -20.289 -10.423 43.601 1.00 95.75 729 VAL A N 1
ATOM 5917 C CA . VAL A 1 729 ? -20.333 -9.056 44.141 1.00 95.75 729 VAL A CA 1
ATOM 5918 C C . VAL A 1 729 ? -19.519 -8.959 45.434 1.00 95.75 729 VAL A C 1
ATOM 5920 O O . VAL A 1 729 ? -19.747 -9.726 46.371 1.00 95.75 729 VAL A O 1
ATOM 5923 N N . VAL A 1 730 ? -18.588 -8.005 45.471 1.00 94.94 730 VAL A N 1
ATOM 5924 C CA . VAL A 1 730 ? -17.738 -7.687 46.627 1.00 94.94 730 VAL A CA 1
ATOM 5925 C C . VAL A 1 730 ? -18.362 -6.569 47.450 1.00 94.94 730 VAL A C 1
ATOM 5927 O O . VAL A 1 730 ? -18.538 -6.724 48.653 1.00 94.94 730 VAL A O 1
ATOM 5930 N N . GLU A 1 731 ? -18.707 -5.458 46.802 1.00 95.12 731 GLU A N 1
ATOM 5931 C CA . GLU A 1 731 ? -19.238 -4.258 47.452 1.00 95.12 731 GLU A CA 1
ATOM 5932 C C . GLU A 1 731 ? -20.049 -3.434 46.442 1.00 95.12 731 GLU A C 1
ATOM 5934 O O . GLU A 1 731 ? -19.830 -3.545 45.232 1.00 95.12 731 GLU A O 1
ATOM 5939 N N . ALA A 1 732 ? -20.984 -2.609 46.915 1.00 94.19 732 ALA A N 1
ATOM 5940 C CA . ALA A 1 732 ? -21.751 -1.718 46.048 1.00 94.19 732 ALA A CA 1
ATOM 5941 C C . ALA A 1 732 ? -21.925 -0.327 46.671 1.00 94.19 732 ALA A C 1
ATOM 5943 O O . ALA A 1 732 ? -22.398 -0.185 47.797 1.00 94.19 732 ALA A O 1
ATOM 5944 N N . PHE A 1 733 ? -21.593 0.702 45.896 1.00 90.50 733 PHE A N 1
ATOM 5945 C CA . PHE A 1 733 ? -21.629 2.105 46.290 1.00 90.50 733 PHE A CA 1
ATOM 5946 C C . PHE A 1 733 ? -22.679 2.852 45.472 1.00 90.50 733 PHE A C 1
ATOM 5948 O O . PHE A 1 733 ? -22.847 2.604 44.276 1.00 90.50 733 PHE A O 1
ATOM 5955 N N . SER A 1 734 ? -23.340 3.822 46.091 1.00 85.56 734 SER A N 1
ATOM 5956 C CA . SER A 1 734 ? -24.194 4.770 45.380 1.00 85.56 734 SER A CA 1
ATOM 5957 C C . SER A 1 734 ? -24.053 6.153 45.970 1.00 85.56 734 SER A C 1
ATOM 5959 O O . SER A 1 734 ? -24.008 6.298 47.191 1.00 85.56 734 SER A O 1
ATOM 5961 N N . GLN A 1 735 ? -24.096 7.164 45.113 1.00 74.38 735 GLN A N 1
ATOM 5962 C CA . GLN A 1 735 ? -24.243 8.538 45.559 1.00 74.38 735 GLN A CA 1
ATOM 5963 C C . GLN A 1 735 ? -25.732 8.903 45.664 1.00 74.38 735 GLN A C 1
ATOM 5965 O O . GLN A 1 735 ? -26.488 8.785 44.698 1.00 74.38 735 GLN A O 1
ATOM 5970 N N . SER A 1 736 ? -26.164 9.362 46.842 1.00 56.06 736 SER A N 1
ATOM 5971 C CA . SER A 1 736 ? -27.539 9.813 47.086 1.00 56.06 736 SER A CA 1
ATOM 5972 C C . SER A 1 736 ? -27.692 11.300 46.748 1.00 56.06 736 SER A C 1
ATOM 5974 O O . SER A 1 736 ? -27.560 12.175 47.598 1.00 56.06 736 SER A O 1
ATOM 5976 N N . THR A 1 737 ? -27.959 11.614 45.483 1.00 53.22 737 THR A N 1
ATOM 5977 C CA . THR A 1 737 ? -28.309 12.980 45.063 1.00 53.22 737 THR A CA 1
ATOM 5978 C C . THR A 1 737 ? -29.668 12.992 44.362 1.00 53.22 737 THR A C 1
ATOM 5980 O O . THR A 1 737 ? -29.998 12.097 43.589 1.00 53.22 737 THR A O 1
ATOM 5983 N N . GLU A 1 738 ? -30.495 13.998 44.670 1.00 48.34 738 GLU A N 1
ATOM 5984 C CA . GLU A 1 738 ? -31.832 14.195 44.075 1.00 48.34 738 GLU A CA 1
ATOM 5985 C C . GLU A 1 738 ? -31.781 14.747 42.629 1.00 48.34 738 GLU A C 1
ATOM 5987 O O . GLU A 1 738 ? -32.823 14.995 42.023 1.00 48.34 738 GLU A O 1
ATOM 5992 N N . SER A 1 739 ? -30.591 14.944 42.051 1.00 49.50 739 SER A N 1
ATOM 5993 C CA . SER A 1 739 ? -30.388 15.482 40.699 1.00 49.50 739 SER A CA 1
ATOM 5994 C C . SER A 1 739 ? -29.860 14.436 39.702 1.00 49.50 739 SER A C 1
ATOM 5996 O O . SER A 1 739 ? -29.462 13.332 40.065 1.00 49.50 739 SER A O 1
ATOM 5998 N N . ALA A 1 740 ? -29.949 14.762 38.407 1.00 51.25 740 ALA A N 1
ATOM 5999 C CA . ALA A 1 740 ? -29.572 13.892 37.289 1.00 51.25 740 ALA A CA 1
ATOM 6000 C C . ALA A 1 740 ? -28.103 13.431 37.379 1.00 51.25 740 ALA A C 1
ATOM 6002 O O . ALA A 1 740 ? -27.249 14.251 37.697 1.00 51.25 740 ALA A O 1
ATOM 6003 N N . GLY A 1 741 ? -27.804 12.163 37.057 1.00 58.09 741 GLY A N 1
ATOM 6004 C CA . GLY A 1 741 ? -26.425 11.653 37.002 1.00 58.09 741 GLY A CA 1
ATOM 6005 C C . GLY A 1 741 ? -25.945 10.844 38.216 1.00 58.09 741 GLY A C 1
ATOM 6006 O O . GLY A 1 741 ? -24.743 10.642 38.362 1.00 58.09 741 GLY A O 1
ATOM 6007 N N . ALA A 1 742 ? -26.840 10.351 39.083 1.00 70.69 742 ALA A N 1
ATOM 6008 C CA . ALA A 1 742 ? -26.451 9.482 40.199 1.00 70.69 742 ALA A CA 1
ATOM 6009 C C . ALA A 1 742 ? -25.758 8.196 39.699 1.00 70.69 742 ALA A C 1
ATOM 6011 O O . ALA A 1 742 ? -26.350 7.417 38.942 1.00 70.69 742 ALA A O 1
ATOM 6012 N N . ALA A 1 743 ? -24.513 7.984 40.140 1.00 86.69 743 ALA A N 1
ATOM 6013 C CA . ALA A 1 743 ? -23.713 6.806 39.824 1.00 86.69 743 ALA A CA 1
ATOM 6014 C C . ALA A 1 743 ? -23.932 5.689 40.857 1.00 86.69 743 ALA A C 1
ATOM 6016 O O . ALA A 1 743 ? -23.923 5.928 42.069 1.00 86.69 743 ALA A O 1
ATOM 6017 N N . VAL A 1 744 ? -24.095 4.465 40.362 1.00 92.00 744 VAL A N 1
ATOM 6018 C CA . VAL A 1 744 ? -24.057 3.222 41.136 1.00 92.00 744 VAL A CA 1
ATOM 6019 C C . VAL A 1 744 ? -22.837 2.436 40.683 1.00 92.00 744 VAL A C 1
ATOM 6021 O O . VAL A 1 744 ? -22.707 2.140 39.500 1.00 92.00 744 VAL A O 1
ATOM 6024 N N . VAL A 1 745 ? -21.952 2.093 41.612 1.00 95.31 745 VAL A N 1
ATOM 6025 C CA . VAL A 1 745 ? -20.749 1.298 41.344 1.00 95.31 745 VAL A CA 1
ATOM 6026 C C . VAL A 1 745 ? -20.902 -0.040 42.048 1.00 95.31 745 VAL A C 1
ATOM 6028 O O . VAL A 1 745 ? -21.040 -0.080 43.265 1.00 95.31 745 VAL A O 1
ATOM 6031 N N . VAL A 1 746 ? -20.866 -1.137 41.301 1.00 97.00 746 VAL A N 1
ATOM 6032 C CA . VAL A 1 746 ? -20.856 -2.499 41.840 1.00 97.00 746 VAL A CA 1
ATOM 6033 C C . VAL A 1 746 ? -19.487 -3.101 41.567 1.00 97.00 746 VAL A C 1
ATOM 6035 O O . VAL A 1 746 ? -19.127 -3.322 40.413 1.00 97.00 746 VAL A O 1
ATOM 6038 N N . LEU A 1 747 ? -18.718 -3.361 42.622 1.00 96.94 747 LEU A N 1
ATOM 6039 C CA . LEU A 1 747 ? -17.449 -4.071 42.517 1.00 96.94 747 LEU A CA 1
ATOM 6040 C C . LEU A 1 747 ? -17.690 -5.576 42.554 1.00 96.94 747 LEU A C 1
ATOM 6042 O O . LEU A 1 747 ? -18.447 -6.085 43.386 1.00 96.94 747 LEU A O 1
ATOM 6046 N N . LEU A 1 748 ? -17.010 -6.280 41.662 1.00 95.81 748 LEU A N 1
ATOM 6047 C CA . LEU A 1 748 ? -17.019 -7.728 41.530 1.00 95.81 748 LEU A CA 1
ATOM 6048 C C . LEU A 1 748 ? -15.614 -8.262 41.843 1.00 95.81 748 LEU A C 1
ATOM 6050 O O . LEU A 1 748 ? -14.635 -7.520 41.808 1.00 95.81 748 LEU A O 1
ATOM 6054 N N . GLU A 1 749 ? -15.488 -9.554 42.137 1.00 93.50 749 GLU A N 1
ATOM 6055 C CA . GLU A 1 749 ? -14.163 -10.188 42.203 1.00 93.50 749 GLU A CA 1
ATOM 6056 C C . GLU A 1 749 ? -13.507 -10.201 40.810 1.00 93.50 749 GLU A C 1
ATOM 6058 O O . GLU A 1 749 ? -12.298 -10.015 40.677 1.00 93.50 749 GLU A O 1
ATOM 6063 N N . GLU A 1 750 ? -14.323 -10.360 39.769 1.00 94.31 750 GLU A N 1
ATOM 6064 C CA . GLU A 1 750 ? -13.903 -10.499 38.375 1.00 94.31 750 GLU A CA 1
ATOM 6065 C C . GLU A 1 750 ? -13.865 -9.176 37.581 1.00 94.31 750 GLU A C 1
ATOM 6067 O O . GLU A 1 750 ? -13.416 -9.162 36.433 1.00 94.31 750 GLU A O 1
ATOM 6072 N N . GLY A 1 751 ? -14.352 -8.073 38.158 1.00 95.88 751 GLY A N 1
ATOM 6073 C CA . GLY A 1 751 ? -14.567 -6.819 37.436 1.00 95.88 751 GLY A CA 1
ATOM 6074 C C . GLY A 1 751 ? -15.241 -5.709 38.250 1.00 95.88 751 GLY A C 1
ATOM 6075 O O . GLY A 1 751 ? -15.351 -5.771 39.474 1.00 95.88 751 GLY A O 1
ATOM 6076 N N . TYR A 1 752 ? -15.763 -4.693 37.570 1.00 97.31 752 TYR A N 1
ATOM 6077 C CA . TYR A 1 752 ? -16.719 -3.738 38.126 1.00 97.31 752 TYR A CA 1
ATOM 6078 C C . TYR A 1 752 ? -17.781 -3.343 37.100 1.00 97.31 752 TYR A C 1
ATOM 6080 O O . TYR A 1 752 ? -17.560 -3.387 35.891 1.00 97.31 752 TYR A O 1
ATOM 6088 N N . VAL A 1 753 ? -18.930 -2.893 37.603 1.00 97.81 753 VAL A N 1
ATOM 6089 C CA . VAL A 1 753 ? -19.978 -2.263 36.799 1.00 97.81 753 VAL A CA 1
ATOM 6090 C C . VAL A 1 753 ? -20.300 -0.888 37.367 1.00 97.81 753 VAL A C 1
ATOM 6092 O O . VAL A 1 753 ? -20.718 -0.782 38.519 1.00 97.81 753 VAL A O 1
ATOM 6095 N N . VAL A 1 754 ? -20.141 0.165 36.567 1.00 96.06 754 VAL A N 1
ATOM 6096 C CA . VAL A 1 754 ? -20.649 1.507 36.891 1.00 96.06 754 VAL A CA 1
ATOM 6097 C C . VAL A 1 754 ? -21.899 1.764 36.077 1.00 96.06 754 VAL A C 1
ATOM 6099 O O . VAL A 1 754 ? -21.870 1.604 34.867 1.00 96.06 754 VAL A O 1
ATOM 6102 N N . ALA A 1 755 ? -22.980 2.189 36.717 1.00 94.12 755 ALA A N 1
ATOM 6103 C CA . ALA A 1 755 ? -24.216 2.591 36.064 1.00 94.12 755 ALA A CA 1
ATOM 6104 C C . ALA A 1 755 ? -24.531 4.049 36.409 1.00 94.12 755 ALA A C 1
ATOM 6106 O O . ALA A 1 755 ? -24.633 4.406 37.583 1.00 94.12 755 ALA A O 1
ATOM 6107 N N . ARG A 1 756 ? -24.711 4.892 35.393 1.00 91.56 756 ARG A N 1
ATOM 6108 C CA . ARG A 1 756 ? -25.061 6.311 35.530 1.00 91.56 756 ARG A CA 1
ATOM 6109 C C . ARG A 1 756 ? -26.403 6.568 34.865 1.00 91.56 756 ARG A C 1
ATOM 6111 O O . ARG A 1 756 ? -26.598 6.221 33.702 1.00 91.56 756 ARG A O 1
ATOM 6118 N N . ARG A 1 757 ? -27.341 7.157 35.609 1.00 88.25 757 ARG A N 1
ATOM 6119 C CA . ARG A 1 757 ? -28.747 7.267 35.189 1.00 88.25 757 ARG A CA 1
ATOM 6120 C C . ARG A 1 757 ? -29.159 8.714 34.943 1.00 88.25 757 ARG A C 1
ATOM 6122 O O . ARG A 1 757 ? -28.965 9.575 35.805 1.00 88.25 757 ARG A O 1
ATOM 6129 N N . TRP A 1 758 ? -29.878 8.935 33.844 1.00 87.56 758 TRP A N 1
ATOM 6130 C CA . TRP A 1 758 ? -30.570 10.186 33.536 1.00 87.56 758 TRP A CA 1
ATOM 6131 C C . TRP A 1 758 ? -32.059 9.925 33.293 1.00 87.56 758 TRP A C 1
ATOM 6133 O O . TRP A 1 758 ? -32.499 9.826 32.145 1.00 87.56 758 TRP A O 1
ATOM 6143 N N . PRO A 1 759 ? -32.875 9.844 34.365 1.00 84.50 759 PRO A N 1
ATOM 6144 C CA . PRO A 1 759 ? -34.302 9.551 34.240 1.00 84.50 759 PRO A CA 1
ATOM 6145 C C . PRO A 1 759 ? -35.066 10.552 33.362 1.00 84.50 759 PRO A C 1
ATOM 6147 O O . PRO A 1 759 ? -36.034 10.172 32.718 1.00 84.50 759 PRO A O 1
ATOM 6150 N N . GLN A 1 760 ? -34.625 11.817 33.289 1.00 84.50 760 GLN A N 1
ATOM 6151 C CA . GLN A 1 760 ? -35.268 12.832 32.437 1.00 84.50 760 GLN A CA 1
ATOM 6152 C C . GLN A 1 760 ? -35.107 12.551 30.935 1.00 84.50 760 GLN A C 1
ATOM 6154 O O . GLN A 1 760 ? -35.910 13.028 30.139 1.00 84.50 760 GLN A O 1
ATOM 6159 N N . HIS A 1 761 ? -34.083 11.781 30.563 1.00 85.69 761 HIS A N 1
ATOM 6160 C CA . HIS A 1 761 ? -33.743 11.446 29.181 1.00 85.69 761 HIS A CA 1
ATOM 6161 C C . HIS A 1 761 ? -34.045 9.979 28.840 1.00 85.69 761 HIS A C 1
ATOM 6163 O O . HIS A 1 761 ? -33.750 9.547 27.733 1.00 85.69 761 HIS A O 1
ATOM 6169 N N . ASN A 1 762 ? -34.623 9.201 29.771 1.00 88.88 762 ASN A N 1
ATOM 6170 C CA . ASN A 1 762 ? -34.786 7.745 29.638 1.00 88.88 762 ASN A CA 1
ATOM 6171 C C . ASN A 1 762 ? -33.481 7.053 29.198 1.00 88.88 762 ASN A C 1
ATOM 6173 O O . ASN A 1 762 ? -33.491 6.196 28.315 1.00 88.88 762 ASN A O 1
ATOM 6177 N N . TYR A 1 763 ? -32.361 7.455 29.802 1.00 91.75 763 TYR A N 1
ATOM 6178 C CA . TYR A 1 763 ? -31.019 7.039 29.399 1.00 91.75 763 TYR A CA 1
ATOM 6179 C C . TYR A 1 763 ? -30.219 6.500 30.588 1.00 91.75 763 TYR A C 1
ATOM 6181 O O . TYR A 1 763 ? -30.237 7.081 31.682 1.00 91.75 763 TYR A O 1
ATOM 6189 N N . CYS A 1 764 ? -29.499 5.398 30.372 1.00 92.69 764 CYS A N 1
ATOM 6190 C CA . CYS A 1 764 ? -28.539 4.858 31.329 1.00 92.69 764 CYS A CA 1
ATOM 6191 C C . CYS A 1 764 ? -27.244 4.443 30.632 1.00 92.69 764 CYS A C 1
ATOM 6193 O O . CYS A 1 764 ? -27.253 3.698 29.650 1.00 92.69 764 CYS A O 1
ATOM 6195 N N . ALA A 1 765 ? -26.135 4.912 31.192 1.00 94.44 765 ALA A N 1
ATOM 6196 C CA . ALA A 1 765 ? -24.782 4.641 30.743 1.00 94.44 765 ALA A CA 1
ATOM 6197 C C . ALA A 1 765 ? -24.152 3.591 31.662 1.00 94.44 765 ALA A C 1
ATOM 6199 O O . ALA A 1 765 ? -24.205 3.740 32.884 1.00 94.44 765 ALA A O 1
ATOM 6200 N N . PHE A 1 766 ? -23.535 2.562 31.093 1.00 96.56 766 PHE A N 1
ATOM 6201 C CA . PHE A 1 766 ? -22.809 1.534 31.825 1.00 96.56 766 PHE A CA 1
ATOM 6202 C C . PHE A 1 766 ? -21.330 1.510 31.431 1.00 96.56 766 PHE A C 1
ATOM 6204 O O . PHE A 1 766 ? -20.988 1.653 30.255 1.00 96.56 766 PHE A O 1
ATOM 6211 N N . ASP A 1 767 ? -20.472 1.310 32.426 1.00 97.38 767 ASP A N 1
ATOM 6212 C CA . ASP A 1 767 ? -19.103 0.826 32.264 1.00 97.38 767 ASP A CA 1
ATOM 6213 C C . ASP A 1 767 ? -19.080 -0.592 32.810 1.00 97.38 767 ASP A C 1
ATOM 6215 O O . ASP A 1 767 ? -19.337 -0.780 33.997 1.00 97.38 767 ASP A O 1
ATOM 6219 N N . ILE A 1 768 ? -18.802 -1.580 31.971 1.00 97.88 768 ILE A N 1
ATOM 6220 C CA . ILE A 1 768 ? -18.650 -2.970 32.399 1.00 97.88 768 ILE A CA 1
ATOM 6221 C C . ILE A 1 768 ? -17.180 -3.310 32.177 1.00 97.88 768 ILE A C 1
ATOM 6223 O O . ILE A 1 768 ? -16.772 -3.506 31.040 1.00 97.88 768 ILE A O 1
ATOM 6227 N N . HIS A 1 769 ? -16.371 -3.304 33.234 1.00 97.50 769 HIS A N 1
ATOM 6228 C CA . HIS A 1 769 ? -14.951 -3.633 33.143 1.00 97.50 769 HIS A CA 1
ATOM 6229 C C . HIS A 1 769 ? -14.712 -5.006 33.760 1.00 97.50 769 HIS A C 1
ATOM 6231 O O . HIS A 1 769 ? -14.910 -5.177 34.959 1.00 97.50 769 HIS A O 1
ATOM 6237 N N . MET A 1 770 ? -14.277 -5.974 32.959 1.00 95.69 770 MET A N 1
ATOM 6238 C CA . MET A 1 770 ? -13.914 -7.314 33.421 1.00 95.69 770 MET A CA 1
ATOM 6239 C C . MET A 1 770 ? -12.414 -7.556 33.243 1.00 95.69 770 MET A C 1
ATOM 6241 O O . MET A 1 770 ? -11.859 -7.213 32.203 1.00 95.69 770 MET A O 1
ATOM 6245 N N . TRP A 1 771 ? -11.771 -8.177 34.232 1.00 93.50 771 TRP A N 1
ATOM 6246 C CA . TRP A 1 771 ? -10.376 -8.661 34.181 1.00 93.50 771 TRP A CA 1
ATOM 6247 C C . TRP A 1 771 ? -10.257 -10.172 34.402 1.00 93.50 771 TRP A C 1
ATOM 6249 O O . TRP A 1 771 ? -9.168 -10.740 34.367 1.00 93.50 771 TRP A O 1
ATOM 6259 N N . ALA A 1 772 ? -11.386 -10.821 34.655 1.00 92.00 772 ALA A N 1
ATOM 6260 C CA . ALA A 1 772 ? -11.546 -12.258 34.728 1.00 92.00 772 ALA A CA 1
ATOM 6261 C C . ALA A 1 772 ? -12.947 -12.615 34.224 1.00 92.00 772 ALA A C 1
ATOM 6263 O O . ALA A 1 772 ? -13.824 -11.752 34.153 1.00 92.00 772 ALA A O 1
ATOM 6264 N N . LYS A 1 773 ? -13.176 -13.885 33.882 1.00 91.06 773 LYS A N 1
ATOM 6265 C CA . LYS A 1 773 ? -14.470 -14.385 33.406 1.00 91.06 773 LYS A CA 1
ATOM 6266 C C . LYS A 1 773 ? -15.034 -13.543 32.250 1.00 91.06 773 LYS A C 1
ATOM 6268 O O . LYS A 1 773 ? -16.167 -13.058 32.288 1.00 91.06 773 LYS A O 1
ATOM 6273 N N . PHE A 1 774 ? -14.206 -13.322 31.226 1.00 90.38 774 PHE A N 1
ATOM 6274 C CA . PHE A 1 774 ? -14.529 -12.458 30.082 1.00 90.38 774 PHE A CA 1
ATOM 6275 C C . PHE A 1 774 ? -15.762 -12.932 29.295 1.00 90.38 774 PHE A C 1
ATOM 6277 O O . PHE A 1 774 ? -16.462 -12.121 28.697 1.00 90.38 774 PHE A O 1
ATOM 6284 N N . ASP A 1 775 ? -16.087 -14.224 29.345 1.00 87.44 775 ASP A N 1
ATOM 6285 C CA . ASP A 1 775 ? -17.309 -14.812 28.786 1.00 87.44 775 ASP A CA 1
ATOM 6286 C C . ASP A 1 775 ? -18.600 -14.258 29.425 1.00 87.44 775 ASP A C 1
ATOM 6288 O O . ASP A 1 775 ? -19.665 -14.257 28.799 1.00 87.44 775 ASP A O 1
ATOM 6292 N N . ALA A 1 776 ? -18.522 -13.711 30.644 1.00 91.31 776 ALA A N 1
ATOM 6293 C CA . ALA A 1 776 ? -19.653 -13.061 31.296 1.00 91.31 776 ALA A CA 1
ATOM 6294 C C . ALA A 1 776 ? -20.029 -11.707 30.670 1.00 91.31 776 ALA A C 1
ATOM 6296 O O . ALA A 1 776 ? -21.158 -11.264 30.890 1.00 91.31 776 ALA A O 1
ATOM 6297 N N . HIS A 1 777 ? -19.160 -11.058 29.879 1.00 91.31 777 HIS A N 1
ATOM 6298 C CA . HIS A 1 777 ? -19.407 -9.706 29.351 1.00 91.31 777 HIS A CA 1
ATOM 6299 C C . HIS A 1 777 ? -20.740 -9.579 28.608 1.00 91.31 777 HIS A C 1
ATOM 6301 O O . HIS A 1 777 ? -21.543 -8.699 28.919 1.00 91.31 777 HIS A O 1
ATOM 6307 N N . GLU A 1 778 ? -21.021 -10.493 27.676 1.00 92.25 778 GLU A N 1
ATOM 6308 C CA . GLU A 1 778 ? -22.269 -10.466 26.904 1.00 92.25 778 GLU A CA 1
ATOM 6309 C C . GLU A 1 778 ? -23.498 -10.761 27.766 1.00 92.25 778 GLU A C 1
ATOM 6311 O O . GLU A 1 778 ? -24.577 -10.208 27.545 1.00 92.25 778 GLU A O 1
ATOM 6316 N N . SER A 1 779 ? -23.347 -11.611 28.782 1.00 94.75 779 SER A N 1
ATOM 6317 C CA . SER A 1 779 ? -24.433 -11.913 29.717 1.00 94.75 779 SER A CA 1
ATOM 6318 C C . SER A 1 779 ? -24.736 -10.718 30.625 1.00 94.75 779 SER A C 1
ATOM 6320 O O . SER A 1 779 ? -25.906 -10.421 30.866 1.00 94.75 779 SER A O 1
ATOM 6322 N N . ILE A 1 780 ? -23.707 -9.984 31.067 1.00 96.25 780 ILE A N 1
ATOM 6323 C CA . ILE A 1 780 ? -23.859 -8.739 31.831 1.00 96.25 780 ILE A CA 1
ATOM 6324 C C . ILE A 1 780 ? -24.506 -7.657 30.963 1.00 96.25 780 ILE A C 1
ATOM 6326 O O . ILE A 1 780 ? -25.457 -7.023 31.416 1.00 96.25 780 ILE A O 1
ATOM 6330 N N . LYS A 1 781 ? -24.067 -7.489 29.707 1.00 95.19 781 LYS A N 1
ATOM 6331 C CA . LYS A 1 781 ? -24.691 -6.568 28.742 1.00 95.19 781 LYS A CA 1
ATOM 6332 C C . LYS A 1 781 ? -26.188 -6.848 28.596 1.00 95.19 781 LYS A C 1
ATOM 6334 O O . LYS A 1 781 ? -27.003 -5.943 28.758 1.00 95.19 781 LYS A O 1
ATOM 6339 N N . LYS A 1 782 ? -26.566 -8.108 28.348 1.00 94.00 782 LYS A N 1
ATOM 6340 C CA . LYS A 1 782 ? -27.977 -8.519 28.232 1.00 94.00 782 LYS A CA 1
ATOM 6341 C C . LYS A 1 782 ? -28.762 -8.248 29.515 1.00 94.00 782 LYS A C 1
ATOM 6343 O O . LYS A 1 782 ? -29.871 -7.724 29.444 1.00 94.00 782 LYS A O 1
ATOM 6348 N N . ALA A 1 783 ? -28.185 -8.558 30.677 1.00 94.06 783 ALA A N 1
ATOM 6349 C CA . ALA A 1 783 ? -28.809 -8.290 31.969 1.00 94.06 783 ALA A CA 1
ATOM 6350 C C . ALA A 1 783 ? -29.007 -6.783 32.218 1.00 94.06 783 ALA A C 1
ATOM 6352 O O . ALA A 1 783 ? -30.061 -6.386 32.708 1.00 94.06 783 ALA A O 1
ATOM 6353 N N . ALA A 1 784 ? -28.040 -5.941 31.838 1.00 93.56 784 ALA A N 1
ATOM 6354 C CA . ALA A 1 784 ? -28.132 -4.487 31.953 1.00 93.56 784 ALA A CA 1
ATOM 6355 C C . ALA A 1 784 ? -29.232 -3.905 31.047 1.00 93.56 784 ALA A C 1
ATOM 6357 O O . ALA A 1 784 ? -30.060 -3.134 31.527 1.00 93.56 784 ALA A O 1
ATOM 6358 N N . ILE A 1 785 ? -29.306 -4.333 29.779 1.00 92.50 785 ILE A N 1
ATOM 6359 C CA . ILE A 1 785 ? -30.369 -3.928 28.836 1.00 92.50 785 ILE A CA 1
ATOM 6360 C C . ILE A 1 785 ? -31.752 -4.364 29.346 1.00 92.50 785 ILE A C 1
ATOM 6362 O O . ILE A 1 785 ? -32.722 -3.606 29.296 1.00 92.50 785 ILE A O 1
ATOM 6366 N N . GLN A 1 786 ? -31.856 -5.587 29.875 1.00 91.06 786 GLN A N 1
ATOM 6367 C CA . GLN A 1 786 ? -33.106 -6.089 30.439 1.00 91.06 786 GLN A CA 1
ATOM 6368 C C . GLN A 1 786 ? -33.521 -5.303 31.692 1.00 91.06 786 GLN A C 1
ATOM 6370 O O . GLN A 1 786 ? -34.702 -4.993 31.858 1.00 91.06 786 GLN A O 1
ATOM 6375 N N . LEU A 1 787 ? -32.563 -4.960 32.557 1.00 91.06 787 LEU A N 1
ATOM 6376 C CA . LEU A 1 787 ? -32.790 -4.187 33.778 1.00 91.06 787 LEU A CA 1
ATOM 6377 C C . LEU A 1 787 ? -33.350 -2.790 33.482 1.00 91.06 787 LEU A C 1
ATOM 6379 O O . LEU A 1 787 ? -34.198 -2.305 34.229 1.00 91.06 787 LEU A O 1
ATOM 6383 N N . THR A 1 788 ? -32.902 -2.140 32.407 1.00 90.12 788 THR A N 1
ATOM 6384 C CA . THR A 1 788 ? -33.373 -0.799 32.030 1.00 90.12 788 THR A CA 1
ATOM 6385 C C . THR A 1 788 ? -34.740 -0.802 31.345 1.00 90.12 788 THR A C 1
ATOM 6387 O O . THR A 1 788 ? -35.347 0.261 31.188 1.00 90.12 788 THR A O 1
ATOM 6390 N N . GLY A 1 789 ? -35.271 -1.978 30.988 1.00 83.75 789 GLY A N 1
ATOM 6391 C CA . GLY A 1 789 ? -36.534 -2.110 30.257 1.00 83.75 789 GLY A CA 1
ATOM 6392 C C . GLY A 1 789 ? -36.445 -1.593 28.819 1.00 83.75 789 GLY A C 1
ATOM 6393 O O . GLY A 1 789 ? -37.464 -1.252 28.219 1.00 83.75 789 GLY A O 1
ATOM 6394 N N . THR A 1 790 ? -35.227 -1.505 28.290 1.00 82.00 790 THR A N 1
ATOM 6395 C CA . THR A 1 790 ? -34.927 -1.032 26.942 1.00 82.00 790 THR A CA 1
ATOM 6396 C C . THR A 1 790 ? -35.411 -2.057 25.914 1.00 82.00 790 THR A C 1
ATOM 6398 O O . THR A 1 790 ? -35.172 -3.257 26.049 1.00 82.00 790 THR A O 1
ATOM 6401 N N . SER A 1 791 ? -36.138 -1.598 24.893 1.00 75.31 791 SER A N 1
ATOM 6402 C CA . SER A 1 791 ? -36.644 -2.448 23.809 1.00 75.31 791 SER A CA 1
ATOM 6403 C C . SER A 1 791 ? -36.751 -1.666 22.498 1.00 75.31 791 SER A C 1
ATOM 6405 O O . SER A 1 791 ? -37.035 -0.468 22.512 1.00 75.31 791 SER A O 1
ATOM 6407 N N . GLY A 1 792 ? -36.527 -2.350 21.371 1.00 71.50 792 GLY A N 1
ATOM 6408 C CA . GLY A 1 792 ? -36.561 -1.771 20.020 1.00 71.50 792 GLY A CA 1
ATOM 6409 C C . GLY A 1 792 ? -35.202 -1.788 19.314 1.00 71.50 792 GLY A C 1
ATOM 6410 O O . GLY A 1 792 ? -34.161 -1.912 19.961 1.00 71.50 792 GLY A O 1
ATOM 6411 N N . GLU A 1 793 ? -35.216 -1.663 17.986 1.00 71.12 793 GLU A N 1
ATOM 6412 C CA . GLU A 1 793 ? -33.998 -1.462 17.188 1.00 71.12 793 GLU A CA 1
ATOM 6413 C C . GLU A 1 793 ? -33.308 -0.155 17.600 1.00 71.12 793 GLU A C 1
ATOM 6415 O O . GLU A 1 793 ? -33.973 0.813 17.975 1.00 71.12 793 GLU A O 1
ATOM 6420 N N . HIS A 1 794 ? -31.973 -0.142 17.561 1.00 80.62 794 HIS A N 1
ATOM 6421 C CA . HIS A 1 794 ? -31.139 1.027 17.878 1.00 80.62 794 HIS A CA 1
ATOM 6422 C C . HIS A 1 794 ? -31.273 1.575 19.311 1.00 80.62 794 HIS A C 1
ATOM 6424 O O . HIS A 1 794 ? -30.840 2.685 19.605 1.00 80.62 794 HIS A O 1
ATOM 6430 N N . SER A 1 795 ? -31.873 0.802 20.218 1.00 86.94 795 SER A N 1
ATOM 6431 C CA . SER A 1 795 ? -32.145 1.210 21.602 1.00 86.94 795 SER A CA 1
ATOM 6432 C C . SER A 1 795 ? -30.967 1.011 22.567 1.00 86.94 795 SER A C 1
ATOM 6434 O O . SER A 1 795 ? -31.031 1.434 23.720 1.00 86.94 795 SER A O 1
ATOM 6436 N N . SER A 1 796 ? -29.880 0.391 22.111 1.00 93.38 796 SER A N 1
ATOM 6437 C CA . SER A 1 796 ? -28.637 0.254 22.866 1.00 93.38 796 SER A CA 1
ATOM 6438 C C . SER A 1 796 ? -27.440 0.342 21.937 1.00 93.38 796 SER A C 1
ATOM 6440 O O . SER A 1 796 ? -27.493 -0.250 20.861 1.00 93.38 796 SER A O 1
ATOM 6442 N N . SER A 1 797 ? -26.359 0.978 22.375 1.00 95.19 797 SER A N 1
ATOM 6443 C CA . SER A 1 797 ? -25.072 0.979 21.677 1.00 95.19 797 SER A CA 1
ATOM 6444 C C . SER A 1 797 ? -23.964 0.458 22.585 1.00 95.19 797 SER A C 1
ATOM 6446 O O . SER A 1 797 ? -24.027 0.583 23.810 1.00 95.19 797 SER A O 1
ATOM 6448 N N . SER A 1 798 ? -22.958 -0.192 22.005 1.00 96.12 798 SER A N 1
ATOM 6449 C CA . SER A 1 798 ? -21.816 -0.679 22.769 1.00 96.12 798 SER A CA 1
ATOM 6450 C C . SER A 1 798 ? -20.553 -0.822 21.941 1.00 96.12 798 SER A C 1
ATOM 6452 O O . SER A 1 798 ? -20.605 -1.259 20.794 1.00 96.12 798 SER A O 1
ATOM 6454 N N . TYR A 1 799 ? -19.417 -0.593 22.582 1.00 96.81 799 TYR A N 1
ATOM 6455 C CA . TYR A 1 799 ? -18.092 -0.917 22.066 1.00 96.81 799 TYR A CA 1
ATOM 6456 C C . TYR A 1 799 ? -17.175 -1.310 23.228 1.00 96.81 799 TYR A C 1
ATOM 6458 O O . TYR A 1 799 ? -17.537 -1.171 24.400 1.00 96.81 799 TYR A O 1
ATOM 6466 N N . ARG A 1 800 ? -16.002 -1.856 22.916 1.00 96.00 800 ARG A N 1
ATOM 6467 C CA . ARG A 1 800 ? -15.018 -2.308 23.903 1.00 96.00 800 ARG A CA 1
ATOM 6468 C C . ARG A 1 800 ? -13.753 -1.473 23.801 1.00 96.00 800 ARG A C 1
ATOM 6470 O O . ARG A 1 800 ? -13.418 -0.997 22.725 1.00 96.00 800 ARG A O 1
ATOM 6477 N N . ILE A 1 801 ? -13.067 -1.330 24.922 1.00 94.44 801 ILE A N 1
ATOM 6478 C CA . ILE A 1 801 ? -11.734 -0.753 25.047 1.00 94.44 801 ILE A CA 1
ATOM 6479 C C . ILE A 1 801 ? -10.876 -1.813 25.736 1.00 94.44 801 ILE A C 1
ATOM 6481 O O . ILE A 1 801 ? -11.279 -2.365 26.768 1.00 94.44 801 ILE A O 1
ATOM 6485 N N . VAL A 1 802 ? -9.720 -2.133 25.163 1.00 91.75 802 VAL A N 1
ATOM 6486 C CA . VAL A 1 802 ? -8.749 -3.024 25.807 1.00 91.75 802 VAL A CA 1
ATOM 6487 C C . VAL A 1 802 ? -8.062 -2.255 26.923 1.00 91.75 802 VAL A C 1
ATOM 6489 O O . VAL A 1 802 ? -7.454 -1.223 26.667 1.00 91.75 802 VAL A O 1
ATOM 6492 N N . ALA A 1 803 ? -8.170 -2.756 28.149 1.00 91.50 803 ALA A N 1
ATOM 6493 C CA . ALA A 1 803 ? -7.775 -2.077 29.379 1.00 91.50 803 ALA A CA 1
ATOM 6494 C C . ALA A 1 803 ? -6.845 -2.956 30.239 1.00 91.50 803 ALA A C 1
ATOM 6496 O O . ALA A 1 803 ? -6.544 -4.102 29.890 1.00 91.50 803 ALA A O 1
ATOM 6497 N N . GLY A 1 804 ? -6.371 -2.424 31.360 1.00 89.75 804 GLY A N 1
ATOM 6498 C CA . GLY A 1 804 ? -5.639 -3.152 32.388 1.00 89.75 804 GLY A CA 1
ATOM 6499 C C . GLY A 1 804 ? -6.566 -3.941 33.316 1.00 89.75 804 GLY A C 1
ATOM 6500 O O . GLY A 1 804 ? -7.702 -3.568 33.587 1.00 89.75 804 GLY A O 1
ATOM 6501 N N . GLY A 1 805 ? -6.077 -5.066 33.821 1.00 91.88 805 GLY A N 1
ATOM 6502 C CA . GLY A 1 805 ? -6.786 -5.963 34.731 1.00 91.88 805 GLY A CA 1
ATOM 6503 C C . GLY A 1 805 ? -6.073 -6.158 36.067 1.00 91.88 805 GLY A C 1
ATOM 6504 O O . GLY A 1 805 ? -5.256 -5.341 36.479 1.00 91.88 805 GLY A O 1
ATOM 6505 N N . MET A 1 806 ? -6.382 -7.257 36.763 1.00 94.19 806 MET A N 1
ATOM 6506 C CA . MET A 1 806 ? -5.907 -7.523 38.127 1.00 94.19 806 MET A CA 1
ATOM 6507 C C . MET A 1 806 ? -5.083 -8.818 38.230 1.00 94.19 806 MET A C 1
ATOM 6509 O O . MET A 1 806 ? -5.516 -9.876 37.762 1.00 94.19 806 MET A O 1
ATOM 6513 N N . PHE A 1 807 ? -3.915 -8.772 38.879 1.00 93.69 807 PHE A N 1
ATOM 6514 C CA . PHE A 1 807 ? -3.150 -9.980 39.218 1.00 93.69 807 PHE A CA 1
ATOM 6515 C C . PHE A 1 807 ? -3.733 -10.709 40.435 1.00 93.69 807 PHE A C 1
ATOM 6517 O O . PHE A 1 807 ? -4.386 -10.117 41.295 1.00 93.69 807 PHE A O 1
ATOM 6524 N N . GLY A 1 808 ? -3.468 -12.014 40.533 1.00 90.31 808 GLY A N 1
ATOM 6525 C CA . GLY A 1 808 ? -3.792 -12.800 41.732 1.00 90.31 808 GLY A CA 1
ATOM 6526 C C . GLY A 1 808 ? -5.257 -13.247 41.836 1.00 90.31 808 GLY A C 1
ATOM 6527 O O . GLY A 1 808 ? -5.672 -13.758 42.876 1.00 90.31 808 GLY A O 1
ATOM 6528 N N . ILE A 1 809 ? -6.047 -13.099 40.768 1.00 91.12 809 ILE A N 1
ATOM 6529 C CA . ILE A 1 809 ? -7.431 -13.595 40.698 1.00 91.12 809 ILE A CA 1
ATOM 6530 C C . ILE A 1 809 ? -7.445 -15.107 40.477 1.00 91.12 809 ILE A C 1
ATOM 6532 O O . ILE A 1 809 ? -6.792 -15.604 39.570 1.00 91.12 809 ILE A O 1
ATOM 6536 N N . GLN A 1 810 ? -8.219 -15.867 41.254 1.00 85.50 810 GLN A N 1
ATOM 6537 C CA . GLN A 1 810 ? -8.146 -17.339 41.242 1.00 85.50 810 GLN A CA 1
ATOM 6538 C C . GLN A 1 810 ? -8.451 -17.990 39.879 1.00 85.50 810 GLN A C 1
ATOM 6540 O O . GLN A 1 810 ? -7.921 -19.066 39.592 1.00 85.50 810 GLN A O 1
ATOM 6545 N N . SER A 1 811 ? -9.280 -17.360 39.042 1.00 85.81 811 SER A N 1
ATOM 6546 C CA . SER A 1 811 ? -9.707 -17.890 37.741 1.00 85.81 811 SER A CA 1
ATOM 6547 C C . SER A 1 811 ? -8.726 -17.641 36.595 1.00 85.81 811 SER A C 1
ATOM 6549 O O . SER A 1 811 ? -8.961 -18.174 35.512 1.00 85.81 811 SER A O 1
ATOM 6551 N N . TRP A 1 812 ? -7.616 -16.917 36.805 1.00 86.31 812 TRP A N 1
ATOM 6552 C CA . TRP A 1 812 ? -6.752 -16.436 35.714 1.00 86.31 812 TRP A CA 1
ATOM 6553 C C . TRP A 1 812 ? -6.311 -17.545 34.742 1.00 86.31 812 TRP A C 1
ATOM 6555 O O . TRP A 1 812 ? -6.282 -17.339 33.535 1.00 86.31 812 TRP A O 1
ATOM 6565 N N . LYS A 1 813 ? -6.041 -18.763 35.241 1.00 84.81 813 LYS A N 1
ATOM 6566 C CA . LYS A 1 813 ? -5.670 -19.922 34.403 1.00 84.81 813 LYS A CA 1
ATOM 6567 C C . LYS A 1 813 ? -6.790 -20.387 33.473 1.00 84.81 813 LYS A C 1
ATOM 6569 O O . LYS A 1 813 ? -6.512 -20.935 32.411 1.00 84.81 813 LYS A O 1
ATOM 6574 N N . GLN A 1 814 ? -8.040 -20.271 33.910 1.00 83.19 814 GLN A N 1
ATOM 6575 C CA . GLN A 1 814 ? -9.214 -20.592 33.104 1.00 83.19 814 GLN A CA 1
ATOM 6576 C C . GLN A 1 814 ? -9.497 -19.468 32.104 1.00 83.19 814 GLN A C 1
ATOM 6578 O O . GLN A 1 814 ? -9.817 -19.755 30.954 1.00 83.19 814 GLN A O 1
ATOM 6583 N N . ASP A 1 815 ? -9.299 -18.215 32.508 1.00 83.62 815 ASP A N 1
ATOM 6584 C CA . ASP A 1 815 ? -9.464 -17.052 31.633 1.00 83.62 815 ASP A CA 1
ATOM 6585 C C . ASP A 1 815 ? -8.461 -17.092 30.471 1.00 83.62 815 ASP A C 1
ATOM 6587 O O . ASP A 1 815 ? -8.851 -16.954 29.311 1.00 83.62 815 ASP A O 1
ATOM 6591 N N . GLU A 1 816 ? -7.205 -17.450 30.754 1.00 81.50 816 GLU A N 1
ATOM 6592 C CA . GLU A 1 816 ? -6.162 -17.712 29.754 1.00 81.50 816 GLU A CA 1
ATOM 6593 C C . GLU A 1 816 ? -6.555 -18.806 28.747 1.00 81.50 816 GLU A C 1
ATOM 6595 O O . GLU A 1 816 ? -6.045 -18.830 27.628 1.00 81.50 816 GLU A O 1
ATOM 6600 N N . LYS A 1 817 ? -7.449 -19.731 29.137 1.00 79.62 817 LYS A N 1
ATOM 6601 C CA . LYS A 1 817 ? -8.013 -20.797 28.282 1.00 79.62 817 LYS A CA 1
ATOM 6602 C C . LYS A 1 817 ? -9.141 -20.357 27.377 1.00 79.62 817 LYS A C 1
ATOM 6604 O O . LYS A 1 817 ? -9.398 -21.022 26.382 1.00 79.62 817 LYS A O 1
ATOM 6609 N N . SER A 1 818 ? -9.776 -19.243 27.696 1.00 82.56 818 SER A N 1
ATOM 6610 C CA . SER A 1 818 ? -10.931 -18.740 26.959 1.00 82.56 818 SER A CA 1
ATOM 6611 C C . SER A 1 818 ? -10.589 -17.695 25.892 1.00 82.56 818 SER A C 1
ATOM 6613 O O . SER A 1 818 ? -11.462 -17.360 25.092 1.00 82.56 818 SER A O 1
ATOM 6615 N N . ARG A 1 819 ? -9.333 -17.229 25.834 1.00 85.06 819 ARG A N 1
ATOM 6616 C CA . ARG A 1 819 ? -8.822 -16.203 24.906 1.00 85.06 819 ARG A CA 1
ATOM 6617 C C . ARG A 1 819 ? -7.639 -16.719 24.077 1.00 85.06 819 ARG A C 1
ATOM 6619 O O . ARG A 1 819 ? -6.989 -17.685 24.480 1.00 85.06 819 ARG A O 1
ATOM 6626 N N . GLY A 1 820 ? -7.402 -16.141 22.902 1.00 73.50 820 GLY A N 1
ATOM 6627 C CA . GLY A 1 820 ? -6.350 -16.594 21.974 1.00 73.50 820 GLY A CA 1
ATOM 6628 C C . GLY A 1 820 ? -5.184 -15.611 21.807 1.00 73.50 820 GLY A C 1
ATOM 6629 O O . GLY A 1 820 ? -4.999 -14.765 22.674 1.00 73.50 820 GLY A O 1
ATOM 6630 N N . PRO A 1 821 ? -4.395 -15.725 20.717 1.00 73.31 821 PRO A N 1
ATOM 6631 C CA . PRO A 1 821 ? -4.082 -16.982 20.036 1.00 73.31 821 PRO A CA 1
ATOM 6632 C C . PRO A 1 821 ? -3.246 -17.904 20.940 1.00 73.31 821 PRO A C 1
ATOM 6634 O O . PRO A 1 821 ? -2.448 -17.451 21.759 1.00 73.31 821 PRO A O 1
ATOM 6637 N N . ARG A 1 822 ? -3.408 -19.220 20.778 1.00 66.62 822 ARG A N 1
ATOM 6638 C CA . ARG A 1 822 ? -2.624 -20.238 21.493 1.00 66.62 822 ARG A CA 1
ATOM 6639 C C . ARG A 1 822 ? -1.721 -20.974 20.512 1.00 66.62 822 ARG A C 1
ATOM 6641 O O . ARG A 1 822 ? -2.204 -21.586 19.562 1.00 66.62 822 ARG A O 1
ATOM 6648 N N . LEU A 1 823 ? -0.414 -20.915 20.752 1.00 55.72 823 LEU A N 1
ATOM 6649 C CA . LEU A 1 823 ? 0.567 -21.738 20.051 1.00 55.72 823 LEU A CA 1
ATOM 6650 C C . LEU A 1 823 ? 0.505 -23.154 20.627 1.00 55.72 823 LEU A C 1
ATOM 6652 O O . LEU A 1 823 ? 0.673 -23.337 21.833 1.00 55.72 823 LEU A O 1
ATOM 6656 N N . THR A 1 824 ? 0.282 -24.154 19.779 1.00 55.69 824 THR A N 1
ATOM 6657 C CA . THR A 1 824 ? 0.477 -25.553 20.169 1.00 55.69 824 THR A CA 1
ATOM 6658 C C . THR A 1 824 ? 1.788 -26.065 19.591 1.00 55.69 824 THR A C 1
ATOM 6660 O O . THR A 1 824 ? 2.178 -25.696 18.481 1.00 55.69 824 THR A O 1
ATOM 6663 N N . ARG A 1 825 ? 2.517 -26.876 20.365 1.00 45.12 825 ARG A N 1
ATOM 6664 C CA . ARG A 1 825 ? 3.710 -27.561 19.863 1.00 45.12 825 ARG A CA 1
ATOM 6665 C C . ARG A 1 825 ? 3.261 -28.802 19.092 1.00 45.12 825 ARG A C 1
ATOM 6667 O O . ARG A 1 825 ? 2.561 -29.630 19.658 1.00 45.12 825 ARG A O 1
ATOM 6674 N N . GLU A 1 826 ? 3.764 -28.921 17.860 1.00 43.84 826 GLU A N 1
ATOM 6675 C CA . GLU A 1 826 ? 3.642 -30.057 16.919 1.00 43.84 826 GLU A CA 1
ATOM 6676 C C . GLU A 1 826 ? 2.600 -29.961 15.786 1.00 43.84 826 GLU A C 1
ATOM 6678 O O . GLU A 1 826 ? 1.896 -30.913 15.477 1.00 43.84 826 GLU A O 1
ATOM 6683 N N . CYS A 1 827 ? 2.642 -28.884 15.000 1.00 44.28 827 CYS A N 1
ATOM 6684 C CA . CYS A 1 827 ? 2.068 -28.873 13.644 1.00 44.28 827 CYS A CA 1
ATOM 6685 C C . CYS A 1 827 ? 3.055 -29.437 12.600 1.00 44.28 827 CYS A C 1
ATOM 6687 O O . CYS A 1 827 ? 3.377 -28.774 11.624 1.00 44.28 827 CYS A O 1
ATOM 6689 N N . ASN A 1 828 ? 3.616 -30.632 12.818 1.00 42.75 828 ASN A N 1
ATOM 6690 C CA . ASN A 1 828 ? 4.552 -31.237 11.863 1.00 42.75 828 ASN A CA 1
ATOM 6691 C C . ASN A 1 828 ? 4.176 -32.689 11.560 1.00 42.75 828 ASN A C 1
ATOM 6693 O O . ASN A 1 828 ? 4.446 -33.592 12.351 1.00 42.75 828 ASN A O 1
ATOM 6697 N N . SER A 1 829 ? 3.643 -32.948 10.361 1.00 36.22 829 SER A N 1
ATOM 6698 C CA . SER A 1 829 ? 3.569 -34.310 9.826 1.00 36.22 829 SER A CA 1
ATOM 6699 C C . SER A 1 829 ? 4.085 -34.407 8.386 1.00 36.22 829 SER A C 1
ATOM 6701 O O . SER A 1 829 ? 3.429 -33.995 7.440 1.00 36.22 829 SER A O 1
ATOM 6703 N N . LYS A 1 830 ? 5.278 -35.005 8.289 1.00 34.56 830 LYS A N 1
ATOM 6704 C CA . LYS A 1 830 ? 5.887 -35.817 7.218 1.00 34.56 830 LYS A CA 1
ATOM 6705 C C . LYS A 1 830 ? 5.591 -35.489 5.741 1.00 34.56 830 LYS A C 1
ATOM 6707 O O . LYS A 1 830 ? 4.583 -35.904 5.194 1.00 34.56 830 LYS A O 1
ATOM 6712 N N . THR A 1 831 ? 6.668 -35.012 5.106 1.00 33.81 831 THR A N 1
ATOM 6713 C CA . THR A 1 831 ? 7.299 -35.458 3.838 1.00 33.81 831 THR A CA 1
ATOM 6714 C C . THR A 1 831 ? 6.387 -35.905 2.696 1.00 33.81 831 THR A C 1
ATOM 6716 O O . THR A 1 831 ? 5.899 -37.036 2.682 1.00 33.81 831 THR A O 1
ATOM 6719 N N . ASP A 1 832 ? 6.310 -35.043 1.680 1.00 31.88 832 ASP A N 1
ATOM 6720 C CA . ASP A 1 832 ? 5.867 -35.404 0.340 1.00 31.88 832 ASP A CA 1
ATOM 6721 C C . ASP A 1 832 ? 6.676 -36.580 -0.212 1.00 31.88 832 ASP A C 1
ATOM 6723 O O . ASP A 1 832 ? 7.906 -36.659 -0.120 1.00 31.88 832 ASP A O 1
ATOM 6727 N N . VAL A 1 833 ? 5.920 -37.512 -0.778 1.00 32.94 833 VAL A N 1
ATOM 6728 C CA . VAL A 1 833 ? 6.379 -38.730 -1.429 1.00 32.94 833 VAL A CA 1
ATOM 6729 C C . VAL A 1 833 ? 7.253 -38.364 -2.628 1.00 32.94 833 VAL A C 1
ATOM 6731 O O . VAL A 1 833 ? 6.854 -37.580 -3.488 1.00 32.94 833 VAL A O 1
ATOM 6734 N N . ALA A 1 834 ? 8.439 -38.972 -2.693 1.00 38.25 834 ALA A N 1
ATOM 6735 C CA . ALA A 1 834 ? 9.329 -38.893 -3.843 1.00 38.25 834 ALA A CA 1
ATOM 6736 C C . ALA A 1 834 ? 8.576 -39.268 -5.132 1.00 38.25 834 ALA A C 1
ATOM 6738 O O . ALA A 1 834 ? 8.076 -40.390 -5.266 1.00 38.25 834 ALA A O 1
ATOM 6739 N N . ARG A 1 835 ? 8.501 -38.322 -6.073 1.00 42.78 835 ARG A N 1
ATOM 6740 C CA . ARG A 1 835 ? 7.969 -38.550 -7.420 1.00 42.78 835 ARG A CA 1
ATOM 6741 C C . ARG A 1 835 ? 8.949 -39.426 -8.205 1.00 42.78 835 ARG A C 1
ATOM 6743 O O . ARG A 1 835 ? 10.161 -39.244 -8.106 1.00 42.78 835 ARG A O 1
ATOM 6750 N N . LYS A 1 836 ? 8.422 -40.403 -8.945 1.00 48.56 836 LYS A N 1
ATOM 6751 C CA . LYS A 1 836 ? 9.185 -41.210 -9.907 1.00 48.56 836 LYS A CA 1
ATOM 6752 C C . LYS A 1 836 ? 9.162 -40.532 -11.277 1.00 48.56 836 LYS A C 1
ATOM 6754 O O . LYS A 1 836 ? 8.163 -39.919 -11.634 1.00 48.56 836 LYS A O 1
ATOM 6759 N N . SER A 1 837 ? 10.261 -40.682 -12.008 1.00 47.38 837 SER A N 1
ATOM 6760 C CA . SER A 1 837 ? 10.494 -40.150 -13.352 1.00 47.38 837 SER A CA 1
ATOM 6761 C C . SER A 1 837 ? 9.527 -40.728 -14.395 1.00 47.38 837 SER A C 1
ATOM 6763 O O . SER A 1 837 ? 9.282 -41.938 -14.355 1.00 47.38 837 SER A O 1
ATOM 6765 N N . PRO A 1 838 ? 9.089 -39.932 -15.381 1.00 50.47 838 PRO A N 1
ATOM 6766 C CA . PRO A 1 838 ? 8.370 -40.429 -16.546 1.00 50.47 838 PRO A CA 1
ATOM 6767 C C . PRO A 1 838 ? 9.082 -40.160 -17.859 1.00 50.47 838 PRO A C 1
ATOM 6769 O O . PRO A 1 838 ? 9.393 -39.027 -18.216 1.00 50.47 838 PRO A O 1
ATOM 6772 N N . GLU A 1 839 ? 9.197 -41.218 -18.640 1.00 56.75 839 GLU A N 1
ATOM 6773 C CA . GLU A 1 839 ? 9.510 -41.149 -20.056 1.00 56.75 839 GLU A CA 1
ATOM 6774 C C . GLU A 1 839 ? 8.203 -41.286 -20.845 1.00 56.75 839 GLU A C 1
ATOM 6776 O O . GLU A 1 839 ? 7.716 -42.397 -21.046 1.00 56.75 839 GLU A O 1
ATOM 6781 N N . ASP A 1 840 ? 7.631 -40.173 -21.317 1.00 63.53 840 ASP A N 1
ATOM 6782 C CA . ASP A 1 840 ? 6.758 -40.231 -22.494 1.00 63.53 840 ASP A CA 1
ATOM 6783 C C . ASP A 1 840 ? 6.829 -38.951 -23.345 1.00 63.53 840 ASP A C 1
ATOM 6785 O O . ASP A 1 840 ? 6.151 -37.950 -23.096 1.00 63.53 840 ASP A O 1
ATOM 6789 N N . SER A 1 841 ? 7.634 -39.006 -24.412 1.00 66.56 841 SER A N 1
ATOM 6790 C CA . SER A 1 841 ? 7.763 -37.937 -25.417 1.00 66.56 841 SER A CA 1
ATOM 6791 C C . SER A 1 841 ? 6.429 -37.536 -26.073 1.00 66.56 841 SER A C 1
ATOM 6793 O O . SER A 1 841 ? 6.300 -36.421 -26.579 1.00 66.56 841 SER A O 1
ATOM 6795 N N . GLN A 1 842 ? 5.413 -38.409 -26.060 1.00 76.12 842 GLN A N 1
ATOM 6796 C CA . GLN A 1 842 ? 4.113 -38.142 -26.677 1.00 76.12 842 GLN A CA 1
ATOM 6797 C C . GLN A 1 842 ? 3.260 -37.167 -25.849 1.00 76.12 842 GLN A C 1
ATOM 6799 O O . GLN A 1 842 ? 2.508 -36.361 -26.411 1.00 76.12 842 GLN A O 1
ATOM 6804 N N . VAL A 1 843 ? 3.412 -37.190 -24.523 1.00 80.56 843 VAL A N 1
ATOM 6805 C CA . VAL A 1 843 ? 2.763 -36.233 -23.619 1.00 80.56 843 VAL A CA 1
ATOM 6806 C C . VAL A 1 843 ? 3.357 -34.840 -23.819 1.00 80.56 843 VAL A C 1
ATOM 6808 O O . VAL A 1 843 ? 2.598 -33.895 -24.018 1.00 80.56 843 VAL A O 1
ATOM 6811 N N . SER A 1 844 ? 4.690 -34.718 -23.884 1.00 81.94 844 SER A N 1
ATOM 6812 C CA . SER A 1 844 ? 5.375 -33.437 -24.139 1.00 81.94 844 SER A CA 1
ATOM 6813 C C . SER A 1 844 ? 4.914 -32.781 -25.452 1.00 81.94 844 SER A C 1
ATOM 6815 O O . SER A 1 844 ? 4.575 -31.596 -25.471 1.00 81.94 844 SER A O 1
ATOM 6817 N N . LYS A 1 845 ? 4.761 -33.566 -26.535 1.00 86.44 845 LYS A N 1
ATOM 6818 C CA . LYS A 1 845 ? 4.205 -33.076 -27.814 1.00 86.44 845 LYS A CA 1
ATOM 6819 C C . LYS A 1 845 ? 2.773 -32.555 -27.678 1.00 86.44 845 LYS A C 1
ATOM 6821 O O . LYS A 1 845 ? 2.427 -31.543 -28.284 1.00 86.44 845 LYS A O 1
ATOM 6826 N N . THR A 1 846 ? 1.938 -33.242 -26.898 1.00 87.62 846 THR A N 1
ATOM 6827 C CA . THR A 1 846 ? 0.541 -32.841 -26.669 1.00 87.62 846 THR A CA 1
ATOM 6828 C C . THR A 1 846 ? 0.468 -31.547 -25.860 1.00 87.62 846 THR A C 1
ATOM 6830 O O . THR A 1 846 ? -0.282 -30.645 -26.228 1.00 87.62 846 THR A O 1
ATOM 6833 N N . VAL A 1 847 ? 1.289 -31.428 -24.813 1.00 88.88 847 VAL A N 1
ATOM 6834 C CA . VAL A 1 847 ? 1.381 -30.226 -23.975 1.00 88.88 847 VAL A CA 1
ATOM 6835 C C . VAL A 1 847 ? 1.857 -29.031 -24.787 1.00 88.88 847 VAL A C 1
ATOM 6837 O O . VAL A 1 847 ? 1.173 -28.013 -24.796 1.00 88.88 847 VAL A O 1
ATOM 6840 N N . LEU A 1 848 ? 2.941 -29.169 -25.559 1.00 91.19 848 LEU A N 1
ATOM 6841 C CA . LEU A 1 848 ? 3.415 -28.097 -26.437 1.00 91.19 848 LEU A CA 1
ATOM 6842 C C . LEU A 1 848 ? 2.342 -27.677 -27.449 1.00 91.19 848 LEU A C 1
ATOM 6844 O O . LEU A 1 848 ? 2.097 -26.489 -27.636 1.00 91.19 848 LEU A O 1
ATOM 6848 N N . LYS A 1 849 ? 1.657 -28.639 -28.078 1.00 91.62 849 LYS A N 1
ATOM 6849 C CA . LYS A 1 849 ? 0.596 -28.345 -29.047 1.00 91.62 849 LYS A CA 1
ATOM 6850 C C . LYS A 1 849 ? -0.529 -27.501 -28.443 1.00 91.62 849 LYS A C 1
ATOM 6852 O O . LYS A 1 849 ? -1.016 -26.598 -29.113 1.00 91.62 849 LYS A O 1
ATOM 6857 N N . ARG A 1 850 ? -0.943 -27.800 -27.209 1.00 92.00 850 ARG A N 1
ATOM 6858 C CA . ARG A 1 850 ? -1.972 -27.030 -26.495 1.00 92.00 850 ARG A CA 1
ATOM 6859 C C . ARG A 1 850 ? -1.441 -25.697 -25.974 1.00 92.00 850 ARG A C 1
ATOM 6861 O O . ARG A 1 850 ? -2.157 -24.710 -26.045 1.00 92.00 850 ARG A O 1
ATOM 6868 N N . ALA A 1 851 ? -0.186 -25.635 -25.536 1.00 92.12 851 ALA A N 1
ATOM 6869 C CA . ALA A 1 851 ? 0.457 -24.389 -25.121 1.00 92.12 851 ALA A CA 1
ATOM 6870 C C . ALA A 1 851 ? 0.485 -23.342 -26.249 1.00 92.12 851 ALA A C 1
ATOM 6872 O O . ALA A 1 851 ? 0.275 -22.159 -25.997 1.00 92.12 851 ALA A O 1
ATOM 6873 N N . LEU A 1 852 ? 0.653 -23.772 -27.505 1.00 92.69 852 LEU A N 1
ATOM 6874 C CA . LEU A 1 852 ? 0.598 -22.882 -28.672 1.00 92.69 852 LEU A CA 1
ATOM 6875 C C . LEU A 1 852 ? -0.780 -22.221 -28.883 1.00 92.69 852 LEU A C 1
ATOM 6877 O O . LEU A 1 852 ? -0.853 -21.208 -29.571 1.00 92.69 852 LEU A O 1
ATOM 6881 N N . GLU A 1 853 ? -1.857 -22.728 -28.270 1.00 91.56 853 GLU A N 1
ATOM 6882 C CA . GLU A 1 853 ? -3.194 -22.105 -28.313 1.00 91.56 853 GLU A CA 1
ATOM 6883 C C . GLU A 1 853 ? -3.270 -20.801 -27.496 1.00 91.56 853 GLU A C 1
ATOM 6885 O O . GLU A 1 853 ? -4.236 -20.047 -27.631 1.00 91.56 853 GLU A O 1
ATOM 6890 N N . LEU A 1 854 ? -2.244 -20.492 -26.689 1.00 90.81 854 LEU A N 1
ATOM 6891 C CA . LEU A 1 854 ? -2.086 -19.177 -26.058 1.00 90.81 854 LEU A CA 1
ATOM 6892 C C . LEU A 1 854 ? -1.866 -18.063 -27.100 1.00 90.81 854 LEU A C 1
ATOM 6894 O O . LEU A 1 854 ? -2.207 -16.906 -26.843 1.00 90.81 854 LEU A O 1
ATOM 6898 N N . VAL A 1 855 ? -1.379 -18.411 -28.299 1.00 87.69 855 VAL A N 1
ATOM 6899 C CA . VAL A 1 855 ? -1.287 -17.499 -29.445 1.00 87.69 855 VAL A CA 1
ATOM 6900 C C . VAL A 1 855 ? -2.580 -17.548 -30.261 1.00 87.69 855 VAL A C 1
ATOM 6902 O O . VAL A 1 855 ? -2.968 -18.594 -30.776 1.00 87.69 855 VAL A O 1
ATOM 6905 N N . LYS A 1 856 ? -3.255 -16.401 -30.420 1.00 73.12 856 LYS A N 1
ATOM 6906 C CA . LYS A 1 856 ? -4.532 -16.320 -31.158 1.00 73.12 856 LYS A CA 1
ATOM 6907 C C . LYS A 1 856 ? -4.395 -16.558 -32.666 1.00 73.12 856 LYS A C 1
ATOM 6909 O O . LYS A 1 856 ? -5.306 -17.118 -33.274 1.00 73.12 856 LYS A O 1
ATOM 6914 N N . ASP A 1 857 ? -3.311 -16.080 -33.276 1.00 78.38 857 ASP A N 1
ATOM 6915 C CA . ASP A 1 857 ? -3.058 -16.245 -34.710 1.00 78.38 857 ASP A CA 1
ATOM 6916 C C . ASP A 1 857 ? -2.265 -17.532 -34.974 1.00 78.38 857 ASP A C 1
ATOM 6918 O O . ASP A 1 857 ? -1.447 -17.952 -34.168 1.00 78.38 857 ASP A O 1
ATOM 6922 N N . THR A 1 858 ? -2.498 -18.152 -36.126 1.00 78.19 858 THR A N 1
ATOM 6923 C CA . THR A 1 858 ? -1.706 -19.282 -36.637 1.00 78.19 858 THR A CA 1
ATOM 6924 C C . THR A 1 858 ? -0.662 -18.839 -37.670 1.00 78.19 858 THR A C 1
ATOM 6926 O O . THR A 1 858 ? 0.213 -19.627 -38.027 1.00 78.19 858 THR A O 1
ATOM 6929 N N . ASP A 1 859 ? -0.739 -17.598 -38.167 1.00 87.25 859 ASP A N 1
ATOM 6930 C CA . ASP A 1 859 ? 0.246 -16.972 -39.056 1.00 87.25 859 ASP A CA 1
ATOM 6931 C C . ASP A 1 859 ? 1.330 -16.221 -38.262 1.00 87.25 859 ASP A C 1
ATOM 6933 O O . ASP A 1 859 ? 1.425 -14.991 -38.263 1.00 87.25 859 ASP A O 1
ATOM 6937 N N . TYR A 1 860 ? 2.192 -16.983 -37.593 1.00 90.81 860 TYR A N 1
ATOM 6938 C CA . TYR A 1 860 ? 3.369 -16.467 -36.894 1.00 90.81 860 TYR A CA 1
ATOM 6939 C C . TYR A 1 860 ? 4.657 -17.155 -37.352 1.00 90.81 860 TYR A C 1
ATOM 6941 O O . TYR A 1 860 ? 4.642 -18.310 -37.786 1.00 90.81 860 TYR A O 1
ATOM 6949 N N . SER A 1 861 ? 5.779 -16.441 -37.226 1.00 93.25 861 SER A N 1
ATOM 6950 C CA . SER A 1 861 ? 7.117 -17.033 -37.299 1.00 93.25 861 SER A CA 1
ATOM 6951 C C . SER A 1 861 ? 7.506 -17.584 -35.928 1.00 93.25 861 SER A C 1
ATOM 6953 O O . SER A 1 861 ? 7.248 -16.940 -34.908 1.00 93.25 861 SER A O 1
ATOM 6955 N N . ALA A 1 862 ? 8.132 -18.760 -35.903 1.00 95.19 862 ALA A N 1
ATOM 6956 C CA . ALA A 1 862 ? 8.564 -19.426 -34.680 1.00 95.19 862 ALA A CA 1
ATOM 6957 C C . ALA A 1 862 ? 10.057 -19.762 -34.706 1.00 95.19 862 ALA A C 1
ATOM 6959 O O . ALA A 1 862 ? 10.575 -20.269 -35.703 1.00 95.19 862 ALA A O 1
ATOM 6960 N N . LEU A 1 863 ? 10.720 -19.536 -33.581 1.00 95.81 863 LEU A N 1
ATOM 6961 C CA . LEU A 1 863 ? 12.093 -19.928 -33.313 1.00 95.81 863 LEU A CA 1
ATOM 6962 C C . LEU A 1 863 ? 12.088 -21.148 -32.389 1.00 95.81 863 LEU A C 1
ATOM 6964 O O . LEU A 1 863 ? 11.392 -21.155 -31.375 1.00 95.81 863 LEU A O 1
ATOM 6968 N N . VAL A 1 864 ? 12.849 -22.188 -32.724 1.00 95.88 864 VAL A N 1
ATOM 6969 C CA . VAL A 1 864 ? 12.967 -23.381 -31.875 1.00 95.88 864 VAL A CA 1
ATOM 6970 C C . VAL A 1 864 ? 14.419 -23.730 -31.612 1.00 95.88 864 VAL A C 1
ATOM 6972 O O . VAL A 1 864 ? 15.179 -24.012 -32.538 1.00 95.88 864 VAL A O 1
ATOM 6975 N N . PHE A 1 865 ? 14.791 -23.725 -30.337 1.00 95.50 865 PHE A N 1
ATOM 6976 C CA . PHE A 1 865 ? 16.095 -24.168 -29.870 1.00 95.50 865 PHE A CA 1
ATOM 6977 C C . PHE A 1 865 ? 16.048 -25.670 -29.612 1.00 95.50 865 PHE A C 1
ATOM 6979 O O . PHE A 1 865 ? 15.285 -26.148 -28.774 1.00 95.50 865 PHE A O 1
ATOM 6986 N N . CYS A 1 866 ? 16.858 -26.407 -30.360 1.00 92.75 866 CYS A N 1
ATOM 6987 C CA . CYS A 1 866 ? 16.995 -27.852 -30.280 1.00 92.75 866 CYS A CA 1
ATOM 6988 C C . CYS A 1 866 ? 18.311 -28.226 -29.576 1.00 92.75 866 CYS A C 1
ATOM 6990 O O . CYS A 1 866 ? 19.266 -27.441 -29.539 1.00 92.75 866 CYS A O 1
ATOM 6992 N N . GLY A 1 867 ? 18.381 -29.460 -29.068 1.00 87.94 867 GLY A N 1
ATOM 6993 C CA . GLY A 1 867 ? 19.625 -30.053 -28.569 1.00 87.94 867 GLY A CA 1
ATOM 6994 C C . GLY A 1 867 ? 20.675 -30.264 -29.671 1.00 87.94 867 GLY A C 1
ATOM 6995 O O . GLY A 1 867 ? 20.740 -29.540 -30.669 1.00 87.94 867 GLY A O 1
ATOM 6996 N N . ASP A 1 868 ? 21.516 -31.282 -29.520 1.00 84.25 868 ASP A N 1
ATOM 6997 C CA . ASP A 1 868 ? 22.494 -31.632 -30.551 1.00 84.25 868 ASP A CA 1
ATOM 6998 C C . ASP A 1 868 ? 21.827 -31.953 -31.898 1.00 84.25 868 ASP A C 1
ATOM 7000 O O . ASP A 1 868 ? 20.799 -32.617 -31.953 1.00 84.25 868 ASP A O 1
ATOM 7004 N N . LYS A 1 869 ? 22.481 -31.636 -33.026 1.00 83.50 869 LYS A N 1
ATOM 7005 C CA . LYS A 1 869 ? 22.018 -32.064 -34.374 1.00 83.50 869 LYS A CA 1
ATOM 7006 C C . LYS A 1 869 ? 21.824 -33.584 -34.520 1.00 83.50 869 LYS A C 1
ATOM 7008 O O . LYS A 1 869 ? 21.269 -34.040 -35.517 1.00 83.50 869 LYS A O 1
ATOM 7013 N N . SER A 1 870 ? 22.340 -34.367 -33.572 1.00 78.06 870 SER A N 1
ATOM 7014 C CA . SER A 1 870 ? 22.182 -35.821 -33.510 1.00 78.06 870 SER A CA 1
ATOM 7015 C C . SER A 1 870 ? 20.951 -36.290 -32.720 1.00 78.06 870 SER A C 1
ATOM 7017 O O . SER A 1 870 ? 20.581 -37.457 -32.846 1.00 78.06 870 SER A O 1
ATOM 7019 N N . SER A 1 871 ? 20.311 -35.415 -31.936 1.00 77.62 871 SER A N 1
ATOM 7020 C CA . SER A 1 871 ? 19.102 -35.718 -31.170 1.00 77.62 871 SER A CA 1
ATOM 7021 C C . SER A 1 871 ? 17.826 -35.409 -31.965 1.00 77.62 871 SER A C 1
ATOM 7023 O O . SER A 1 871 ? 17.830 -34.685 -32.963 1.00 77.62 871 SER A O 1
ATOM 7025 N N . VAL A 1 872 ? 16.711 -36.011 -31.544 1.00 83.31 872 VAL A N 1
ATOM 7026 C CA . VAL A 1 872 ? 15.385 -35.727 -32.111 1.00 83.31 872 VAL A CA 1
ATOM 7027 C C . VAL A 1 872 ? 14.844 -34.462 -31.451 1.00 83.31 872 VAL A C 1
ATOM 7029 O O . VAL A 1 872 ? 14.679 -34.446 -30.238 1.00 83.31 872 VAL A O 1
ATOM 7032 N N . CYS A 1 873 ? 14.537 -33.433 -32.244 1.00 88.12 873 CYS A N 1
ATOM 7033 C CA . CYS A 1 873 ? 13.897 -32.209 -31.760 1.00 88.12 873 CYS A CA 1
ATOM 7034 C C . CYS A 1 873 ? 12.375 -32.341 -31.883 1.00 88.12 873 CYS A C 1
ATOM 7036 O O . CYS A 1 873 ? 11.805 -32.115 -32.957 1.00 88.12 873 CYS A O 1
ATOM 7038 N N . ASN A 1 874 ? 11.720 -32.756 -30.799 1.00 87.12 874 ASN A N 1
ATOM 7039 C CA . ASN A 1 874 ? 10.279 -33.016 -30.779 1.00 87.12 874 ASN A CA 1
ATOM 7040 C C . ASN A 1 874 ? 9.473 -31.736 -31.028 1.00 87.12 874 ASN A C 1
ATOM 7042 O O . ASN A 1 874 ? 8.465 -31.762 -31.739 1.00 87.12 874 ASN A O 1
ATOM 7046 N N . SER A 1 875 ? 9.948 -30.612 -30.493 1.00 91.19 875 SER A N 1
ATOM 7047 C CA . SER A 1 875 ? 9.287 -29.311 -30.599 1.00 91.19 875 SER A CA 1
ATOM 7048 C C . SER A 1 875 ? 9.224 -28.795 -32.039 1.00 91.19 875 SER A C 1
ATOM 7050 O O . SER A 1 875 ? 8.222 -28.212 -32.455 1.00 91.19 875 SER A O 1
ATOM 7052 N N . LEU A 1 876 ? 10.254 -29.082 -32.845 1.00 93.06 876 LEU A N 1
ATOM 7053 C CA . LEU A 1 876 ? 10.307 -28.711 -34.261 1.00 93.06 876 LEU A CA 1
ATOM 7054 C C . LEU A 1 876 ? 9.231 -29.424 -35.098 1.00 93.06 876 LEU A C 1
ATOM 7056 O O . LEU A 1 876 ? 8.702 -28.831 -36.039 1.00 93.06 876 LEU A O 1
ATOM 7060 N N . GLU A 1 877 ? 8.908 -30.683 -34.787 1.00 89.62 877 GLU A N 1
ATOM 7061 C CA . GLU A 1 877 ? 7.836 -31.416 -35.478 1.00 89.62 877 GLU A CA 1
ATOM 7062 C C . GLU A 1 877 ? 6.471 -30.779 -35.202 1.00 89.62 877 GLU A C 1
ATOM 7064 O O . GLU A 1 877 ? 5.722 -30.508 -36.138 1.00 89.62 877 GLU A O 1
ATOM 7069 N N . VAL A 1 878 ? 6.187 -30.470 -33.932 1.00 91.94 878 VAL A N 1
ATOM 7070 C CA . VAL A 1 878 ? 4.922 -29.847 -33.511 1.00 91.94 878 VAL A CA 1
ATOM 7071 C C . VAL A 1 878 ? 4.755 -28.460 -34.136 1.00 91.94 878 VAL A C 1
ATOM 7073 O O . VAL A 1 878 ? 3.692 -28.147 -34.672 1.00 91.94 878 VAL A O 1
ATOM 7076 N N . LEU A 1 879 ? 5.811 -27.639 -34.136 1.00 91.62 879 LEU A N 1
ATOM 7077 C CA . LEU A 1 879 ? 5.761 -26.288 -34.699 1.00 91.62 879 LEU A CA 1
ATOM 7078 C C . LEU A 1 879 ? 5.537 -26.277 -36.213 1.00 91.62 879 LEU A C 1
ATOM 7080 O O . LEU A 1 879 ? 4.803 -25.424 -36.699 1.00 91.62 879 LEU A O 1
ATOM 7084 N N . LYS A 1 880 ? 6.107 -27.233 -36.959 1.00 90.31 880 LYS A N 1
ATOM 7085 C CA . LYS A 1 880 ? 5.870 -27.357 -38.409 1.00 90.31 880 LYS A CA 1
ATOM 7086 C C . LYS A 1 880 ? 4.423 -27.705 -38.760 1.00 90.31 880 LYS A C 1
ATOM 7088 O O . LYS A 1 880 ? 3.994 -27.422 -39.875 1.00 90.31 880 LYS A O 1
ATOM 7093 N N . GLU A 1 881 ? 3.695 -28.346 -37.848 1.00 87.81 881 GLU A N 1
ATOM 7094 C CA . GLU A 1 881 ? 2.271 -28.645 -38.024 1.00 87.81 881 GLU A CA 1
ATOM 7095 C C . GLU A 1 881 ? 1.369 -27.485 -37.580 1.00 87.81 881 GLU A C 1
ATOM 7097 O O . GLU A 1 881 ? 0.318 -27.264 -38.182 1.00 87.81 881 GLU A O 1
ATOM 7102 N N . ALA A 1 882 ? 1.760 -26.766 -36.523 1.00 86.44 882 ALA A N 1
ATOM 7103 C CA . ALA A 1 882 ? 0.946 -25.727 -35.897 1.00 86.44 882 ALA A CA 1
ATOM 7104 C C . ALA A 1 882 ? 1.102 -24.340 -36.547 1.00 86.44 882 ALA A C 1
ATOM 7106 O O . ALA A 1 882 ? 0.103 -23.652 -36.770 1.00 86.44 882 ALA A O 1
ATOM 7107 N N . ALA A 1 883 ? 2.334 -23.932 -36.866 1.00 86.56 883 ALA A N 1
ATOM 7108 C CA . ALA A 1 883 ? 2.628 -22.617 -37.422 1.00 86.56 883 ALA A CA 1
ATOM 7109 C C . ALA A 1 883 ? 2.441 -22.610 -38.946 1.00 86.56 883 ALA A C 1
ATOM 7111 O O . ALA A 1 883 ? 2.981 -23.455 -39.659 1.00 86.56 883 ALA A O 1
ATOM 7112 N N . LYS A 1 884 ? 1.698 -21.626 -39.465 1.00 83.00 884 LYS A N 1
ATOM 7113 C CA . LYS 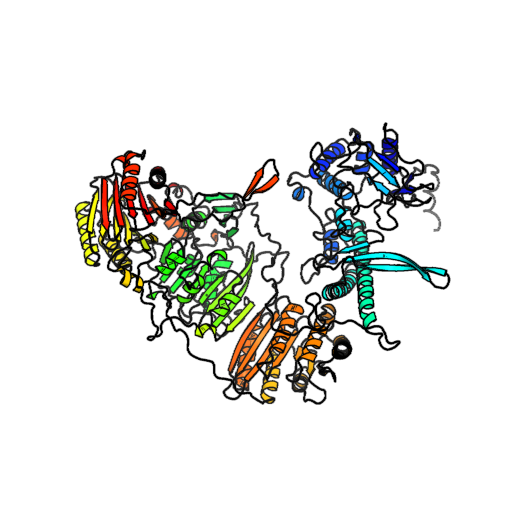A 1 884 ? 1.584 -21.386 -40.916 1.00 83.00 884 LYS A CA 1
ATOM 7114 C C . LYS A 1 884 ? 2.725 -20.528 -41.470 1.00 83.00 884 LYS A C 1
ATOM 7116 O O . LYS A 1 884 ? 2.918 -20.520 -42.685 1.00 83.00 884 LYS A O 1
ATOM 7121 N N . GLY A 1 885 ? 3.440 -19.808 -40.602 1.00 84.31 885 GLY A N 1
ATOM 7122 C CA . GLY A 1 885 ? 4.605 -18.998 -40.953 1.00 84.31 885 GLY A CA 1
ATOM 7123 C C . GLY A 1 885 ? 5.922 -19.781 -40.921 1.00 84.31 885 GLY A C 1
ATOM 7124 O O . GLY A 1 885 ? 5.951 -21.013 -40.958 1.00 84.31 885 GLY A O 1
ATOM 7125 N N . THR A 1 886 ? 7.040 -19.055 -40.884 1.00 89.19 886 THR A N 1
ATOM 7126 C CA . THR A 1 886 ? 8.387 -19.642 -40.939 1.00 89.19 886 THR A CA 1
ATOM 7127 C C . THR A 1 886 ? 8.787 -20.228 -39.584 1.00 89.19 886 THR A C 1
ATOM 7129 O O . THR A 1 886 ? 8.760 -19.526 -38.578 1.00 89.19 886 THR A O 1
ATOM 7132 N N . VAL A 1 887 ? 9.217 -21.494 -39.558 1.00 93.69 887 VAL A N 1
ATOM 7133 C CA . VAL A 1 887 ? 9.775 -22.150 -38.360 1.00 93.69 887 VAL A CA 1
ATOM 7134 C C . VAL A 1 887 ? 11.283 -22.322 -38.527 1.00 93.69 887 VAL A C 1
ATOM 7136 O O . VAL A 1 887 ? 11.726 -23.004 -39.456 1.00 93.69 887 VAL A O 1
ATOM 7139 N N . VAL A 1 888 ? 12.066 -21.731 -37.627 1.00 95.19 888 VAL A N 1
ATOM 7140 C CA . VAL A 1 888 ? 13.531 -21.665 -37.708 1.00 95.19 888 VAL A CA 1
ATOM 7141 C C . VAL A 1 888 ? 14.154 -22.491 -36.580 1.00 95.19 888 VAL A C 1
ATOM 7143 O O . VAL A 1 888 ? 14.036 -22.111 -35.417 1.00 95.19 888 VAL A O 1
ATOM 7146 N N . PRO A 1 889 ? 14.797 -23.634 -36.886 1.00 94.38 889 PRO A N 1
ATOM 7147 C CA . PRO A 1 889 ? 15.501 -24.425 -35.885 1.00 94.38 889 PRO A CA 1
ATOM 7148 C C . PRO A 1 889 ? 16.934 -23.931 -35.667 1.00 94.38 889 PRO A C 1
ATOM 7150 O O . PRO A 1 889 ? 17.719 -23.869 -36.615 1.00 94.38 889 PRO A O 1
ATOM 7153 N N . VAL A 1 890 ? 17.299 -23.692 -34.410 1.00 94.25 890 VAL A N 1
ATOM 7154 C CA . VAL A 1 890 ? 18.670 -23.406 -33.972 1.00 94.25 890 VAL A CA 1
ATOM 7155 C C . VAL A 1 890 ? 19.155 -24.571 -33.118 1.00 94.25 890 VAL A C 1
ATOM 7157 O O . VAL A 1 890 ? 18.487 -24.984 -32.176 1.00 94.25 890 VAL A O 1
ATOM 7160 N N . TRP A 1 891 ? 20.306 -25.134 -33.467 1.00 91.44 891 TRP A N 1
ATOM 7161 C CA . TRP A 1 891 ? 20.837 -26.332 -32.815 1.00 91.44 891 TRP A CA 1
ATOM 7162 C C . TRP A 1 891 ? 21.963 -25.970 -31.857 1.00 91.44 891 TRP A C 1
ATOM 7164 O O . TRP A 1 891 ? 22.747 -25.071 -32.154 1.00 91.44 891 TRP A O 1
ATOM 7174 N N . THR A 1 892 ? 22.083 -26.724 -30.764 1.00 88.88 892 THR A N 1
ATOM 7175 C CA . THR A 1 892 ? 23.202 -26.585 -29.822 1.00 88.88 892 THR A CA 1
ATOM 7176 C C . THR A 1 892 ? 24.544 -26.735 -30.558 1.00 88.88 892 THR A C 1
ATOM 7178 O O . THR A 1 892 ? 24.722 -27.671 -31.349 1.00 88.88 892 THR A O 1
ATOM 7181 N N . CYS A 1 893 ? 25.488 -25.810 -30.339 1.00 85.19 893 CYS A N 1
ATOM 7182 C CA . CYS A 1 893 ? 26.793 -25.862 -31.007 1.00 85.19 893 CYS A CA 1
ATOM 7183 C C . CYS A 1 893 ? 27.668 -27.004 -30.458 1.00 85.19 893 CYS A C 1
ATOM 7185 O O . CYS A 1 893 ? 27.642 -27.336 -29.273 1.00 85.19 893 CYS A O 1
ATOM 7187 N N . GLN A 1 894 ? 28.496 -27.603 -31.317 1.00 77.94 894 GLN A N 1
ATOM 7188 C CA . GLN A 1 894 ? 29.375 -28.700 -30.904 1.00 77.94 894 GLN A CA 1
ATOM 7189 C C . GLN A 1 894 ? 30.523 -28.201 -30.014 1.00 77.94 894 GLN A C 1
ATOM 7191 O O . GLN A 1 894 ? 31.204 -27.240 -30.357 1.00 77.94 894 GLN A O 1
ATOM 7196 N N . GLY A 1 895 ? 30.795 -28.907 -28.910 1.00 67.12 895 GLY A N 1
ATOM 7197 C CA . GLY A 1 895 ? 31.996 -28.688 -28.090 1.00 67.12 895 GLY A CA 1
ATOM 7198 C C . GLY A 1 895 ? 31.882 -27.640 -26.976 1.00 67.12 895 GLY A C 1
ATOM 7199 O O . GLY A 1 895 ? 32.899 -27.322 -26.371 1.00 67.12 895 GLY A O 1
ATOM 7200 N N . ILE A 1 896 ? 30.678 -27.145 -26.660 1.00 68.50 896 ILE A N 1
ATOM 7201 C CA . ILE A 1 896 ? 30.457 -26.163 -25.576 1.00 68.50 896 ILE A CA 1
ATOM 7202 C C . ILE A 1 896 ? 30.691 -26.768 -24.170 1.00 68.50 896 ILE A C 1
ATOM 7204 O O . ILE A 1 896 ? 30.973 -26.052 -23.211 1.00 68.50 896 ILE A O 1
ATOM 7208 N N . ASN A 1 897 ? 30.632 -28.096 -24.028 1.00 60.28 897 ASN A N 1
ATOM 7209 C CA . ASN A 1 897 ? 30.782 -28.783 -22.744 1.00 60.28 897 ASN A CA 1
ATOM 7210 C C . ASN A 1 897 ? 32.264 -29.012 -22.392 1.00 60.28 897 ASN A C 1
ATOM 7212 O O . ASN A 1 897 ? 32.801 -30.095 -22.636 1.00 60.28 897 ASN A O 1
ATOM 7216 N N . LEU A 1 898 ? 32.960 -27.995 -21.870 1.00 53.00 898 LEU A N 1
ATOM 7217 C CA . LEU A 1 898 ? 34.372 -28.125 -21.499 1.00 53.00 898 LEU A CA 1
ATOM 7218 C C . LEU A 1 898 ? 34.697 -27.399 -20.189 1.00 53.00 898 LEU A C 1
ATOM 7220 O O . LEU A 1 898 ? 34.660 -26.183 -20.092 1.00 53.00 898 LEU A O 1
ATOM 7224 N N . LYS A 1 899 ? 35.118 -28.176 -19.188 1.00 50.06 899 LYS A N 1
ATOM 7225 C CA . LYS A 1 899 ? 35.665 -27.730 -17.894 1.00 50.06 899 LYS A CA 1
ATOM 7226 C C . LYS A 1 899 ? 37.084 -27.117 -18.003 1.00 50.06 899 LYS A C 1
ATOM 7228 O O . LYS A 1 899 ? 37.909 -27.379 -17.137 1.00 50.06 899 LYS A O 1
ATOM 7233 N N . ASN A 1 900 ? 37.411 -26.401 -19.086 1.00 49.16 900 ASN A N 1
ATOM 7234 C CA . ASN A 1 900 ? 38.771 -25.926 -19.406 1.00 49.16 900 ASN A CA 1
ATOM 7235 C C . ASN A 1 900 ? 38.780 -24.492 -19.975 1.00 49.16 900 ASN A C 1
ATOM 7237 O O . ASN A 1 900 ? 37.795 -24.061 -20.563 1.00 49.16 900 ASN A O 1
ATOM 7241 N N . GLU A 1 901 ? 39.938 -23.818 -19.919 1.00 43.44 901 GLU A N 1
ATOM 7242 C CA . GLU A 1 901 ? 40.220 -22.441 -20.405 1.00 43.44 901 GLU A CA 1
ATOM 7243 C C . GLU A 1 901 ? 39.822 -22.149 -21.876 1.00 43.44 901 GLU A C 1
ATOM 7245 O O . GLU A 1 901 ? 39.722 -20.997 -22.278 1.00 43.44 901 GLU A O 1
ATOM 7250 N N . TYR A 1 902 ? 39.526 -23.175 -22.685 1.00 52.81 902 TYR A N 1
ATOM 7251 C CA . TYR A 1 902 ? 39.028 -23.050 -24.068 1.00 52.81 902 TYR A CA 1
ATOM 7252 C C . TYR A 1 902 ? 37.494 -22.907 -24.175 1.00 52.81 902 TYR A C 1
ATOM 7254 O O . TYR A 1 902 ? 36.960 -22.803 -25.278 1.00 52.81 902 TYR A O 1
ATOM 7262 N N . ALA A 1 903 ? 36.765 -22.940 -23.056 1.00 61.97 903 ALA A N 1
ATOM 7263 C CA . ALA A 1 903 ? 35.303 -22.892 -23.045 1.00 61.97 903 ALA A CA 1
ATOM 7264 C C . ALA A 1 903 ? 34.741 -21.525 -23.461 1.00 61.97 903 ALA A C 1
ATOM 7266 O O . ALA A 1 903 ? 33.709 -21.468 -24.126 1.00 61.97 903 ALA A O 1
ATOM 7267 N N . LEU A 1 904 ? 35.425 -20.431 -23.109 1.00 65.75 904 LEU A N 1
ATOM 7268 C CA . LEU A 1 904 ? 34.948 -19.075 -23.388 1.00 65.75 904 LEU A CA 1
ATOM 7269 C C . LEU A 1 904 ? 34.980 -18.755 -24.888 1.00 65.75 904 LEU A C 1
ATOM 7271 O O . LEU A 1 904 ? 34.000 -18.259 -25.433 1.00 65.75 904 LEU A O 1
ATOM 7275 N N . SER A 1 905 ? 36.062 -19.118 -25.580 1.00 66.94 905 SER A N 1
ATOM 7276 C CA . SER A 1 905 ? 36.186 -18.906 -27.028 1.00 66.94 905 SER A CA 1
ATOM 7277 C C . SER A 1 905 ? 35.197 -19.755 -27.832 1.00 66.94 905 SER A C 1
ATOM 7279 O O . SER A 1 905 ? 34.651 -19.282 -28.828 1.00 66.94 905 SER A O 1
ATOM 7281 N N . ALA A 1 906 ? 34.908 -20.982 -27.384 1.00 72.75 906 ALA A N 1
ATOM 7282 C CA . ALA A 1 906 ? 33.884 -21.832 -27.988 1.00 72.75 906 ALA A CA 1
ATOM 7283 C C . ALA A 1 906 ? 32.461 -21.280 -27.774 1.00 72.75 906 ALA A C 1
ATOM 7285 O O . ALA A 1 906 ? 31.665 -21.269 -28.715 1.00 72.75 906 ALA A O 1
ATOM 7286 N N . LYS A 1 907 ? 32.150 -20.782 -26.567 1.00 77.00 907 LYS A N 1
ATOM 7287 C CA . LYS A 1 907 ? 30.875 -20.108 -26.277 1.00 77.00 907 LYS A CA 1
ATOM 7288 C C . LYS A 1 907 ? 30.707 -18.833 -27.107 1.00 77.00 907 LYS A C 1
ATOM 7290 O O . LYS A 1 907 ? 29.656 -18.672 -27.715 1.00 77.00 907 LYS A O 1
ATOM 7295 N N . LEU A 1 908 ? 31.753 -18.014 -27.237 1.00 74.31 908 LEU A N 1
ATOM 7296 C CA . LEU A 1 908 ? 31.735 -16.785 -28.039 1.00 74.31 908 LEU A CA 1
ATOM 7297 C C . LEU A 1 908 ? 31.539 -17.066 -29.535 1.00 74.31 908 LEU A C 1
ATOM 7299 O O . LEU A 1 908 ? 30.778 -16.379 -30.213 1.00 74.31 908 LEU A O 1
ATOM 7303 N N . ALA A 1 909 ? 32.210 -18.089 -30.071 1.00 78.69 909 ALA A N 1
ATOM 7304 C CA . ALA A 1 909 ? 32.013 -18.498 -31.460 1.00 78.69 909 ALA A CA 1
ATOM 7305 C C . ALA A 1 909 ? 30.570 -18.965 -31.708 1.00 78.69 909 ALA A C 1
ATOM 7307 O O . ALA A 1 909 ? 29.968 -18.594 -32.715 1.00 78.69 909 ALA A O 1
ATOM 7308 N N . CYS A 1 910 ? 30.006 -19.731 -30.769 1.00 85.25 910 CYS A N 1
ATOM 7309 C CA . CYS A 1 910 ? 28.615 -20.163 -30.837 1.00 85.25 910 CYS A CA 1
ATOM 7310 C C . CYS A 1 910 ? 27.630 -18.993 -30.700 1.00 85.25 910 CYS A C 1
ATOM 7312 O O . CYS A 1 910 ? 26.688 -18.914 -31.478 1.00 85.25 910 CYS A O 1
ATOM 7314 N N . GLU A 1 911 ? 27.860 -18.058 -29.775 1.00 85.31 911 GLU A N 1
ATOM 7315 C CA . GLU A 1 911 ? 27.073 -16.826 -29.616 1.00 85.31 911 GLU A CA 1
ATOM 7316 C C . GLU A 1 911 ? 26.973 -16.060 -30.941 1.00 85.31 911 GLU A C 1
ATOM 7318 O O . GLU A 1 911 ? 25.868 -15.755 -31.388 1.00 85.31 911 GLU A O 1
ATOM 7323 N N . LYS A 1 912 ? 28.103 -15.848 -31.633 1.00 81.81 912 LYS A N 1
ATOM 7324 C CA . LYS A 1 912 ? 28.131 -15.176 -32.945 1.00 81.81 912 LYS A CA 1
ATOM 7325 C C . LYS A 1 912 ? 27.380 -15.954 -34.032 1.00 81.81 912 LYS A C 1
ATOM 7327 O O . LYS A 1 912 ? 26.659 -15.351 -34.827 1.00 81.81 912 LYS A O 1
ATOM 7332 N N . GLU A 1 913 ? 27.538 -17.280 -34.087 1.00 86.25 913 GLU A N 1
ATOM 7333 C CA . GLU A 1 913 ? 26.833 -18.136 -35.058 1.00 86.25 913 GLU A CA 1
ATOM 7334 C C . GLU A 1 913 ? 25.313 -18.112 -34.834 1.00 86.25 913 GLU A C 1
ATOM 7336 O O . GLU A 1 913 ? 24.539 -17.964 -35.786 1.00 86.25 913 GLU A O 1
ATOM 7341 N N . VAL A 1 914 ? 24.885 -18.233 -33.574 1.00 89.88 914 VAL A N 1
ATOM 7342 C CA . VAL A 1 914 ? 23.475 -18.220 -33.173 1.00 89.88 914 VAL A CA 1
ATOM 7343 C C . VAL A 1 914 ? 22.847 -16.867 -33.483 1.00 89.88 914 VAL A C 1
ATOM 7345 O O . VAL A 1 914 ? 21.825 -16.834 -34.168 1.00 89.88 914 VAL A O 1
ATOM 7348 N N . LEU A 1 915 ? 23.480 -15.770 -33.056 1.00 84.69 915 LEU A N 1
ATOM 7349 C CA . LEU A 1 915 ? 23.002 -14.413 -33.315 1.00 84.69 915 LEU A CA 1
ATOM 7350 C C . LEU A 1 915 ? 22.827 -14.174 -34.819 1.00 84.69 915 LEU A C 1
ATOM 7352 O O . LEU A 1 915 ? 21.732 -13.852 -35.268 1.00 84.69 915 LEU A O 1
ATOM 7356 N N . SER A 1 916 ? 23.859 -14.455 -35.623 1.00 84.75 916 SER A N 1
ATOM 7357 C CA . SER A 1 916 ? 23.795 -14.283 -37.080 1.00 84.75 916 SER A CA 1
ATOM 7358 C C . SER A 1 916 ? 22.667 -15.097 -37.725 1.00 84.75 916 SER A C 1
ATOM 7360 O O . SER A 1 916 ? 21.980 -14.599 -38.619 1.00 84.75 916 SER A O 1
ATOM 7362 N N . THR A 1 917 ? 22.455 -16.336 -37.271 1.00 90.00 917 THR A N 1
ATOM 7363 C CA . THR A 1 917 ? 21.396 -17.209 -37.797 1.00 90.00 917 THR A CA 1
ATOM 7364 C C . THR A 1 917 ? 20.007 -16.651 -37.496 1.00 90.00 917 THR A C 1
ATOM 7366 O O . THR A 1 917 ? 19.135 -16.670 -38.367 1.00 90.00 917 THR A O 1
ATOM 7369 N N . ILE A 1 918 ? 19.794 -16.168 -36.271 1.00 92.19 918 ILE A N 1
ATOM 7370 C CA . ILE A 1 918 ? 18.490 -15.678 -35.826 1.00 92.19 918 ILE A CA 1
ATOM 7371 C C . ILE A 1 918 ? 18.185 -14.321 -36.464 1.00 92.19 918 ILE A C 1
ATOM 7373 O O . ILE A 1 918 ? 17.105 -14.172 -37.034 1.00 92.19 918 ILE A O 1
ATOM 7377 N N . THR A 1 919 ? 19.128 -13.375 -36.455 1.00 84.31 919 THR A N 1
ATOM 7378 C CA . THR A 1 919 ? 18.949 -12.042 -37.054 1.00 84.31 919 THR A CA 1
ATOM 7379 C C . THR A 1 919 ? 18.660 -12.134 -38.552 1.00 84.31 919 THR A C 1
ATOM 7381 O O . THR A 1 919 ? 17.732 -11.499 -39.047 1.00 84.31 919 THR A O 1
ATOM 7384 N N . GLU A 1 920 ? 19.385 -12.976 -39.301 1.00 87.25 920 GLU A N 1
ATOM 7385 C CA . GLU A 1 920 ? 19.124 -13.147 -40.738 1.00 87.25 920 GLU A CA 1
ATOM 7386 C C . GLU A 1 920 ? 17.727 -13.720 -41.007 1.00 87.25 920 GLU A C 1
ATOM 7388 O O . GLU A 1 920 ? 17.057 -13.318 -41.959 1.00 87.25 920 GLU A O 1
ATOM 7393 N N . ALA A 1 921 ? 17.261 -14.637 -40.161 1.00 89.44 921 ALA A N 1
ATOM 7394 C CA . ALA A 1 921 ? 15.930 -15.204 -40.296 1.00 89.44 921 ALA A CA 1
ATOM 7395 C C . ALA A 1 921 ? 14.818 -14.222 -39.874 1.00 89.44 921 ALA A C 1
ATOM 7397 O O . ALA A 1 921 ? 13.752 -14.206 -40.498 1.00 89.44 921 ALA A O 1
ATOM 7398 N N . ALA A 1 922 ? 15.073 -13.385 -38.865 1.00 88.56 922 ALA A N 1
ATOM 7399 C CA . ALA A 1 922 ? 14.131 -12.391 -38.360 1.00 88.56 922 ALA A CA 1
ATOM 7400 C C . ALA A 1 922 ? 13.840 -11.265 -39.368 1.00 88.56 922 ALA A C 1
ATOM 7402 O O . ALA A 1 922 ? 12.703 -10.797 -39.426 1.00 88.56 922 ALA A O 1
ATOM 7403 N N . LYS A 1 923 ? 14.792 -10.929 -40.260 1.00 85.75 923 LYS A N 1
ATOM 7404 C CA . LYS A 1 923 ? 14.606 -9.945 -41.354 1.00 85.75 923 LYS A CA 1
ATOM 7405 C C . LYS A 1 923 ? 13.359 -10.180 -42.210 1.00 85.75 923 LYS A C 1
ATOM 7407 O O . LYS A 1 923 ? 12.837 -9.244 -42.810 1.00 85.75 923 LYS A O 1
ATOM 7412 N N . ALA A 1 924 ? 12.903 -11.429 -42.329 1.00 85.25 924 ALA A N 1
ATOM 7413 C CA . ALA A 1 924 ? 11.687 -11.746 -43.072 1.00 85.25 924 ALA A CA 1
ATOM 7414 C C . ALA A 1 924 ? 10.413 -11.408 -42.281 1.00 85.25 924 ALA A C 1
ATOM 7416 O O . ALA A 1 924 ? 9.457 -10.887 -42.855 1.00 85.25 924 ALA A O 1
ATOM 7417 N N . LYS A 1 925 ? 10.382 -11.774 -40.995 1.00 88.12 925 LYS A N 1
ATOM 7418 C CA . LYS A 1 925 ? 9.277 -11.556 -40.053 1.00 88.12 925 LYS A CA 1
ATOM 7419 C C . LYS A 1 925 ? 9.770 -11.929 -38.652 1.00 88.12 925 LYS A C 1
ATOM 7421 O O . LYS A 1 925 ? 10.169 -13.081 -38.460 1.00 88.12 925 LYS A O 1
ATOM 7426 N N . ALA A 1 926 ? 9.672 -10.995 -37.708 1.00 91.06 926 ALA A N 1
ATOM 7427 C CA . ALA A 1 926 ? 10.041 -11.202 -36.310 1.00 91.06 926 ALA A CA 1
ATOM 7428 C C . ALA A 1 926 ? 9.319 -12.414 -35.688 1.00 91.06 926 ALA A C 1
ATOM 7430 O O . ALA A 1 926 ? 8.199 -12.783 -36.076 1.00 91.06 926 ALA A O 1
ATOM 7431 N N . PHE A 1 927 ? 9.982 -13.068 -34.739 1.00 94.31 927 PHE A N 1
ATOM 7432 C CA . PHE A 1 927 ? 9.494 -14.273 -34.088 1.00 94.31 927 PHE A CA 1
ATOM 7433 C C . PHE A 1 927 ? 8.520 -13.929 -32.970 1.00 94.31 927 PHE A C 1
ATOM 7435 O O . PHE A 1 927 ? 8.845 -13.248 -32.005 1.00 94.31 927 PHE A O 1
ATOM 7442 N N . ARG A 1 928 ? 7.316 -14.478 -33.080 1.00 94.06 928 ARG A N 1
ATOM 7443 C CA . ARG A 1 928 ? 6.269 -14.353 -32.062 1.00 94.06 928 ARG A CA 1
ATOM 7444 C C . ARG A 1 928 ? 6.231 -15.551 -31.114 1.00 94.06 928 ARG A C 1
ATOM 7446 O O . ARG A 1 928 ? 5.637 -15.483 -30.046 1.00 94.06 928 ARG A O 1
ATOM 7453 N N . VAL A 1 929 ? 6.854 -16.663 -31.499 1.00 95.88 929 VAL A N 1
ATOM 7454 C CA . VAL A 1 929 ? 6.937 -17.867 -30.669 1.00 95.88 929 VAL A CA 1
ATOM 7455 C C . VAL A 1 929 ? 8.385 -18.309 -30.555 1.00 95.88 929 VAL A C 1
ATOM 7457 O O . VAL A 1 929 ? 9.049 -18.497 -31.572 1.00 95.88 929 VAL A O 1
ATOM 7460 N N . VAL A 1 930 ? 8.852 -18.525 -29.329 1.00 95.94 930 VAL A N 1
ATOM 7461 C CA . VAL A 1 930 ? 10.171 -19.087 -29.027 1.00 95.94 930 VAL A CA 1
ATOM 7462 C C . VAL A 1 930 ? 9.973 -20.359 -28.210 1.00 95.94 930 VAL A C 1
ATOM 7464 O O . VAL A 1 930 ? 9.327 -20.336 -27.168 1.00 95.94 930 VAL A O 1
ATOM 7467 N N . VAL A 1 931 ? 10.504 -21.490 -28.669 1.00 96.50 931 VAL A N 1
ATOM 7468 C CA . VAL A 1 931 ? 10.383 -22.771 -27.955 1.00 96.50 931 VAL A CA 1
ATOM 7469 C C . VAL A 1 931 ? 11.757 -23.334 -27.641 1.00 96.50 931 VAL A C 1
ATOM 7471 O O . VAL A 1 931 ? 12.597 -23.473 -28.530 1.00 96.50 931 VAL A O 1
ATOM 7474 N N . LEU A 1 932 ? 11.971 -23.691 -26.379 1.00 94.81 932 LEU A N 1
ATOM 7475 C CA . LEU A 1 932 ? 13.137 -24.429 -25.918 1.00 94.81 932 LEU A CA 1
ATOM 7476 C C . LEU A 1 932 ? 12.745 -25.896 -25.772 1.00 94.81 932 LEU A C 1
ATOM 7478 O O . LEU A 1 932 ? 11.922 -26.250 -24.925 1.00 94.81 932 LEU A O 1
ATOM 7482 N N . ASP A 1 933 ? 13.337 -26.742 -26.611 1.00 91.69 933 ASP A N 1
ATOM 7483 C CA . ASP A 1 933 ? 13.131 -28.185 -26.564 1.00 91.69 933 ASP A CA 1
ATOM 7484 C C . ASP A 1 933 ? 13.710 -28.783 -25.266 1.00 91.69 933 ASP A C 1
ATOM 7486 O O . ASP A 1 933 ? 14.651 -28.249 -24.661 1.00 91.69 933 ASP A O 1
ATOM 7490 N N . ASP A 1 934 ? 13.165 -29.920 -24.836 1.00 85.75 934 ASP A N 1
ATOM 7491 C CA . ASP A 1 934 ? 13.585 -30.624 -23.622 1.00 85.75 934 ASP A CA 1
ATOM 7492 C C . ASP A 1 934 ? 15.036 -31.134 -23.708 1.00 85.75 934 ASP A C 1
ATOM 7494 O O . ASP A 1 934 ? 15.677 -31.350 -22.685 1.00 85.75 934 ASP A O 1
ATOM 7498 N N . ALA A 1 935 ? 15.602 -31.246 -24.916 1.00 87.12 935 ALA A N 1
ATOM 7499 C CA . ALA A 1 935 ? 16.991 -31.649 -25.140 1.00 87.12 935 ALA A CA 1
ATOM 7500 C C . ALA A 1 935 ? 18.033 -30.506 -25.094 1.00 87.12 935 ALA A C 1
ATOM 7502 O O . ALA A 1 935 ? 19.221 -30.771 -25.297 1.00 87.12 935 ALA A O 1
ATOM 7503 N N . VAL A 1 936 ? 17.632 -29.243 -24.887 1.00 90.38 936 VAL A N 1
ATOM 7504 C CA . VAL A 1 936 ? 18.571 -28.100 -24.798 1.00 90.38 936 VAL A CA 1
ATOM 7505 C C . VAL A 1 936 ? 19.449 -28.208 -23.543 1.00 90.38 936 VAL A C 1
ATOM 7507 O O . VAL A 1 936 ? 18.926 -28.466 -22.464 1.00 90.38 936 VAL A O 1
ATOM 7510 N N . SER A 1 937 ? 20.766 -27.994 -23.662 1.00 88.38 937 SER A N 1
ATOM 7511 C CA . SER A 1 937 ? 21.687 -28.042 -22.514 1.00 88.38 937 SER A CA 1
ATOM 7512 C C . SER A 1 937 ? 21.753 -26.717 -21.746 1.00 88.38 937 SER A C 1
ATOM 7514 O O . SER A 1 937 ? 21.495 -25.648 -22.304 1.00 88.38 937 SER A O 1
ATOM 7516 N N . TYR A 1 938 ? 22.177 -26.787 -20.481 1.00 88.50 938 TYR A N 1
ATOM 7517 C CA . TYR A 1 938 ? 22.409 -25.623 -19.620 1.00 88.50 938 TYR A CA 1
ATOM 7518 C C . TYR A 1 938 ? 23.341 -24.586 -20.267 1.00 88.50 938 TYR A C 1
ATOM 7520 O O . TYR A 1 938 ? 23.011 -23.404 -20.323 1.00 88.50 938 TYR A O 1
ATOM 7528 N N . GLU A 1 939 ? 24.478 -25.017 -20.821 1.00 87.50 939 GLU A N 1
ATOM 7529 C CA . GLU A 1 939 ? 25.457 -24.103 -21.416 1.00 87.50 939 GLU A CA 1
ATOM 7530 C C . GLU A 1 939 ? 24.907 -23.399 -22.657 1.00 87.50 939 GLU A C 1
ATOM 7532 O O . GLU A 1 939 ? 25.248 -22.244 -22.913 1.00 87.50 939 GLU A O 1
ATOM 7537 N N . PHE A 1 940 ? 24.047 -24.077 -23.424 1.00 91.00 940 PHE A N 1
ATOM 7538 C CA . PHE A 1 940 ? 23.365 -23.449 -24.548 1.00 91.00 940 PHE A CA 1
ATOM 7539 C C . PHE A 1 940 ? 22.293 -22.467 -24.070 1.00 91.00 940 PHE A C 1
ATOM 7541 O O . PHE A 1 940 ? 22.155 -21.401 -24.658 1.00 91.00 940 PHE A O 1
ATOM 7548 N N . GLY A 1 941 ? 21.623 -22.757 -22.949 1.00 90.81 941 GLY A N 1
ATOM 7549 C CA . GLY A 1 941 ? 20.776 -21.800 -22.235 1.00 90.81 941 GLY A CA 1
ATOM 7550 C C . GLY A 1 941 ? 21.499 -20.490 -21.907 1.00 90.81 941 GLY A C 1
ATOM 7551 O O . GLY A 1 941 ? 20.945 -19.419 -22.141 1.00 90.81 941 GLY A O 1
ATOM 7552 N N . GLN A 1 942 ? 22.754 -20.553 -21.445 1.00 89.31 942 GLN A N 1
ATOM 7553 C CA . GLN A 1 942 ? 23.558 -19.352 -21.157 1.00 89.31 942 GLN A CA 1
ATOM 7554 C C . GLN A 1 942 ? 23.835 -18.516 -22.418 1.00 89.31 942 GLN A C 1
ATOM 7556 O O . GLN A 1 942 ? 23.865 -17.287 -22.364 1.00 89.31 942 GLN A O 1
ATOM 7561 N N . ILE A 1 943 ? 24.023 -19.178 -23.563 1.00 88.69 943 ILE A N 1
ATOM 7562 C CA . ILE A 1 943 ? 24.217 -18.513 -24.857 1.00 88.69 943 ILE A CA 1
ATOM 7563 C C . ILE A 1 943 ? 22.899 -17.903 -25.344 1.00 88.69 943 ILE A C 1
ATOM 7565 O O . ILE A 1 943 ? 22.901 -16.764 -25.795 1.00 88.69 943 ILE A O 1
ATOM 7569 N N . ILE A 1 944 ? 21.776 -18.619 -25.209 1.00 91.69 944 ILE A N 1
ATOM 7570 C CA . ILE A 1 944 ? 20.435 -18.103 -25.524 1.00 91.69 944 ILE A CA 1
ATOM 7571 C C . ILE A 1 944 ? 20.169 -16.829 -24.720 1.00 91.69 944 ILE A C 1
ATOM 7573 O O . ILE A 1 944 ? 19.803 -15.813 -25.302 1.00 91.69 944 ILE A O 1
ATOM 7577 N N . HIS A 1 945 ? 20.417 -16.862 -23.408 1.00 89.44 945 HIS A N 1
ATOM 7578 C CA . HIS A 1 945 ? 20.312 -15.686 -22.551 1.00 89.44 945 HIS A CA 1
ATOM 7579 C C . HIS A 1 945 ? 21.143 -14.518 -23.089 1.00 89.44 945 HIS A C 1
ATOM 7581 O O . HIS A 1 945 ? 20.618 -13.428 -23.285 1.00 89.44 945 HIS A O 1
ATOM 7587 N N . ARG A 1 946 ? 22.426 -14.758 -23.394 1.00 83.06 946 ARG A N 1
ATOM 7588 C CA . ARG A 1 946 ? 23.323 -13.719 -23.910 1.00 83.06 946 ARG A CA 1
ATOM 7589 C C . ARG A 1 946 ? 22.840 -13.130 -25.239 1.00 83.06 946 ARG A C 1
ATOM 7591 O O . ARG A 1 946 ? 22.895 -11.920 -25.406 1.00 83.06 946 ARG A O 1
ATOM 7598 N N . VAL A 1 947 ? 22.331 -13.958 -26.150 1.00 84.19 947 VAL A N 1
ATOM 7599 C CA . VAL A 1 947 ? 21.802 -13.520 -27.455 1.00 84.19 947 VAL A CA 1
ATOM 7600 C C . VAL A 1 947 ? 20.578 -12.613 -27.302 1.00 84.19 947 VAL A C 1
ATOM 7602 O O . VAL A 1 947 ? 20.446 -11.651 -28.050 1.00 84.19 947 VAL A O 1
ATOM 7605 N N . PHE A 1 948 ? 19.699 -12.888 -26.334 1.00 82.38 948 PHE A N 1
ATOM 7606 C CA . PHE A 1 948 ? 18.506 -12.072 -26.077 1.00 82.38 948 PHE A CA 1
ATOM 7607 C C . PHE A 1 948 ? 18.735 -10.922 -25.084 1.00 82.38 948 PHE A C 1
ATOM 7609 O O . PHE A 1 948 ? 17.829 -10.120 -24.866 1.00 82.38 948 PHE A O 1
ATOM 7616 N N . ARG A 1 949 ? 19.922 -10.800 -24.484 1.00 71.88 949 ARG A N 1
ATOM 7617 C CA . ARG A 1 949 ? 20.208 -9.751 -23.495 1.00 71.88 949 ARG A CA 1
ATOM 7618 C C . ARG A 1 949 ? 20.182 -8.344 -24.099 1.00 71.88 949 ARG A C 1
ATOM 7620 O O . ARG A 1 949 ? 19.627 -7.443 -23.481 1.00 71.88 949 ARG A O 1
ATOM 7627 N N . SER A 1 950 ? 20.699 -8.180 -25.319 1.00 64.38 950 SER A N 1
ATOM 7628 C CA . SER A 1 950 ? 20.694 -6.897 -26.035 1.00 64.38 950 SER A CA 1
ATOM 7629 C C . SER A 1 950 ? 19.274 -6.504 -26.448 1.00 64.38 950 SER A C 1
ATOM 7631 O O . SER A 1 950 ? 18.631 -7.205 -27.232 1.00 64.38 950 SER A O 1
ATOM 7633 N N . ARG A 1 951 ? 18.795 -5.359 -25.954 1.00 58.22 951 ARG A N 1
ATOM 7634 C CA . ARG A 1 951 ? 17.456 -4.834 -26.254 1.00 58.22 951 ARG A CA 1
ATOM 7635 C C . ARG A 1 951 ? 17.219 -4.627 -27.750 1.00 58.22 951 ARG A C 1
ATOM 7637 O O . ARG A 1 951 ? 16.227 -5.123 -28.271 1.00 58.22 951 ARG A O 1
ATOM 7644 N N . PHE A 1 952 ? 18.144 -3.972 -28.443 1.00 54.59 952 PHE A N 1
ATOM 7645 C CA . PHE A 1 952 ? 18.022 -3.723 -29.881 1.00 54.59 952 PHE A CA 1
ATOM 7646 C C . PHE A 1 952 ? 17.934 -5.028 -30.682 1.00 54.59 952 PHE A C 1
ATOM 7648 O O . PHE A 1 952 ? 17.065 -5.215 -31.531 1.00 54.59 952 PHE A O 1
ATOM 7655 N N . THR A 1 953 ? 18.790 -5.992 -30.332 1.00 63.06 953 THR A N 1
ATOM 7656 C CA . THR A 1 953 ? 18.760 -7.332 -30.923 1.00 63.06 953 THR A CA 1
ATOM 7657 C C . THR A 1 953 ? 17.397 -8.001 -30.713 1.00 63.06 953 THR A C 1
ATOM 7659 O O . THR A 1 953 ? 16.896 -8.671 -31.614 1.00 63.06 953 THR A O 1
ATOM 7662 N N . ARG A 1 954 ? 16.761 -7.814 -29.546 1.00 72.94 954 ARG A N 1
ATOM 7663 C CA . ARG A 1 954 ? 15.406 -8.327 -29.294 1.00 72.94 954 ARG A CA 1
ATOM 7664 C C . ARG A 1 954 ? 14.356 -7.661 -30.168 1.00 72.94 954 ARG A C 1
ATOM 7666 O O . ARG A 1 954 ? 13.528 -8.391 -30.691 1.00 72.94 954 ARG A O 1
ATOM 7673 N N . GLU A 1 955 ? 14.378 -6.340 -30.322 1.00 65.75 955 GLU A N 1
ATOM 7674 C CA . GLU A 1 955 ? 13.396 -5.600 -31.134 1.00 65.75 955 GLU A CA 1
ATOM 7675 C C . GLU A 1 955 ? 13.465 -6.001 -32.619 1.00 65.75 955 GLU A C 1
ATOM 7677 O O . GLU A 1 955 ? 12.438 -6.101 -33.290 1.00 65.75 955 GLU A O 1
ATOM 7682 N N . GLU A 1 956 ? 14.655 -6.338 -33.130 1.00 76.12 956 GLU A N 1
ATOM 7683 C CA . GLU A 1 956 ? 14.793 -6.886 -34.485 1.00 76.12 956 GLU A CA 1
ATOM 7684 C C . GLU A 1 956 ? 14.318 -8.346 -34.607 1.00 76.12 956 GLU A C 1
ATOM 7686 O O . GLU A 1 956 ? 13.871 -8.778 -35.675 1.00 76.12 956 GLU A O 1
ATOM 7691 N N . ILE A 1 957 ? 14.456 -9.138 -33.539 1.00 86.12 957 ILE A N 1
ATOM 7692 C CA . ILE A 1 957 ? 14.261 -10.593 -33.569 1.00 86.12 957 ILE A CA 1
ATOM 7693 C C . ILE A 1 957 ? 12.858 -11.018 -33.128 1.00 86.12 957 ILE A C 1
ATOM 7695 O O . ILE A 1 957 ? 12.314 -11.971 -33.689 1.00 86.12 957 ILE A O 1
ATOM 7699 N N . LEU A 1 958 ? 12.280 -10.370 -32.122 1.00 88.75 958 LEU A N 1
ATOM 7700 C CA . LEU A 1 958 ? 11.028 -10.743 -31.468 1.00 88.75 958 LEU A CA 1
ATOM 7701 C C . LEU A 1 958 ? 9.904 -9.773 -31.839 1.00 88.75 958 LEU A C 1
ATOM 7703 O O . LEU A 1 958 ? 10.131 -8.599 -32.091 1.00 88.75 958 LEU A O 1
ATOM 7707 N N . ALA A 1 959 ? 8.674 -10.277 -31.884 1.00 89.06 959 ALA A N 1
ATOM 7708 C CA . ALA A 1 959 ? 7.493 -9.420 -31.953 1.00 89.06 959 ALA A CA 1
ATOM 7709 C C . ALA A 1 959 ? 7.175 -8.815 -30.571 1.00 89.06 959 ALA A C 1
ATOM 7711 O O . ALA A 1 959 ? 7.503 -9.426 -29.554 1.00 89.06 959 ALA A O 1
ATOM 7712 N N . ASP A 1 960 ? 6.451 -7.689 -30.542 1.00 81.19 960 ASP A N 1
ATOM 7713 C CA . ASP A 1 960 ? 6.003 -7.019 -29.305 1.00 81.19 960 ASP A CA 1
ATOM 7714 C C . ASP A 1 960 ? 5.223 -7.960 -28.360 1.00 81.19 960 ASP A C 1
ATOM 7716 O O . ASP A 1 960 ? 5.315 -7.871 -27.132 1.00 81.19 960 ASP A O 1
ATOM 7720 N N . ASP A 1 961 ? 4.453 -8.891 -28.935 1.00 88.81 961 ASP A N 1
ATOM 7721 C CA . ASP A 1 961 ? 3.679 -9.902 -28.222 1.00 88.81 961 ASP A CA 1
ATOM 7722 C C . ASP A 1 961 ? 4.223 -11.318 -28.459 1.00 88.81 961 ASP A C 1
ATOM 7724 O O . ASP A 1 961 ? 3.801 -12.040 -29.365 1.00 88.81 961 ASP A O 1
ATOM 7728 N N . VAL A 1 962 ? 5.165 -11.744 -27.618 1.00 93.06 962 VAL A N 1
ATOM 7729 C CA . VAL A 1 962 ? 5.859 -13.027 -27.737 1.00 93.06 962 VAL A CA 1
ATOM 7730 C C . VAL A 1 962 ? 5.327 -14.070 -26.755 1.00 93.06 962 VAL A C 1
ATOM 7732 O O . VAL A 1 962 ? 4.975 -13.781 -25.611 1.00 93.06 962 VAL A O 1
ATOM 7735 N N . LEU A 1 963 ? 5.331 -15.325 -27.204 1.00 95.94 963 LEU A N 1
ATOM 7736 C CA . LEU A 1 963 ? 5.149 -16.506 -26.371 1.00 95.94 963 LEU A CA 1
ATOM 7737 C C . LEU A 1 963 ? 6.451 -17.312 -26.324 1.00 95.94 963 LEU A C 1
ATOM 7739 O O . LEU A 1 963 ? 6.892 -17.846 -27.344 1.00 95.94 963 LEU A O 1
ATOM 7743 N N . VAL A 1 964 ? 7.041 -17.447 -25.141 1.00 96.31 964 VAL A N 1
ATOM 7744 C CA . VAL A 1 964 ? 8.220 -18.285 -24.895 1.00 96.31 964 VAL A CA 1
ATOM 7745 C C . VAL A 1 964 ? 7.792 -19.522 -24.119 1.00 96.31 964 VAL A C 1
ATOM 7747 O O . VAL A 1 964 ? 7.138 -19.405 -23.088 1.00 96.31 964 VAL A O 1
ATOM 7750 N N . ILE A 1 965 ? 8.145 -20.712 -24.598 1.00 96.00 965 ILE A N 1
ATOM 7751 C CA . ILE A 1 965 ? 7.792 -21.986 -23.961 1.00 96.00 965 ILE A CA 1
ATOM 7752 C C . ILE A 1 965 ? 9.073 -22.765 -23.683 1.00 96.00 965 ILE A C 1
ATOM 7754 O O . ILE A 1 965 ? 9.858 -23.015 -24.598 1.00 96.00 965 ILE A O 1
ATOM 7758 N N . ALA A 1 966 ? 9.261 -23.204 -22.441 1.00 93.56 966 ALA A N 1
ATOM 7759 C CA . ALA A 1 966 ? 10.300 -24.161 -22.080 1.00 93.56 966 ALA A CA 1
ATOM 7760 C C . ALA A 1 966 ? 9.678 -25.293 -21.262 1.00 93.56 966 ALA A C 1
ATOM 7762 O O . ALA A 1 966 ? 9.303 -25.116 -20.102 1.00 93.56 966 ALA A O 1
ATOM 7763 N N . ASN A 1 967 ? 9.567 -26.468 -21.880 1.00 87.62 967 ASN A N 1
ATOM 7764 C CA . ASN A 1 967 ? 9.106 -27.665 -21.188 1.00 87.62 967 ASN A CA 1
ATOM 7765 C C . ASN A 1 967 ? 10.294 -28.357 -20.515 1.00 87.62 967 ASN A C 1
ATOM 7767 O O . ASN A 1 967 ? 11.381 -28.428 -21.093 1.00 87.62 967 ASN A O 1
ATOM 7771 N N . SER A 1 968 ? 10.073 -28.908 -19.323 1.00 85.62 968 SER A N 1
ATOM 7772 C CA . SER A 1 968 ? 11.055 -29.744 -18.636 1.00 85.62 968 SER A CA 1
ATOM 7773 C C . SER A 1 968 ? 10.470 -31.103 -18.265 1.00 85.62 968 SER A C 1
ATOM 7775 O O . SER A 1 968 ? 9.411 -31.200 -17.638 1.00 85.62 968 SER A O 1
ATOM 7777 N N . LEU A 1 969 ? 11.190 -32.162 -18.643 1.00 79.75 969 LEU A N 1
ATOM 7778 C CA . LEU A 1 969 ? 10.947 -33.531 -18.177 1.00 79.75 969 LEU A CA 1
ATOM 7779 C C . LEU A 1 969 ? 11.666 -33.820 -16.849 1.00 79.75 969 LEU A C 1
ATOM 7781 O O . LEU A 1 969 ? 11.268 -34.734 -16.125 1.00 79.75 969 LEU A O 1
ATOM 7785 N N . ASP A 1 970 ? 12.698 -33.040 -16.513 1.00 77.12 970 ASP A N 1
ATOM 7786 C CA . ASP A 1 970 ? 13.430 -33.126 -15.251 1.00 77.12 970 ASP A CA 1
ATOM 7787 C C . ASP A 1 970 ? 13.110 -31.908 -14.374 1.00 77.12 970 ASP A C 1
ATOM 7789 O O . ASP A 1 970 ? 13.586 -30.792 -14.586 1.00 77.12 970 ASP A O 1
ATOM 7793 N N . LEU A 1 971 ? 12.297 -32.135 -13.342 1.00 73.88 971 LEU A N 1
ATOM 7794 C CA . LEU A 1 971 ? 11.850 -31.082 -12.426 1.00 73.88 971 LEU A CA 1
ATOM 7795 C C . LEU A 1 971 ? 12.985 -30.482 -11.571 1.00 73.88 971 LEU A C 1
ATOM 7797 O O . LEU A 1 971 ? 12.726 -29.523 -10.837 1.00 73.88 971 LEU A O 1
ATOM 7801 N N . THR A 1 972 ? 14.195 -31.056 -11.626 1.00 78.56 972 THR A N 1
ATOM 7802 C CA . THR A 1 972 ? 15.403 -30.542 -10.960 1.00 78.56 972 THR A CA 1
ATOM 7803 C C . THR A 1 972 ? 16.181 -29.524 -11.802 1.00 78.56 972 THR A C 1
ATOM 7805 O O . THR A 1 972 ? 17.079 -28.870 -11.278 1.00 78.56 972 THR A O 1
ATOM 7808 N N . GLU A 1 973 ? 15.826 -29.330 -13.078 1.00 82.19 973 GLU A N 1
ATOM 7809 C CA . GLU A 1 973 ? 16.440 -28.325 -13.958 1.00 82.19 973 GLU A CA 1
ATOM 7810 C C . GLU A 1 973 ? 15.923 -26.902 -13.675 1.00 82.19 973 GLU A C 1
ATOM 7812 O O . GLU A 1 973 ? 15.218 -26.291 -14.480 1.00 82.19 973 GLU A O 1
ATOM 7817 N N . GLU A 1 974 ? 16.306 -26.341 -12.527 1.00 87.12 974 GLU A N 1
ATOM 7818 C CA . GLU A 1 974 ? 15.925 -24.980 -12.103 1.00 87.12 974 GLU A CA 1
ATOM 7819 C C . GLU A 1 974 ? 16.395 -23.891 -13.089 1.00 87.12 974 GLU A C 1
ATOM 7821 O O . GLU A 1 974 ? 15.746 -22.858 -13.241 1.00 87.12 974 GLU A O 1
ATOM 7826 N N . TRP A 1 975 ? 17.462 -24.141 -13.856 1.00 91.00 975 TRP A N 1
ATOM 7827 C CA . TRP A 1 975 ? 18.003 -23.171 -14.814 1.00 91.00 975 TRP A CA 1
ATOM 7828 C C . TRP A 1 975 ? 17.019 -22.777 -15.926 1.00 91.00 975 TRP A C 1
ATOM 7830 O O . TRP A 1 975 ? 17.079 -21.656 -16.428 1.00 91.00 975 TRP A O 1
ATOM 7840 N N . ARG A 1 976 ? 16.085 -23.662 -16.310 1.00 91.50 976 ARG A N 1
ATOM 7841 C CA . ARG A 1 976 ? 15.048 -23.337 -17.308 1.00 91.50 976 ARG A CA 1
ATOM 7842 C C . ARG A 1 976 ? 14.029 -22.353 -16.751 1.00 91.50 976 ARG A C 1
ATOM 7844 O O . ARG A 1 976 ? 13.600 -21.447 -17.463 1.00 91.50 976 ARG A O 1
ATOM 7851 N N . ARG A 1 977 ? 13.668 -22.516 -15.474 1.00 91.19 977 ARG A N 1
ATOM 7852 C CA . ARG A 1 977 ? 12.814 -21.576 -14.737 1.00 91.19 977 ARG A CA 1
ATOM 7853 C C . ARG A 1 977 ? 13.495 -20.220 -14.639 1.00 91.19 977 ARG A C 1
ATOM 7855 O O . ARG A 1 977 ? 12.881 -19.222 -15.001 1.00 91.19 977 ARG A O 1
ATOM 7862 N N . ALA A 1 978 ? 14.768 -20.215 -14.242 1.00 91.69 978 ALA A N 1
ATOM 7863 C CA . ALA A 1 978 ? 15.581 -19.009 -14.164 1.00 91.69 978 ALA A CA 1
ATOM 7864 C C . ALA A 1 978 ? 15.690 -18.303 -15.523 1.00 91.69 978 ALA A C 1
ATOM 7866 O O . ALA A 1 978 ? 15.500 -17.093 -15.581 1.00 91.69 978 ALA A O 1
ATOM 7867 N N . LEU A 1 979 ? 15.912 -19.045 -16.614 1.00 93.06 979 LEU A N 1
ATOM 7868 C CA . LEU A 1 979 ? 15.973 -18.490 -17.967 1.00 93.06 979 LEU A CA 1
ATOM 7869 C C . LEU A 1 979 ? 14.642 -17.863 -18.397 1.00 93.06 979 LEU A C 1
ATOM 7871 O O . LEU A 1 979 ? 14.640 -16.737 -18.881 1.00 93.06 979 LEU A O 1
ATOM 7875 N N . LEU A 1 980 ? 13.507 -18.544 -18.196 1.00 93.81 980 LEU A N 1
ATOM 7876 C CA . LEU A 1 980 ? 12.187 -17.954 -18.463 1.00 93.81 980 LEU A CA 1
ATOM 7877 C C . LEU A 1 980 ? 11.934 -16.707 -17.607 1.00 93.81 980 LEU A C 1
ATOM 7879 O O . LEU A 1 980 ? 11.309 -15.758 -18.062 1.00 93.81 980 LEU A O 1
ATOM 7883 N N . ASP A 1 981 ? 12.436 -16.677 -16.379 1.00 91.12 981 ASP A N 1
ATOM 7884 C CA . ASP A 1 981 ? 12.338 -15.487 -15.541 1.00 91.12 981 ASP A CA 1
ATOM 7885 C C . ASP A 1 981 ? 13.232 -14.340 -16.036 1.00 91.12 981 ASP A C 1
ATOM 7887 O O . ASP A 1 981 ? 12.813 -13.194 -15.941 1.00 91.12 981 ASP A O 1
ATOM 7891 N N . ARG A 1 982 ? 14.388 -14.612 -16.666 1.00 87.62 982 ARG A N 1
ATOM 7892 C CA . ARG A 1 982 ? 15.171 -13.582 -17.390 1.00 87.62 982 ARG A CA 1
ATOM 7893 C C . ARG A 1 982 ? 14.385 -13.014 -18.576 1.00 87.62 982 ARG A C 1
ATOM 7895 O O . ARG A 1 982 ? 14.389 -11.809 -18.790 1.00 87.62 982 ARG A O 1
ATOM 7902 N N . PHE A 1 983 ? 13.604 -13.836 -19.287 1.00 88.12 983 PHE A N 1
ATOM 7903 C CA . PHE A 1 983 ? 12.693 -13.320 -20.322 1.00 88.12 983 PHE A CA 1
ATOM 7904 C C . PHE A 1 983 ? 11.672 -12.311 -19.772 1.00 88.12 983 PHE A C 1
ATOM 7906 O O . PHE A 1 983 ? 11.308 -11.373 -20.476 1.00 88.12 983 PHE A O 1
ATOM 7913 N N . ARG A 1 984 ? 11.239 -12.475 -18.518 1.00 90.12 984 ARG A N 1
ATOM 7914 C CA . ARG A 1 984 ? 10.329 -11.546 -17.834 1.00 90.12 984 ARG A CA 1
ATOM 7915 C C . ARG A 1 984 ? 11.050 -10.352 -17.195 1.00 90.12 984 ARG A C 1
ATOM 7917 O O . ARG A 1 984 ? 10.493 -9.271 -17.189 1.00 90.12 984 ARG A O 1
ATOM 7924 N N . ARG A 1 985 ? 12.243 -10.526 -16.620 1.00 80.00 985 ARG A N 1
ATOM 7925 C CA . ARG A 1 985 ? 12.932 -9.483 -15.827 1.00 80.00 985 ARG A CA 1
ATOM 7926 C C . ARG A 1 985 ? 13.971 -8.673 -16.574 1.00 80.00 985 ARG A C 1
ATOM 7928 O O . ARG A 1 985 ? 14.200 -7.528 -16.222 1.00 80.00 985 ARG A O 1
ATOM 7935 N N . ASP A 1 986 ? 14.588 -9.269 -17.579 1.00 73.06 986 ASP A N 1
ATOM 7936 C CA . ASP A 1 986 ? 15.727 -8.678 -18.272 1.00 73.06 986 ASP A CA 1
ATOM 7937 C C . ASP A 1 986 ? 15.317 -8.299 -19.700 1.00 73.06 986 ASP A C 1
ATOM 7939 O O . ASP A 1 986 ? 15.905 -7.408 -20.319 1.00 73.06 986 ASP A O 1
ATOM 7943 N N . PHE A 1 987 ? 14.331 -9.023 -20.258 1.00 75.38 987 PHE A N 1
ATOM 7944 C CA . PHE A 1 987 ? 13.992 -8.927 -21.675 1.00 75.38 987 PHE A CA 1
ATOM 7945 C C . PHE A 1 987 ? 12.696 -8.180 -21.963 1.00 75.38 987 PHE A C 1
ATOM 7947 O O . PHE A 1 987 ? 12.688 -7.292 -22.814 1.00 75.38 987 PHE A O 1
ATOM 7954 N N . ILE A 1 988 ? 11.610 -8.558 -21.289 1.00 79.00 988 ILE A N 1
ATOM 7955 C CA . ILE A 1 988 ? 10.269 -8.014 -21.510 1.00 79.00 988 ILE A CA 1
ATOM 7956 C C . ILE A 1 988 ? 9.696 -7.674 -20.149 1.00 79.00 988 ILE A C 1
ATOM 7958 O O . ILE A 1 988 ? 8.975 -8.468 -19.553 1.00 79.00 988 ILE A O 1
ATOM 7962 N N . VAL A 1 989 ? 10.106 -6.517 -19.644 1.00 70.31 989 VAL A N 1
ATOM 7963 C CA . VAL A 1 989 ? 9.945 -6.182 -18.229 1.00 70.31 989 VAL A CA 1
ATOM 7964 C C . VAL A 1 989 ? 8.614 -5.531 -17.926 1.00 70.31 989 VAL A C 1
ATOM 7966 O O . VAL A 1 989 ? 8.101 -5.722 -16.835 1.00 70.31 989 VAL A O 1
ATOM 7969 N N . LEU A 1 990 ? 8.020 -4.819 -18.882 1.00 79.81 990 LEU A N 1
ATOM 7970 C CA . LEU A 1 990 ? 6.772 -4.092 -18.679 1.00 79.81 990 LEU A CA 1
ATOM 7971 C C . LEU A 1 990 ? 5.532 -4.961 -18.898 1.00 79.81 990 LEU A C 1
ATOM 7973 O O . LEU A 1 990 ? 5.431 -5.734 -19.853 1.00 79.81 990 LEU A O 1
ATOM 7977 N N . GLU A 1 991 ? 4.526 -4.754 -18.052 1.00 82.19 991 GLU A N 1
ATOM 7978 C CA . GLU A 1 991 ? 3.217 -5.380 -18.199 1.00 82.19 991 GLU A CA 1
ATOM 7979 C C . GLU A 1 991 ? 2.515 -4.970 -19.518 1.00 82.19 991 GLU A C 1
ATOM 7981 O O . GLU A 1 991 ? 2.752 -3.875 -20.036 1.00 82.19 991 GLU A O 1
ATOM 7986 N N . PRO A 1 992 ? 1.620 -5.800 -20.087 1.00 88.06 992 PRO A N 1
ATOM 7987 C CA . PRO A 1 992 ? 1.294 -7.153 -19.653 1.00 88.06 992 PRO A CA 1
ATOM 7988 C C . PRO A 1 992 ? 2.375 -8.149 -20.093 1.00 88.06 992 PRO A C 1
ATOM 7990 O O . PRO A 1 992 ? 2.577 -8.390 -21.284 1.00 88.06 992 PRO A O 1
ATOM 7993 N N . VAL A 1 993 ? 3.029 -8.769 -19.114 1.00 91.50 993 VAL A N 1
ATOM 7994 C CA . VAL A 1 993 ? 3.957 -9.883 -19.293 1.00 91.50 993 VAL A CA 1
ATOM 7995 C C . VAL A 1 993 ? 3.768 -10.837 -18.128 1.00 91.50 993 VAL A C 1
ATOM 7997 O O . VAL A 1 993 ? 3.734 -10.417 -16.975 1.00 91.50 993 VAL A O 1
ATOM 8000 N N . PHE A 1 994 ? 3.608 -12.118 -18.435 1.00 95.38 994 PHE A N 1
ATOM 8001 C CA . PHE A 1 994 ? 3.353 -13.134 -17.429 1.00 95.38 994 PHE A CA 1
ATOM 8002 C C . PHE A 1 994 ? 4.255 -14.332 -17.636 1.00 95.38 994 PHE A C 1
ATOM 8004 O O . PHE A 1 994 ? 4.276 -14.919 -18.718 1.00 95.38 994 PHE A O 1
ATOM 8011 N N . ARG A 1 995 ? 4.944 -14.739 -16.574 1.00 95.88 995 ARG A N 1
ATOM 8012 C CA . ARG A 1 995 ? 5.627 -16.028 -16.500 1.00 95.88 995 ARG A CA 1
ATOM 8013 C C . ARG A 1 995 ? 4.763 -17.002 -15.715 1.00 95.88 995 ARG A C 1
ATOM 8015 O O . ARG A 1 995 ? 4.490 -16.740 -14.552 1.00 95.88 995 ARG A O 1
ATOM 8022 N N . ALA A 1 996 ? 4.389 -18.133 -16.304 1.00 96.75 996 ALA A N 1
ATOM 8023 C CA . ALA A 1 996 ? 3.659 -19.199 -15.627 1.00 96.75 996 ALA A CA 1
ATOM 8024 C C . ALA A 1 996 ? 4.468 -20.493 -15.500 1.00 96.75 996 ALA A C 1
ATOM 8026 O O . ALA A 1 996 ? 5.164 -20.911 -16.426 1.00 96.75 996 ALA A O 1
ATOM 8027 N N . GLU A 1 997 ? 4.287 -21.159 -14.363 1.00 94.19 997 GLU A N 1
ATOM 8028 C CA . GLU A 1 997 ? 4.787 -22.499 -14.066 1.00 94.19 997 GLU A CA 1
ATOM 8029 C C . GLU A 1 997 ? 3.601 -23.447 -13.863 1.00 94.19 997 GLU A C 1
ATOM 8031 O O . GLU A 1 997 ? 2.857 -23.333 -12.880 1.00 94.19 997 GLU A O 1
ATOM 8036 N N . VAL A 1 998 ? 3.424 -24.402 -14.778 1.00 93.31 998 VAL A N 1
ATOM 8037 C CA . VAL A 1 998 ? 2.347 -25.398 -14.699 1.00 93.31 998 VAL A CA 1
ATOM 8038 C C . VAL A 1 998 ? 2.934 -26.801 -14.661 1.00 93.31 998 VAL A C 1
ATOM 8040 O O . VAL A 1 998 ? 3.636 -27.228 -15.575 1.00 93.31 998 VAL A O 1
ATOM 8043 N N . PHE A 1 999 ? 2.620 -27.547 -13.606 1.00 89.50 999 PHE A N 1
ATOM 8044 C CA . PHE A 1 999 ? 3.049 -28.932 -13.448 1.00 89.50 999 PHE A CA 1
ATOM 8045 C C . PHE A 1 999 ? 1.908 -29.873 -13.811 1.00 89.50 999 PHE A C 1
ATOM 8047 O O . PHE A 1 999 ? 0.846 -29.816 -13.204 1.00 89.50 999 PHE A O 1
ATOM 8054 N N . PHE A 1 1000 ? 2.148 -30.808 -14.718 1.00 87.44 1000 PHE A N 1
ATOM 8055 C CA . PHE A 1 1000 ? 1.196 -31.856 -15.069 1.00 87.44 1000 PHE A CA 1
ATOM 8056 C C . PHE A 1 1000 ? 1.647 -33.169 -14.440 1.00 87.44 1000 PHE A C 1
ATOM 8058 O O . PHE A 1 1000 ? 2.734 -33.641 -14.760 1.00 87.44 1000 PHE A O 1
ATOM 8065 N N . ASN A 1 1001 ? 0.860 -33.757 -13.532 1.00 82.94 1001 ASN A N 1
ATOM 8066 C CA . ASN A 1 1001 ? 1.256 -34.954 -12.776 1.00 82.94 1001 ASN A CA 1
ATOM 8067 C C . ASN A 1 1001 ? 0.213 -36.088 -12.831 1.00 82.94 1001 ASN A C 1
ATOM 8069 O O . ASN A 1 1001 ? -0.983 -35.861 -12.958 1.00 82.94 1001 ASN A O 1
ATOM 8073 N N . SER A 1 1002 ? 0.675 -37.328 -12.668 1.00 73.31 1002 SER A N 1
ATOM 8074 C CA . SER A 1 1002 ? -0.106 -38.551 -12.440 1.00 73.31 1002 SER A CA 1
ATOM 8075 C C . SER A 1 1002 ? 0.683 -39.526 -11.550 1.00 73.31 1002 SER A C 1
ATOM 8077 O O . SER A 1 1002 ? 1.758 -39.190 -11.053 1.00 73.31 1002 SER A O 1
ATOM 8079 N N . SER A 1 1003 ? 0.172 -40.746 -11.333 1.00 65.81 1003 SER A N 1
ATOM 8080 C CA . SER A 1 1003 ? 0.884 -41.796 -10.582 1.00 65.81 1003 SER A CA 1
ATOM 8081 C C . SER A 1 1003 ? 2.227 -42.187 -11.200 1.00 65.81 1003 SER A C 1
ATOM 8083 O O . SER A 1 1003 ? 3.136 -42.586 -10.472 1.00 65.81 1003 SER A O 1
ATOM 8085 N N . ASP A 1 1004 ? 2.332 -42.074 -12.524 1.00 63.81 1004 ASP A N 1
ATOM 8086 C CA . ASP A 1 1004 ? 3.448 -42.599 -13.307 1.00 63.81 1004 ASP A CA 1
ATOM 8087 C C . ASP A 1 1004 ? 4.109 -41.530 -14.189 1.00 63.81 1004 ASP A C 1
ATOM 8089 O O . ASP A 1 1004 ? 5.141 -41.829 -14.783 1.00 63.81 1004 ASP A O 1
ATOM 8093 N N . SER A 1 1005 ? 3.541 -40.310 -14.281 1.00 69.50 1005 SER A N 1
ATOM 8094 C CA . SER A 1 1005 ? 4.079 -39.211 -15.093 1.00 69.50 1005 SER A CA 1
ATOM 8095 C C . SER A 1 1005 ? 4.052 -37.804 -14.474 1.00 69.50 1005 SER A C 1
ATOM 8097 O O . SER A 1 1005 ? 3.190 -37.509 -13.659 1.00 69.50 1005 SER A O 1
ATOM 8099 N N . SER A 1 1006 ? 5.010 -36.948 -14.835 1.00 76.69 1006 SER A N 1
ATOM 8100 C CA . SER A 1 1006 ? 5.270 -35.593 -14.341 1.00 76.69 1006 SER A CA 1
ATOM 8101 C C . SER A 1 1006 ? 6.022 -34.775 -15.398 1.00 76.69 1006 SER A C 1
ATOM 8103 O O . SER A 1 1006 ? 7.126 -35.147 -15.789 1.00 76.69 1006 SER A O 1
ATOM 8105 N N . LEU A 1 1007 ? 5.451 -33.656 -15.823 1.00 85.75 1007 LEU A N 1
ATOM 8106 C CA . LEU A 1 1007 ? 6.045 -32.704 -16.762 1.00 85.75 1007 LEU A CA 1
ATOM 8107 C C . LEU A 1 1007 ? 5.858 -31.297 -16.199 1.00 85.75 1007 LEU A C 1
ATOM 8109 O O . LEU A 1 1007 ? 4.816 -31.002 -15.612 1.00 85.75 1007 LEU A O 1
ATOM 8113 N N . GLU A 1 1008 ? 6.830 -30.425 -16.417 1.00 89.31 1008 GLU A N 1
ATOM 8114 C CA . GLU A 1 1008 ? 6.670 -28.993 -16.200 1.00 89.31 1008 GLU A CA 1
ATOM 8115 C C . GLU A 1 1008 ? 6.573 -28.252 -17.531 1.00 89.31 1008 GLU A C 1
ATOM 8117 O O . GLU A 1 1008 ? 7.383 -28.454 -18.436 1.00 89.31 1008 GLU A O 1
ATOM 8122 N N . MET A 1 1009 ? 5.572 -27.385 -17.631 1.00 92.69 1009 MET A N 1
ATOM 8123 C CA . MET A 1 1009 ? 5.409 -26.417 -18.703 1.00 92.69 1009 MET A CA 1
ATOM 8124 C C . MET A 1 1009 ? 5.697 -25.029 -18.135 1.00 92.69 1009 MET A C 1
ATOM 8126 O O . MET A 1 1009 ? 4.911 -24.502 -17.344 1.00 92.69 1009 MET A O 1
ATOM 8130 N N . GLY A 1 1010 ? 6.823 -24.452 -18.542 1.00 94.56 1010 GLY A N 1
ATOM 8131 C CA . GLY A 1 1010 ? 7.141 -23.056 -18.294 1.00 94.56 1010 GLY A CA 1
ATOM 8132 C C . GLY A 1 1010 ? 6.748 -22.203 -19.496 1.00 94.56 1010 GLY A C 1
ATOM 8133 O O . GLY A 1 1010 ? 7.074 -22.549 -20.635 1.00 94.56 1010 GLY A O 1
ATOM 8134 N N . VAL A 1 1011 ? 6.051 -21.096 -19.249 1.00 96.31 1011 VAL A N 1
ATOM 8135 C CA . VAL A 1 1011 ? 5.595 -20.172 -20.295 1.00 96.31 1011 VAL A CA 1
ATOM 8136 C C . VAL A 1 1011 ? 5.905 -18.737 -19.895 1.00 96.31 1011 VAL A C 1
ATOM 8138 O O . VAL A 1 1011 ? 5.682 -18.375 -18.747 1.00 96.31 1011 VAL A O 1
ATOM 8141 N N . VAL A 1 1012 ? 6.357 -17.915 -20.839 1.00 96.56 1012 VAL A N 1
ATOM 8142 C CA . VAL A 1 1012 ? 6.314 -16.450 -20.751 1.00 96.56 1012 VAL A CA 1
ATOM 8143 C C . VAL A 1 1012 ? 5.427 -15.938 -21.872 1.00 96.56 1012 VAL A C 1
ATOM 8145 O O . VAL A 1 1012 ? 5.593 -16.349 -23.016 1.00 96.56 1012 VAL A O 1
ATOM 8148 N N . SER A 1 1013 ? 4.483 -15.063 -21.552 1.00 95.31 1013 SER A N 1
ATOM 8149 C CA . SER A 1 1013 ? 3.571 -14.453 -22.516 1.00 95.31 1013 SER A CA 1
ATOM 8150 C C . SER A 1 1013 ? 3.579 -12.943 -22.335 1.00 95.31 1013 SER A C 1
ATOM 8152 O O . SER A 1 1013 ? 3.206 -12.472 -21.262 1.00 95.31 1013 SER A O 1
ATOM 8154 N N . SER A 1 1014 ? 3.947 -12.192 -23.372 1.00 92.50 1014 SER A N 1
ATOM 8155 C CA . SER A 1 1014 ? 3.832 -10.730 -23.402 1.00 92.50 1014 SER A CA 1
ATOM 8156 C C . SER A 1 1014 ? 2.662 -10.270 -24.272 1.00 92.50 1014 SER A C 1
ATOM 8158 O O . SER A 1 1014 ? 2.203 -10.992 -25.159 1.00 92.50 1014 SER A O 1
ATOM 8160 N N . GLY A 1 1015 ? 2.129 -9.081 -23.987 1.00 88.81 1015 GLY A N 1
ATOM 8161 C CA . GLY A 1 1015 ? 1.009 -8.503 -24.736 1.00 88.81 1015 GLY A CA 1
ATOM 8162 C C . GLY A 1 1015 ? -0.343 -9.189 -24.485 1.00 88.81 1015 GLY A C 1
ATOM 8163 O O . GLY A 1 1015 ? -1.303 -8.942 -25.215 1.00 88.81 1015 GLY A O 1
ATOM 8164 N N . ASP A 1 1016 ? -0.443 -10.070 -23.481 1.00 89.88 1016 ASP A N 1
ATOM 8165 C CA . ASP A 1 1016 ? -1.638 -10.878 -23.219 1.00 89.88 1016 ASP A CA 1
ATOM 8166 C C . ASP A 1 1016 ? -2.431 -10.417 -21.988 1.00 89.88 1016 ASP A C 1
ATOM 8168 O O . ASP A 1 1016 ? -2.246 -10.921 -20.884 1.00 89.88 1016 ASP A O 1
ATOM 8172 N N . GLU A 1 1017 ? -3.414 -9.544 -22.196 1.00 87.94 1017 GLU A N 1
ATOM 8173 C CA . GLU A 1 1017 ? -4.319 -9.071 -21.133 1.00 87.94 1017 GLU A CA 1
ATOM 8174 C C . GLU A 1 1017 ? -5.298 -10.138 -20.597 1.00 87.94 1017 GLU A C 1
ATOM 8176 O O . GLU A 1 1017 ? -5.913 -9.948 -19.554 1.00 87.94 1017 GLU A O 1
ATOM 8181 N N . ARG A 1 1018 ? -5.480 -11.273 -21.291 1.00 88.69 1018 ARG A N 1
ATOM 8182 C CA . ARG A 1 1018 ? -6.363 -12.376 -20.844 1.00 88.69 1018 ARG A CA 1
ATOM 8183 C C . ARG A 1 1018 ? -5.568 -13.654 -20.584 1.00 88.69 1018 ARG A C 1
ATOM 8185 O O . ARG A 1 1018 ? -6.085 -14.758 -20.779 1.00 88.69 1018 ARG A O 1
ATOM 8192 N N . PHE A 1 1019 ? -4.316 -13.501 -20.158 1.00 92.88 1019 PHE A N 1
ATOM 8193 C CA . PHE A 1 1019 ? -3.387 -14.607 -19.974 1.00 92.88 1019 PHE A CA 1
ATOM 8194 C C . PHE A 1 1019 ? -3.918 -15.654 -18.993 1.00 92.88 1019 PHE A C 1
ATOM 8196 O O . PHE A 1 1019 ? -3.986 -16.827 -19.348 1.00 92.88 1019 PHE A O 1
ATOM 8203 N N . PHE A 1 1020 ? -4.372 -15.248 -17.802 1.00 93.31 1020 PHE A N 1
ATOM 8204 C CA . PHE A 1 1020 ? -4.894 -16.168 -16.780 1.00 93.31 1020 PHE A CA 1
ATOM 8205 C C . PHE A 1 1020 ? -6.053 -17.034 -17.291 1.00 93.31 1020 PHE A C 1
ATOM 8207 O O . PHE A 1 1020 ? -6.061 -18.248 -17.088 1.00 93.31 1020 PHE A O 1
ATOM 8214 N N . GLU A 1 1021 ? -7.011 -16.437 -18.005 1.00 91.38 1021 GLU A N 1
ATOM 8215 C CA . GLU A 1 1021 ? -8.149 -17.163 -18.574 1.00 91.38 1021 GLU A CA 1
ATOM 8216 C C . GLU A 1 1021 ? -7.696 -18.185 -19.625 1.00 91.38 1021 GLU A C 1
ATOM 8218 O O . GLU A 1 1021 ? -8.142 -19.337 -19.620 1.00 91.38 1021 GLU A O 1
ATOM 8223 N N . ARG A 1 1022 ? -6.787 -17.782 -20.522 1.00 91.69 1022 ARG A N 1
ATOM 8224 C CA . ARG A 1 1022 ? -6.266 -18.671 -21.564 1.00 91.69 1022 ARG A CA 1
ATOM 8225 C C . ARG A 1 1022 ? -5.398 -19.777 -20.983 1.00 91.69 1022 ARG A C 1
ATOM 8227 O O . ARG A 1 1022 ? -5.563 -20.927 -21.379 1.00 91.69 1022 ARG A O 1
ATOM 8234 N N . LEU A 1 1023 ? -4.546 -19.461 -20.013 1.00 94.38 1023 LEU A N 1
ATOM 8235 C CA . LEU A 1 1023 ? -3.728 -20.429 -19.290 1.00 94.38 1023 LEU A CA 1
ATOM 8236 C C . LEU A 1 1023 ? -4.601 -21.486 -18.612 1.00 94.38 1023 LEU A C 1
ATOM 8238 O O . LEU A 1 1023 ? -4.312 -22.679 -18.718 1.00 94.38 1023 LEU A O 1
ATOM 8242 N N . LEU A 1 1024 ? -5.692 -21.067 -17.965 1.00 92.62 1024 LEU A N 1
ATOM 8243 C CA . LEU A 1 1024 ? -6.646 -21.970 -17.328 1.00 92.62 1024 LEU A CA 1
ATOM 8244 C C . LEU A 1 1024 ? -7.335 -22.877 -18.359 1.00 92.62 1024 LEU A C 1
ATOM 8246 O O . LEU A 1 1024 ? -7.395 -24.093 -18.175 1.00 92.62 1024 LEU A O 1
ATOM 8250 N N . SER A 1 1025 ? -7.797 -22.304 -19.474 1.00 92.19 1025 SER A N 1
ATOM 8251 C CA . SER A 1 1025 ? -8.432 -23.049 -20.568 1.00 92.19 1025 SER A CA 1
ATOM 8252 C C . SER A 1 1025 ? -7.489 -24.072 -21.217 1.00 92.19 1025 SER A C 1
ATOM 8254 O O . SER A 1 1025 ? -7.878 -25.222 -21.459 1.00 92.19 1025 SER A O 1
ATOM 8256 N N . VAL A 1 1026 ? -6.232 -23.682 -21.452 1.00 93.88 1026 VAL A N 1
ATOM 8257 C CA . VAL A 1 1026 ? -5.175 -24.551 -21.987 1.00 93.88 1026 VAL A CA 1
ATOM 8258 C C . VAL A 1 1026 ? -4.852 -25.666 -21.000 1.00 93.88 1026 VAL A C 1
ATOM 8260 O O . VAL A 1 1026 ? -4.821 -26.832 -21.394 1.00 93.88 1026 VAL A O 1
ATOM 8263 N N . SER A 1 1027 ? -4.693 -25.339 -19.716 1.00 93.50 1027 SER A N 1
ATOM 8264 C CA . SER A 1 1027 ? -4.414 -26.320 -18.663 1.00 93.50 1027 SER A CA 1
ATOM 8265 C C . SER A 1 1027 ? -5.518 -27.378 -18.593 1.00 93.50 1027 SER A C 1
ATOM 8267 O O . SER A 1 1027 ? -5.226 -28.562 -18.730 1.00 93.50 1027 SER A O 1
ATOM 8269 N N . GLN A 1 1028 ? -6.790 -26.971 -18.525 1.00 92.00 1028 GLN A N 1
ATOM 8270 C CA . GLN A 1 1028 ? -7.942 -27.887 -18.516 1.00 92.00 1028 GLN A CA 1
ATOM 8271 C C . GLN A 1 1028 ? -8.037 -28.746 -19.789 1.00 92.00 1028 GLN A C 1
ATOM 8273 O O . GLN A 1 1028 ? -8.426 -29.917 -19.744 1.00 92.00 1028 GLN A O 1
ATOM 8278 N N . SER A 1 1029 ? -7.682 -28.183 -20.947 1.00 93.31 1029 SER A N 1
ATOM 8279 C CA . SER A 1 1029 ? -7.650 -28.922 -22.214 1.00 93.31 1029 SER A CA 1
ATOM 8280 C C . SER A 1 1029 ? -6.550 -29.985 -22.223 1.00 93.31 1029 SER A C 1
ATOM 8282 O O . SER A 1 1029 ? -6.784 -31.104 -22.685 1.00 93.31 1029 SER A O 1
ATOM 8284 N N . ILE A 1 1030 ? -5.379 -29.675 -21.659 1.00 91.06 1030 ILE A N 1
ATOM 8285 C CA . ILE A 1 1030 ? -4.286 -30.635 -21.473 1.00 91.06 1030 ILE A CA 1
ATOM 8286 C C . ILE A 1 1030 ? -4.702 -31.745 -20.509 1.00 91.06 1030 ILE A C 1
ATOM 8288 O O . ILE A 1 1030 ? -4.488 -32.916 -20.829 1.00 91.06 1030 ILE A O 1
ATOM 8292 N N . GLU A 1 1031 ? -5.326 -31.420 -19.372 1.00 89.31 1031 GLU A N 1
ATOM 8293 C CA . GLU A 1 1031 ? -5.813 -32.433 -18.424 1.00 89.31 1031 GLU A CA 1
ATOM 8294 C C . GLU A 1 1031 ? -6.780 -33.403 -19.107 1.00 89.31 1031 GLU A C 1
ATOM 8296 O O . GLU A 1 1031 ? -6.668 -34.623 -18.984 1.00 89.31 1031 GLU A O 1
ATOM 8301 N N . LYS A 1 1032 ? -7.706 -32.867 -19.908 1.00 89.44 1032 LYS A N 1
ATOM 8302 C CA . LYS A 1 1032 ? -8.679 -33.665 -20.655 1.00 89.44 1032 LYS A CA 1
ATOM 8303 C C . LYS A 1 1032 ? -8.020 -34.599 -21.673 1.00 89.44 1032 LYS A C 1
ATOM 8305 O O . LYS A 1 1032 ? -8.437 -35.754 -21.790 1.00 89.44 1032 LYS A O 1
ATOM 8310 N N . ASP A 1 1033 ? -7.020 -34.120 -22.406 1.00 88.56 1033 ASP A N 1
ATOM 8311 C CA . ASP A 1 1033 ? -6.363 -34.885 -23.471 1.00 88.56 1033 ASP A CA 1
ATOM 8312 C C . ASP A 1 1033 ? -5.355 -35.915 -22.945 1.00 88.56 1033 ASP A C 1
ATOM 8314 O O . ASP A 1 1033 ? -5.214 -36.992 -23.525 1.00 88.56 1033 ASP A O 1
ATOM 8318 N N . THR A 1 1034 ? -4.653 -35.589 -21.858 1.00 85.81 1034 THR A N 1
ATOM 8319 C CA . THR A 1 1034 ? -3.536 -36.388 -21.324 1.00 85.81 1034 THR A CA 1
ATOM 8320 C C . THR A 1 1034 ? -3.900 -37.203 -20.087 1.00 85.81 1034 THR A C 1
ATOM 8322 O O . THR A 1 1034 ? -3.187 -38.149 -19.761 1.00 85.81 1034 THR A O 1
ATOM 8325 N N . GLN A 1 1035 ? -5.006 -36.868 -19.412 1.00 83.44 1035 GLN A N 1
ATOM 8326 C CA . GLN A 1 1035 ? -5.401 -37.405 -18.102 1.00 83.44 1035 GLN A CA 1
ATOM 8327 C C . GLN A 1 1035 ? -4.403 -37.093 -16.967 1.00 83.44 1035 GLN A C 1
ATOM 8329 O O . GLN A 1 1035 ? -4.454 -37.733 -15.916 1.00 83.44 1035 GLN A O 1
ATOM 8334 N N . LEU A 1 1036 ? -3.497 -36.128 -17.165 1.00 84.56 1036 LEU A N 1
ATOM 8335 C CA . LEU A 1 1036 ? -2.647 -35.579 -16.107 1.00 84.56 1036 LEU A CA 1
ATOM 8336 C C . LEU A 1 1036 ? -3.398 -34.488 -15.337 1.00 84.56 1036 LEU A C 1
ATOM 8338 O O . LEU A 1 1036 ? -4.162 -33.746 -15.939 1.00 84.56 1036 LEU A O 1
ATOM 8342 N N . GLU A 1 1037 ? -3.156 -34.368 -14.034 1.00 85.94 1037 GLU A N 1
ATOM 8343 C CA . GLU A 1 1037 ? -3.651 -33.260 -13.206 1.00 85.94 1037 GLU A CA 1
ATOM 8344 C C . GLU A 1 1037 ? -2.738 -32.041 -13.388 1.00 85.94 1037 GLU A C 1
ATOM 8346 O O . GLU A 1 1037 ? -1.521 -32.152 -13.204 1.00 85.94 1037 GLU A O 1
ATOM 8351 N N . ALA A 1 1038 ? -3.318 -30.894 -13.735 1.00 89.44 1038 ALA A N 1
ATOM 8352 C CA . ALA A 1 1038 ? -2.636 -29.619 -13.878 1.00 89.44 1038 ALA A CA 1
ATOM 8353 C C . ALA A 1 1038 ? -2.533 -28.900 -12.526 1.00 89.44 1038 ALA A C 1
ATOM 8355 O O . ALA A 1 1038 ? -3.501 -28.718 -11.792 1.00 89.44 1038 ALA A O 1
ATOM 8356 N N . ASP A 1 1039 ? -1.329 -28.449 -12.207 1.00 89.06 1039 ASP A N 1
ATOM 8357 C CA . ASP A 1 1039 ? -0.983 -27.726 -10.990 1.00 89.06 1039 ASP A CA 1
ATOM 8358 C C . ASP A 1 1039 ? -0.280 -26.428 -11.399 1.00 89.06 1039 ASP A C 1
ATOM 8360 O O . ASP A 1 1039 ? 0.938 -26.406 -11.579 1.00 89.06 1039 ASP A O 1
ATOM 8364 N N . VAL A 1 1040 ? -1.063 -25.359 -11.596 1.00 93.00 1040 VAL A N 1
ATOM 8365 C CA . VAL A 1 1040 ? -0.539 -23.998 -11.798 1.00 93.00 1040 VAL A CA 1
ATOM 8366 C C . VAL A 1 1040 ? 0.072 -23.551 -10.474 1.00 93.00 1040 VAL A C 1
ATOM 8368 O O . VAL A 1 1040 ? -0.642 -23.370 -9.489 1.00 93.00 1040 VAL A O 1
ATOM 8371 N N . ARG A 1 1041 ? 1.399 -23.433 -10.422 1.00 90.56 1041 ARG A N 1
ATOM 8372 C CA . ARG A 1 1041 ? 2.119 -23.142 -9.175 1.00 90.56 1041 ARG A CA 1
ATOM 8373 C C . ARG A 1 1041 ? 2.470 -21.687 -8.996 1.00 90.56 1041 ARG A C 1
ATOM 8375 O O . ARG A 1 1041 ? 2.493 -21.205 -7.867 1.00 90.56 1041 ARG A O 1
ATOM 8382 N N . ASN A 1 1042 ? 2.778 -21.016 -10.087 1.00 93.06 1042 ASN A N 1
ATOM 8383 C CA . ASN A 1 1042 ? 3.286 -19.663 -10.050 1.00 93.06 1042 ASN A CA 1
ATOM 8384 C C . ASN A 1 1042 ? 2.871 -18.961 -11.336 1.00 93.06 1042 ASN A C 1
ATOM 8386 O O . ASN A 1 1042 ? 2.995 -19.539 -12.415 1.00 93.06 1042 ASN A O 1
ATOM 8390 N N . VAL A 1 1043 ? 2.366 -17.743 -11.206 1.00 96.06 1043 VAL A N 1
ATOM 8391 C CA . VAL A 1 1043 ? 2.214 -16.778 -12.286 1.00 96.06 1043 VAL A CA 1
ATOM 8392 C C . VAL A 1 1043 ? 2.799 -15.470 -11.774 1.00 96.06 1043 VAL A C 1
ATOM 8394 O O . VAL A 1 1043 ? 2.334 -14.978 -10.748 1.00 96.06 1043 VAL A O 1
ATOM 8397 N N . GLN A 1 1044 ? 3.815 -14.947 -12.454 1.00 94.06 1044 GLN A N 1
ATOM 8398 C CA . GLN A 1 1044 ? 4.500 -13.705 -12.090 1.00 94.06 1044 GLN A CA 1
ATOM 8399 C C . GLN A 1 1044 ? 4.301 -12.652 -13.171 1.00 94.06 1044 GLN A C 1
ATOM 8401 O O . GLN A 1 1044 ? 4.546 -12.952 -14.345 1.00 94.06 1044 GLN A O 1
ATOM 8406 N N . GLY A 1 1045 ? 3.883 -11.453 -12.768 1.00 92.44 1045 GLY A N 1
ATOM 8407 C CA . GLY A 1 1045 ? 3.723 -10.294 -13.652 1.00 92.44 1045 GLY A CA 1
ATOM 8408 C C . GLY A 1 1045 ? 5.032 -9.526 -13.887 1.00 92.44 1045 GLY A C 1
ATOM 8409 O O . GLY A 1 1045 ? 6.065 -9.872 -13.314 1.00 92.44 1045 GLY A O 1
ATOM 8410 N N . GLY A 1 1046 ? 5.018 -8.511 -14.753 1.00 86.69 1046 GLY A N 1
ATOM 8411 C CA . GLY A 1 1046 ? 6.151 -7.596 -14.984 1.00 86.69 1046 GLY A CA 1
ATOM 8412 C C . GLY A 1 1046 ? 6.016 -6.266 -14.242 1.00 86.69 1046 GLY A C 1
ATOM 8413 O O . GLY A 1 1046 ? 5.075 -6.053 -13.496 1.00 86.69 1046 GLY A O 1
ATOM 8414 N N . LEU A 1 1047 ? 6.943 -5.339 -14.453 1.00 83.56 1047 LEU A N 1
ATOM 8415 C CA . LEU A 1 1047 ? 6.842 -3.969 -13.961 1.00 83.56 1047 LEU A CA 1
ATOM 8416 C C . LEU A 1 1047 ? 5.587 -3.265 -14.483 1.00 83.56 1047 LEU A C 1
ATOM 8418 O O . LEU A 1 1047 ? 5.207 -3.379 -15.653 1.00 83.56 1047 LEU A O 1
ATOM 8422 N N . PHE A 1 1048 ? 4.968 -2.489 -13.599 1.00 82.44 1048 PHE A N 1
ATOM 8423 C CA . PHE A 1 1048 ? 3.814 -1.673 -13.937 1.00 82.44 1048 PHE A CA 1
ATOM 8424 C C . PHE A 1 1048 ? 4.206 -0.549 -14.901 1.00 82.44 1048 PHE A C 1
ATOM 8426 O O . PHE A 1 1048 ? 5.277 0.043 -14.783 1.00 82.44 1048 PHE A O 1
ATOM 8433 N N . ARG A 1 1049 ? 3.323 -0.217 -15.849 1.00 75.12 1049 ARG A N 1
ATOM 8434 C CA . ARG A 1 1049 ? 3.591 0.890 -16.783 1.00 75.12 1049 ARG A CA 1
ATOM 8435 C C . ARG A 1 1049 ? 3.383 2.244 -16.113 1.00 75.12 1049 ARG A C 1
ATOM 8437 O O . ARG A 1 1049 ? 2.289 2.518 -15.611 1.00 75.12 1049 ARG A O 1
ATOM 8444 N N . TYR A 1 1050 ? 4.383 3.115 -16.216 1.00 71.44 1050 TYR A N 1
ATOM 8445 C CA . TYR A 1 1050 ? 4.248 4.517 -15.841 1.00 71.44 1050 TYR A CA 1
ATOM 8446 C C . TYR A 1 1050 ? 3.190 5.225 -16.701 1.00 71.44 1050 TYR A C 1
A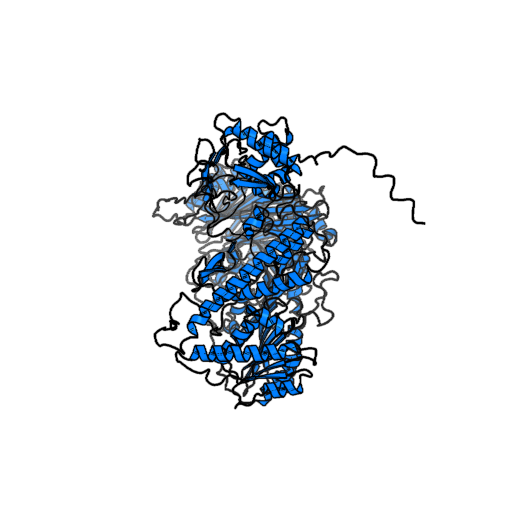TOM 8448 O O . TYR A 1 1050 ? 3.020 4.951 -17.889 1.00 71.44 1050 TYR A O 1
ATOM 8456 N N . THR A 1 1051 ? 2.420 6.115 -16.077 1.00 68.69 1051 THR A N 1
ATOM 8457 C CA . THR A 1 1051 ? 1.362 6.899 -16.716 1.00 68.69 1051 THR A CA 1
ATOM 8458 C C . THR A 1 1051 ? 1.581 8.386 -16.409 1.00 68.69 1051 THR A C 1
ATOM 8460 O O . THR A 1 1051 ? 1.044 8.898 -15.420 1.00 68.69 1051 THR A O 1
ATOM 8463 N N . PRO A 1 1052 ? 2.330 9.127 -17.249 1.00 61.91 1052 PRO A N 1
ATOM 8464 C CA . PRO A 1 1052 ? 2.704 10.518 -16.968 1.00 61.91 1052 PRO A CA 1
ATOM 8465 C C . PRO A 1 1052 ? 1.493 11.455 -16.900 1.00 61.91 1052 PRO A C 1
ATOM 8467 O O . PRO A 1 1052 ? 1.454 12.387 -16.099 1.00 61.91 1052 PRO A O 1
ATOM 8470 N N . LYS A 1 1053 ? 0.479 11.202 -17.736 1.00 67.94 1053 LYS A N 1
ATOM 8471 C CA . LYS A 1 1053 ? -0.750 12.003 -17.842 1.00 67.94 1053 LYS A CA 1
ATOM 8472 C C . LYS A 1 1053 ? -1.950 11.193 -17.346 1.00 67.94 1053 LYS A C 1
ATOM 8474 O O . LYS A 1 1053 ? -2.811 10.793 -18.129 1.00 67.94 1053 LYS A O 1
ATOM 8479 N N . PHE A 1 1054 ? -2.001 10.930 -16.041 1.00 75.81 1054 PHE A N 1
ATOM 8480 C CA . PHE A 1 1054 ? -3.131 10.234 -15.425 1.00 75.81 1054 PHE A CA 1
ATOM 8481 C C . PHE A 1 1054 ? -4.347 11.159 -15.264 1.00 75.81 1054 PHE A C 1
ATOM 8483 O O . PHE A 1 1054 ? -4.263 12.244 -14.688 1.00 75.81 1054 PHE A O 1
ATOM 8490 N N . LYS A 1 1055 ? -5.505 10.706 -15.752 1.00 77.12 1055 LYS A N 1
ATOM 8491 C CA . LYS A 1 1055 ? -6.794 11.371 -15.558 1.00 77.12 1055 LYS A CA 1
ATOM 8492 C C . LYS A 1 1055 ? -7.818 10.335 -15.095 1.00 77.12 1055 LYS A C 1
ATOM 8494 O O . LYS A 1 1055 ? -8.146 9.464 -15.899 1.00 77.12 1055 LYS A O 1
ATOM 8499 N N . PRO A 1 1056 ? -8.353 10.447 -13.867 1.00 79.44 1056 PRO A N 1
ATOM 8500 C CA . PRO A 1 1056 ? -9.327 9.484 -13.383 1.00 79.44 1056 PRO A CA 1
ATOM 8501 C C . PRO A 1 1056 ? -10.589 9.463 -14.241 1.00 79.44 1056 PRO A C 1
ATOM 8503 O O . PRO A 1 1056 ? -11.076 10.518 -14.671 1.00 79.44 1056 PRO A O 1
ATOM 8506 N N . SER A 1 1057 ? -11.124 8.270 -14.477 1.00 80.44 1057 SER A N 1
ATOM 8507 C CA . SER A 1 1057 ? -12.329 8.054 -15.271 1.00 80.44 1057 SER A CA 1
ATOM 8508 C C . SER A 1 1057 ? -13.590 8.432 -14.492 1.00 80.44 1057 SER A C 1
ATOM 8510 O O . SER A 1 1057 ? -14.538 8.976 -15.070 1.00 80.44 1057 SER A O 1
ATOM 8512 N N . GLN A 1 1058 ? -13.578 8.220 -13.171 1.00 82.44 1058 GLN A N 1
ATOM 8513 C CA . GLN A 1 1058 ? -14.717 8.446 -12.297 1.00 82.44 1058 GLN A CA 1
ATOM 8514 C C . GLN A 1 1058 ? -14.312 9.120 -10.982 1.00 82.44 1058 GLN A C 1
ATOM 8516 O O . GLN A 1 1058 ? -13.322 8.784 -10.342 1.00 82.44 1058 GLN A O 1
ATOM 8521 N N . PHE A 1 1059 ? -15.142 10.070 -10.553 1.00 85.69 1059 PHE A N 1
ATOM 8522 C CA . PHE A 1 1059 ? -15.123 10.616 -9.203 1.00 85.69 1059 PHE A CA 1
ATOM 8523 C C . PHE A 1 1059 ? -16.507 10.444 -8.606 1.00 85.69 1059 PHE A C 1
ATOM 8525 O O . PHE A 1 1059 ? -17.519 10.681 -9.270 1.00 85.69 1059 PHE A O 1
ATOM 8532 N N . PHE A 1 1060 ? -16.535 10.079 -7.340 1.00 87.19 1060 PHE A N 1
ATOM 8533 C CA . PHE A 1 1060 ? -17.727 10.134 -6.522 1.00 87.19 1060 PHE A CA 1
ATOM 8534 C C . PHE A 1 1060 ? -17.770 11.504 -5.851 1.00 87.19 1060 PHE A C 1
ATOM 8536 O O . PHE A 1 1060 ? -16.756 12.162 -5.653 1.00 87.19 1060 PHE A O 1
ATOM 8543 N N . LEU A 1 1061 ? -18.948 12.003 -5.539 1.00 83.25 1061 LEU A N 1
ATOM 8544 C CA . LEU A 1 1061 ? -19.128 13.237 -4.790 1.00 83.25 1061 LEU A CA 1
ATOM 8545 C C . LEU A 1 1061 ? -19.979 12.927 -3.560 1.00 83.25 1061 LEU A C 1
ATOM 8547 O O . LEU A 1 1061 ? -20.734 11.957 -3.574 1.00 83.25 1061 LEU A O 1
ATOM 8551 N N . PRO A 1 1062 ? -19.941 13.758 -2.503 1.00 80.94 1062 PRO A N 1
ATOM 8552 C CA . PRO A 1 1062 ? -20.744 13.522 -1.301 1.00 80.94 1062 PRO A CA 1
ATOM 8553 C C . PRO A 1 1062 ? -22.232 13.245 -1.578 1.00 80.94 1062 PRO A C 1
ATOM 8555 O O . PRO A 1 1062 ? -22.839 12.406 -0.920 1.00 80.94 1062 PRO A O 1
ATOM 8558 N N . LYS A 1 1063 ? -22.796 13.900 -2.604 1.00 82.94 1063 LYS A N 1
ATOM 8559 C CA . LYS A 1 1063 ? -24.189 13.737 -3.062 1.00 82.94 1063 LYS A CA 1
ATOM 8560 C C . LYS A 1 1063 ? -24.519 12.353 -3.644 1.00 82.94 1063 LYS A C 1
ATOM 8562 O O . LYS A 1 1063 ? -25.697 12.057 -3.821 1.00 82.94 1063 LYS A O 1
ATOM 8567 N N . ASP A 1 1064 ? -23.507 11.571 -4.013 1.00 86.00 1064 ASP A N 1
ATOM 8568 C CA . ASP A 1 1064 ? -23.675 10.244 -4.608 1.00 86.00 1064 ASP A CA 1
ATOM 8569 C C . ASP A 1 1064 ? -23.840 9.164 -3.522 1.00 86.00 1064 ASP A C 1
ATOM 8571 O O . ASP A 1 1064 ? -24.237 8.039 -3.821 1.00 86.00 1064 ASP A O 1
ATOM 8575 N N . TYR A 1 1065 ? -23.596 9.514 -2.253 1.00 86.31 1065 TYR A N 1
ATOM 8576 C CA . TYR A 1 1065 ? -23.819 8.652 -1.096 1.00 86.31 1065 TYR A CA 1
ATOM 8577 C C . TYR A 1 1065 ? -25.173 8.939 -0.433 1.00 86.31 1065 TYR A C 1
ATOM 8579 O O . TYR A 1 1065 ? -25.614 10.086 -0.345 1.00 86.31 1065 TYR A O 1
ATOM 8587 N N . ASP A 1 1066 ? -25.824 7.896 0.089 1.00 87.81 1066 ASP A N 1
ATOM 8588 C CA . ASP A 1 1066 ? -27.019 8.062 0.920 1.00 87.81 1066 ASP A CA 1
ATOM 8589 C C . ASP A 1 1066 ? -26.632 8.560 2.318 1.00 87.81 1066 ASP A C 1
ATOM 8591 O O . ASP A 1 1066 ? -26.155 7.807 3.166 1.00 87.81 1066 ASP A O 1
ATOM 8595 N N . GLN A 1 1067 ? -26.868 9.850 2.550 1.00 90.19 1067 GLN A N 1
ATOM 8596 C CA . GLN A 1 1067 ? -26.563 10.534 3.807 1.00 90.19 1067 GLN A CA 1
ATOM 8597 C C . GLN A 1 1067 ? -27.757 10.589 4.773 1.00 90.19 1067 GLN A C 1
ATOM 8599 O O . GLN A 1 1067 ? -27.680 11.236 5.818 1.00 90.19 1067 GLN A O 1
ATOM 8604 N N . SER A 1 1068 ? -28.879 9.926 4.465 1.00 91.81 1068 SER A N 1
ATOM 8605 C CA . SER A 1 1068 ? -30.107 10.030 5.263 1.00 91.81 1068 SER A CA 1
ATOM 8606 C C . SER A 1 1068 ? -29.959 9.450 6.676 1.00 91.81 1068 SER A C 1
ATOM 8608 O O . SER A 1 1068 ? -30.287 10.125 7.657 1.00 91.81 1068 SER A O 1
ATOM 8610 N N . ALA A 1 1069 ? -29.430 8.230 6.797 1.00 92.56 1069 ALA A N 1
ATOM 8611 C CA . ALA A 1 1069 ? -29.209 7.566 8.080 1.00 92.56 1069 ALA A CA 1
ATOM 8612 C C . ALA A 1 1069 ? -28.118 8.252 8.933 1.00 92.56 1069 ALA A C 1
ATOM 8614 O O . ALA A 1 1069 ? -28.395 8.517 10.112 1.00 92.56 1069 ALA A O 1
ATOM 8615 N N . PRO A 1 1070 ? -26.944 8.627 8.376 1.00 93.50 1070 PRO A N 1
ATOM 8616 C CA . PRO A 1 1070 ? -25.969 9.468 9.067 1.00 93.50 1070 PRO A CA 1
ATOM 8617 C C . PRO A 1 1070 ? -26.554 10.781 9.579 1.00 93.50 1070 PRO A C 1
ATOM 8619 O O . PRO A 1 1070 ? -26.374 11.117 10.748 1.00 93.50 1070 PRO A O 1
ATOM 8622 N N . LEU A 1 1071 ? -27.318 11.501 8.750 1.00 93.06 1071 LEU A N 1
ATOM 8623 C CA . LEU A 1 1071 ? -27.926 12.778 9.128 1.00 93.06 1071 LEU A CA 1
ATOM 8624 C C . LEU A 1 1071 ? -28.984 12.609 10.224 1.00 93.06 1071 LEU A C 1
ATOM 8626 O O . LEU A 1 1071 ? -29.102 13.453 11.116 1.00 93.06 1071 LEU A O 1
ATOM 8630 N N . GLN A 1 1072 ? -29.745 11.514 10.197 1.00 92.38 1072 GLN A N 1
ATOM 8631 C CA . GLN A 1 1072 ? -30.686 11.194 11.265 1.00 92.38 1072 GLN A CA 1
ATOM 8632 C C . GLN A 1 1072 ? -29.962 10.944 12.592 1.00 92.38 1072 GLN A C 1
ATOM 8634 O O . GLN A 1 1072 ? -30.413 11.456 13.616 1.00 92.38 1072 GLN A O 1
ATOM 8639 N N . GLN A 1 1073 ? -28.855 10.189 12.584 1.00 93.00 1073 GLN A N 1
ATOM 8640 C CA . GLN A 1 1073 ? -28.041 10.000 13.785 1.00 93.00 1073 GLN A CA 1
ATOM 8641 C C . GLN A 1 1073 ? -27.440 11.328 14.241 1.00 93.00 1073 GLN A C 1
ATOM 8643 O O . GLN A 1 1073 ? -27.619 11.683 15.399 1.00 93.00 1073 GLN A O 1
ATOM 8648 N N . TRP A 1 1074 ? -26.813 12.092 13.342 1.00 93.06 1074 TRP A N 1
ATOM 8649 C CA . TRP A 1 1074 ? -26.193 13.381 13.655 1.00 93.06 1074 TRP A CA 1
ATOM 8650 C C . TRP A 1 1074 ? -27.141 14.300 14.431 1.00 93.06 1074 TRP A C 1
ATOM 8652 O O . TRP A 1 1074 ? -26.796 14.782 15.508 1.00 93.06 1074 TRP A O 1
ATOM 8662 N N . ASN A 1 1075 ? -28.366 14.460 13.923 1.00 91.75 1075 ASN A N 1
ATOM 8663 C CA . ASN A 1 1075 ? -29.391 15.318 14.515 1.00 91.75 1075 ASN A CA 1
ATOM 8664 C C . ASN A 1 1075 ? -29.989 14.774 15.822 1.00 91.75 1075 ASN A C 1
ATOM 8666 O O . ASN A 1 1075 ? -30.604 15.541 16.565 1.00 91.75 1075 ASN A O 1
ATOM 8670 N N . SER A 1 1076 ? -29.873 13.470 16.098 1.00 91.00 1076 SER A N 1
ATOM 8671 C CA . SER A 1 1076 ? -30.408 12.875 17.326 1.00 91.00 1076 SER A CA 1
ATOM 8672 C C . SER A 1 1076 ? -29.450 12.947 18.512 1.00 91.00 1076 SER A C 1
ATOM 8674 O O . SER A 1 1076 ? -29.923 12.864 19.644 1.00 91.00 1076 SER A O 1
ATOM 8676 N N . GLN A 1 1077 ? -28.142 13.094 18.275 1.00 92.75 1077 GLN A N 1
ATOM 8677 C CA . GLN A 1 1077 ? -27.122 13.038 19.324 1.00 92.75 1077 GLN A CA 1
ATOM 8678 C C . GLN A 1 1077 ? -27.311 14.133 20.379 1.00 92.75 1077 GLN A C 1
ATOM 8680 O O . GLN A 1 1077 ? -27.353 15.324 20.073 1.00 92.75 1077 GLN A O 1
ATOM 8685 N N . GLN A 1 1078 ? -27.340 13.728 21.646 1.00 91.88 1078 GLN A N 1
ATOM 8686 C CA . GLN A 1 1078 ? -27.302 14.615 22.803 1.00 91.88 1078 GLN A CA 1
AT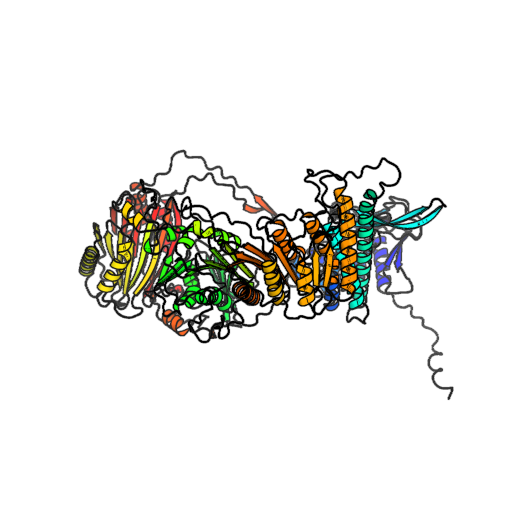OM 8687 C C . GLN A 1 1078 ? -26.231 14.135 23.786 1.00 91.88 1078 GLN A C 1
ATOM 8689 O O . GLN A 1 1078 ? -26.518 13.319 24.670 1.00 91.88 1078 GLN A O 1
ATOM 8694 N N . PRO A 1 1079 ? -24.988 14.627 23.644 1.00 93.44 1079 PRO A N 1
ATOM 8695 C CA . PRO A 1 1079 ? -23.914 14.349 24.589 1.00 93.44 1079 PRO A CA 1
ATOM 8696 C C . PRO A 1 1079 ? -24.238 14.948 25.967 1.00 93.44 1079 PRO A C 1
ATOM 8698 O O . PRO A 1 1079 ? -24.562 16.129 26.088 1.00 93.44 1079 PRO A O 1
ATOM 8701 N N . LEU A 1 1080 ? -24.155 14.128 27.012 1.00 91.25 1080 LEU A N 1
ATOM 8702 C CA . LEU A 1 1080 ? -24.457 14.478 28.406 1.00 91.25 1080 LEU A CA 1
ATOM 8703 C C . LEU A 1 1080 ? -23.218 14.482 29.309 1.00 91.25 1080 LEU A C 1
ATOM 8705 O O . LEU A 1 1080 ? -23.250 15.080 30.388 1.00 91.25 1080 LEU A O 1
ATOM 8709 N N . GLY A 1 1081 ? -22.145 13.807 28.906 1.00 90.75 1081 GLY A N 1
ATOM 8710 C CA . GLY A 1 1081 ? -20.915 13.723 29.680 1.00 90.75 1081 GLY A CA 1
ATOM 8711 C C . GLY A 1 1081 ? -19.716 13.300 28.850 1.00 90.75 1081 GLY A C 1
ATOM 8712 O O . GLY A 1 1081 ? -19.850 12.881 27.699 1.00 90.75 1081 GLY A O 1
ATOM 8713 N N . ARG A 1 1082 ? -18.549 13.382 29.473 1.00 92.88 1082 ARG A N 1
ATOM 8714 C CA . ARG A 1 1082 ? -17.258 12.974 28.932 1.00 92.88 1082 ARG A CA 1
ATOM 8715 C C . ARG A 1 1082 ? -16.685 11.882 29.821 1.00 92.88 1082 ARG A C 1
ATOM 8717 O O . ARG A 1 1082 ? -16.773 11.947 31.045 1.00 92.88 1082 ARG A O 1
ATOM 8724 N N . GLN A 1 1083 ? -16.105 10.868 29.199 1.00 94.12 1083 GLN A N 1
ATOM 8725 C CA . GLN A 1 1083 ? -15.347 9.837 29.886 1.00 94.12 1083 GLN A CA 1
ATOM 8726 C C . GLN A 1 1083 ? -13.945 9.754 29.295 1.00 94.12 1083 GLN A C 1
ATOM 8728 O O . GLN A 1 1083 ? -13.787 9.796 28.077 1.00 94.12 1083 GLN A O 1
ATOM 8733 N N . THR A 1 1084 ? -12.953 9.614 30.166 1.00 94.31 1084 THR A N 1
ATOM 8734 C CA . THR A 1 1084 ? -11.548 9.451 29.802 1.00 94.31 1084 THR A CA 1
ATOM 8735 C C . THR A 1 1084 ? -10.982 8.234 30.517 1.00 94.31 1084 THR A C 1
ATOM 8737 O O . THR A 1 1084 ? -11.134 8.090 31.732 1.00 94.31 1084 THR A O 1
ATOM 8740 N N . VAL A 1 1085 ? -10.331 7.360 29.757 1.00 94.38 1085 VAL A N 1
ATOM 8741 C CA . VAL A 1 1085 ? -9.656 6.154 30.230 1.00 94.38 1085 VAL A CA 1
ATOM 8742 C C . VAL A 1 1085 ? -8.162 6.326 29.987 1.00 94.38 1085 VAL A C 1
ATOM 8744 O O . VAL A 1 1085 ? -7.728 6.532 28.858 1.00 94.38 1085 VAL A O 1
ATOM 8747 N N . LEU A 1 1086 ? -7.376 6.269 31.056 1.00 93.50 1086 LEU A N 1
ATOM 8748 C CA . LEU A 1 1086 ? -5.921 6.384 31.030 1.00 93.50 1086 LEU A CA 1
ATOM 8749 C C . LEU A 1 1086 ? -5.322 5.053 31.468 1.00 93.50 1086 LEU A C 1
ATOM 8751 O O . LEU A 1 1086 ? -5.711 4.537 32.514 1.00 93.50 1086 LEU A O 1
ATOM 8755 N N . GLN A 1 1087 ? -4.350 4.546 30.715 1.00 92.50 1087 GLN A N 1
ATOM 8756 C CA . GLN A 1 1087 ? -3.516 3.418 31.132 1.00 92.50 1087 GLN A CA 1
ATOM 8757 C C . GLN A 1 1087 ? -2.108 3.926 31.398 1.00 92.50 1087 GLN A C 1
ATOM 8759 O O . GLN A 1 1087 ? -1.430 4.440 30.502 1.00 92.50 1087 GLN A O 1
ATOM 8764 N N . LEU A 1 1088 ? -1.685 3.803 32.648 1.00 93.12 1088 LEU A N 1
ATOM 8765 C CA . LEU A 1 1088 ? -0.400 4.256 33.149 1.00 93.12 1088 LEU A CA 1
ATOM 8766 C C . LEU A 1 1088 ? 0.480 3.042 33.428 1.00 93.12 1088 LEU A C 1
ATOM 8768 O O . LEU A 1 1088 ? 0.061 2.096 34.091 1.00 93.12 1088 LEU A O 1
ATOM 8772 N N . GLU A 1 1089 ? 1.731 3.097 32.993 1.00 90.50 1089 GLU A N 1
ATOM 8773 C CA . GLU A 1 1089 ? 2.720 2.064 33.297 1.00 90.50 1089 GLU A CA 1
ATOM 8774 C C . GLU A 1 1089 ? 3.947 2.675 33.954 1.00 90.50 1089 GLU A C 1
ATOM 8776 O O . GLU A 1 1089 ? 4.367 3.785 33.618 1.00 90.50 1089 GLU A O 1
ATOM 8781 N N . VAL A 1 1090 ? 4.545 1.932 34.887 1.00 87.69 1090 VAL A N 1
ATOM 8782 C CA . VAL A 1 1090 ? 5.857 2.287 35.427 1.00 87.69 1090 VAL A CA 1
ATOM 8783 C C . VAL A 1 1090 ? 6.855 2.269 34.279 1.00 87.69 1090 VAL A C 1
ATOM 8785 O O . VAL A 1 1090 ? 7.038 1.243 33.625 1.00 87.69 1090 VAL A O 1
ATOM 8788 N N . GLU A 1 1091 ? 7.527 3.392 34.042 1.00 78.44 1091 GLU A N 1
ATOM 8789 C CA . GLU A 1 1091 ? 8.536 3.466 32.998 1.00 78.44 1091 GLU A CA 1
ATOM 8790 C C . GLU A 1 1091 ? 9.640 2.428 33.253 1.00 78.44 1091 GLU A C 1
ATOM 8792 O O . GLU A 1 1091 ? 10.198 2.381 34.359 1.00 78.44 1091 GLU A O 1
ATOM 8797 N N . PRO A 1 1092 ? 9.981 1.587 32.261 1.00 63.56 1092 PRO A N 1
ATOM 8798 C CA . PRO A 1 1092 ? 11.114 0.688 32.393 1.00 63.56 1092 PRO A CA 1
ATOM 8799 C C . PRO A 1 1092 ? 12.412 1.492 32.551 1.00 63.56 1092 PRO A C 1
ATOM 8801 O O . PRO A 1 1092 ? 12.549 2.606 32.044 1.00 63.56 1092 PRO A O 1
ATOM 8804 N N . ILE A 1 1093 ? 13.388 0.938 33.277 1.00 59.72 1093 ILE A N 1
ATOM 8805 C CA . ILE A 1 1093 ? 14.755 1.478 33.304 1.00 59.72 1093 ILE A CA 1
ATOM 8806 C C . ILE A 1 1093 ? 15.377 1.145 31.945 1.00 59.72 1093 ILE A C 1
ATOM 8808 O O . ILE A 1 1093 ? 15.986 0.094 31.776 1.00 59.72 1093 ILE A O 1
ATOM 8812 N N . ILE A 1 1094 ? 15.144 1.997 30.951 1.00 48.84 1094 ILE A N 1
ATOM 8813 C CA . ILE A 1 1094 ? 15.754 1.855 29.633 1.00 48.84 1094 ILE A CA 1
ATOM 8814 C C . ILE A 1 1094 ? 17.086 2.607 29.674 1.00 48.84 1094 ILE A C 1
ATOM 8816 O O . ILE A 1 1094 ? 17.119 3.794 30.005 1.00 48.84 1094 ILE A O 1
ATOM 8820 N N . ASP A 1 1095 ? 18.184 1.933 29.320 1.00 45.53 1095 ASP A N 1
ATOM 8821 C CA . ASP A 1 1095 ? 19.383 2.617 28.834 1.00 45.53 1095 ASP A CA 1
ATOM 8822 C C . ASP A 1 1095 ? 18.937 3.368 27.565 1.00 45.53 1095 ASP A C 1
ATOM 8824 O O . ASP A 1 1095 ? 18.802 2.744 26.515 1.00 45.53 1095 ASP A O 1
ATOM 8828 N N . LYS A 1 1096 ? 18.563 4.656 27.662 1.00 41.62 1096 LYS A N 1
ATOM 8829 C CA . LYS A 1 1096 ? 18.036 5.414 26.511 1.00 41.62 1096 LYS A CA 1
ATOM 8830 C C . LYS A 1 1096 ? 18.988 5.250 25.323 1.00 41.62 1096 LYS A C 1
ATOM 8832 O O . LYS A 1 1096 ? 20.133 5.704 25.359 1.00 41.62 1096 LYS A O 1
ATOM 8837 N N . VAL A 1 1097 ? 18.485 4.595 24.279 1.00 45.72 1097 VAL A N 1
ATOM 8838 C CA . VAL A 1 1097 ? 19.123 4.516 22.970 1.00 45.72 1097 VAL A CA 1
ATOM 8839 C C . VAL A 1 1097 ? 19.079 5.903 22.340 1.00 45.72 1097 VAL A C 1
ATOM 8841 O O . VAL A 1 1097 ? 18.148 6.684 22.526 1.00 45.72 1097 VAL A O 1
ATOM 8844 N N . VAL A 1 1098 ? 20.165 6.205 21.653 1.00 46.31 1098 VAL A N 1
ATOM 8845 C CA . VAL A 1 1098 ? 20.507 7.477 21.039 1.00 46.31 1098 VAL A CA 1
ATOM 8846 C C . VAL A 1 1098 ? 19.426 7.937 20.056 1.00 46.31 1098 VAL A C 1
ATOM 8848 O O . VAL A 1 1098 ? 19.272 7.336 19.002 1.00 46.31 1098 VAL A O 1
ATOM 8851 N N . THR A 1 1099 ? 18.723 9.029 20.358 1.00 46.88 1099 THR A N 1
ATOM 8852 C CA . THR A 1 1099 ? 17.965 9.782 19.346 1.00 46.88 1099 THR A CA 1
ATOM 8853 C C . THR A 1 1099 ? 18.825 10.909 18.793 1.00 46.88 1099 THR A C 1
ATOM 8855 O O . THR A 1 1099 ? 19.292 11.777 19.538 1.00 46.88 1099 THR A O 1
ATOM 8858 N N . GLU A 1 1100 ? 19.019 10.891 17.481 1.00 49.38 1100 GLU A N 1
ATOM 8859 C CA . GLU A 1 1100 ? 19.521 12.022 16.712 1.00 49.38 1100 GLU A CA 1
ATOM 8860 C C . GLU A 1 1100 ? 18.386 13.038 16.574 1.00 49.38 1100 GLU A C 1
ATOM 8862 O O . GLU A 1 1100 ? 17.295 12.711 16.115 1.00 49.38 1100 GLU A O 1
ATOM 8867 N N . LYS A 1 1101 ? 18.609 14.262 17.057 1.00 45.28 1101 LYS A N 1
ATOM 8868 C CA . LYS A 1 1101 ? 17.675 15.370 16.860 1.00 45.28 1101 LYS A CA 1
ATOM 8869 C C . LYS A 1 1101 ? 18.381 16.434 16.038 1.00 45.28 1101 LYS A C 1
ATOM 8871 O O . LYS A 1 1101 ? 19.440 16.919 16.448 1.00 45.28 1101 LYS A O 1
ATOM 8876 N N . THR A 1 1102 ? 17.790 16.794 14.908 1.00 48.09 1102 THR A N 1
ATOM 8877 C CA . THR A 1 1102 ? 18.188 17.972 14.142 1.00 48.09 1102 THR A CA 1
ATOM 8878 C C . THR A 1 1102 ? 17.733 19.195 14.921 1.00 48.09 1102 THR A C 1
ATOM 8880 O O . THR A 1 1102 ? 16.563 19.318 15.289 1.00 48.09 1102 THR A O 1
ATOM 8883 N N . ILE A 1 1103 ? 18.676 20.060 15.273 1.00 49.22 1103 ILE A N 1
ATOM 8884 C CA . ILE A 1 1103 ? 18.388 21.312 15.966 1.00 49.22 1103 ILE A CA 1
ATOM 8885 C C . ILE A 1 1103 ? 18.969 22.425 15.115 1.00 49.22 1103 ILE A C 1
ATOM 8887 O O . ILE A 1 1103 ? 20.139 22.360 14.740 1.00 49.22 1103 ILE A O 1
ATOM 8891 N N . ILE A 1 1104 ? 18.161 23.444 14.845 1.00 52.03 1104 ILE A N 1
ATOM 8892 C CA . ILE A 1 1104 ? 18.622 24.644 14.156 1.00 52.03 1104 ILE A CA 1
ATOM 8893 C C . ILE A 1 1104 ? 19.302 25.526 15.199 1.00 52.03 1104 ILE A C 1
ATOM 8895 O O . ILE A 1 1104 ? 18.669 25.991 16.151 1.00 52.03 1104 ILE A O 1
ATOM 8899 N N . VAL A 1 1105 ? 20.609 25.718 15.045 1.00 44.12 1105 VAL A N 1
ATOM 8900 C CA . VAL A 1 1105 ? 21.403 26.644 15.859 1.00 44.12 1105 VAL A CA 1
ATOM 8901 C C . VAL A 1 1105 ? 22.099 27.584 14.890 1.00 44.12 1105 VAL A C 1
ATOM 8903 O O . VAL A 1 1105 ? 22.838 27.126 14.027 1.00 44.12 1105 VAL A O 1
ATOM 8906 N N . ASP A 1 1106 ? 21.833 28.883 15.022 1.00 45.03 1106 ASP A N 1
ATOM 8907 C CA . ASP A 1 1106 ? 22.361 29.938 14.146 1.00 45.03 1106 ASP A CA 1
ATOM 8908 C C . ASP A 1 1106 ? 22.032 29.758 12.648 1.00 45.03 1106 ASP A C 1
ATOM 8910 O O . ASP A 1 1106 ? 22.790 30.185 11.788 1.00 45.03 1106 ASP A O 1
ATOM 8914 N N . GLY A 1 1107 ? 20.881 29.153 12.329 1.00 47.69 1107 GLY A N 1
ATOM 8915 C CA . GLY A 1 1107 ? 20.384 29.024 10.950 1.00 47.69 1107 GLY A CA 1
ATOM 8916 C C . GLY A 1 1107 ? 20.866 27.788 10.184 1.00 47.69 1107 GLY A C 1
ATOM 8917 O O . GLY A 1 1107 ? 20.369 27.549 9.093 1.00 47.69 1107 GLY A O 1
ATOM 8918 N N . GLU A 1 1108 ? 21.745 26.965 10.765 1.00 36.00 1108 GLU A N 1
ATOM 8919 C CA . GLU A 1 1108 ? 22.186 25.691 10.178 1.00 36.00 1108 GLU A CA 1
ATOM 8920 C C . GLU A 1 1108 ? 21.541 24.489 10.884 1.00 36.00 1108 GLU A C 1
ATOM 8922 O O . GLU A 1 1108 ? 21.493 24.420 12.121 1.00 36.00 1108 GLU A O 1
ATOM 8927 N N . GLU A 1 1109 ? 21.090 23.503 10.105 1.00 47.59 1109 GLU A N 1
ATOM 8928 C CA . GLU A 1 1109 ? 20.664 22.203 10.623 1.00 47.59 1109 GLU A CA 1
ATOM 8929 C C . GLU A 1 1109 ? 21.874 21.407 11.121 1.00 47.59 1109 GLU A C 1
ATOM 8931 O O . GLU A 1 1109 ? 22.741 20.996 10.352 1.00 47.59 1109 GLU A O 1
ATOM 8936 N N . LYS A 1 1110 ? 21.949 21.160 12.434 1.00 54.81 1110 LYS A N 1
ATOM 8937 C CA . LYS A 1 1110 ? 22.981 20.291 13.018 1.00 54.81 1110 LYS A CA 1
ATOM 8938 C C . LYS A 1 1110 ? 22.342 19.077 13.673 1.00 54.81 1110 LYS A C 1
ATOM 8940 O O . LYS A 1 1110 ? 21.541 19.205 14.603 1.00 54.81 1110 LYS A O 1
ATOM 8945 N N . VAL A 1 1111 ? 22.751 17.886 13.230 1.00 49.00 1111 VAL A N 1
ATOM 8946 C CA . VAL A 1 1111 ? 22.409 16.616 13.880 1.00 49.00 1111 VAL A CA 1
ATOM 8947 C C . VAL A 1 1111 ? 23.178 16.537 15.193 1.00 49.00 1111 VAL A C 1
ATOM 8949 O O . VAL A 1 1111 ? 24.390 16.313 15.224 1.00 49.00 1111 VAL A O 1
ATOM 8952 N N . LYS A 1 1112 ? 22.485 16.752 16.313 1.00 47.81 1112 LYS A N 1
ATOM 8953 C CA . LYS A 1 1112 ? 23.105 16.659 17.634 1.00 47.81 1112 LYS A CA 1
ATOM 8954 C C . LYS A 1 1112 ? 22.747 15.325 18.271 1.00 47.81 1112 LYS A C 1
ATOM 8956 O O . LYS A 1 1112 ? 21.598 15.070 18.627 1.00 47.81 1112 LYS A O 1
ATOM 8961 N N . LYS A 1 1113 ? 23.767 14.490 18.476 1.00 43.75 1113 LYS A N 1
ATOM 8962 C CA . LYS A 1 1113 ? 23.669 13.268 19.279 1.00 43.75 1113 LYS A CA 1
ATOM 8963 C C . LYS A 1 1113 ? 23.536 13.647 20.754 1.00 43.75 1113 LYS A C 1
ATOM 8965 O O . LYS A 1 1113 ? 24.527 13.963 21.415 1.00 43.75 1113 LYS A O 1
ATOM 8970 N N . ILE A 1 1114 ? 22.313 13.663 21.277 1.00 48.59 1114 ILE A N 1
ATOM 8971 C CA . ILE A 1 1114 ? 22.083 13.903 22.705 1.00 48.59 1114 ILE A CA 1
ATOM 8972 C C . ILE A 1 1114 ? 22.193 12.561 23.428 1.00 48.59 1114 ILE A C 1
ATOM 8974 O O . ILE A 1 1114 ? 21.284 11.739 23.392 1.00 48.59 1114 ILE A O 1
ATOM 8978 N N . VAL A 1 1115 ? 23.326 12.344 24.096 1.00 42.84 1115 VAL A N 1
ATOM 8979 C CA . VAL A 1 1115 ? 23.498 11.232 25.036 1.00 42.84 1115 VAL A CA 1
ATOM 8980 C C . VAL A 1 1115 ? 23.127 11.735 26.427 1.00 42.84 1115 VAL A C 1
ATOM 8982 O O . VAL A 1 1115 ? 23.961 12.298 27.140 1.00 42.84 1115 VAL A O 1
ATOM 8985 N N . GLU A 1 1116 ? 21.874 11.545 26.832 1.00 42.56 1116 GLU A N 1
ATOM 8986 C CA . GLU A 1 1116 ? 21.508 11.676 28.243 1.00 42.56 1116 GLU A CA 1
ATOM 8987 C C . GLU A 1 1116 ? 22.063 10.472 29.010 1.00 42.56 1116 GLU A C 1
ATOM 8989 O O . GLU A 1 1116 ? 21.505 9.377 28.984 1.00 42.56 1116 GLU A O 1
ATOM 8994 N N . LYS A 1 1117 ? 23.175 10.668 29.725 1.00 35.44 1117 LYS A N 1
ATOM 8995 C CA . LYS A 1 1117 ? 23.594 9.726 30.767 1.00 35.44 1117 LYS A CA 1
ATOM 8996 C C . LYS A 1 1117 ? 22.658 9.884 31.962 1.00 35.44 1117 LYS A C 1
ATOM 8998 O O . LYS A 1 1117 ? 22.894 10.727 32.825 1.00 35.44 1117 LYS A O 1
ATOM 9003 N N . VAL A 1 1118 ? 21.610 9.071 32.016 1.00 43.28 1118 VAL A N 1
ATOM 9004 C CA . VAL A 1 1118 ? 20.801 8.929 33.230 1.00 43.28 1118 VAL A CA 1
ATOM 9005 C C . VAL A 1 1118 ? 21.596 8.080 34.233 1.00 43.28 1118 VAL A C 1
ATOM 9007 O O . VAL A 1 1118 ? 22.145 7.044 33.849 1.00 43.28 1118 VAL A O 1
ATOM 9010 N N . PRO A 1 1119 ? 21.722 8.487 35.509 1.00 38.53 1119 PRO A N 1
ATOM 9011 C CA . PRO A 1 1119 ? 22.318 7.638 36.531 1.00 38.53 1119 PRO A CA 1
ATOM 9012 C C . PRO A 1 1119 ? 21.502 6.348 36.659 1.00 38.53 1119 PRO A C 1
ATOM 9014 O O . PRO A 1 1119 ? 20.293 6.411 36.880 1.00 38.53 1119 PRO A O 1
ATOM 9017 N N . ARG A 1 1120 ? 22.153 5.181 36.575 1.00 43.00 1120 ARG A N 1
ATOM 9018 C CA . ARG A 1 1120 ? 21.561 3.941 37.089 1.00 43.00 1120 ARG A CA 1
ATOM 9019 C C . ARG A 1 1120 ? 21.259 4.151 38.568 1.00 43.00 1120 ARG A C 1
ATOM 9021 O O . ARG A 1 1120 ? 22.173 4.243 39.383 1.00 43.00 1120 ARG A O 1
ATOM 9028 N N . THR A 1 1121 ? 19.986 4.246 38.919 1.00 48.81 1121 THR A N 1
ATOM 9029 C CA . THR A 1 1121 ? 19.557 3.870 40.260 1.00 48.81 1121 THR A CA 1
ATOM 9030 C C . THR A 1 1121 ? 19.351 2.366 40.211 1.00 48.81 1121 THR A C 1
ATOM 9032 O O . THR A 1 1121 ? 18.391 1.902 39.604 1.00 48.81 1121 THR A O 1
ATOM 9035 N N . ASP A 1 1122 ? 20.263 1.607 40.812 1.00 50.00 1122 ASP A N 1
ATOM 9036 C CA . ASP A 1 1122 ? 20.224 0.137 40.878 1.00 50.00 1122 ASP A CA 1
ATOM 9037 C C . ASP A 1 1122 ? 19.026 -0.420 41.690 1.00 50.00 1122 ASP A C 1
ATOM 9039 O O . ASP A 1 1122 ? 19.016 -1.599 42.040 1.00 50.00 1122 ASP A O 1
ATOM 9043 N N . ASP A 1 1123 ? 18.016 0.403 42.002 1.00 54.75 1123 ASP A N 1
ATOM 9044 C CA . ASP A 1 1123 ? 16.834 0.014 42.770 1.00 54.75 1123 ASP A CA 1
ATOM 9045 C C . ASP A 1 1123 ? 15.591 0.026 41.855 1.00 54.75 1123 ASP A C 1
ATOM 9047 O O . ASP A 1 1123 ? 15.190 1.095 41.376 1.00 54.75 1123 ASP A O 1
ATOM 9051 N N . PRO A 1 1124 ? 14.989 -1.135 41.536 1.00 66.44 1124 PRO A N 1
ATOM 9052 C CA . PRO A 1 1124 ? 13.784 -1.194 40.718 1.00 66.44 1124 PRO A CA 1
ATOM 9053 C C . PRO A 1 1124 ? 12.636 -0.468 41.431 1.00 66.44 1124 PRO A C 1
ATOM 9055 O O . PRO A 1 1124 ? 12.277 -0.808 42.557 1.00 66.44 1124 PRO A O 1
ATOM 9058 N N . PHE A 1 1125 ? 12.038 0.535 40.777 1.00 80.19 1125 PHE A N 1
ATOM 9059 C CA . PHE A 1 1125 ? 10.867 1.221 41.322 1.00 80.19 1125 PHE A CA 1
ATOM 9060 C C . PHE A 1 1125 ? 9.701 0.234 41.436 1.00 80.19 1125 PHE A C 1
ATOM 9062 O O . PHE A 1 1125 ? 9.136 -0.199 40.432 1.00 80.19 1125 PHE A O 1
ATOM 9069 N N . VAL A 1 1126 ? 9.338 -0.112 42.670 1.00 85.94 1126 VAL A N 1
ATOM 9070 C CA . VAL A 1 1126 ? 8.174 -0.949 42.961 1.00 85.94 1126 VAL A CA 1
ATOM 9071 C C . VAL A 1 1126 ? 6.998 -0.040 43.279 1.00 85.94 1126 VAL A C 1
ATOM 9073 O O . VAL A 1 1126 ? 6.958 0.613 44.324 1.00 85.94 1126 VAL A O 1
ATOM 9076 N N . LEU A 1 1127 ? 6.017 -0.018 42.383 1.00 91.12 1127 LEU A N 1
ATOM 9077 C CA . LEU A 1 1127 ? 4.736 0.606 42.667 1.00 91.12 1127 LEU A CA 1
ATOM 9078 C C . LEU A 1 1127 ? 4.026 -0.199 43.764 1.00 91.12 1127 LEU A C 1
ATOM 9080 O O . LEU A 1 1127 ? 3.983 -1.427 43.734 1.00 91.12 1127 LEU A O 1
ATOM 9084 N N . THR A 1 1128 ? 3.500 0.495 44.772 1.00 92.50 1128 THR A N 1
ATOM 9085 C CA . THR A 1 1128 ? 2.827 -0.140 45.909 1.00 92.50 1128 THR A CA 1
ATOM 9086 C C . THR A 1 1128 ? 1.448 0.455 46.114 1.00 92.50 1128 THR A C 1
ATOM 9088 O O . THR A 1 1128 ? 1.214 1.635 45.848 1.00 92.50 1128 THR A O 1
ATOM 9091 N N . ARG A 1 1129 ? 0.559 -0.332 46.719 1.00 93.12 1129 ARG A N 1
ATOM 9092 C CA . ARG A 1 1129 ? -0.759 0.127 47.164 1.00 93.12 1129 ARG A CA 1
ATOM 9093 C C . ARG A 1 1129 ? -0.715 1.425 47.969 1.00 93.12 1129 ARG A C 1
ATOM 9095 O O . ARG A 1 1129 ? -1.587 2.269 47.813 1.00 93.12 1129 ARG A O 1
ATOM 9102 N N . ALA A 1 1130 ? 0.274 1.577 48.852 1.00 92.62 1130 ALA A N 1
ATOM 9103 C CA . ALA A 1 1130 ? 0.399 2.763 49.696 1.00 92.62 1130 ALA A CA 1
ATOM 9104 C C . ALA A 1 1130 ? 0.693 4.025 48.870 1.00 92.62 1130 ALA A C 1
ATOM 9106 O O . ALA A 1 1130 ? 0.122 5.070 49.166 1.00 92.62 1130 ALA A O 1
ATOM 9107 N N . LEU A 1 1131 ? 1.526 3.906 47.828 1.00 93.88 1131 LEU A N 1
ATOM 9108 C CA . LEU A 1 1131 ? 1.818 5.001 46.899 1.00 93.88 1131 LEU A CA 1
ATOM 9109 C C . LEU A 1 1131 ? 0.576 5.388 46.096 1.00 93.88 1131 LEU A C 1
ATOM 9111 O O . LEU A 1 1131 ? 0.199 6.552 46.103 1.00 93.88 1131 LEU A O 1
ATOM 9115 N N . VAL A 1 1132 ? -0.106 4.411 45.485 1.00 95.44 1132 VAL A N 1
ATOM 9116 C CA . VAL A 1 1132 ? -1.346 4.652 44.719 1.00 95.44 1132 VAL A CA 1
ATOM 9117 C C . VAL A 1 1132 ? -2.407 5.314 45.597 1.00 95.44 1132 VAL A C 1
ATOM 9119 O O . VAL A 1 1132 ? -3.025 6.301 45.211 1.00 95.44 1132 VAL A O 1
ATOM 9122 N N . LYS A 1 1133 ? -2.585 4.809 46.819 1.00 94.31 1133 LYS A N 1
ATOM 9123 C CA . LYS A 1 1133 ? -3.526 5.357 47.797 1.00 94.31 1133 LYS A CA 1
ATOM 9124 C C . LYS A 1 1133 ? -3.211 6.803 48.182 1.00 94.31 1133 LYS A C 1
ATOM 9126 O O . LYS A 1 1133 ? -4.140 7.598 48.322 1.00 94.31 1133 LYS A O 1
ATOM 9131 N N . GLU A 1 1134 ? -1.944 7.138 48.418 1.00 94.31 1134 GLU A N 1
ATOM 9132 C CA . GLU A 1 1134 ? -1.582 8.514 48.769 1.00 94.31 1134 GLU A CA 1
ATOM 9133 C C . GLU A 1 1134 ? -1.692 9.444 47.559 1.00 94.31 1134 GLU A C 1
ATOM 9135 O O . GLU A 1 1134 ? -2.253 10.522 47.707 1.00 94.31 1134 GLU A O 1
ATOM 9140 N N . ALA A 1 1135 ? -1.339 8.982 46.356 1.00 95.81 1135 ALA A N 1
ATOM 9141 C CA . ALA A 1 1135 ? -1.551 9.734 45.120 1.00 95.81 1135 ALA A CA 1
ATOM 9142 C C . ALA A 1 1135 ? -3.028 10.097 44.905 1.00 95.81 1135 ALA A C 1
ATOM 9144 O O . ALA A 1 1135 ? -3.348 11.258 44.668 1.00 95.81 1135 ALA A O 1
ATOM 9145 N N . VAL A 1 1136 ? -3.957 9.148 45.090 1.00 96.19 1136 VAL A N 1
ATOM 9146 C CA . VAL A 1 1136 ? -5.406 9.430 45.029 1.00 96.19 1136 VAL A CA 1
ATOM 9147 C C . VAL A 1 1136 ? -5.819 10.501 46.044 1.00 96.19 1136 VAL A C 1
ATOM 9149 O O . VAL A 1 1136 ? -6.618 11.386 45.735 1.00 96.19 1136 VAL A O 1
ATOM 9152 N N . ARG A 1 1137 ? -5.290 10.443 47.270 1.00 94.19 1137 ARG A N 1
ATOM 9153 C CA . ARG A 1 1137 ? -5.600 11.440 48.307 1.00 94.19 1137 ARG A CA 1
ATOM 9154 C C . ARG A 1 1137 ? -5.033 12.808 47.974 1.00 94.19 1137 ARG A C 1
ATOM 9156 O O . ARG A 1 1137 ? -5.698 13.802 48.252 1.00 94.19 1137 ARG A O 1
ATOM 9163 N N . ASP A 1 1138 ? -3.833 12.858 47.418 1.00 93.25 1138 ASP A N 1
ATOM 9164 C CA . ASP A 1 1138 ? -3.173 14.103 47.054 1.00 93.25 1138 ASP A CA 1
ATOM 9165 C C . ASP A 1 1138 ? -3.882 14.781 45.882 1.00 93.25 1138 ASP A C 1
ATOM 9167 O O . ASP A 1 1138 ? -4.095 15.993 45.945 1.00 93.25 1138 ASP A O 1
ATOM 9171 N N . VAL A 1 1139 ? -4.382 14.011 44.908 1.00 94.38 1139 VAL A N 1
ATOM 9172 C CA . VAL A 1 1139 ? -5.284 14.515 43.860 1.00 94.38 1139 VAL A CA 1
ATOM 9173 C C . VAL A 1 1139 ? -6.527 15.158 44.478 1.00 94.38 1139 VAL A C 1
ATOM 9175 O O . VAL A 1 1139 ? -6.791 16.332 44.238 1.00 94.38 1139 VAL A O 1
ATOM 9178 N N . VAL A 1 1140 ? -7.262 14.444 45.340 1.00 93.81 1140 VAL A N 1
ATOM 9179 C CA . VAL A 1 1140 ? -8.492 14.974 45.970 1.00 93.81 1140 VAL A CA 1
ATOM 9180 C C . VAL A 1 1140 ? -8.219 16.213 46.835 1.00 93.81 1140 VAL A C 1
ATOM 9182 O O . VAL A 1 1140 ? -9.062 17.101 46.919 1.00 93.81 1140 VAL A O 1
ATOM 9185 N N . ARG A 1 1141 ? -7.050 16.306 47.482 1.00 92.69 1141 ARG A N 1
ATOM 9186 C CA . ARG A 1 1141 ? -6.666 17.476 48.295 1.00 92.69 1141 ARG A CA 1
ATOM 9187 C C . ARG A 1 1141 ? -6.270 18.696 47.464 1.00 92.69 1141 ARG A C 1
ATOM 9189 O O . ARG A 1 1141 ? -6.411 19.809 47.969 1.00 92.69 1141 ARG A O 1
ATOM 9196 N N . SER A 1 1142 ? -5.720 18.479 46.272 1.00 93.88 1142 SER A N 1
ATOM 9197 C CA . SER A 1 1142 ? -5.013 19.514 45.504 1.00 93.88 1142 SER A CA 1
ATOM 9198 C C . SER A 1 1142 ? -5.762 19.974 44.257 1.00 93.88 1142 SER A C 1
ATOM 9200 O O . SER A 1 1142 ? -5.434 21.032 43.729 1.00 93.88 1142 SER A O 1
ATOM 9202 N N . ILE A 1 1143 ? -6.752 19.211 43.788 1.00 92.81 1143 ILE A N 1
ATOM 9203 C CA . ILE A 1 1143 ? -7.569 19.582 42.630 1.00 92.81 1143 ILE A CA 1
ATOM 9204 C C . ILE A 1 1143 ? -8.385 20.854 42.914 1.00 92.81 1143 ILE A C 1
ATOM 9206 O O . ILE A 1 1143 ? -8.959 21.006 43.995 1.00 92.81 1143 ILE A O 1
ATOM 9210 N N . ASP A 1 1144 ? -8.447 21.772 41.945 1.00 89.56 1144 ASP A N 1
ATOM 9211 C CA . ASP A 1 1144 ? -9.123 23.074 42.106 1.00 89.56 1144 ASP A CA 1
ATOM 9212 C C . ASP A 1 1144 ? -10.660 22.967 41.969 1.00 89.56 1144 ASP A C 1
ATOM 9214 O O . ASP A 1 1144 ? -11.415 23.896 42.276 1.00 89.56 1144 ASP A O 1
ATOM 9218 N N . ASP A 1 1145 ? -11.170 21.798 41.568 1.00 89.88 1145 ASP A N 1
ATOM 9219 C CA . ASP A 1 1145 ? -12.606 21.550 41.494 1.00 89.88 1145 ASP A CA 1
ATOM 9220 C C . ASP A 1 1145 ? -13.223 21.269 42.877 1.00 89.88 1145 ASP A C 1
ATOM 9222 O O . ASP A 1 1145 ? -12.910 20.297 43.571 1.00 89.88 1145 ASP A O 1
ATOM 9226 N N . LYS A 1 1146 ? -14.183 22.113 43.276 1.00 86.44 1146 LYS A N 1
ATOM 9227 C CA . LYS A 1 1146 ? -14.838 22.040 44.595 1.00 86.44 1146 LYS A CA 1
ATOM 9228 C C . LYS A 1 1146 ? -15.702 20.797 44.796 1.00 86.44 1146 LYS A C 1
ATOM 9230 O O . LYS A 1 1146 ? -15.991 20.471 45.953 1.00 86.44 1146 LYS A O 1
ATOM 9235 N N . ALA A 1 1147 ? -16.203 20.184 43.725 1.00 84.69 1147 ALA A N 1
ATOM 9236 C CA . ALA A 1 1147 ? -16.981 18.958 43.811 1.00 84.69 1147 ALA A CA 1
ATOM 9237 C C . ALA A 1 1147 ? -16.041 17.765 44.007 1.00 84.69 1147 ALA A C 1
ATOM 9239 O O . ALA A 1 1147 ? -16.248 17.000 44.951 1.00 84.69 1147 ALA A O 1
ATOM 9240 N N . VAL A 1 1148 ? -14.969 17.667 43.216 1.00 86.88 1148 VAL A N 1
ATOM 9241 C CA . VAL A 1 1148 ? -13.963 16.600 43.345 1.00 86.88 1148 VAL A CA 1
ATOM 9242 C C . VAL A 1 1148 ? -13.217 16.688 44.677 1.00 86.88 1148 VAL A C 1
ATOM 9244 O O . VAL A 1 1148 ? -13.014 15.665 45.326 1.00 86.88 1148 VAL A O 1
ATOM 9247 N N . ALA A 1 1149 ? -12.922 17.892 45.179 1.00 88.25 1149 ALA A N 1
ATOM 9248 C CA . ALA A 1 1149 ? -12.322 18.086 46.505 1.00 88.25 1149 ALA A CA 1
ATOM 9249 C C . ALA A 1 1149 ? -13.193 17.566 47.673 1.00 88.25 1149 ALA A C 1
ATOM 9251 O O . ALA A 1 1149 ? -12.727 17.442 48.808 1.00 88.25 1149 ALA A O 1
ATOM 9252 N N . LYS A 1 1150 ? -14.476 17.273 47.415 1.00 88.38 1150 LYS A N 1
ATOM 9253 C CA . LYS A 1 1150 ? -15.427 16.665 48.360 1.00 88.38 1150 LYS A CA 1
ATOM 9254 C C . LYS A 1 1150 ? -15.814 15.235 47.974 1.00 88.38 1150 LYS A C 1
ATOM 9256 O O . LYS A 1 1150 ? -16.812 14.735 48.491 1.00 88.38 1150 LYS A O 1
ATOM 9261 N N . ALA A 1 1151 ? -15.070 14.597 47.070 1.00 90.00 1151 ALA A N 1
ATOM 9262 C CA . ALA A 1 1151 ? -15.353 13.239 46.636 1.00 90.00 1151 ALA A CA 1
ATOM 9263 C C . ALA A 1 1151 ? -15.318 12.254 47.814 1.00 90.00 1151 ALA A C 1
ATOM 9265 O O . ALA A 1 1151 ? -14.427 12.292 48.667 1.00 90.00 1151 ALA A O 1
ATOM 9266 N N . GLU A 1 1152 ? -16.278 11.336 47.835 1.00 90.81 1152 GLU A N 1
ATOM 9267 C CA . GLU A 1 1152 ? -16.232 10.160 48.695 1.00 90.81 1152 GLU A CA 1
ATOM 9268 C C . GLU A 1 1152 ? -15.242 9.163 48.093 1.00 90.81 1152 GLU A C 1
ATOM 9270 O O . GLU A 1 1152 ? -15.374 8.798 46.925 1.00 90.81 1152 GLU A O 1
ATOM 9275 N N . VAL A 1 1153 ? -14.245 8.741 48.876 1.00 93.06 1153 VAL A N 1
ATOM 9276 C CA . VAL A 1 1153 ? -13.177 7.839 48.424 1.00 93.06 1153 VAL A CA 1
ATOM 9277 C C . VAL A 1 1153 ? -13.298 6.500 49.143 1.00 93.06 1153 VAL A C 1
ATOM 9279 O O . VAL A 1 1153 ? -13.154 6.430 50.366 1.00 93.06 1153 VAL A O 1
ATOM 9282 N N . PHE A 1 1154 ? -13.511 5.433 48.378 1.00 93.81 1154 PHE A N 1
ATOM 9283 C CA . PHE A 1 1154 ? -13.576 4.058 48.867 1.00 93.81 1154 PHE A CA 1
ATOM 9284 C C . PHE A 1 1154 ? -12.395 3.264 48.323 1.00 93.81 1154 PHE A C 1
ATOM 9286 O O . PHE A 1 1154 ? -12.152 3.253 47.122 1.00 93.81 1154 PHE A O 1
ATOM 9293 N N . GLU A 1 1155 ? -11.672 2.574 49.201 1.00 93.19 1155 GLU A N 1
ATOM 9294 C CA . GLU A 1 1155 ? -10.514 1.760 48.832 1.00 93.19 1155 GLU A CA 1
ATOM 9295 C C . GLU A 1 1155 ? -10.796 0.285 49.116 1.00 93.19 1155 GLU A C 1
ATOM 9297 O O . GLU A 1 1155 ? -11.089 -0.095 50.253 1.00 93.19 1155 GLU A O 1
ATOM 9302 N N . ILE A 1 1156 ? -10.657 -0.553 48.092 1.00 94.81 1156 ILE A N 1
ATOM 9303 C CA . ILE A 1 1156 ? -10.941 -1.986 48.152 1.00 94.81 1156 ILE A CA 1
ATOM 9304 C C . ILE A 1 1156 ? -9.725 -2.755 47.638 1.00 94.81 1156 ILE A C 1
ATOM 9306 O O . ILE A 1 1156 ? -9.072 -2.356 46.679 1.00 94.81 1156 ILE A O 1
ATOM 9310 N N . SER A 1 1157 ? -9.392 -3.861 48.305 1.00 93.56 1157 SER A N 1
ATOM 9311 C CA . SER A 1 1157 ? -8.321 -4.776 47.870 1.00 93.56 1157 SER A CA 1
ATOM 9312 C C . SER A 1 1157 ? -8.942 -5.911 47.078 1.00 93.56 1157 SER A C 1
ATOM 9314 O O . SER A 1 1157 ? -9.877 -6.538 47.575 1.00 93.56 1157 SER A O 1
ATOM 9316 N N . ILE A 1 1158 ? -8.427 -6.175 45.885 1.00 93.19 1158 ILE A N 1
ATOM 9317 C CA . ILE A 1 1158 ? -8.884 -7.261 45.016 1.00 93.19 1158 ILE A CA 1
ATOM 9318 C C . ILE A 1 1158 ? -7.635 -7.888 44.405 1.00 93.19 1158 ILE A C 1
ATOM 9320 O O . ILE A 1 1158 ? -6.764 -7.162 43.937 1.00 93.19 1158 ILE A O 1
ATOM 9324 N N . GLY A 1 1159 ? -7.535 -9.220 44.450 1.00 92.44 1159 GLY A N 1
ATOM 9325 C CA . GLY A 1 1159 ? -6.322 -9.927 44.037 1.00 92.44 1159 GLY A CA 1
ATOM 9326 C C . GLY A 1 1159 ? -5.077 -9.409 44.768 1.00 92.44 1159 GLY A C 1
ATOM 9327 O O . GLY A 1 1159 ? -5.105 -9.193 45.984 1.00 92.44 1159 GLY A O 1
ATOM 9328 N N . ASP A 1 1160 ? -4.011 -9.179 44.007 1.00 93.75 1160 ASP A N 1
ATOM 9329 C CA . ASP A 1 1160 ? -2.755 -8.598 44.493 1.00 93.75 1160 ASP A CA 1
ATOM 9330 C C . ASP A 1 1160 ? -2.783 -7.054 44.536 1.00 93.75 1160 ASP A C 1
ATOM 9332 O O . ASP A 1 1160 ? -1.901 -6.434 45.140 1.00 93.75 1160 ASP A O 1
ATOM 9336 N N . GLY A 1 1161 ? -3.780 -6.427 43.904 1.00 94.88 1161 GLY A N 1
ATOM 9337 C CA . GLY A 1 1161 ? -3.865 -4.984 43.700 1.00 94.88 1161 GLY A CA 1
ATOM 9338 C C . GLY A 1 1161 ? -4.947 -4.276 44.520 1.00 94.88 1161 GLY A C 1
ATOM 9339 O O . GLY A 1 1161 ? -5.311 -4.671 45.637 1.00 94.88 1161 GLY A O 1
ATOM 9340 N N . SER A 1 1162 ? -5.439 -3.152 43.994 1.00 95.38 1162 SER A N 1
ATOM 9341 C CA . SER A 1 1162 ? -6.459 -2.340 44.670 1.00 95.38 1162 SER A CA 1
ATOM 9342 C C . SER A 1 1162 ? -7.278 -1.482 43.717 1.00 95.38 1162 SER A C 1
ATOM 9344 O O . SER A 1 1162 ? -6.763 -1.015 42.705 1.00 95.38 1162 SER A O 1
ATOM 9346 N N . ILE A 1 1163 ? -8.516 -1.193 44.111 1.00 96.44 1163 ILE A N 1
ATOM 9347 C CA . ILE A 1 1163 ? -9.416 -0.272 43.417 1.00 96.44 1163 ILE A CA 1
ATOM 9348 C C . ILE A 1 1163 ? -9.765 0.878 44.356 1.00 96.44 1163 ILE A C 1
ATOM 9350 O O . ILE A 1 1163 ? -10.179 0.651 45.496 1.00 96.44 1163 ILE A O 1
ATOM 9354 N N . ASN A 1 1164 ? -9.619 2.108 43.867 1.00 96.31 1164 ASN A N 1
ATOM 9355 C CA . ASN A 1 1164 ? -10.099 3.312 44.532 1.00 96.31 1164 ASN A CA 1
ATOM 9356 C C . ASN A 1 1164 ? -11.288 3.862 43.743 1.00 96.31 1164 ASN A C 1
ATOM 9358 O O . ASN A 1 1164 ? -11.146 4.223 42.576 1.00 96.31 1164 ASN A O 1
ATOM 9362 N N . VAL A 1 1165 ? -12.454 3.913 44.383 1.00 96.00 1165 VAL A N 1
ATOM 9363 C CA . VAL A 1 1165 ? -13.688 4.467 43.821 1.00 96.00 1165 VAL A CA 1
ATOM 9364 C C . VAL A 1 1165 ? -13.890 5.859 44.399 1.00 96.00 1165 VAL A C 1
ATOM 9366 O O . VAL A 1 1165 ? -13.990 6.013 45.616 1.00 96.00 1165 VAL A O 1
ATOM 9369 N N . LEU A 1 1166 ? -13.942 6.863 43.529 1.00 94.81 1166 LEU A N 1
ATOM 9370 C CA . LEU A 1 1166 ? -14.194 8.253 43.882 1.00 94.81 1166 LEU A CA 1
ATOM 9371 C C . LEU A 1 1166 ? -15.555 8.666 43.327 1.00 94.81 1166 LEU A C 1
ATOM 9373 O O . LEU A 1 1166 ? -15.788 8.548 42.123 1.00 94.81 1166 LEU A O 1
ATOM 9377 N N . LEU A 1 1167 ? -16.438 9.170 44.189 1.00 91.88 1167 LEU A N 1
ATOM 9378 C CA . LEU A 1 1167 ? -17.769 9.654 43.813 1.00 91.88 1167 LEU A CA 1
ATOM 9379 C C . LEU A 1 1167 ? -17.945 11.109 44.253 1.00 91.88 1167 LEU A C 1
ATOM 9381 O O . LEU A 1 1167 ? -17.849 11.411 45.441 1.00 91.88 1167 LEU A O 1
ATOM 9385 N N . TRP A 1 1168 ? -18.263 12.012 43.325 1.00 90.00 1168 TRP A N 1
ATOM 9386 C CA . TRP A 1 1168 ? -18.578 13.416 43.625 1.00 90.00 1168 TRP A CA 1
ATOM 9387 C C . TRP A 1 1168 ? -19.802 13.884 42.845 1.00 90.00 1168 TRP A C 1
ATOM 9389 O O . TRP A 1 1168 ? -20.334 13.165 41.999 1.00 90.00 1168 TRP A O 1
ATOM 9399 N N . HIS A 1 1169 ? -20.329 15.054 43.192 1.00 84.31 1169 HIS A N 1
ATOM 9400 C CA . HIS A 1 1169 ? -21.500 15.571 42.500 1.00 84.31 1169 HIS A CA 1
ATOM 9401 C C . HIS A 1 1169 ? -21.150 15.881 41.037 1.00 84.31 1169 HIS A C 1
ATOM 9403 O O . HIS A 1 1169 ? -20.339 16.768 40.787 1.00 84.31 1169 HIS A O 1
ATOM 9409 N N . GLY A 1 1170 ? -21.764 15.160 40.094 1.00 82.19 1170 GLY A N 1
ATOM 9410 C CA . GLY A 1 1170 ? -21.532 15.341 38.657 1.00 82.19 1170 GLY A CA 1
ATOM 9411 C C . GLY A 1 1170 ? -20.418 14.473 38.060 1.00 82.19 1170 GLY A C 1
ATOM 9412 O O . GLY A 1 1170 ? -20.057 14.697 36.909 1.00 82.19 1170 GLY A O 1
ATOM 9413 N N . GLY A 1 1171 ? -19.871 13.484 38.780 1.00 89.56 1171 GLY A N 1
ATOM 9414 C CA . GLY A 1 1171 ? -18.859 12.594 38.203 1.00 89.56 1171 GLY A CA 1
ATOM 9415 C C . GLY A 1 1171 ? -18.382 11.448 39.097 1.00 89.56 1171 GLY A C 1
ATOM 9416 O O . GLY A 1 1171 ? -18.769 11.323 40.263 1.00 89.56 1171 GLY A O 1
ATOM 9417 N N . ASN A 1 1172 ? -17.537 10.591 38.523 1.00 93.38 1172 ASN A N 1
ATOM 9418 C CA . ASN A 1 1172 ? -16.861 9.506 39.231 1.00 93.38 1172 ASN A CA 1
ATOM 9419 C C . ASN A 1 1172 ? -15.462 9.247 38.658 1.00 93.38 1172 ASN A C 1
ATOM 9421 O O . ASN A 1 1172 ? -15.222 9.488 37.479 1.00 93.38 1172 ASN A O 1
ATOM 9425 N N . ALA A 1 1173 ? -14.568 8.675 39.464 1.00 95.12 1173 ALA A N 1
ATOM 9426 C CA . ALA A 1 1173 ? -13.297 8.126 38.996 1.00 95.12 1173 ALA A CA 1
ATOM 9427 C C . ALA A 1 1173 ? -13.057 6.742 39.601 1.00 95.12 1173 ALA A C 1
ATOM 9429 O O . ALA A 1 1173 ? -13.344 6.511 40.777 1.00 95.12 1173 ALA A O 1
ATOM 9430 N N . ILE A 1 1174 ? -12.535 5.821 38.796 1.00 96.44 1174 ILE A N 1
ATOM 9431 C CA . ILE A 1 1174 ? -12.073 4.506 39.242 1.00 96.44 1174 ILE A CA 1
ATOM 9432 C C . ILE A 1 1174 ? -10.587 4.404 38.937 1.00 96.44 1174 ILE A C 1
ATOM 9434 O O . ILE A 1 1174 ? -10.205 4.425 37.772 1.00 96.44 1174 ILE A O 1
ATOM 9438 N N . VAL A 1 1175 ? -9.773 4.286 39.987 1.00 97.44 1175 VAL A N 1
ATOM 9439 C CA . VAL A 1 1175 ? -8.326 4.052 39.892 1.00 97.44 1175 VAL A CA 1
ATOM 9440 C C . VAL A 1 1175 ? -8.052 2.599 40.257 1.00 97.44 1175 VAL A C 1
ATOM 9442 O O . VAL A 1 1175 ? -8.188 2.217 41.424 1.00 97.44 1175 VAL A O 1
ATOM 9445 N N . LEU A 1 1176 ? -7.680 1.794 39.269 1.00 96.94 1176 LEU A N 1
ATOM 9446 C CA . LEU A 1 1176 ? -7.351 0.381 39.406 1.00 96.94 1176 LEU A CA 1
ATOM 9447 C C . LEU A 1 1176 ? -5.836 0.215 39.325 1.00 96.94 1176 LEU A C 1
ATOM 9449 O O . LEU A 1 1176 ? -5.231 0.595 38.337 1.00 96.94 1176 LEU A O 1
ATOM 9453 N N . TRP A 1 1177 ? -5.226 -0.367 40.353 1.00 96.62 1177 TRP A N 1
ATOM 9454 C CA . TRP A 1 1177 ? -3.829 -0.804 40.329 1.00 96.62 1177 TRP A CA 1
ATOM 9455 C C . TRP A 1 1177 ? -3.781 -2.327 40.303 1.00 96.62 1177 TRP A C 1
ATOM 9457 O O . TRP A 1 1177 ? -4.405 -2.965 41.151 1.00 96.62 1177 TRP A O 1
ATOM 9467 N N . ASP A 1 1178 ? -3.022 -2.885 39.364 1.00 94.62 1178 ASP A N 1
ATOM 9468 C CA . ASP A 1 1178 ? -2.983 -4.315 39.041 1.00 94.62 1178 ASP A CA 1
ATOM 9469 C C . ASP A 1 1178 ? -2.275 -5.201 40.087 1.00 94.62 1178 ASP A C 1
ATOM 9471 O O . ASP A 1 1178 ? -2.413 -6.423 40.052 1.00 94.62 1178 ASP A O 1
ATOM 9475 N N . GLY A 1 1179 ? -1.520 -4.606 41.020 1.00 93.44 1179 GLY A N 1
ATOM 9476 C CA . GLY A 1 1179 ? -0.663 -5.316 41.988 1.00 93.44 1179 GLY A CA 1
ATOM 9477 C C . GLY A 1 1179 ? 0.821 -5.390 41.589 1.00 93.44 1179 GLY A C 1
ATOM 9478 O O . GLY A 1 1179 ? 1.647 -5.971 42.308 1.00 93.44 1179 GLY A O 1
ATOM 9479 N N . ARG A 1 1180 ? 1.178 -4.806 40.442 1.00 92.56 1180 ARG A N 1
ATOM 9480 C CA . ARG A 1 1180 ? 2.524 -4.731 39.870 1.00 92.56 1180 ARG A CA 1
ATOM 9481 C C . ARG A 1 1180 ? 2.795 -3.306 39.394 1.00 92.56 1180 ARG A C 1
ATOM 9483 O O . ARG A 1 1180 ? 3.024 -2.439 40.233 1.00 92.56 1180 ARG A O 1
ATOM 9490 N N . SER A 1 1181 ? 2.819 -3.062 38.088 1.00 89.50 1181 SER A N 1
ATOM 9491 C CA . SER A 1 1181 ? 3.363 -1.848 37.468 1.00 89.50 1181 SER A CA 1
ATOM 9492 C C . SER A 1 1181 ? 2.344 -1.056 36.652 1.00 89.50 1181 SER A C 1
ATOM 9494 O O . SER A 1 1181 ? 2.742 -0.080 36.019 1.00 89.50 1181 SER A O 1
ATOM 9496 N N . HIS A 1 1182 ? 1.074 -1.462 36.641 1.00 93.38 1182 HIS A N 1
ATOM 9497 C CA . HIS A 1 1182 ? 0.051 -0.881 35.775 1.00 93.38 1182 HIS A CA 1
ATOM 9498 C C . HIS A 1 1182 ? -1.069 -0.229 36.594 1.00 93.38 1182 HIS A C 1
ATOM 9500 O O . HIS A 1 1182 ? -1.517 -0.777 37.608 1.00 93.38 1182 HIS A O 1
ATOM 9506 N N . VAL A 1 1183 ? -1.511 0.955 36.167 1.00 95.75 1183 VAL A N 1
ATOM 9507 C CA . VAL A 1 1183 ? -2.634 1.681 36.767 1.00 95.75 1183 VAL A CA 1
ATOM 9508 C C . VAL A 1 1183 ? -3.588 2.166 35.686 1.00 95.75 1183 VAL A C 1
ATOM 9510 O O . VAL A 1 1183 ? -3.203 2.956 34.831 1.00 95.75 1183 VAL A O 1
ATOM 9513 N N . ASP A 1 1184 ? -4.852 1.785 35.812 1.00 95.62 1184 ASP A N 1
ATOM 9514 C CA . ASP A 1 1184 ? -5.942 2.289 34.986 1.00 95.62 1184 ASP A CA 1
ATOM 9515 C C . ASP A 1 1184 ? -6.716 3.365 35.732 1.00 95.62 1184 ASP A C 1
ATOM 9517 O O . ASP A 1 1184 ? -7.095 3.183 36.893 1.00 95.62 1184 ASP A O 1
ATOM 9521 N N . ILE A 1 1185 ? -7.012 4.469 35.054 1.00 96.56 1185 ILE A N 1
ATOM 9522 C CA . ILE A 1 1185 ? -7.866 5.532 35.577 1.00 96.56 1185 ILE A CA 1
ATOM 9523 C C . ILE A 1 1185 ? -9.028 5.746 34.610 1.00 96.56 1185 ILE A C 1
ATOM 9525 O O . ILE A 1 1185 ? -8.832 6.202 33.491 1.00 96.56 1185 ILE A O 1
ATOM 9529 N N . ASN A 1 1186 ? -10.246 5.445 35.056 1.00 96.31 1186 ASN A N 1
ATOM 9530 C CA . ASN A 1 1186 ? -11.484 5.708 34.321 1.00 96.31 1186 ASN A CA 1
ATOM 9531 C C . ASN A 1 1186 ? -12.237 6.863 34.996 1.00 96.31 1186 ASN A C 1
ATOM 9533 O O . ASN A 1 1186 ? -12.791 6.683 36.084 1.00 96.31 1186 ASN A O 1
ATOM 9537 N N . ILE A 1 1187 ? -12.238 8.037 34.365 1.00 95.19 1187 ILE A N 1
ATOM 9538 C CA . ILE A 1 1187 ? -12.853 9.274 34.859 1.00 95.19 1187 ILE A CA 1
ATOM 9539 C C . ILE A 1 1187 ? -14.092 9.579 34.028 1.00 95.19 1187 ILE A C 1
ATOM 9541 O O . ILE A 1 1187 ? -14.037 9.564 32.803 1.00 95.19 1187 ILE A O 1
ATOM 9545 N N . PHE A 1 1188 ? -15.198 9.905 34.689 1.00 94.12 1188 PHE A N 1
ATOM 9546 C CA . PHE A 1 1188 ? -16.396 10.448 34.062 1.00 94.12 1188 PHE A CA 1
ATOM 9547 C C . PHE A 1 1188 ? -16.746 11.806 34.674 1.00 94.12 1188 PHE A C 1
ATOM 9549 O O . PHE A 1 1188 ? -16.853 11.927 35.899 1.00 94.12 1188 PHE A O 1
ATOM 9556 N N . THR A 1 1189 ? -17.002 12.792 33.818 1.00 91.56 1189 THR A N 1
ATOM 9557 C CA . THR A 1 1189 ? -17.525 14.113 34.181 1.00 91.56 1189 THR A CA 1
ATOM 9558 C C . THR A 1 1189 ? -18.828 14.385 33.431 1.00 91.56 1189 THR A C 1
ATOM 9560 O O . THR A 1 1189 ? -19.002 14.036 32.263 1.00 91.56 1189 THR A O 1
ATOM 9563 N N . GLN A 1 1190 ? -19.794 14.988 34.119 1.00 87.81 1190 GLN A N 1
ATOM 9564 C CA . GLN A 1 1190 ? -21.014 15.481 33.494 1.00 87.81 1190 GLN A CA 1
ATOM 9565 C C . GLN A 1 1190 ? -20.713 16.761 32.703 1.00 87.81 1190 GLN A C 1
ATOM 9567 O O . GLN A 1 1190 ? -20.033 17.657 33.195 1.00 87.81 1190 GLN A O 1
ATOM 9572 N N . GLY A 1 1191 ? -21.276 16.873 31.499 1.00 84.38 1191 GLY A N 1
ATOM 9573 C CA . GLY A 1 1191 ? -20.900 17.911 30.541 1.00 84.38 1191 GLY A CA 1
ATOM 9574 C C . GLY A 1 1191 ? -19.576 17.611 29.831 1.00 84.38 1191 GLY A C 1
ATOM 9575 O O . GLY A 1 1191 ? -19.061 16.499 29.887 1.00 84.38 1191 GLY A O 1
ATOM 9576 N N . ASP A 1 1192 ? -19.047 18.608 29.128 1.00 78.81 1192 ASP A N 1
ATOM 9577 C CA . ASP A 1 1192 ? -17.841 18.483 28.295 1.00 78.81 1192 ASP A CA 1
ATOM 9578 C C . ASP A 1 1192 ? -16.617 19.159 28.951 1.00 78.81 1192 ASP A C 1
ATOM 9580 O O . ASP A 1 1192 ? -15.852 19.861 28.296 1.00 78.81 1192 ASP A O 1
ATOM 9584 N N . ASP A 1 1193 ? -16.472 19.004 30.273 1.00 76.88 1193 ASP A N 1
ATOM 9585 C CA . ASP A 1 1193 ? -15.393 19.608 31.067 1.00 76.88 1193 ASP A CA 1
ATOM 9586 C C . ASP A 1 1193 ? -14.133 18.720 31.062 1.00 76.88 1193 ASP A C 1
ATOM 9588 O O . ASP A 1 1193 ? -14.152 17.592 31.572 1.00 76.88 1193 ASP A O 1
ATOM 9592 N N . MET A 1 1194 ? -13.044 19.229 30.472 1.00 82.19 1194 MET A N 1
ATOM 9593 C CA . MET A 1 1194 ? -11.735 18.563 30.438 1.00 82.19 1194 MET A CA 1
ATOM 9594 C C . MET A 1 1194 ? -10.814 18.965 31.594 1.00 82.19 1194 MET A C 1
ATOM 9596 O O . MET A 1 1194 ? -9.875 18.223 31.886 1.00 82.19 1194 MET A O 1
ATOM 9600 N N . ASP A 1 1195 ? -11.068 20.089 32.268 1.00 87.56 1195 ASP A N 1
ATOM 9601 C CA . ASP A 1 1195 ? -10.132 20.667 33.237 1.00 87.56 1195 ASP A CA 1
ATOM 9602 C C . ASP A 1 1195 ? -9.931 19.721 34.424 1.00 87.56 1195 ASP A C 1
ATOM 9604 O O . ASP A 1 1195 ? -8.807 19.512 34.883 1.00 87.56 1195 ASP A O 1
ATOM 9608 N N . VAL A 1 1196 ? -11.014 19.080 34.874 1.00 89.38 1196 VAL A N 1
ATOM 9609 C CA . VAL A 1 1196 ? -10.973 18.071 35.940 1.00 89.38 1196 VAL A CA 1
ATOM 9610 C C . VAL A 1 1196 ? -10.092 16.886 35.554 1.00 89.38 1196 VAL A C 1
ATOM 9612 O O . VAL A 1 1196 ? -9.284 16.439 36.362 1.00 89.38 1196 VAL A O 1
ATOM 9615 N N . THR A 1 1197 ? -10.231 16.375 34.331 1.00 89.75 1197 THR A N 1
ATOM 9616 C CA . THR A 1 1197 ? -9.499 15.191 33.863 1.00 89.75 1197 THR A CA 1
ATOM 9617 C C . THR A 1 1197 ? -8.006 15.484 33.724 1.00 89.75 1197 THR A C 1
ATOM 9619 O O . THR A 1 1197 ? -7.187 14.698 34.203 1.00 89.75 1197 THR A O 1
ATOM 9622 N N . GLU A 1 1198 ? -7.642 16.628 33.136 1.00 91.44 1198 GLU A N 1
ATOM 9623 C CA . GLU A 1 1198 ? -6.238 17.033 32.985 1.00 91.44 1198 GLU A CA 1
ATOM 9624 C C . GLU A 1 1198 ? -5.573 17.301 34.332 1.00 91.44 1198 GLU A C 1
ATOM 9626 O O . GLU A 1 1198 ? -4.459 16.831 34.576 1.00 91.44 1198 GLU A O 1
ATOM 9631 N N . GLN A 1 1199 ? -6.262 17.996 35.245 1.00 93.50 1199 GLN A N 1
ATOM 9632 C CA . GLN A 1 1199 ? -5.758 18.195 36.602 1.00 93.50 1199 GLN A CA 1
ATOM 9633 C C . GLN A 1 1199 ? -5.604 16.862 37.332 1.00 93.50 1199 GLN A C 1
ATOM 9635 O O . GLN A 1 1199 ? -4.577 16.635 37.967 1.00 93.50 1199 GLN A O 1
ATOM 9640 N N . PHE A 1 1200 ? -6.588 15.963 37.223 1.00 93.75 1200 PHE A N 1
ATOM 9641 C CA . PHE A 1 1200 ? -6.528 14.650 37.860 1.00 93.75 1200 PHE A CA 1
ATOM 9642 C C . PHE A 1 1200 ? -5.321 13.854 37.359 1.00 93.75 1200 PHE A C 1
ATOM 9644 O O . PHE A 1 1200 ? -4.532 13.371 38.168 1.00 93.75 1200 PHE A O 1
ATOM 9651 N N . SER A 1 1201 ? -5.156 13.745 36.038 1.00 91.38 1201 SER A N 1
ATOM 9652 C CA . SER A 1 1201 ? -4.040 13.029 35.413 1.00 91.38 1201 SER A CA 1
ATOM 9653 C C . SER A 1 1201 ? -2.689 13.634 35.802 1.00 91.38 1201 SER A C 1
ATOM 9655 O O . SER A 1 1201 ? -1.767 12.908 36.179 1.00 91.38 1201 SER A O 1
ATOM 9657 N N . THR A 1 1202 ? -2.574 14.963 35.754 1.00 92.50 1202 THR A N 1
ATOM 9658 C CA . THR A 1 1202 ? -1.340 15.684 36.097 1.00 92.50 1202 THR A CA 1
ATOM 9659 C C . THR A 1 1202 ? -0.970 15.465 37.560 1.00 92.50 1202 THR A C 1
ATOM 9661 O O . THR A 1 1202 ? 0.100 14.943 37.850 1.00 92.50 1202 THR A O 1
ATOM 9664 N N . LEU A 1 1203 ? -1.885 15.746 38.491 1.00 94.69 1203 LEU A N 1
ATOM 9665 C CA . LEU A 1 1203 ? -1.638 15.576 39.925 1.00 94.69 1203 LEU A CA 1
ATOM 9666 C C . LEU A 1 1203 ? -1.334 14.115 40.293 1.00 94.69 1203 LEU A C 1
ATOM 9668 O O . LEU A 1 1203 ? -0.502 13.855 41.161 1.00 94.69 1203 LEU A O 1
ATOM 9672 N N . PHE A 1 1204 ? -1.985 13.149 39.636 1.00 95.19 1204 PHE A N 1
ATOM 9673 C CA . PHE A 1 1204 ? -1.751 11.730 39.899 1.00 95.19 1204 PHE A CA 1
ATOM 9674 C C . PHE A 1 1204 ? -0.355 11.281 39.444 1.00 95.19 1204 PHE A C 1
ATOM 9676 O O . PHE A 1 1204 ? 0.349 10.595 40.188 1.00 95.19 1204 PHE A O 1
ATOM 9683 N N . THR A 1 1205 ? 0.059 11.677 38.238 1.00 92.19 1205 THR A N 1
ATOM 9684 C CA . THR A 1 1205 ? 1.393 11.356 37.701 1.00 92.19 1205 THR A CA 1
ATOM 9685 C C . THR A 1 1205 ? 2.506 12.117 38.427 1.00 92.19 1205 THR A C 1
ATOM 9687 O O . THR A 1 1205 ? 3.556 11.541 38.694 1.00 92.19 1205 THR A O 1
ATOM 9690 N N . GLU A 1 1206 ? 2.272 13.355 38.869 1.00 91.38 1206 GLU A N 1
ATOM 9691 C CA . GLU A 1 1206 ? 3.205 14.101 39.726 1.00 91.38 1206 GLU A CA 1
ATOM 9692 C C . GLU A 1 1206 ? 3.401 13.441 41.099 1.00 91.38 1206 GLU A C 1
ATOM 9694 O O . GLU A 1 1206 ? 4.516 13.416 41.627 1.00 91.38 1206 GLU A O 1
ATOM 9699 N N . ALA A 1 1207 ? 2.343 12.858 41.671 1.00 92.56 1207 ALA A N 1
ATOM 9700 C CA . ALA A 1 1207 ? 2.428 12.116 42.928 1.00 92.56 1207 ALA A CA 1
ATOM 9701 C C . ALA A 1 1207 ? 3.206 10.792 42.790 1.00 92.56 1207 ALA A C 1
ATOM 9703 O O . ALA A 1 1207 ? 3.749 10.284 43.776 1.00 92.56 1207 ALA A O 1
ATOM 9704 N N . ILE A 1 1208 ? 3.294 10.233 41.576 1.00 92.00 1208 ILE A N 1
ATOM 9705 C CA . ILE A 1 1208 ? 4.059 9.018 41.270 1.00 92.00 1208 ILE A CA 1
ATOM 9706 C C . ILE A 1 1208 ? 4.900 9.246 40.000 1.00 92.00 1208 ILE A C 1
ATOM 9708 O O . ILE A 1 1208 ? 4.570 8.705 38.945 1.00 92.00 1208 ILE A O 1
ATOM 9712 N N . PRO A 1 1209 ? 6.039 9.966 40.088 1.00 80.75 1209 PRO A N 1
ATOM 9713 C CA . PRO A 1 1209 ? 6.784 10.456 38.916 1.00 80.75 1209 PRO A CA 1
ATOM 9714 C C . PRO A 1 1209 ? 7.304 9.388 37.941 1.00 80.75 1209 PRO A C 1
ATOM 9716 O O . PRO A 1 1209 ? 7.817 9.715 36.879 1.00 80.75 1209 PRO A O 1
ATOM 9719 N N . ARG A 1 1210 ? 7.253 8.108 38.325 1.00 86.19 1210 ARG A N 1
ATOM 9720 C CA . ARG A 1 1210 ? 7.680 6.961 37.511 1.00 86.19 1210 ARG A CA 1
ATOM 9721 C C . ARG A 1 1210 ? 6.553 6.364 36.665 1.00 86.19 1210 ARG A C 1
ATOM 9723 O O . ARG A 1 1210 ? 6.831 5.434 35.916 1.00 86.19 1210 ARG A O 1
ATOM 9730 N N . LEU A 1 1211 ? 5.312 6.828 36.816 1.00 89.25 1211 LEU A N 1
ATOM 9731 C CA . LEU A 1 1211 ? 4.175 6.411 35.997 1.00 89.25 1211 LEU A CA 1
ATOM 9732 C C . LEU A 1 1211 ? 4.040 7.323 34.777 1.00 89.25 1211 LEU A C 1
ATOM 9734 O O . LEU A 1 1211 ? 3.975 8.541 34.924 1.00 89.25 1211 LEU A O 1
ATOM 9738 N N . ALA A 1 1212 ? 3.935 6.724 33.593 1.00 88.25 1212 ALA A N 1
ATOM 9739 C CA . ALA A 1 1212 ? 3.700 7.435 32.341 1.00 88.25 1212 ALA A CA 1
ATOM 9740 C C . ALA A 1 1212 ? 2.446 6.909 31.638 1.00 88.25 1212 ALA A C 1
ATOM 9742 O O . ALA A 1 1212 ? 2.190 5.702 31.627 1.00 88.25 1212 ALA A O 1
ATOM 9743 N N . THR A 1 1213 ? 1.688 7.815 31.020 1.00 89.25 1213 THR A N 1
ATOM 9744 C CA . THR A 1 1213 ? 0.520 7.473 30.199 1.00 89.25 1213 THR A CA 1
ATOM 9745 C C . THR A 1 1213 ? 0.970 6.761 28.934 1.00 89.25 1213 THR A C 1
ATOM 9747 O O . THR A 1 1213 ? 1.731 7.310 28.141 1.00 89.25 1213 THR A O 1
ATOM 9750 N N . ARG A 1 1214 ? 0.506 5.522 28.759 1.00 86.31 1214 ARG A N 1
ATOM 9751 C CA . ARG A 1 1214 ? 0.759 4.700 27.571 1.00 86.31 1214 ARG A CA 1
ATOM 9752 C C . ARG A 1 1214 ? -0.403 4.718 26.600 1.00 86.31 1214 ARG A C 1
ATOM 9754 O O . ARG A 1 1214 ? -0.165 4.738 25.402 1.00 86.31 1214 ARG A O 1
ATOM 9761 N N . LEU A 1 1215 ? -1.628 4.715 27.120 1.00 87.50 1215 LEU A N 1
ATOM 9762 C CA . LEU A 1 1215 ? -2.853 4.808 26.332 1.00 87.50 1215 LEU A CA 1
ATOM 9763 C C . LEU A 1 1215 ? -3.785 5.835 26.977 1.00 87.50 1215 LEU A C 1
ATOM 9765 O O . LEU A 1 1215 ? -3.842 5.948 28.207 1.00 87.50 1215 LEU A O 1
ATOM 9769 N N . ARG A 1 1216 ? -4.487 6.595 26.137 1.00 89.62 1216 ARG A N 1
ATOM 9770 C CA . ARG A 1 1216 ? -5.482 7.588 26.538 1.00 89.62 1216 ARG A CA 1
ATOM 9771 C C . ARG A 1 1216 ? -6.629 7.552 25.544 1.00 89.62 1216 ARG A C 1
ATOM 9773 O O . ARG A 1 1216 ? -6.478 8.011 24.416 1.00 89.62 1216 ARG A O 1
ATOM 9780 N N . ASP A 1 1217 ? -7.769 7.071 26.011 1.00 89.62 1217 ASP A N 1
ATOM 9781 C CA . ASP A 1 1217 ? -9.014 7.052 25.259 1.00 89.62 1217 ASP A CA 1
ATOM 9782 C C . ASP A 1 1217 ? -9.983 8.056 25.870 1.00 89.62 1217 ASP A C 1
ATOM 9784 O O . ASP A 1 1217 ? -10.124 8.166 27.089 1.00 89.62 1217 ASP A O 1
ATOM 9788 N N . GLU A 1 1218 ? -10.650 8.819 25.018 1.00 90.62 1218 GLU A N 1
ATOM 9789 C CA . GLU A 1 1218 ? -11.685 9.759 25.429 1.00 90.62 1218 GLU A CA 1
ATOM 9790 C C . GLU A 1 1218 ? -12.938 9.438 24.655 1.00 90.62 1218 GLU A C 1
ATOM 9792 O O . GLU A 1 1218 ? -12.827 9.182 23.462 1.00 90.62 1218 GLU A O 1
ATOM 9797 N N . GLN A 1 1219 ? -14.112 9.547 25.271 1.00 91.75 1219 GLN A N 1
ATOM 9798 C CA . GLN A 1 1219 ? -15.398 9.299 24.627 1.00 91.75 1219 GLN A CA 1
ATOM 9799 C C . GLN A 1 1219 ? -16.516 10.182 25.198 1.00 91.75 1219 GLN A C 1
ATOM 9801 O O . GLN A 1 1219 ? -16.575 10.416 26.412 1.00 91.75 1219 GLN A O 1
ATOM 9806 N N . PRO A 1 1220 ? -17.439 10.669 24.354 1.00 93.81 1220 PRO A N 1
ATOM 9807 C CA . PRO A 1 1220 ? -18.677 11.259 24.832 1.00 93.81 1220 PRO A CA 1
ATOM 9808 C C . PRO A 1 1220 ? -19.619 10.171 25.359 1.00 93.81 1220 PRO A C 1
ATOM 9810 O O . PRO A 1 1220 ? -19.581 9.024 24.923 1.00 93.81 1220 PRO A O 1
ATOM 9813 N N . ARG A 1 1221 ? -20.494 10.545 26.291 1.00 93.06 1221 ARG A N 1
ATOM 9814 C CA . ARG A 1 1221 ? -21.605 9.721 26.783 1.00 93.06 1221 ARG A CA 1
ATOM 9815 C C . ARG A 1 1221 ? -22.900 10.483 26.590 1.00 93.06 1221 ARG A C 1
ATOM 9817 O O . ARG A 1 1221 ? -22.950 11.669 26.919 1.00 93.06 1221 ARG A O 1
ATOM 9824 N N . GLY A 1 1222 ? -23.953 9.840 26.108 1.00 92.19 1222 GLY A N 1
ATOM 9825 C CA . GLY A 1 1222 ? -25.255 10.486 25.958 1.00 92.19 1222 GLY A CA 1
ATOM 9826 C C . GLY A 1 1222 ? -26.271 9.621 25.227 1.00 92.19 1222 GLY A C 1
ATOM 9827 O O . GLY A 1 1222 ? -26.096 8.418 25.123 1.00 92.19 1222 GLY A O 1
ATOM 9828 N N . PHE A 1 1223 ? -27.352 10.227 24.740 1.00 90.19 1223 PHE A N 1
ATOM 9829 C CA . PHE A 1 1223 ? -28.423 9.506 24.042 1.00 90.19 1223 PHE A CA 1
ATOM 9830 C C . PHE A 1 1223 ? -28.626 10.038 22.620 1.00 90.19 1223 PHE A C 1
ATOM 9832 O O . PHE A 1 1223 ? -28.183 11.138 22.295 1.00 90.19 1223 PHE A O 1
ATOM 9839 N N . GLY A 1 1224 ? -29.292 9.264 21.768 1.00 91.38 1224 GLY A N 1
ATOM 9840 C CA . GLY A 1 1224 ? -29.365 9.508 20.333 1.00 91.38 1224 GLY A CA 1
ATOM 9841 C C . GLY A 1 1224 ? -28.164 8.944 19.576 1.00 91.38 1224 GLY A C 1
ATOM 9842 O O . GLY A 1 1224 ? -27.772 9.527 18.564 1.00 91.38 1224 GLY A O 1
ATOM 9843 N N . ARG A 1 1225 ? -27.597 7.828 20.063 1.00 92.94 1225 ARG A N 1
ATOM 9844 C CA . ARG A 1 1225 ? -26.422 7.127 19.519 1.00 92.94 1225 ARG A CA 1
ATOM 9845 C C . ARG A 1 1225 ? -25.220 8.056 19.388 1.00 92.94 1225 ARG A C 1
ATOM 9847 O O . ARG A 1 1225 ? -24.769 8.365 18.285 1.00 92.94 1225 ARG A O 1
ATOM 9854 N N . VAL A 1 1226 ? -24.746 8.548 20.526 1.00 93.81 1226 VAL A N 1
ATOM 9855 C CA . VAL A 1 1226 ? -23.694 9.565 20.579 1.00 93.81 1226 VAL A CA 1
ATOM 9856 C C . VAL A 1 1226 ? -22.349 8.992 20.132 1.00 93.81 1226 VAL A C 1
ATOM 9858 O O . VAL A 1 1226 ? -21.923 7.944 20.597 1.00 93.81 1226 VAL A O 1
ATOM 9861 N N . VAL A 1 1227 ? -21.686 9.718 19.235 1.00 94.69 1227 VAL A N 1
ATOM 9862 C CA . VAL A 1 1227 ? -20.343 9.473 18.696 1.00 94.69 1227 VAL A CA 1
ATOM 9863 C C . VAL A 1 1227 ? -19.447 10.689 18.949 1.00 94.69 1227 VAL A C 1
ATOM 9865 O O . VAL A 1 1227 ? -18.291 10.523 19.332 1.00 94.69 1227 VAL A O 1
ATOM 9868 N N . ASN A 1 1228 ? -19.966 11.913 18.792 1.00 93.12 1228 ASN A N 1
ATOM 9869 C CA . ASN A 1 1228 ? -19.198 13.159 18.938 1.00 93.12 1228 ASN A CA 1
ATOM 9870 C C . ASN A 1 1228 ? -19.498 13.919 20.244 1.00 93.12 1228 ASN A C 1
ATOM 9872 O O . ASN A 1 1228 ? -20.523 13.695 20.891 1.00 93.12 1228 ASN A O 1
ATOM 9876 N N . PHE A 1 1229 ? -18.600 14.826 20.646 1.00 92.12 1229 PHE A N 1
ATOM 9877 C CA . PHE A 1 1229 ? -18.787 15.652 21.842 1.00 92.12 1229 PHE A CA 1
ATOM 9878 C C . PHE A 1 1229 ? -19.768 16.802 21.598 1.00 92.12 1229 PHE A C 1
ATOM 9880 O O . PHE A 1 1229 ? -20.099 17.142 20.464 1.00 92.12 1229 PHE A O 1
ATOM 9887 N N . LEU A 1 1230 ? -20.217 17.450 22.677 1.00 88.75 1230 LEU A N 1
ATOM 9888 C CA . LEU A 1 1230 ? -21.180 18.550 22.585 1.00 88.75 1230 LEU A CA 1
ATOM 9889 C C . LEU A 1 1230 ? -20.646 19.710 21.733 1.00 88.75 1230 LEU A C 1
ATOM 9891 O O . LEU A 1 1230 ? -21.399 20.304 20.969 1.00 88.75 1230 LEU A O 1
ATOM 9895 N N . LYS A 1 1231 ? -19.346 20.011 21.834 1.00 86.50 1231 LYS A N 1
ATOM 9896 C CA . LYS A 1 1231 ? -18.694 21.046 21.017 1.00 86.50 1231 LYS A CA 1
ATOM 9897 C C . LYS A 1 1231 ? -18.697 20.745 19.512 1.00 86.50 1231 LYS A C 1
ATOM 9899 O O . LYS A 1 1231 ? -18.552 21.668 18.718 1.00 86.50 1231 LYS A O 1
ATOM 9904 N N . ASP A 1 1232 ? -18.832 19.475 19.135 1.00 87.69 1232 ASP A N 1
ATOM 9905 C CA . ASP A 1 1232 ? -18.795 19.027 17.742 1.00 87.69 1232 ASP A CA 1
ATOM 9906 C C . ASP A 1 1232 ? -20.185 19.042 17.093 1.00 87.69 1232 ASP A C 1
ATOM 9908 O O . ASP A 1 1232 ? -20.287 19.168 15.874 1.00 87.69 1232 ASP A O 1
ATOM 9912 N N . VAL A 1 1233 ? -21.249 18.917 17.893 1.00 85.56 1233 VAL A N 1
ATOM 9913 C CA . VAL A 1 1233 ? -22.631 18.787 17.418 1.00 85.56 1233 VAL A CA 1
ATOM 9914 C C . VAL A 1 1233 ? -23.410 20.071 17.719 1.00 85.56 1233 VAL A C 1
ATOM 9916 O O . VAL A 1 1233 ? -23.947 20.248 18.812 1.00 85.56 1233 VAL A O 1
ATOM 9919 N N . ASP A 1 1234 ? -23.515 20.973 16.735 1.00 78.44 1234 ASP A N 1
ATOM 9920 C CA . ASP A 1 1234 ? -24.457 22.103 16.779 1.00 78.44 1234 ASP A CA 1
ATOM 9921 C C . ASP A 1 1234 ? -25.682 21.788 15.901 1.00 78.44 1234 ASP A C 1
ATOM 9923 O O . ASP A 1 1234 ? -25.549 21.734 14.678 1.00 78.44 1234 ASP A O 1
ATOM 9927 N N . PRO A 1 1235 ? -26.896 21.642 16.469 1.00 67.44 1235 PRO A N 1
ATOM 9928 C CA . PRO A 1 1235 ? -28.106 21.329 15.701 1.00 67.44 1235 PRO A CA 1
ATOM 9929 C C . PRO A 1 1235 ? -28.520 22.428 14.704 1.00 67.44 1235 PRO A C 1
ATOM 9931 O O . PRO A 1 1235 ? -29.461 22.243 13.934 1.00 67.44 1235 PRO A O 1
ATOM 9934 N N . ARG A 1 1236 ? -27.864 23.595 14.720 1.00 72.81 1236 ARG A N 1
ATOM 9935 C CA . ARG A 1 1236 ? -28.068 24.680 13.745 1.00 72.81 1236 ARG A CA 1
ATOM 9936 C C . ARG A 1 1236 ? -27.114 24.592 12.553 1.00 72.81 1236 ARG A C 1
ATOM 9938 O O . ARG A 1 1236 ? -27.328 25.307 11.575 1.00 72.81 1236 ARG A O 1
ATOM 9945 N N . VAL A 1 1237 ? -26.064 23.778 12.646 1.00 75.31 1237 VAL A N 1
ATOM 9946 C CA . VAL A 1 1237 ? -25.032 23.626 11.619 1.00 75.31 1237 VAL A CA 1
ATOM 9947 C C . VAL A 1 1237 ? -25.272 22.313 10.886 1.00 75.31 1237 VAL A C 1
ATOM 9949 O O . VAL A 1 1237 ? -25.266 21.239 11.481 1.00 75.31 1237 VAL A O 1
ATOM 9952 N N . ILE A 1 1238 ? -25.497 22.413 9.578 1.00 80.69 1238 ILE A N 1
ATOM 9953 C CA . ILE A 1 1238 ? -25.574 21.247 8.698 1.00 80.69 1238 ILE A CA 1
ATOM 9954 C C . ILE A 1 1238 ? -24.129 20.805 8.408 1.00 80.69 1238 ILE A C 1
ATOM 9956 O O . ILE A 1 1238 ? -23.336 21.656 7.990 1.00 80.69 1238 ILE A O 1
ATOM 9960 N N . PRO A 1 1239 ? -23.763 19.533 8.650 1.00 86.56 1239 PRO A N 1
ATOM 9961 C CA . PRO A 1 1239 ? -22.430 19.021 8.337 1.00 86.56 1239 PRO A CA 1
ATOM 9962 C C . PRO A 1 1239 ? -22.071 19.197 6.860 1.00 86.56 1239 PRO A C 1
ATOM 9964 O O . PRO A 1 1239 ? -22.947 19.146 6.006 1.00 86.56 1239 PRO A O 1
ATOM 9967 N N . HIS A 1 1240 ? -20.785 19.346 6.534 1.00 83.62 1240 HIS A N 1
ATOM 9968 C CA . HIS A 1 1240 ? -20.339 19.588 5.151 1.00 83.62 1240 HIS A CA 1
ATOM 9969 C C . HIS A 1 1240 ? -20.703 18.468 4.160 1.00 83.62 1240 HIS A C 1
ATOM 9971 O O . HIS A 1 1240 ? -20.834 18.731 2.963 1.00 83.62 1240 HIS A O 1
ATOM 9977 N N . TRP A 1 1241 ? -20.858 17.239 4.657 1.00 86.94 1241 TRP A N 1
ATOM 9978 C CA . TRP A 1 1241 ? -21.245 16.061 3.880 1.00 86.94 1241 TRP A CA 1
ATOM 9979 C C . TRP A 1 1241 ? -22.763 15.933 3.652 1.00 86.94 1241 TRP A C 1
ATOM 9981 O O . TRP A 1 1241 ? -23.159 15.146 2.793 1.00 86.94 1241 TRP A O 1
ATOM 9991 N N . ALA A 1 1242 ? -23.594 16.688 4.387 1.00 82.31 1242 ALA A N 1
ATOM 9992 C CA . ALA A 1 1242 ? -25.060 16.717 4.279 1.00 82.31 1242 ALA A CA 1
ATOM 9993 C C . ALA A 1 1242 ? -25.546 17.875 3.388 1.00 82.31 1242 ALA A C 1
ATOM 9995 O O . ALA A 1 1242 ? -26.571 17.685 2.691 1.00 82.31 1242 ALA A O 1
#

Sequence (1242 aa):
MIWLKSIIVLLFSQRIRAAEDPMGDNVRALVQWVKDAPTGFVHEGIEIRRYNPEDLSSPFGAFATTFIPANATLFVIPREYLITAEGYEDQCYTVKHLVREMRLGKESKYAPYVNYLLDQPTGQLPNGWSEEGQELLEKILVDRHEDAQFLPPEVPFGYTFEEECKDPYSDDLTEDAYLIVLQRSWDDVLIPVYDMLSHRNGKWLNTECESVHYNTNDVTVRASRDIQPGEELYTSYNFCVDCGSRDSDYGTPEILRDYGFVEQYPQRWIFHQYDNLGFEIDEVEHTNEAGEVSTVMQVTWLFDEPPDDGIEFLEGELLRLEDVYRADFQEELNVPAHEELMCRQFLDALMNAIAHAIESANELDHQCTDMTNNGSGSCEVLLEGDESRRPRYDALQEERDHLDYTSYLCKQGRTMEFPKYKVLEVTQSLYQKIAFFHNPENKDTCFELDTVVQICGSYRAHYHEMVVHYTARFFDTVKRVLFVGGGDSMLLHEIIKYPSLELVVGLELDQQVTRGSFKHFGTQPHWDNEKVQWWYGDAAKSLLMLPSDYFGSFDMVLVDLSETVMSMTVTDGLDIFGALALLLKPDGIIVKNELYLEKFSEIFDYTVQVHFRDVPVICTQALVFGSYANDMLYKHPINHETGPNLFVSPFDDSQFQFESWHDYRRKKKASLQKTCKNPDDVEEEITEQKRSPGILMVLETENAAALLESTEKFQSALVSSLQAVGVKVVEAFSQSTESAGAAVVVLLEEGYVVARRWPQHNYCAFDIHMWAKFDAHESIKKAAIQLTGTSGEHSSSSYRIVAGGMFGIQSWKQDEKSRGPRLTRECNSKTDVARKSPEDSQVSKTVLKRALELVKDTDYSALVFCGDKSSVCNSLEVLKEAAKGTVVPVWTCQGINLKNEYALSAKLACEKEVLSTITEAAKAKAFRVVVLDDAVSYEFGQIIHRVFRSRFTREEILADDVLVIANSLDLTEEWRRALLDRFRRDFIVLEPVFRAEVFFNSSDSSLEMGVVSSGDERFFERLLSVSQSIEKDTQLEADVRNVQGGLFRYTPKFKPSQFFLPKDYDQSAPLQQWNSQQPLGRQTVLQLEVEPIIDKVVTEKTIIVDGEEKVKKIVEKVPRTDDPFVLTRALVKEAVRDVVRSIDDKAVAKAEVFEISIGDGSINVLLWHGGNAIVLWDGRSHVDINIFTQGDDMDVTEQFSTLFTEAIPRLATRLRDEQPRGFGRVVNFLKDVDPRVIPHWA

Organism: Fistulifera solaris (NCBI:txid1519565)

InterPro domains:
  IPR001214 SET domain [PF00856] (60-238)
  IPR001214 SET domain [PS50280] (44-238)
  IPR003826 S-adenosylmethionine decarboxylase family, prokaryotic [PF02675] (705-787)
  IPR016067 S-adenosylmethionine decarboxylase, core [SSF56276] (704-773)
  IPR029063 S-adenosyl-L-methionine-dependent methyltransferase superfamily [G3DSA:3.40.50.150] (460-652)
  IPR029063 S-adenosyl-L-methionine-dependent methyltransferase superfamily [SSF53335] (412-618)
  IPR030374 Polyamine biosynthesis domain [PS51006] (402-637)
  IPR046341 SET domain superfamily [SSF82199] (25-264)